Protein AF-0000000072551929 (afdb_homodimer)

InterPro domains:
  IPR004838 Aminotransferases, class-I, pyridoxal-phosphate-binding site [PS00105] (228-241)
  IPR004839 Aminotransferase, class I/classII, large domain [PF00155] (49-386)
  IPR015421 Pyridoxal phosphate-dependent transferase, major domain [G3DSA:3.40.640.10] (56-283)
  IPR015422 Pyridoxal phosphate-dependent transferase, small domain [G3DSA:3.90.1150.10] (23-383)
  IPR015424 Pyridoxal phosphate-dependent transferase [SSF53383] (52-391)

Organism: Hypocrea jecorina (strain QM6a) (NCBI:txid431241)

Foldseek 3Di:
DLFDDQQLVVQCVVFVPPPPFLEQADFAFAADDLVVLCVLFQDNPDHLDDPPDDFDLPDQQADQLLLQLVQVVADDPLFHSLQKGKDQALLRVLLLLLLLFAAAQAEEEEEALARPSNFRSSVSRHYHYHYQYADVVVLRAGDLVCVVVVDDPRHAEYEYEAVGPAALAGHWQVSLVSNLVVCLVNVHAYEYEDAQPPFFQPDQSVDDPRGHHDNQRVNRQRYKYKYACVHLVNPVVQRIMMIGGSHSVSSVSSSVSCVVVHRHGGPSSSSNSSSCSDPRRVNSRNVVLSVLQNVQLVVVVVLCVVVVQFKDGSRRRTGFKRKMAGHANVRHADQQVVVQVVLCVQQSYHWARCCRNRNVVPPPGRIIMTGGSHDSVSSNSSSVSVSVVVCVVRVD/DLFDDQQLVVQCVVFVPPPPFLEQADFAFAADDLVVLCVLFQDNPDHLDDPPDDFDLPDQQADQLLLQLVQVVADDPLFHSLQKGKDQALLRVLLLLLLLFAAAQAEEEEEALARPSNFRSSVSRHYHYHYQYADVVVLRAGDLVCVVVVDDPRHAEYEYEAVGPAALAGHWQVSLVSNLVVCLVNVHAYEYEDAQPPFFQPDQSVDPPRGHHDNQRVNRQRYKYKYACVHLVNPVVRRIMMIGGSHSVSSVSSSVSCVVVHRHGGPSSSSNSSSCSDPRRVNSRNVVLSVLQNVQLVVVVVLCVVVVQFKDGSRRRTGFKRKMFGHANVRHADQQVVVQVVLCVQQSYHWARCCRNRNVVPPPGRIIMTGGSHDSVSSNSSSVSVSVVVCVVRVD

pLDDT: mean 96.01, std 5.98, range [56.12, 98.94]

Structure (mmCIF, N/CA/C/O backbone):
data_AF-0000000072551929-model_v1
#
loop_
_entity.id
_entity.type
_entity.pdbx_description
1 polymer 'Aspartate/tyrosine/aromatic aminotransferase'
#
loop_
_atom_site.group_PDB
_atom_site.id
_atom_site.type_symbol
_atom_site.label_atom_id
_atom_site.label_alt_id
_atom_site.label_comp_id
_atom_site.label_asym_id
_atom_site.label_entity_id
_atom_site.label_seq_id
_atom_site.pdbx_PDB_ins_code
_atom_site.Cartn_x
_atom_site.Cartn_y
_atom_site.Cartn_z
_atom_site.occupancy
_atom_site.B_iso_or_equiv
_atom_site.auth_seq_id
_atom_site.auth_comp_id
_atom_site.auth_asym_id
_atom_site.auth_atom_id
_atom_site.pdbx_PDB_model_num
ATOM 1 N N . MET A 1 1 ? -22.047 6.547 -4.055 1 56.25 1 MET A N 1
ATOM 2 C CA . MET A 1 1 ? -20.609 6.418 -4.277 1 56.25 1 MET A CA 1
ATOM 3 C C . MET A 1 1 ? -19.875 6.086 -2.975 1 56.25 1 MET A C 1
ATOM 5 O O . MET A 1 1 ? -20.281 6.535 -1.901 1 56.25 1 MET A O 1
ATOM 9 N N . ARG A 1 2 ? -19 5.082 -3 1 75.69 2 ARG A N 1
ATOM 10 C CA . ARG A 1 2 ? -18.438 4.508 -1.779 1 75.69 2 ARG A CA 1
ATOM 11 C C . ARG A 1 2 ? -17.578 5.52 -1.037 1 75.69 2 ARG A C 1
ATOM 13 O O . ARG A 1 2 ? -17.609 5.582 0.194 1 75.69 2 ARG A O 1
ATOM 20 N N . PHE A 1 3 ? -16.859 6.422 -1.843 1 82.5 3 PHE A N 1
ATOM 21 C CA . PHE A 1 3 ? -15.969 7.352 -1.161 1 82.5 3 PHE A CA 1
ATOM 22 C C . PHE A 1 3 ? -16.047 8.742 -1.787 1 82.5 3 PHE A C 1
ATOM 24 O O . PHE A 1 3 ? -16.375 8.875 -2.971 1 82.5 3 PHE A O 1
ATOM 31 N N . ASP A 1 4 ? -15.82 9.766 -1.036 1 86.75 4 ASP A N 1
ATOM 32 C CA . ASP A 1 4 ? -15.781 11.148 -1.487 1 86.75 4 ASP A CA 1
ATOM 33 C C . ASP A 1 4 ? -14.414 11.508 -2.064 1 86.75 4 ASP A C 1
ATOM 35 O O . ASP A 1 4 ? -13.43 10.805 -1.825 1 86.75 4 ASP A O 1
ATOM 39 N N . CYS A 1 5 ? -14.445 12.531 -2.809 1 90.69 5 CYS A N 1
ATOM 40 C CA . CYS A 1 5 ? -13.172 13.047 -3.293 1 90.69 5 CYS A CA 1
ATOM 41 C C . CYS A 1 5 ? -12.281 13.492 -2.135 1 90.69 5 CYS A C 1
ATOM 43 O O . CYS A 1 5 ? -12.766 14.102 -1.178 1 90.69 5 CYS A O 1
ATOM 45 N N . PHE A 1 6 ? -11.07 13.031 -2.17 1 93.62 6 PHE A N 1
ATOM 46 C CA . PHE A 1 6 ? -10.102 13.523 -1.188 1 93.62 6 PHE A CA 1
ATOM 47 C C . PHE A 1 6 ? -9.625 14.922 -1.545 1 93.62 6 PHE A C 1
ATOM 49 O O . PHE A 1 6 ? -8.688 15.086 -2.33 1 93.62 6 PHE A O 1
ATOM 56 N N . GLU A 1 7 ? -10.156 15.906 -0.949 1 94.44 7 GLU A N 1
ATOM 57 C CA . GLU A 1 7 ? -10.141 17.281 -1.464 1 94.44 7 GLU A CA 1
ATOM 58 C C . GLU A 1 7 ? -8.727 17.844 -1.458 1 94.44 7 GLU A C 1
ATOM 60 O O . GLU A 1 7 ? -8.305 18.484 -2.428 1 94.44 7 GLU A O 1
ATOM 65 N N . VAL A 1 8 ? -7.992 17.625 -0.365 1 95.81 8 VAL A N 1
ATOM 66 C CA . VAL A 1 8 ? -6.66 18.219 -0.297 1 95.81 8 VAL A CA 1
ATOM 67 C C . VAL A 1 8 ? -5.75 17.562 -1.333 1 95.81 8 VAL A C 1
ATOM 69 O O . VAL A 1 8 ? -4.918 18.234 -1.95 1 95.81 8 VAL A O 1
ATOM 72 N N . GLU A 1 9 ? -5.852 16.266 -1.485 1 93.38 9 GLU A N 1
ATOM 73 C CA . GLU A 1 9 ? -5.035 15.57 -2.48 1 93.38 9 GLU A CA 1
ATOM 74 C C . GLU A 1 9 ? -5.395 16.016 -3.895 1 93.38 9 GLU A C 1
ATOM 76 O O . GLU A 1 9 ? -4.512 16.203 -4.738 1 93.38 9 GLU A O 1
ATOM 81 N N . ARG A 1 10 ? -6.719 16.25 -4.184 1 93.31 10 ARG A N 1
ATOM 82 C CA . ARG A 1 10 ? -7.16 16.734 -5.48 1 93.31 10 ARG A CA 1
ATOM 83 C C . ARG A 1 10 ? -6.629 18.141 -5.742 1 93.31 10 ARG A C 1
ATOM 85 O O . ARG A 1 10 ? -6.176 18.453 -6.852 1 93.31 10 ARG A O 1
ATOM 92 N N . TRP A 1 11 ? -6.676 18.984 -4.715 1 96.56 11 TRP A N 1
ATOM 93 C CA . TRP A 1 11 ? -6.156 20.344 -4.809 1 96.56 11 TRP A CA 1
ATOM 94 C C . TRP A 1 11 ? -4.672 20.344 -5.16 1 96.56 11 TRP A C 1
ATOM 96 O O . TRP A 1 11 ? -4.238 21.047 -6.07 1 96.56 11 TRP A O 1
ATOM 106 N N . MET A 1 12 ? -3.936 19.5 -4.457 1 95.31 12 MET A N 1
ATOM 107 C CA . MET A 1 12 ? -2.496 19.406 -4.684 1 95.31 12 MET A CA 1
ATOM 108 C C . MET A 1 12 ? -2.199 18.859 -6.082 1 95.31 12 MET A C 1
ATOM 110 O O . MET A 1 12 ? -1.332 19.391 -6.781 1 95.31 12 MET A O 1
ATOM 114 N N . ASP A 1 13 ? -2.914 17.875 -6.508 1 91.19 13 ASP A N 1
ATOM 115 C CA . ASP A 1 13 ? -2.719 17.281 -7.828 1 91.19 13 ASP A CA 1
ATOM 116 C C . ASP A 1 13 ? -2.949 18.312 -8.93 1 91.19 13 ASP A C 1
ATOM 118 O O . ASP A 1 13 ? -2.256 18.312 -9.953 1 91.19 13 ASP A O 1
ATOM 122 N N . LEU A 1 14 ? -3.926 19.141 -8.773 1 92.56 14 LEU A N 1
ATOM 123 C CA . LEU A 1 14 ? -4.336 20.109 -9.781 1 92.56 14 LEU A CA 1
ATOM 124 C C . LEU A 1 14 ? -3.289 21.203 -9.938 1 92.56 14 LEU A C 1
ATOM 126 O O . LEU A 1 14 ? -3.064 21.703 -11.047 1 92.56 14 LEU A O 1
ATOM 130 N N . TYR A 1 15 ? -2.543 21.516 -8.812 1 95.31 15 TYR A N 1
ATOM 131 C CA . TYR A 1 15 ? -1.845 22.797 -8.883 1 95.31 15 TYR A CA 1
ATOM 132 C C . TYR A 1 15 ? -0.356 22.625 -8.609 1 95.31 15 TYR A C 1
ATOM 134 O O . TYR A 1 15 ? 0.444 23.516 -8.906 1 95.31 15 TYR A O 1
ATOM 142 N N . GLU A 1 16 ? 0.041 21.484 -8.086 1 92.31 16 GLU A N 1
ATOM 143 C CA . GLU A 1 16 ? 1.401 21.344 -7.574 1 92.31 16 GLU A CA 1
ATOM 144 C C . GLU A 1 16 ? 2.422 21.344 -8.711 1 92.31 16 GLU A C 1
ATOM 146 O O . GLU A 1 16 ? 3.604 21.609 -8.484 1 92.31 16 GLU A O 1
ATOM 151 N N . CYS A 1 17 ? 1.968 21.141 -9.922 1 88.5 17 CYS A N 1
ATOM 152 C CA . CYS A 1 17 ? 2.9 21.094 -11.047 1 88.5 17 CYS A CA 1
ATOM 153 C C . CYS A 1 17 ? 2.852 22.391 -11.844 1 88.5 17 CYS A C 1
ATOM 155 O O . CYS A 1 17 ? 3.4 22.469 -12.945 1 88.5 17 CYS A O 1
ATOM 157 N N . THR A 1 18 ? 2.275 23.391 -11.32 1 92.94 18 THR A N 1
ATOM 158 C CA . THR A 1 18 ? 2.256 24.703 -11.969 1 92.94 18 THR A CA 1
ATOM 159 C C . THR A 1 18 ? 3.676 25.219 -12.164 1 92.94 18 THR A C 1
ATOM 161 O O . THR A 1 18 ? 4.48 25.219 -11.234 1 92.94 18 THR A O 1
ATOM 164 N N . PRO A 1 19 ? 3.98 25.688 -13.352 1 94.44 19 PRO A N 1
ATOM 165 C CA . PRO A 1 19 ? 5.328 26.203 -13.609 1 94.44 19 PRO A CA 1
ATOM 166 C C . PRO A 1 19 ? 5.672 27.406 -12.734 1 94.44 19 PRO A C 1
ATOM 168 O O . PRO A 1 19 ? 4.871 28.328 -12.617 1 94.44 19 PRO A O 1
ATOM 171 N N . GLY A 1 20 ? 6.793 27.406 -12.156 1 95.94 20 GLY A N 1
ATOM 172 C CA . GLY A 1 20 ? 7.266 28.516 -11.336 1 95.94 20 GLY A CA 1
ATOM 173 C C . GLY A 1 20 ? 6.633 28.547 -9.961 1 95.94 20 GLY A C 1
ATOM 174 O O . GLY A 1 20 ? 6.695 29.562 -9.266 1 95.94 20 GLY A O 1
ATOM 175 N N . ILE A 1 21 ? 6.117 27.484 -9.586 1 97.25 21 ILE A N 1
ATOM 176 C CA . ILE A 1 21 ? 5.309 27.406 -8.375 1 97.25 21 ILE A CA 1
ATOM 177 C C . ILE A 1 21 ? 6.195 27.609 -7.148 1 97.25 21 ILE A C 1
ATOM 179 O O . ILE A 1 21 ? 7.344 27.156 -7.117 1 97.25 21 ILE A O 1
ATOM 183 N N . LEU A 1 22 ? 5.785 28.359 -6.199 1 98.38 22 LEU A N 1
ATOM 184 C CA . LEU A 1 22 ? 6.266 28.391 -4.824 1 98.38 22 LEU A CA 1
ATOM 185 C C . LEU A 1 22 ? 5.363 27.547 -3.92 1 98.38 22 LEU A C 1
ATOM 187 O O . LEU A 1 22 ? 4.391 28.062 -3.363 1 98.38 22 LEU A O 1
ATOM 191 N N . ASN A 1 23 ? 5.742 26.297 -3.707 1 97.81 23 ASN A N 1
ATOM 192 C CA . ASN A 1 23 ? 4.887 25.344 -3.023 1 97.81 23 ASN A CA 1
ATOM 193 C C . ASN A 1 23 ? 5.039 25.438 -1.507 1 97.81 23 ASN A C 1
ATOM 195 O O . ASN A 1 23 ? 5.945 24.828 -0.933 1 97.81 23 ASN A O 1
ATOM 199 N N . VAL A 1 24 ? 4.199 26.141 -0.862 1 98.38 24 VAL A N 1
ATOM 200 C CA . VAL A 1 24 ? 4.137 26.172 0.595 1 98.38 24 VAL A CA 1
ATOM 201 C C . VAL A 1 24 ? 2.84 25.516 1.074 1 98.38 24 VAL A C 1
ATOM 203 O O . VAL A 1 24 ? 2.201 26.016 2.008 1 98.38 24 VAL A O 1
ATOM 206 N N . ALA A 1 25 ? 2.416 24.516 0.279 1 97.81 25 ALA A N 1
ATOM 207 C CA . ALA A 1 25 ? 1.276 23.672 0.625 1 97.81 25 ALA A CA 1
ATOM 208 C C . ALA A 1 25 ? 1.737 22.297 1.091 1 97.81 25 ALA A C 1
ATOM 210 O O . ALA A 1 25 ? 0.998 21.594 1.777 1 97.81 25 ALA A O 1
ATOM 211 N N . GLU A 1 26 ? 2.982 21.859 0.721 1 95.12 26 GLU A N 1
ATOM 212 C CA . GLU A 1 26 ? 3.549 20.562 1.071 1 95.12 26 GLU A CA 1
ATOM 213 C C . GLU A 1 26 ? 3.77 20.438 2.576 1 95.12 26 GLU A C 1
ATOM 215 O O . GLU A 1 26 ? 4.117 21.422 3.236 1 95.12 26 GLU A O 1
ATOM 220 N N . THR A 1 27 ? 3.619 19.203 3.084 1 97.12 27 THR A N 1
ATOM 221 C CA . THR A 1 27 ? 3.555 19.078 4.539 1 97.12 27 THR A CA 1
ATOM 222 C C . THR A 1 27 ? 4.711 18.234 5.07 1 97.12 27 THR A C 1
ATOM 224 O O . THR A 1 27 ? 4.676 17.781 6.211 1 97.12 27 THR A O 1
ATOM 227 N N . CYS A 1 28 ? 5.684 17.938 4.277 1 97.94 28 CYS A N 1
ATOM 228 C CA . CYS A 1 28 ? 6.895 17.266 4.73 1 97.94 28 CYS A CA 1
ATOM 229 C C . CYS A 1 28 ? 7.945 18.281 5.18 1 97.94 28 CYS A C 1
ATOM 231 O O . CYS A 1 28 ? 8.047 19.359 4.617 1 97.94 28 CYS A O 1
ATOM 233 N N . ALA A 1 29 ? 8.672 17.891 6.238 1 98.44 29 ALA A N 1
ATOM 234 C CA . ALA A 1 29 ? 9.953 18.594 6.344 1 98.44 29 ALA A CA 1
ATOM 235 C C . ALA A 1 29 ? 10.766 18.438 5.059 1 98.44 29 ALA A C 1
ATOM 237 O O . ALA A 1 29 ? 10.656 17.438 4.359 1 98.44 29 ALA A O 1
ATOM 238 N N . GLU A 1 30 ? 11.5 19.484 4.734 1 98.56 30 GLU A N 1
ATOM 239 C CA . GLU A 1 30 ? 12.242 19.469 3.479 1 98.56 30 GLU A CA 1
ATOM 240 C C . GLU A 1 30 ? 12.891 18.094 3.244 1 98.56 30 GLU A C 1
ATOM 242 O O . GLU A 1 30 ? 13.711 17.641 4.043 1 98.56 30 GLU A O 1
ATOM 247 N N . SER A 1 31 ? 12.531 17.453 2.172 1 98.62 31 SER A N 1
ATOM 248 C CA . SER A 1 31 ? 12.984 16.109 1.851 1 98.62 31 SER A CA 1
ATOM 249 C C . SER A 1 31 ? 14.484 16.078 1.594 1 98.62 31 SER A C 1
ATOM 251 O O . SER A 1 31 ? 15.086 17.094 1.245 1 98.62 31 SER A O 1
ATOM 253 N N . VAL A 1 32 ? 15.055 14.914 1.783 1 98.69 32 VAL A N 1
ATOM 254 C CA . VAL A 1 32 ? 16.484 14.719 1.566 1 98.69 32 VAL A CA 1
ATOM 255 C C . VAL A 1 32 ? 16.703 13.539 0.622 1 98.69 32 VAL A C 1
ATOM 257 O O . VAL A 1 32 ? 15.82 12.703 0.447 1 98.69 32 VAL A O 1
ATOM 260 N N . SER A 1 33 ? 17.828 13.523 -0.021 1 98.5 33 SER A N 1
ATOM 261 C CA . SER A 1 33 ? 18.266 12.375 -0.808 1 98.5 33 SER A CA 1
ATOM 262 C C . SER A 1 33 ? 19.031 11.375 0.055 1 98.5 33 SER A C 1
ATOM 264 O O . SER A 1 33 ? 19.328 11.648 1.219 1 98.5 33 SER A O 1
ATOM 266 N N . ILE A 1 34 ? 19.266 10.188 -0.484 1 98.19 34 ILE A N 1
ATOM 267 C CA . ILE A 1 34 ? 20.078 9.195 0.202 1 98.19 34 ILE A CA 1
ATOM 268 C C . ILE A 1 34 ? 21.484 9.75 0.428 1 98.19 34 ILE A C 1
ATOM 270 O O . ILE A 1 34 ? 22.078 9.562 1.497 1 98.19 34 ILE A O 1
ATOM 274 N N . ASP A 1 35 ? 22.031 10.5 -0.582 1 98.12 35 ASP A N 1
ATOM 275 C CA . ASP A 1 35 ? 23.344 11.125 -0.438 1 98.12 35 ASP A CA 1
ATOM 276 C C . ASP A 1 35 ? 23.359 12.094 0.746 1 98.12 35 ASP A C 1
ATOM 278 O O . ASP A 1 35 ? 24.328 12.117 1.517 1 98.12 35 ASP A O 1
ATOM 282 N N . GLN A 1 36 ? 22.328 12.875 0.878 1 98.06 36 GLN A N 1
ATOM 283 C CA . GLN A 1 36 ? 22.234 13.828 1.977 1 98.06 36 GLN A CA 1
ATOM 284 C C . GLN A 1 36 ? 22.094 13.117 3.318 1 98.06 36 GLN A C 1
ATOM 286 O O . GLN A 1 36 ? 22.609 13.586 4.332 1 98.06 36 GLN A O 1
ATOM 291 N N . LEU A 1 37 ? 21.391 11.977 3.381 1 98.12 37 LEU A N 1
ATOM 292 C CA . LEU A 1 37 ? 21.312 11.172 4.598 1 98.12 37 LEU A CA 1
ATOM 293 C C . LEU A 1 37 ? 22.688 10.695 5.031 1 98.12 37 LEU A C 1
ATOM 295 O O . LEU A 1 37 ? 23.016 10.727 6.219 1 98.12 37 LEU A O 1
ATOM 299 N N . ILE A 1 38 ? 23.438 10.203 4.027 1 98.12 38 ILE A N 1
ATOM 300 C CA . ILE A 1 38 ? 24.797 9.734 4.297 1 98.12 38 ILE A CA 1
ATOM 301 C C . ILE A 1 38 ? 25.641 10.891 4.84 1 98.12 38 ILE A C 1
ATOM 303 O O . ILE A 1 38 ? 26.422 10.703 5.77 1 98.12 38 ILE A O 1
ATOM 307 N N . GLN A 1 39 ? 25.453 12.055 4.277 1 97.81 39 GLN A N 1
ATOM 308 C CA . GLN A 1 39 ? 26.188 13.227 4.738 1 97.81 39 GLN A CA 1
ATOM 309 C C . GLN A 1 39 ? 25.828 13.562 6.184 1 97.81 39 GLN A C 1
ATOM 311 O O . GLN A 1 39 ? 26.688 13.992 6.953 1 97.81 39 GLN A O 1
ATOM 316 N N . LEU A 1 40 ? 24.562 13.375 6.605 1 97.56 40 LEU A N 1
ATOM 317 C CA . LEU A 1 40 ? 24.094 13.695 7.945 1 97.56 40 LEU A CA 1
ATOM 318 C C . LEU A 1 40 ? 24.578 12.656 8.953 1 97.56 40 LEU A C 1
ATOM 320 O O . LEU A 1 40 ? 24.656 12.945 10.156 1 97.56 40 LEU A O 1
ATOM 324 N N . SER A 1 41 ? 24.922 11.461 8.453 1 97.75 41 SER A N 1
ATOM 325 C CA . SER A 1 41 ? 25.234 10.328 9.32 1 97.75 41 SER A CA 1
ATOM 326 C C . SER A 1 41 ? 26.516 10.578 10.109 1 97.75 41 SER A C 1
ATOM 328 O O . SER A 1 41 ? 27.5 11.094 9.562 1 97.75 41 SER A O 1
ATOM 330 N N . GLU A 1 42 ? 26.469 10.219 11.336 1 97.56 42 GLU A N 1
ATOM 331 C CA . GLU A 1 42 ? 27.656 10.266 12.188 1 97.56 42 GLU A CA 1
ATOM 332 C C . GLU A 1 42 ? 28.5 9.016 12.008 1 97.56 42 GLU A C 1
ATOM 334 O O . GLU A 1 42 ? 29.641 8.945 12.5 1 97.56 42 GLU A O 1
ATOM 339 N N . ASP A 1 43 ? 28.031 7.996 11.32 1 95 43 ASP A N 1
ATOM 340 C CA . ASP A 1 43 ? 28.734 6.797 10.883 1 95 43 ASP A CA 1
ATOM 341 C C . ASP A 1 43 ? 28.828 6.73 9.359 1 95 43 ASP A C 1
ATOM 343 O O . ASP A 1 43 ? 27.891 6.281 8.695 1 95 43 ASP A O 1
ATOM 347 N N . LYS A 1 44 ? 29.984 7.047 8.828 1 92.38 44 LYS A N 1
ATOM 348 C CA . LYS A 1 44 ? 30.141 7.156 7.383 1 92.38 44 LYS A CA 1
ATOM 349 C C . LYS A 1 44 ? 30.438 5.801 6.758 1 92.38 44 LYS A C 1
ATOM 351 O O . LYS A 1 44 ? 30.453 5.66 5.535 1 92.38 44 LYS A O 1
ATOM 356 N N . ALA A 1 45 ? 30.562 4.75 7.48 1 91.44 45 ALA A N 1
ATOM 357 C CA . ALA A 1 45 ? 30.984 3.445 6.984 1 91.44 45 ALA A CA 1
ATOM 358 C C . ALA A 1 45 ? 29.781 2.613 6.539 1 91.44 45 ALA A C 1
ATOM 360 O O . ALA A 1 45 ? 29.922 1.687 5.738 1 91.44 45 ALA A O 1
ATOM 361 N N . THR A 1 46 ? 28.688 2.959 7.016 1 92.31 46 THR A N 1
ATOM 362 C CA . THR A 1 46 ? 27.516 2.148 6.746 1 92.31 46 THR A CA 1
ATOM 363 C C . THR A 1 46 ? 26.797 2.629 5.484 1 92.31 46 THR A C 1
ATOM 365 O O . THR A 1 46 ? 26.516 3.822 5.34 1 92.31 46 THR A O 1
ATOM 368 N N . ASN A 1 47 ? 26.484 1.675 4.602 1 92.81 47 ASN A N 1
ATOM 369 C CA . ASN A 1 47 ? 25.719 1.96 3.389 1 92.81 47 ASN A CA 1
ATOM 370 C C . ASN A 1 47 ? 24.234 1.681 3.586 1 92.81 47 ASN A C 1
ATOM 372 O O . ASN A 1 47 ? 23.859 0.624 4.094 1 92.81 47 ASN A O 1
ATOM 376 N N . PRO A 1 48 ? 23.406 2.646 3.178 1 95.81 48 PRO A N 1
ATOM 377 C CA . PRO A 1 48 ? 21.969 2.488 3.389 1 95.81 48 PRO A CA 1
ATOM 378 C C . PRO A 1 48 ? 21.344 1.439 2.467 1 95.81 48 PRO A C 1
ATOM 380 O O . PRO A 1 48 ? 20.234 0.964 2.725 1 95.81 48 PRO A O 1
ATOM 383 N N . LEU A 1 49 ? 22.031 1.08 1.346 1 96.5 49 LEU A N 1
ATOM 384 C CA . LEU A 1 49 ? 21.453 0.18 0.348 1 96.5 49 LEU A CA 1
ATOM 385 C C . LEU A 1 49 ? 22.422 -0.951 0.02 1 96.5 49 LEU A C 1
ATOM 387 O O . LEU A 1 49 ? 23.594 -0.704 -0.287 1 96.5 49 LEU A O 1
ATOM 391 N N . GLN A 1 50 ? 21.953 -2.154 0.149 1 96.25 50 GLN A N 1
ATOM 392 C CA . GLN A 1 50 ? 22.688 -3.336 -0.289 1 96.25 50 GLN A CA 1
ATOM 393 C C . GLN A 1 50 ? 22.109 -3.883 -1.596 1 96.25 50 GLN A C 1
ATOM 395 O O . GLN A 1 50 ? 21.188 -4.691 -1.585 1 96.25 50 GLN A O 1
ATOM 400 N N . THR A 1 51 ? 22.734 -3.586 -2.705 1 96.69 51 THR A N 1
ATOM 401 C CA . THR A 1 51 ? 22.203 -3.908 -4.023 1 96.69 51 THR A CA 1
ATOM 402 C C . THR A 1 51 ? 22.422 -5.383 -4.348 1 96.69 51 THR A C 1
ATOM 404 O O . THR A 1 51 ? 21.844 -5.906 -5.305 1 96.69 51 THR A O 1
ATOM 407 N N . SER A 1 52 ? 23.219 -6.172 -3.566 1 97.69 52 SER A N 1
ATOM 408 C CA . SER A 1 52 ? 23.469 -7.59 -3.787 1 97.69 52 SER A CA 1
ATOM 409 C C . SER A 1 52 ? 22.375 -8.453 -3.17 1 97.69 52 SER A C 1
ATOM 411 O O . SER A 1 52 ? 22.297 -9.648 -3.447 1 97.69 52 SER A O 1
ATOM 413 N N . THR A 1 53 ? 21.562 -7.809 -2.354 1 97.56 53 THR A N 1
ATOM 414 C CA . THR A 1 53 ? 20.484 -8.555 -1.725 1 97.56 53 THR A CA 1
ATOM 415 C C . THR A 1 53 ? 19.453 -9 -2.764 1 97.56 53 THR A C 1
ATOM 417 O O . THR A 1 53 ? 18.984 -8.195 -3.57 1 97.56 53 THR A O 1
ATOM 420 N N . VAL A 1 54 ? 19.109 -10.336 -2.762 1 98.19 54 VAL A N 1
ATOM 421 C CA . VAL A 1 54 ? 18.094 -10.852 -3.664 1 98.19 54 VAL A CA 1
ATOM 422 C C . VAL A 1 54 ? 16.734 -10.289 -3.275 1 98.19 54 VAL A C 1
ATOM 424 O O . VAL A 1 54 ? 16.359 -10.297 -2.1 1 98.19 54 VAL A O 1
ATOM 427 N N . LEU A 1 55 ? 16.016 -9.773 -4.254 1 98.12 55 LEU A N 1
ATOM 428 C CA . LEU A 1 55 ? 14.789 -9.008 -4.031 1 98.12 55 LEU A CA 1
ATOM 429 C C . LEU A 1 55 ? 13.578 -9.93 -3.967 1 98.12 55 LEU A C 1
ATOM 431 O O . LEU A 1 55 ? 12.656 -9.812 -4.781 1 98.12 55 LEU A O 1
ATOM 435 N N . THR A 1 56 ? 13.516 -10.82 -2.957 1 97.5 56 THR A N 1
ATOM 436 C CA . THR A 1 56 ? 12.312 -11.562 -2.605 1 97.5 56 THR A CA 1
ATOM 437 C C . THR A 1 56 ? 11.32 -10.664 -1.872 1 97.5 56 THR A C 1
ATOM 439 O O . THR A 1 56 ? 11.562 -9.461 -1.708 1 97.5 56 THR A O 1
ATOM 442 N N . TYR A 1 57 ? 10.203 -11.195 -1.428 1 95.81 57 TYR A N 1
ATOM 443 C CA . TYR A 1 57 ? 9.242 -10.406 -0.662 1 95.81 57 TYR A CA 1
ATOM 444 C C . TYR A 1 57 ? 9.867 -9.906 0.64 1 95.81 57 TYR A C 1
ATOM 446 O O . TYR A 1 57 ? 9.383 -8.945 1.237 1 95.81 57 TYR A O 1
ATOM 454 N N . GLY A 1 58 ? 10.914 -10.57 1.09 1 94 58 GLY A N 1
ATOM 455 C CA . GLY A 1 58 ? 11.578 -10.164 2.318 1 94 58 GLY A CA 1
ATOM 456 C C . GLY A 1 58 ? 10.742 -10.414 3.559 1 94 58 GLY A C 1
ATOM 457 O O . GLY A 1 58 ? 9.953 -11.359 3.602 1 94 58 GLY A O 1
ATOM 458 N N . ALA A 1 59 ? 10.992 -9.68 4.629 1 94.5 59 ALA A N 1
ATOM 459 C CA . ALA A 1 59 ? 10.234 -9.805 5.871 1 94.5 59 ALA A CA 1
ATOM 460 C C . ALA A 1 59 ? 8.828 -9.242 5.711 1 94.5 59 ALA A C 1
ATOM 462 O O . ALA A 1 59 ? 8.641 -8.023 5.637 1 94.5 59 ALA A O 1
ATOM 463 N N . ILE A 1 60 ? 7.891 -10.07 5.766 1 94.5 60 ILE A N 1
ATOM 464 C CA . ILE A 1 60 ? 6.512 -9.734 5.43 1 94.5 60 ILE A CA 1
ATOM 465 C C . ILE A 1 60 ? 6.016 -8.617 6.348 1 94.5 60 ILE A C 1
ATOM 467 O O . ILE A 1 60 ? 5.43 -7.637 5.887 1 94.5 60 ILE A O 1
ATOM 471 N N . ARG A 1 61 ? 6.316 -8.664 7.66 1 96.75 61 ARG A N 1
ATOM 472 C CA . ARG A 1 61 ? 5.82 -7.691 8.633 1 96.75 61 ARG A CA 1
ATOM 473 C C . ARG A 1 61 ? 6.797 -6.531 8.789 1 96.75 61 ARG A C 1
ATOM 475 O O . ARG A 1 61 ? 6.582 -5.641 9.617 1 96.75 61 ARG A O 1
ATOM 482 N N . GLY A 1 62 ? 7.898 -6.539 8.047 1 97.44 62 GLY A N 1
ATOM 483 C CA . GLY A 1 62 ? 9.023 -5.637 8.211 1 97.44 62 GLY A CA 1
ATOM 484 C C . GLY A 1 62 ? 10.234 -6.297 8.844 1 97.44 62 GLY A C 1
ATOM 485 O O . GLY A 1 62 ? 10.094 -7.219 9.648 1 97.44 62 GLY A O 1
ATOM 486 N N . SER A 1 63 ? 11.406 -5.867 8.492 1 98.06 63 SER A N 1
ATOM 487 C CA . SER A 1 63 ? 12.625 -6.465 9.031 1 98.06 63 SER A CA 1
ATOM 488 C C . SER A 1 63 ? 12.695 -6.301 10.547 1 98.06 63 SER A C 1
ATOM 490 O O . SER A 1 63 ? 12.125 -5.355 11.102 1 98.06 63 SER A O 1
ATOM 492 N N . SER A 1 64 ? 13.359 -7.25 11.164 1 97.69 64 SER A N 1
ATOM 493 C CA . SER A 1 64 ? 13.547 -7.176 12.609 1 97.69 64 SER A CA 1
ATOM 494 C C . SER A 1 64 ? 14.227 -5.871 13.016 1 97.69 64 SER A C 1
ATOM 496 O O . SER A 1 64 ? 13.836 -5.242 14 1 97.69 64 SER A O 1
ATOM 498 N N . THR A 1 65 ? 15.195 -5.453 12.242 1 98.06 65 THR A N 1
ATOM 499 C CA . THR A 1 65 ? 15.93 -4.223 12.523 1 98.06 65 THR A CA 1
ATOM 500 C C . THR A 1 65 ? 14.992 -3.02 12.508 1 98.06 65 THR A C 1
ATOM 502 O O . THR A 1 65 ? 15 -2.207 13.43 1 98.06 65 THR A O 1
ATOM 505 N N . LEU A 1 66 ? 14.188 -2.893 11.477 1 98.69 66 LEU A N 1
ATOM 506 C CA . LEU A 1 66 ? 13.297 -1.747 11.344 1 98.69 66 LEU A CA 1
ATOM 507 C C . LEU A 1 66 ? 12.234 -1.757 12.445 1 98.69 66 LEU A C 1
ATOM 509 O O . LEU A 1 66 ? 11.945 -0.719 13.039 1 98.69 66 LEU A O 1
ATOM 513 N N . ARG A 1 67 ? 11.625 -2.914 12.742 1 98.56 67 ARG A N 1
ATOM 514 C CA . ARG A 1 67 ? 10.594 -3.02 13.766 1 98.56 67 ARG A CA 1
ATOM 515 C C . ARG A 1 67 ? 11.156 -2.676 15.141 1 98.56 67 ARG A C 1
ATOM 517 O O . ARG A 1 67 ? 10.484 -2.023 15.945 1 98.56 67 ARG A O 1
ATOM 524 N N . GLN A 1 68 ? 12.375 -3.104 15.414 1 97.81 68 GLN A N 1
ATOM 525 C CA . GLN A 1 68 ? 13.016 -2.781 16.688 1 97.81 68 GLN A CA 1
ATOM 526 C C . GLN A 1 68 ? 13.281 -1.282 16.812 1 97.81 68 GLN A C 1
ATOM 528 O O . GLN A 1 68 ? 13.062 -0.694 17.875 1 97.81 68 GLN A O 1
ATOM 533 N N . ARG A 1 69 ? 13.758 -0.704 15.773 1 97.81 69 ARG A N 1
ATOM 534 C CA . ARG A 1 69 ? 14.047 0.728 15.789 1 97.81 69 ARG A CA 1
ATOM 535 C C . ARG A 1 69 ? 12.766 1.537 15.977 1 97.81 69 ARG A C 1
ATOM 537 O O . ARG A 1 69 ? 12.758 2.539 16.703 1 97.81 69 ARG A O 1
ATOM 544 N N . ILE A 1 70 ? 11.688 1.104 15.367 1 98.06 70 ILE A N 1
ATOM 545 C CA . ILE A 1 70 ? 10.414 1.806 15.5 1 98.06 70 ILE A CA 1
ATOM 546 C C . ILE A 1 70 ? 9.875 1.617 16.922 1 98.06 70 ILE A C 1
ATOM 548 O O . ILE A 1 70 ? 9.383 2.568 17.531 1 98.06 70 ILE A O 1
ATOM 552 N N . ALA A 1 71 ? 9.953 0.385 17.422 1 97.31 71 ALA A N 1
ATOM 553 C CA . ALA A 1 71 ? 9.516 0.14 18.797 1 97.31 71 ALA A CA 1
ATOM 554 C C . ALA A 1 71 ? 10.25 1.045 19.781 1 97.31 71 ALA A C 1
ATOM 556 O O . ALA A 1 71 ? 9.664 1.508 20.766 1 97.31 71 ALA A O 1
ATOM 557 N N . SER A 1 72 ? 11.484 1.349 19.484 1 95.44 72 SER A N 1
ATOM 558 C CA . SER A 1 72 ? 12.328 2.125 20.375 1 95.44 72 SER A CA 1
ATOM 559 C C . SER A 1 72 ? 11.953 3.602 20.359 1 95.44 72 SER A C 1
ATOM 561 O O . SER A 1 72 ? 12.422 4.383 21.188 1 95.44 72 SER A O 1
ATOM 563 N N . LEU A 1 73 ? 11.125 3.988 19.453 1 94.44 73 LEU A N 1
ATOM 564 C CA . LEU A 1 73 ? 10.672 5.375 19.406 1 94.44 73 LEU A CA 1
ATOM 565 C C . LEU A 1 73 ? 9.719 5.672 20.547 1 94.44 73 LEU A C 1
ATOM 567 O O . LEU A 1 73 ? 9.453 6.836 20.859 1 94.44 73 LEU A O 1
ATOM 571 N N . TYR A 1 74 ? 9.141 4.68 21.047 1 93.62 74 TYR A N 1
ATOM 572 C CA . TYR A 1 74 ? 8.148 4.82 22.109 1 93.62 74 TYR A CA 1
ATOM 573 C C . TYR A 1 74 ? 8.758 4.492 23.469 1 93.62 74 TYR A C 1
ATOM 575 O O . TYR A 1 74 ? 9.711 3.713 23.562 1 93.62 74 TYR A O 1
ATOM 583 N N . LYS A 1 75 ? 8.211 5.227 24.391 1 84.94 75 LYS A N 1
ATOM 584 C CA . LYS A 1 75 ? 8.758 5.129 25.75 1 84.94 75 LYS A CA 1
ATOM 585 C C . LYS A 1 75 ? 8.086 4.008 26.531 1 84.94 75 LYS A C 1
ATOM 587 O O . LYS A 1 75 ? 6.965 3.607 26.219 1 84.94 75 LYS A O 1
ATOM 592 N N . GLY A 1 76 ? 8.758 3.49 27.344 1 74.69 76 GLY A N 1
ATOM 593 C CA . GLY A 1 76 ? 8.234 2.441 28.203 1 74.69 76 GLY A CA 1
ATOM 594 C C . GLY A 1 76 ? 8.508 1.045 27.672 1 74.69 76 GLY A C 1
ATOM 595 O O . GLY A 1 76 ? 9.109 0.886 26.609 1 74.69 76 GLY A O 1
ATOM 596 N N . GLU A 1 77 ? 8.398 0.024 28.438 1 70.38 77 GLU A N 1
ATOM 597 C CA . GLU A 1 77 ? 8.617 -1.377 28.094 1 70.38 77 GLU A CA 1
ATOM 598 C C . GLU A 1 77 ? 7.348 -2.016 27.547 1 70.38 77 GLU A C 1
ATOM 600 O O . GLU A 1 77 ? 7.176 -3.232 27.625 1 70.38 77 GLU A O 1
ATOM 605 N N . HIS A 1 78 ? 6.582 -1.058 26.859 1 82.94 78 HIS A N 1
ATOM 606 C CA . HIS A 1 78 ? 5.27 -1.57 26.484 1 82.94 78 HIS A CA 1
ATOM 607 C C . HIS A 1 78 ? 5.27 -2.094 25.047 1 82.94 78 HIS A C 1
ATOM 609 O O . HIS A 1 78 ? 4.402 -2.887 24.672 1 82.94 78 HIS A O 1
ATOM 615 N N . LEU A 1 79 ? 6.184 -1.6 24.234 1 93 79 LEU A N 1
ATOM 616 C CA . LEU A 1 79 ? 6.195 -2.014 22.828 1 93 79 LEU A CA 1
ATOM 617 C C . LEU A 1 79 ? 7.496 -2.727 22.484 1 93 79 LEU A C 1
ATOM 619 O O . LEU A 1 79 ? 8.562 -2.348 22.969 1 93 79 LEU A O 1
ATOM 623 N N . SER A 1 80 ? 7.418 -3.777 21.875 1 95.19 80 SER A N 1
ATOM 624 C CA . SER A 1 80 ? 8.531 -4.523 21.297 1 95.19 80 SER A CA 1
ATOM 625 C C . SER A 1 80 ? 8.422 -4.586 19.781 1 95.19 80 SER A C 1
ATOM 627 O O . SER A 1 80 ? 7.508 -4.012 19.188 1 95.19 80 SER A O 1
ATOM 629 N N . ALA A 1 81 ? 9.398 -5.195 19.172 1 96.62 81 ALA A N 1
ATOM 630 C CA . ALA A 1 81 ? 9.367 -5.371 17.719 1 96.62 81 ALA A CA 1
ATOM 631 C C . ALA A 1 81 ? 8.094 -6.078 17.281 1 96.62 81 ALA A C 1
ATOM 633 O O . ALA A 1 81 ? 7.562 -5.797 16.203 1 96.62 81 ALA A O 1
ATOM 634 N N . GLU A 1 82 ? 7.555 -6.977 18.094 1 96.19 82 GLU A N 1
ATOM 635 C CA . GLU A 1 82 ? 6.359 -7.75 17.781 1 96.19 82 GLU A CA 1
ATOM 636 C C . GLU A 1 82 ? 5.109 -6.875 17.828 1 96.19 82 GLU A C 1
ATOM 638 O O . GLU A 1 82 ? 4.055 -7.262 17.312 1 96.19 82 GLU A O 1
ATOM 643 N N . SER A 1 83 ? 5.227 -5.684 18.406 1 97.5 83 SER A N 1
ATOM 644 C CA . SER A 1 83 ? 4.105 -4.754 18.531 1 97.5 83 SER A CA 1
ATOM 645 C C . SER A 1 83 ? 4.004 -3.842 17.328 1 97.5 83 SER A C 1
ATOM 647 O O . SER A 1 83 ? 3.135 -2.971 17.266 1 97.5 83 SER A O 1
ATOM 649 N N . VAL A 1 84 ? 4.926 -4.059 16.391 1 98.38 84 VAL A N 1
ATOM 650 C CA . VAL A 1 84 ? 5.031 -3.113 15.281 1 98.38 84 VAL A CA 1
ATOM 651 C C . VAL A 1 84 ? 4.773 -3.832 13.961 1 98.38 84 VAL A C 1
ATOM 653 O O . VAL A 1 84 ? 5.328 -4.902 13.703 1 98.38 84 VAL A O 1
ATOM 656 N N . LEU A 1 85 ? 3.895 -3.279 13.156 1 98.62 85 LEU A N 1
ATOM 657 C CA . LEU A 1 85 ? 3.648 -3.715 11.789 1 98.62 85 LEU A CA 1
ATOM 658 C C . LEU A 1 85 ? 4.039 -2.627 10.789 1 98.62 85 LEU A C 1
ATOM 660 O O . LEU A 1 85 ? 3.494 -1.521 10.828 1 98.62 85 LEU A O 1
ATOM 664 N N . ILE A 1 86 ? 5.039 -2.936 9.914 1 98.75 86 ILE A N 1
ATOM 665 C CA . ILE A 1 86 ? 5.508 -1.957 8.938 1 98.75 86 ILE A CA 1
ATOM 666 C C . ILE A 1 86 ? 4.52 -1.878 7.773 1 98.75 86 ILE A C 1
ATOM 668 O O . ILE A 1 86 ? 3.996 -2.9 7.324 1 98.75 86 ILE A O 1
ATOM 672 N N . THR A 1 87 ? 4.242 -0.693 7.293 1 98.62 87 THR A N 1
ATOM 673 C CA . THR A 1 87 ? 3.293 -0.451 6.211 1 98.62 87 THR A CA 1
ATOM 674 C C . THR A 1 87 ? 3.893 0.484 5.164 1 98.62 87 THR A C 1
ATOM 676 O O . THR A 1 87 ? 4.98 1.028 5.363 1 98.62 87 THR A O 1
ATOM 679 N N . GLN A 1 88 ? 3.205 0.65 4.039 1 97.69 88 GLN A N 1
ATOM 680 C CA . GLN A 1 88 ? 3.637 1.521 2.949 1 97.69 88 GLN A CA 1
ATOM 681 C C . GLN A 1 88 ? 3.221 2.967 3.201 1 97.69 88 GLN A C 1
ATOM 683 O O . GLN A 1 88 ? 2.529 3.572 2.381 1 97.69 88 GLN A O 1
ATOM 688 N N . GLY A 1 89 ? 3.748 3.51 4.289 1 97.94 89 GLY A N 1
ATOM 689 C CA . GLY A 1 89 ? 3.383 4.848 4.727 1 97.94 89 GLY A CA 1
ATOM 690 C C . GLY A 1 89 ? 2.264 4.855 5.754 1 97.94 89 GLY A C 1
ATOM 691 O O . GLY A 1 89 ? 1.62 3.83 5.984 1 97.94 89 GLY A O 1
ATOM 692 N N . ALA A 1 90 ? 2.031 6.023 6.367 1 98.44 90 ALA A N 1
ATOM 693 C CA . ALA A 1 90 ? 0.985 6.152 7.379 1 98.44 90 ALA A CA 1
ATOM 694 C C . ALA A 1 90 ? -0.402 6.055 6.75 1 98.44 90 ALA A C 1
ATOM 696 O O . ALA A 1 90 ? -1.356 5.621 7.398 1 98.44 90 ALA A O 1
ATOM 697 N N . ILE A 1 91 ? -0.523 6.469 5.512 1 98 91 ILE A N 1
ATOM 698 C CA . ILE A 1 91 ? -1.814 6.387 4.84 1 98 91 ILE A CA 1
ATOM 699 C C . ILE A 1 91 ? -2.268 4.93 4.77 1 98 91 ILE A C 1
ATOM 701 O O . ILE A 1 91 ? -3.438 4.625 5.012 1 98 91 ILE A O 1
ATOM 705 N N . ALA A 1 92 ? -1.328 4.043 4.441 1 98.38 92 ALA A N 1
ATOM 706 C CA . ALA A 1 92 ? -1.655 2.621 4.418 1 98.38 92 ALA A CA 1
ATOM 707 C C . ALA A 1 92 ? -1.9 2.092 5.828 1 98.38 92 ALA A C 1
ATOM 709 O O . ALA A 1 92 ? -2.738 1.209 6.027 1 98.38 92 ALA A O 1
ATOM 710 N N . ALA A 1 93 ? -1.158 2.592 6.785 1 98.81 93 ALA A N 1
ATOM 711 C CA . ALA A 1 93 ? -1.335 2.184 8.172 1 98.81 93 ALA A CA 1
ATOM 712 C C . ALA A 1 93 ? -2.748 2.496 8.664 1 98.81 93 ALA A C 1
ATOM 714 O O . ALA A 1 93 ? -3.447 1.613 9.164 1 98.81 93 ALA A O 1
ATOM 715 N N . ASN A 1 94 ? -3.143 3.75 8.469 1 98.88 94 ASN A N 1
ATOM 716 C CA . ASN A 1 94 ? -4.48 4.156 8.883 1 98.88 94 ASN A CA 1
ATOM 717 C C . ASN A 1 94 ? -5.562 3.354 8.172 1 98.88 94 ASN A C 1
ATOM 719 O O . ASN A 1 94 ? -6.508 2.879 8.797 1 98.88 94 ASN A O 1
ATOM 723 N N . PHE A 1 95 ? -5.418 3.242 6.867 1 98.56 95 PHE A N 1
ATOM 724 C CA . PHE A 1 95 ? -6.402 2.48 6.105 1 98.56 95 PHE A CA 1
ATOM 725 C C . PHE A 1 95 ? -6.539 1.067 6.66 1 98.56 95 PHE A C 1
ATOM 727 O O . PHE A 1 95 ? -7.652 0.565 6.828 1 98.56 95 PHE A O 1
ATOM 734 N N . LEU A 1 96 ? -5.395 0.448 6.879 1 98.5 96 LEU A N 1
ATOM 735 C CA . LEU A 1 96 ? -5.375 -0.928 7.363 1 98.5 96 LEU A CA 1
ATOM 736 C C . LEU A 1 96 ? -6.062 -1.036 8.719 1 98.5 96 LEU A C 1
ATOM 738 O O . LEU A 1 96 ? -6.793 -1.996 8.977 1 98.5 96 LEU A O 1
ATOM 742 N N . VAL A 1 97 ? -5.801 -0.112 9.602 1 98.75 97 VAL A N 1
ATOM 743 C CA . VAL A 1 97 ? -6.438 -0.113 10.914 1 98.75 97 VAL A CA 1
ATOM 744 C C . VAL A 1 97 ? -7.957 -0.073 10.758 1 98.75 97 VAL A C 1
ATOM 746 O O . VAL A 1 97 ? -8.672 -0.874 11.359 1 98.75 97 VAL A O 1
ATOM 749 N N . PHE A 1 98 ? -8.445 0.812 9.938 1 98.44 98 PHE A N 1
ATOM 750 C CA . PHE A 1 98 ? -9.883 0.929 9.742 1 98.44 98 PHE A CA 1
ATOM 751 C C . PHE A 1 98 ? -10.445 -0.312 9.062 1 98.44 98 PHE A C 1
ATOM 753 O O . PHE A 1 98 ? -11.43 -0.889 9.516 1 98.44 98 PHE A O 1
ATOM 760 N N . TYR A 1 99 ? -9.789 -0.751 8.023 1 97.31 99 TYR A N 1
ATOM 761 C CA . TYR A 1 99 ? -10.25 -1.911 7.273 1 97.31 99 TYR A CA 1
ATOM 762 C C . TYR A 1 99 ? -10.305 -3.152 8.156 1 97.31 99 TYR A C 1
ATOM 764 O O . TYR A 1 99 ? -11.203 -3.98 8.016 1 97.31 99 TYR A O 1
ATOM 772 N N . GLY A 1 100 ? -9.352 -3.262 9.016 1 97.62 100 GLY A N 1
ATOM 773 C CA . GLY A 1 100 ? -9.219 -4.453 9.844 1 97.62 100 GLY A CA 1
ATOM 774 C C . GLY A 1 100 ? -10.109 -4.434 11.07 1 97.62 100 GLY A C 1
ATOM 775 O O . GLY A 1 100 ? -10.422 -5.484 11.633 1 97.62 100 GLY A O 1
ATOM 776 N N . LEU A 1 101 ? -10.57 -3.23 11.5 1 97.88 101 LEU A N 1
ATOM 777 C CA . LEU A 1 101 ? -11.148 -3.186 12.844 1 97.88 101 LEU A CA 1
ATOM 778 C C . LEU A 1 101 ? -12.523 -2.529 12.812 1 97.88 101 LEU A C 1
ATOM 780 O O . LEU A 1 101 ? -13.289 -2.641 13.773 1 97.88 101 LEU A O 1
ATOM 784 N N . VAL A 1 102 ? -12.891 -1.814 11.75 1 96.88 102 VAL A N 1
ATOM 785 C CA . VAL A 1 102 ? -14.109 -1.013 11.719 1 96.88 102 VAL A CA 1
ATOM 786 C C . VAL A 1 102 ? -15.008 -1.482 10.578 1 96.88 102 VAL A C 1
ATOM 788 O O . VAL A 1 102 ? -14.523 -1.88 9.523 1 96.88 102 VAL A O 1
ATOM 791 N N . GLY A 1 103 ? -16.266 -1.449 10.742 1 94.44 103 GLY A N 1
ATOM 792 C CA . GLY A 1 103 ? -17.219 -1.842 9.719 1 94.44 103 GLY A CA 1
ATOM 793 C C . GLY A 1 103 ? -18.656 -1.457 10.047 1 94.44 103 GLY A C 1
ATOM 794 O O . GLY A 1 103 ? -18.891 -0.659 10.953 1 94.44 103 GLY A O 1
ATOM 795 N N . PRO A 1 104 ? -19.641 -2.041 9.219 1 94.62 104 PRO A N 1
ATOM 796 C CA . PRO A 1 104 ? -21.062 -1.745 9.469 1 94.62 104 PRO A CA 1
ATOM 797 C C . PRO A 1 104 ? -21.484 -2.051 10.906 1 94.62 104 PRO A C 1
ATOM 799 O O . PRO A 1 104 ? -21.141 -3.111 11.438 1 94.62 104 PRO A O 1
ATOM 802 N N . GLY A 1 105 ? -22.172 -1.127 11.547 1 96.69 105 GLY A N 1
ATOM 803 C CA . GLY A 1 105 ? -22.625 -1.291 12.922 1 96.69 105 GLY A CA 1
ATOM 804 C C . GLY A 1 105 ? -21.719 -0.607 13.93 1 96.69 105 GLY A C 1
ATOM 805 O O . GLY A 1 105 ? -22.125 -0.382 15.078 1 96.69 105 GLY A O 1
ATOM 806 N N . ASP A 1 106 ? -20.531 -0.243 13.516 1 98 106 ASP A N 1
ATOM 807 C CA . ASP A 1 106 ? -19.578 0.421 14.414 1 98 106 ASP A CA 1
ATOM 808 C C . ASP A 1 106 ? -19.75 1.938 14.352 1 98 106 ASP A C 1
ATOM 810 O O . ASP A 1 106 ? -20.25 2.475 13.367 1 98 106 ASP A O 1
ATOM 814 N N . HIS A 1 107 ? -19.406 2.58 15.445 1 98.81 107 HIS A N 1
ATOM 815 C CA . HIS A 1 107 ? -19.359 4.035 15.555 1 98.81 107 HIS A CA 1
ATOM 816 C C . HIS A 1 107 ? -17.969 4.531 15.883 1 98.81 107 HIS A C 1
ATOM 818 O O . HIS A 1 107 ? -17.266 3.947 16.719 1 98.81 107 HIS A O 1
ATOM 824 N N . VAL A 1 108 ? -17.484 5.523 15.125 1 98.88 108 VAL A N 1
ATOM 825 C CA . VAL A 1 108 ? -16.156 6.121 15.297 1 98.88 108 VAL A CA 1
ATOM 826 C C . VAL A 1 108 ? -16.297 7.609 15.609 1 98.88 108 VAL A C 1
ATOM 828 O O . VAL A 1 108 ? -17.109 8.305 14.992 1 98.88 108 VAL A O 1
ATOM 831 N N . ILE A 1 109 ? -15.586 8.07 16.625 1 98.94 109 ILE A N 1
ATOM 832 C CA . ILE A 1 109 ? -15.461 9.492 16.906 1 98.94 109 ILE A CA 1
ATOM 833 C C . ILE A 1 109 ? -14.109 10.008 16.406 1 98.94 109 ILE A C 1
ATOM 835 O O . ILE A 1 109 ? -13.062 9.453 16.75 1 98.94 109 ILE A O 1
ATOM 839 N N . CYS A 1 110 ? -14.102 11.062 15.602 1 98.88 110 CYS A N 1
ATOM 840 C CA . CYS A 1 110 ? -12.875 11.555 14.992 1 98.88 110 CYS A CA 1
ATOM 841 C C . CYS A 1 110 ? -12.727 13.062 15.203 1 98.88 110 CYS A C 1
ATOM 843 O O . CYS A 1 110 ? -13.664 13.82 14.969 1 98.88 110 CYS A O 1
ATOM 845 N N . VAL A 1 111 ? -11.547 13.477 15.648 1 98.75 111 VAL A N 1
ATOM 846 C CA . VAL A 1 111 ? -11.273 14.898 15.781 1 98.75 111 VAL A CA 1
ATOM 847 C C . VAL A 1 111 ? -11.469 15.594 14.43 1 98.75 111 VAL A C 1
ATOM 849 O O . VAL A 1 111 ? -11.234 14.984 13.375 1 98.75 111 VAL A O 1
ATOM 852 N N . TYR A 1 112 ? -11.836 16.875 14.484 1 98.62 112 TYR A N 1
ATOM 853 C CA . TYR A 1 112 ? -12.156 17.672 13.297 1 98.62 112 TYR A CA 1
ATOM 854 C C . TYR A 1 112 ? -11.914 19.156 13.547 1 98.62 112 TYR A C 1
ATOM 856 O O . TYR A 1 112 ? -12.352 19.703 14.57 1 98.62 112 TYR A O 1
ATOM 864 N N . PRO A 1 113 ? -11.117 19.906 12.648 1 98.38 113 PRO A N 1
ATOM 865 C CA . PRO A 1 113 ? -10.609 19.422 11.359 1 98.38 113 PRO A CA 1
ATOM 866 C C . PRO A 1 113 ? -9.414 18.484 11.508 1 98.38 113 PRO A C 1
ATOM 868 O O . PRO A 1 113 ? -8.742 18.484 12.547 1 98.38 113 PRO A O 1
ATOM 871 N N . THR A 1 114 ? -9.242 17.625 10.586 1 98.44 114 THR A N 1
ATOM 872 C CA . THR A 1 114 ? -8.117 16.703 10.508 1 98.44 114 THR A CA 1
ATOM 873 C C . THR A 1 114 ? -7.914 16.219 9.07 1 98.44 114 THR A C 1
ATOM 875 O O . THR A 1 114 ? -8.562 16.703 8.148 1 98.44 114 THR A O 1
ATOM 878 N N . TYR A 1 115 ? -6.941 15.43 8.875 1 97.88 115 TYR A N 1
ATOM 879 C CA . TYR A 1 115 ? -6.695 14.781 7.594 1 97.88 115 TYR A CA 1
ATOM 880 C C . TYR A 1 115 ? -7.879 13.914 7.188 1 97.88 115 TYR A C 1
ATOM 882 O O . TYR A 1 115 ? -8.305 13.031 7.945 1 97.88 115 TYR A O 1
ATOM 890 N N . GLN A 1 116 ? -8.445 14.07 6.047 1 97.88 116 GLN A N 1
ATOM 891 C CA . GLN A 1 116 ? -9.734 13.57 5.586 1 97.88 116 GLN A CA 1
ATOM 892 C C . GLN A 1 116 ? -9.797 12.047 5.684 1 97.88 116 GLN A C 1
ATOM 894 O O . GLN A 1 116 ? -10.859 11.484 5.957 1 97.88 116 GLN A O 1
ATOM 899 N N . GLN A 1 117 ? -8.703 11.344 5.469 1 98.06 117 GLN A N 1
ATOM 900 C CA . GLN A 1 117 ? -8.672 9.891 5.512 1 98.06 117 GLN A CA 1
ATOM 901 C C . GLN A 1 117 ? -9.258 9.367 6.82 1 98.06 117 GLN A C 1
ATOM 903 O O . GLN A 1 117 ? -9.945 8.344 6.832 1 98.06 117 GLN A O 1
ATOM 908 N N . LEU A 1 118 ? -9.07 10.07 7.875 1 98.75 118 LEU A N 1
ATOM 909 C CA . LEU A 1 118 ? -9.297 9.57 9.227 1 98.75 118 LEU A CA 1
ATOM 910 C C . LEU A 1 118 ? -10.789 9.477 9.523 1 98.75 118 LEU A C 1
ATOM 912 O O . LEU A 1 118 ? -11.203 8.758 10.438 1 98.75 118 LEU A O 1
ATOM 916 N N . TYR A 1 119 ? -11.625 10.188 8.805 1 98.38 119 TYR A N 1
ATOM 917 C CA . TYR A 1 119 ? -13.062 10.055 9.031 1 98.38 119 TYR A CA 1
ATOM 918 C C . TYR A 1 119 ? -13.758 9.508 7.793 1 98.38 119 TYR A C 1
ATOM 920 O O . TYR A 1 119 ? -14.781 8.828 7.898 1 98.38 119 TYR A O 1
ATOM 928 N N . SER A 1 120 ? -13.18 9.695 6.594 1 97.81 120 SER A N 1
ATOM 929 C CA . SER A 1 120 ? -13.844 9.281 5.367 1 97.81 120 SER A CA 1
ATOM 930 C C . SER A 1 120 ? -13.695 7.777 5.141 1 97.81 120 SER A C 1
ATOM 932 O O . SER A 1 120 ? -14.586 7.137 4.578 1 97.81 120 SER A O 1
ATOM 934 N N . VAL A 1 121 ? -12.523 7.191 5.543 1 97.75 121 VAL A N 1
ATOM 935 C CA . VAL A 1 121 ? -12.328 5.762 5.336 1 97.75 121 VAL A CA 1
ATOM 936 C C . VAL A 1 121 ? -13.312 4.977 6.207 1 97.75 121 VAL A C 1
ATOM 938 O O . VAL A 1 121 ? -14.039 4.117 5.711 1 97.75 121 VAL A O 1
ATOM 941 N N . PRO A 1 122 ? -13.398 5.27 7.523 1 97.62 122 PRO A N 1
ATOM 942 C CA . PRO A 1 122 ? -14.414 4.551 8.297 1 97.62 122 PRO A CA 1
ATOM 943 C C . PRO A 1 122 ? -15.82 4.707 7.711 1 97.62 122 PRO A C 1
ATOM 945 O O . PRO A 1 122 ? -16.594 3.742 7.68 1 97.62 122 PRO A O 1
ATOM 948 N N . GLU A 1 123 ? -16.172 5.914 7.203 1 96.88 123 GLU A N 1
ATOM 949 C CA . GLU A 1 123 ? -17.469 6.125 6.559 1 96.88 123 GLU A CA 1
ATOM 950 C C . GLU A 1 123 ? -17.625 5.211 5.348 1 96.88 123 GLU A C 1
ATOM 952 O O . GLU A 1 123 ? -18.672 4.574 5.184 1 96.88 123 GLU A O 1
ATOM 957 N N . SER A 1 124 ? -16.578 5.152 4.559 1 95.25 124 SER A N 1
ATOM 958 C CA . SER A 1 124 ? -16.625 4.383 3.322 1 95.25 124 SER A CA 1
ATOM 959 C C . SER A 1 124 ? -16.781 2.893 3.605 1 95.25 124 SER A C 1
ATOM 961 O O . SER A 1 124 ? -17.25 2.137 2.754 1 95.25 124 SER A O 1
ATOM 963 N N . LEU A 1 125 ? -16.375 2.465 4.812 1 94.75 125 LEU A N 1
ATOM 964 C CA . LEU A 1 125 ? -16.438 1.057 5.191 1 94.75 125 LEU A CA 1
ATOM 965 C C . LEU A 1 125 ? -17.734 0.733 5.906 1 94.75 125 LEU A C 1
ATOM 967 O O . LEU A 1 125 ? -17.922 -0.387 6.383 1 94.75 125 LEU A O 1
ATOM 971 N N . GLY A 1 126 ? -18.625 1.751 6.047 1 94.06 126 GLY A N 1
ATOM 972 C CA . GLY A 1 126 ? -19.984 1.519 6.523 1 94.06 126 GLY A CA 1
ATOM 973 C C . GLY A 1 126 ? -20.172 1.888 7.98 1 94.06 126 GLY A C 1
ATOM 974 O O . GLY A 1 126 ? -21.25 1.671 8.547 1 94.06 126 GLY A O 1
ATOM 975 N N . ALA A 1 127 ? -19.141 2.457 8.633 1 96.75 127 ALA A N 1
ATOM 976 C CA . ALA A 1 127 ? -19.281 2.887 10.023 1 96.75 127 ALA A CA 1
ATOM 977 C C . ALA A 1 127 ? -19.953 4.25 10.109 1 96.75 127 ALA A C 1
ATOM 979 O O . ALA A 1 127 ? -19.906 5.035 9.164 1 96.75 127 ALA A O 1
ATOM 980 N N . GLU A 1 128 ? -20.625 4.441 11.219 1 98.25 128 GLU A N 1
ATOM 981 C CA . GLU A 1 128 ? -21.062 5.789 11.555 1 98.25 128 GLU A CA 1
ATOM 982 C C . GLU A 1 128 ? -19.922 6.617 12.133 1 98.25 128 GLU A C 1
ATOM 984 O O . GLU A 1 128 ? -19.125 6.121 12.938 1 98.25 128 GLU A O 1
ATOM 989 N N . VAL A 1 129 ? -19.781 7.891 11.703 1 98.56 129 VAL A N 1
ATOM 990 C CA . VAL A 1 129 ? -18.703 8.734 12.188 1 98.56 129 VAL A CA 1
ATOM 991 C C . VAL A 1 129 ? -19.266 10.016 12.805 1 98.56 129 VAL A C 1
ATOM 993 O O . VAL A 1 129 ? -20.109 10.68 12.195 1 98.56 129 VAL A O 1
ATOM 996 N N . SER A 1 130 ? -18.922 10.273 14.031 1 98.88 130 SER A N 1
ATOM 997 C CA . SER A 1 130 ? -19.172 11.57 14.664 1 98.88 130 SER A CA 1
ATOM 998 C C . SER A 1 130 ? -17.906 12.422 14.672 1 98.88 130 SER A C 1
ATOM 1000 O O . SER A 1 130 ? -16.828 11.945 15.062 1 98.88 130 SER A O 1
ATOM 1002 N N . LEU A 1 131 ? -18.062 13.648 14.258 1 98.62 131 LEU A N 1
ATOM 1003 C CA . LEU A 1 131 ? -16.938 14.57 14.242 1 98.62 131 LEU A CA 1
ATOM 1004 C C . LEU A 1 131 ? -16.797 15.289 15.578 1 98.62 131 LEU A C 1
ATOM 1006 O O . LEU A 1 131 ? -17.75 15.914 16.047 1 98.62 131 LEU A O 1
ATOM 1010 N N . TRP A 1 132 ? -15.664 15.109 16.219 1 98.81 132 TRP A N 1
ATOM 1011 C CA . TRP A 1 132 ? -15.289 15.812 17.438 1 98.81 132 TRP A CA 1
ATOM 1012 C C . TRP A 1 132 ? -14.617 17.141 17.125 1 98.81 132 TRP A C 1
ATOM 1014 O O . TRP A 1 132 ? -13.406 17.203 16.891 1 98.81 132 TRP A O 1
ATOM 1024 N N . ARG A 1 133 ? -15.367 18.25 17.188 1 98.19 133 ARG A N 1
ATOM 1025 C CA . ARG A 1 133 ? -14.992 19.531 16.578 1 98.19 133 ARG A CA 1
ATOM 1026 C C . ARG A 1 133 ? -14.047 20.312 17.484 1 98.19 133 ARG A C 1
ATOM 1028 O O . ARG A 1 133 ? -14.367 20.578 18.656 1 98.19 133 ARG A O 1
ATOM 1035 N N . LEU A 1 134 ? -12.906 20.609 16.938 1 98.06 134 LEU A N 1
ATOM 1036 C CA . LEU A 1 134 ? -11.969 21.516 17.578 1 98.06 134 LEU A CA 1
ATOM 1037 C C . LEU A 1 134 ? -12.32 22.984 17.281 1 98.06 134 LEU A C 1
ATOM 1039 O O . LEU A 1 134 ? -12.734 23.312 16.172 1 98.06 134 LEU A O 1
ATOM 1043 N N . GLN A 1 135 ? -12.156 23.797 18.281 1 96 135 GLN A N 1
ATOM 1044 C CA . GLN A 1 135 ? -12.539 25.203 18.156 1 96 135 GLN A CA 1
ATOM 1045 C C . GLN A 1 135 ? -11.32 26.109 18.281 1 96 135 GLN A C 1
ATOM 1047 O O . GLN A 1 135 ? -10.469 25.906 19.141 1 96 135 GLN A O 1
ATOM 1052 N N . PRO A 1 136 ? -11.289 27.125 17.406 1 95.94 136 PRO A N 1
ATOM 1053 C CA . PRO A 1 136 ? -10.18 28.078 17.531 1 95.94 136 PRO A CA 1
ATOM 1054 C C . PRO A 1 136 ? -10.188 28.812 18.875 1 95.94 136 PRO A C 1
ATOM 1056 O O . PRO A 1 136 ? -9.125 29.156 19.391 1 95.94 136 PRO A O 1
ATOM 1059 N N . GLU A 1 137 ? -11.32 29.016 19.422 1 95.5 137 GLU A N 1
ATOM 1060 C CA . GLU A 1 137 ? -11.461 29.75 20.672 1 95.5 137 GLU A CA 1
ATOM 1061 C C . GLU A 1 137 ? -10.766 29.016 21.812 1 95.5 137 GLU A C 1
ATOM 1063 O O . GLU A 1 137 ? -10.352 29.641 22.797 1 95.5 137 GLU A O 1
ATOM 1068 N N . ASN A 1 138 ? -10.664 27.75 21.625 1 95.62 138 ASN A N 1
ATOM 1069 C CA . ASN A 1 138 ? -9.969 26.969 22.641 1 95.62 138 ASN A CA 1
ATOM 1070 C C . ASN A 1 138 ? -8.617 26.469 22.125 1 95.62 138 ASN A C 1
ATOM 1072 O O . ASN A 1 138 ? -8.148 25.406 22.547 1 95.62 138 ASN A O 1
ATOM 1076 N N . GLY A 1 139 ? -8.094 27.172 21.109 1 97.56 139 GLY A N 1
ATOM 1077 C CA . GLY A 1 139 ? -6.766 26.875 20.578 1 97.56 139 GLY A CA 1
ATOM 1078 C C . GLY A 1 139 ? -6.711 25.578 19.797 1 97.56 139 GLY A C 1
ATOM 1079 O O . GLY A 1 139 ? -5.66 24.938 19.719 1 97.56 139 GLY A O 1
ATOM 1080 N N . PHE A 1 140 ? -7.832 25.078 19.359 1 98.25 140 PHE A N 1
ATOM 1081 C CA . PHE A 1 140 ? -7.961 23.828 18.609 1 98.25 140 PHE A CA 1
ATOM 1082 C C . PHE A 1 140 ? -7.539 22.641 19.469 1 98.25 140 PHE A C 1
ATOM 1084 O O . PHE A 1 140 ? -7.051 21.641 18.953 1 98.25 140 PHE A O 1
ATOM 1091 N N . VAL A 1 141 ? -7.637 22.734 20.797 1 97.88 141 VAL A N 1
ATOM 1092 C CA . VAL A 1 141 ? -7.418 21.641 21.734 1 97.88 141 VAL A CA 1
ATOM 1093 C C . VAL A 1 141 ? -8.727 20.891 21.969 1 97.88 141 VAL A C 1
ATOM 1095 O O . VAL A 1 141 ? -9.773 21.5 22.172 1 97.88 141 VAL A O 1
ATOM 1098 N N . PRO A 1 142 ? -8.68 19.562 21.875 1 98 142 PRO A N 1
ATOM 1099 C CA . PRO A 1 142 ? -9.914 18.812 22.094 1 98 142 PRO A CA 1
ATOM 1100 C C . PRO A 1 142 ? -10.5 19.031 23.484 1 98 142 PRO A C 1
ATOM 1102 O O . PRO A 1 142 ? -9.766 19.078 24.469 1 98 142 PRO A O 1
ATOM 1105 N N . ASP A 1 143 ? -11.789 19.219 23.594 1 97.94 143 ASP A N 1
ATOM 1106 C CA . ASP A 1 143 ? -12.516 19.25 24.859 1 97.94 143 ASP A CA 1
ATOM 1107 C C . ASP A 1 143 ? -13.062 17.875 25.203 1 97.94 143 ASP A C 1
ATOM 1109 O O . ASP A 1 143 ? -14.102 17.453 24.688 1 97.94 143 ASP A O 1
ATOM 1113 N N . VAL A 1 144 ? -12.508 17.234 26.141 1 97.81 144 VAL A N 1
ATOM 1114 C CA . VAL A 1 144 ? -12.812 15.852 26.469 1 97.81 144 VAL A CA 1
ATOM 1115 C C . VAL A 1 144 ? -14.242 15.742 27 1 97.81 144 VAL A C 1
ATOM 1117 O O . VAL A 1 144 ? -14.891 14.703 26.859 1 97.81 144 VAL A O 1
ATOM 1120 N N . ASP A 1 145 ? -14.773 16.812 27.562 1 97.12 145 ASP A N 1
ATOM 1121 C CA . ASP A 1 145 ? -16.141 16.812 28.047 1 97.12 145 ASP A CA 1
ATOM 1122 C C . ASP A 1 145 ? -17.141 16.562 26.922 1 97.12 145 ASP A C 1
ATOM 1124 O O . ASP A 1 145 ? -18.203 15.984 27.141 1 97.12 145 ASP A O 1
ATOM 1128 N N . GLU A 1 146 ? -16.781 16.969 25.797 1 97.94 146 GLU A N 1
ATOM 1129 C CA . GLU A 1 146 ? -17.641 16.828 24.625 1 97.94 146 GLU A CA 1
ATOM 1130 C C . GLU A 1 146 ? -17.766 15.352 24.219 1 97.94 146 GLU A C 1
ATOM 1132 O O . GLU A 1 146 ? -18.734 14.969 23.562 1 97.94 146 GLU A O 1
ATOM 1137 N N . LEU A 1 147 ? -16.828 14.492 24.625 1 98.12 147 LEU A N 1
ATOM 1138 C CA . LEU A 1 147 ? -16.859 13.078 24.281 1 98.12 147 LEU A CA 1
ATOM 1139 C C . LEU A 1 147 ? -18.062 12.391 24.906 1 98.12 147 LEU A C 1
ATOM 1141 O O . LEU A 1 147 ? -18.625 11.461 24.328 1 98.12 147 LEU A O 1
ATOM 1145 N N . GLU A 1 148 ? -18.484 12.891 26.094 1 96.69 148 GLU A N 1
ATOM 1146 C CA . GLU A 1 148 ? -19.625 12.289 26.766 1 96.69 148 GLU A CA 1
ATOM 1147 C C . GLU A 1 148 ? -20.875 12.383 25.906 1 96.69 148 GLU A C 1
ATOM 1149 O O . GLU A 1 148 ? -21.719 11.477 25.938 1 96.69 148 GLU A O 1
ATOM 1154 N N . ALA A 1 149 ? -20.922 13.445 25.203 1 97.38 149 ALA A N 1
ATOM 1155 C CA . ALA A 1 149 ? -22.109 13.672 24.375 1 97.38 149 ALA A CA 1
ATOM 1156 C C . ALA A 1 149 ? -22.016 12.914 23.062 1 97.38 149 ALA A C 1
ATOM 1158 O O . ALA A 1 149 ? -23.031 12.617 22.422 1 97.38 149 ALA A O 1
ATOM 1159 N N . LEU A 1 150 ? -20.859 12.562 22.656 1 98.56 150 LEU A N 1
ATOM 1160 C CA . LEU A 1 150 ? -20.656 11.961 21.344 1 98.56 150 LEU A CA 1
ATOM 1161 C C . LEU A 1 150 ? -20.672 10.438 21.438 1 98.56 150 LEU A C 1
ATOM 1163 O O . LEU A 1 150 ? -21.031 9.758 20.469 1 98.56 150 LEU A O 1
ATOM 1167 N N . VAL A 1 151 ? -20.297 9.922 22.562 1 98.44 151 VAL A N 1
ATOM 1168 C CA . VAL A 1 151 ? -20.125 8.477 22.719 1 98.44 151 VAL A CA 1
ATOM 1169 C C . VAL A 1 151 ? -21.484 7.789 22.641 1 98.44 151 VAL A C 1
ATOM 1171 O O . VAL A 1 151 ? -22.484 8.32 23.125 1 98.44 151 VAL A O 1
ATOM 1174 N N . LYS A 1 152 ? -21.5 6.73 22.016 1 98.5 152 LYS A N 1
ATOM 1175 C CA . LYS A 1 152 ? -22.656 5.84 21.891 1 98.5 152 LYS A CA 1
ATOM 1176 C C . LYS A 1 152 ? -22.312 4.434 22.375 1 98.5 152 LYS A C 1
ATOM 1178 O O . LYS A 1 152 ? -21.141 4.117 22.609 1 98.5 152 LYS A O 1
ATOM 1183 N N . ALA A 1 153 ? -23.344 3.531 22.5 1 98.06 153 ALA A N 1
ATOM 1184 C CA . ALA A 1 153 ? -23.141 2.162 22.969 1 98.06 153 ALA A CA 1
ATOM 1185 C C . ALA A 1 153 ? -22.25 1.377 22 1 98.06 153 ALA A C 1
ATOM 1187 O O . ALA A 1 153 ? -21.5 0.498 22.438 1 98.06 153 ALA A O 1
ATOM 1188 N N . ASN A 1 154 ? -22.328 1.782 20.734 1 98.31 154 ASN A N 1
ATOM 1189 C CA . ASN A 1 154 ? -21.578 1.034 19.734 1 98.31 154 ASN A CA 1
ATOM 1190 C C . ASN A 1 154 ? -20.297 1.759 19.328 1 98.31 154 ASN A C 1
ATOM 1192 O O . ASN A 1 154 ? -19.703 1.456 18.297 1 98.31 154 ASN A O 1
ATOM 1196 N N . THR A 1 155 ? -19.891 2.781 20.156 1 98.81 155 THR A N 1
ATOM 1197 C CA . THR A 1 155 ? -18.625 3.447 19.844 1 98.81 155 THR A CA 1
ATOM 1198 C C . THR A 1 155 ? -17.453 2.484 20 1 98.81 155 THR A C 1
ATOM 1200 O O . THR A 1 155 ? -17.203 1.974 21.094 1 98.81 155 THR A O 1
ATOM 1203 N N . LYS A 1 156 ? -16.781 2.348 18.938 1 98.19 156 LYS A N 1
ATOM 1204 C CA . LYS A 1 156 ? -15.703 1.365 18.891 1 98.19 156 LYS A CA 1
ATOM 1205 C C . LYS A 1 156 ? -14.336 2.041 18.969 1 98.19 156 LYS A C 1
ATOM 1207 O O . LYS A 1 156 ? -13.383 1.457 19.484 1 98.19 156 LYS A O 1
ATOM 1212 N N . MET A 1 157 ? -14.188 3.297 18.484 1 98.88 157 MET A N 1
ATOM 1213 C CA . MET A 1 157 ? -12.867 3.896 18.312 1 98.88 157 MET A CA 1
ATOM 1214 C C . MET A 1 157 ? -12.945 5.418 18.391 1 98.88 157 MET A C 1
ATOM 1216 O O . MET A 1 157 ? -13.883 6.027 17.859 1 98.88 157 MET A O 1
ATOM 1220 N N . ILE A 1 158 ? -12.023 5.969 19.094 1 98.94 158 ILE A N 1
ATOM 1221 C CA . ILE A 1 158 ? -11.75 7.402 19.062 1 98.94 158 ILE A CA 1
ATOM 1222 C C . ILE A 1 158 ? -10.484 7.672 18.266 1 98.94 158 ILE A C 1
ATOM 1224 O O . ILE A 1 158 ? -9.445 7.059 18.5 1 98.94 158 ILE A O 1
ATOM 1228 N N . VAL A 1 159 ? -10.562 8.586 17.266 1 98.94 159 VAL A N 1
ATOM 1229 C CA . VAL A 1 159 ? -9.461 8.867 16.359 1 98.94 159 VAL A CA 1
ATOM 1230 C C . VAL A 1 159 ? -8.945 10.289 16.594 1 98.94 159 VAL A C 1
ATOM 1232 O O . VAL A 1 159 ? -9.711 11.25 16.531 1 98.94 159 VAL A O 1
ATOM 1235 N N . ILE A 1 160 ? -7.66 10.391 16.844 1 98.94 160 ILE A N 1
ATOM 1236 C CA . ILE A 1 160 ? -7.043 11.703 16.984 1 98.94 160 ILE A CA 1
ATOM 1237 C C . ILE A 1 160 ? -5.82 11.805 16.078 1 98.94 160 ILE A C 1
ATOM 1239 O O . ILE A 1 160 ? -5.324 10.789 15.578 1 98.94 160 ILE A O 1
ATOM 1243 N N . ASN A 1 161 ? -5.453 12.922 15.719 1 98.81 161 ASN A N 1
ATOM 1244 C CA . ASN A 1 161 ? -4.254 13.289 14.977 1 98.81 161 ASN A CA 1
ATOM 1245 C C . ASN A 1 161 ? -3.393 14.281 15.758 1 98.81 161 ASN A C 1
ATOM 1247 O O . ASN A 1 161 ? -3.818 15.406 16.016 1 98.81 161 ASN A O 1
ATOM 1251 N N . ASN A 1 162 ? -2.213 13.828 16.172 1 98.06 162 ASN A N 1
ATOM 1252 C CA . ASN A 1 162 ? -1.405 14.602 17.109 1 98.06 162 ASN A CA 1
ATOM 1253 C C . ASN A 1 162 ? 0.081 14.516 16.766 1 98.06 162 ASN A C 1
ATOM 1255 O O . ASN A 1 162 ? 0.709 13.477 16.984 1 98.06 162 ASN A O 1
ATOM 1259 N N . PRO A 1 163 ? 0.722 15.547 16.297 1 97.06 163 PRO A N 1
ATOM 1260 C CA . PRO A 1 163 ? 0.21 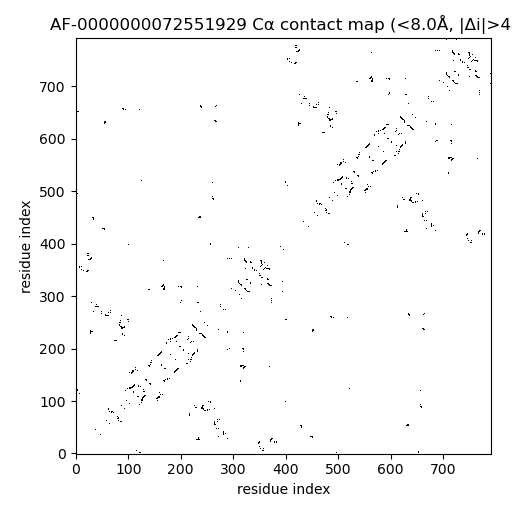16.891 16.078 1 97.06 163 PRO A CA 1
ATOM 1261 C C . PRO A 1 163 ? -0.835 16.953 14.961 1 97.06 163 PRO A C 1
ATOM 1263 O O . PRO A 1 163 ? -0.84 16.109 14.07 1 97.06 163 PRO A O 1
ATOM 1266 N N . ASN A 1 164 ? -1.658 18.016 15.031 1 98.38 164 ASN A N 1
ATOM 1267 C CA . ASN A 1 164 ? -2.854 18.078 14.203 1 98.38 164 ASN A CA 1
ATOM 1268 C C . ASN A 1 164 ? -2.559 18.688 12.836 1 98.38 164 ASN A C 1
ATOM 1270 O O . ASN A 1 164 ? -1.823 19.672 12.742 1 98.38 164 ASN A O 1
ATOM 1274 N N . ASN A 1 165 ? -2.9 18.109 11.773 1 98.44 165 ASN A N 1
ATOM 1275 C CA . ASN A 1 165 ? -3.086 18.656 10.438 1 98.44 165 ASN A CA 1
ATOM 1276 C C . ASN A 1 165 ? -4.547 19.016 10.172 1 98.44 165 ASN A C 1
ATOM 1278 O O . ASN A 1 165 ? -5.41 18.125 10.164 1 98.44 165 ASN A O 1
ATOM 1282 N N . PRO A 1 166 ? -4.863 20.25 10.141 1 98.5 166 PRO A N 1
ATOM 1283 C CA . PRO A 1 166 ? -4.035 21.281 9.5 1 98.5 166 PRO A CA 1
ATOM 1284 C C . PRO A 1 166 ? -3.496 22.312 10.492 1 98.5 166 PRO A C 1
ATOM 1286 O O . PRO A 1 166 ? -2.723 23.188 10.109 1 98.5 166 PRO A O 1
ATOM 1289 N N . THR A 1 167 ? -3.807 22.25 11.773 1 98.38 167 THR A N 1
ATOM 1290 C CA . THR A 1 167 ? -3.65 23.391 12.656 1 98.38 167 THR A CA 1
ATOM 1291 C C . THR A 1 167 ? -2.207 23.516 13.141 1 98.38 167 THR A C 1
ATOM 1293 O O . THR A 1 167 ? -1.765 24.594 13.523 1 98.38 167 THR A O 1
ATOM 1296 N N . GLY A 1 168 ? -1.55 22.375 13.172 1 97.69 168 GLY A N 1
ATOM 1297 C CA . GLY A 1 168 ? -0.205 22.359 13.727 1 97.69 168 GLY A CA 1
ATOM 1298 C C . GLY A 1 168 ? -0.179 22.484 15.242 1 97.69 168 GLY A C 1
ATOM 1299 O O . GLY A 1 168 ? 0.885 22.672 15.836 1 97.69 168 GLY A O 1
ATOM 1300 N N . VAL A 1 169 ? -1.31 22.391 15.852 1 96.62 169 VAL A N 1
ATOM 1301 C CA . VAL A 1 169 ? -1.432 22.484 17.297 1 96.62 169 VAL A CA 1
ATOM 1302 C C . VAL A 1 169 ? -1.393 21.094 17.922 1 96.62 169 VAL A C 1
ATOM 1304 O O . VAL A 1 169 ? -2.182 20.219 17.547 1 96.62 169 VAL A O 1
ATOM 1307 N N . PRO A 1 170 ? -0.474 20.828 18.812 1 96.31 170 PRO A N 1
ATOM 1308 C CA . PRO A 1 170 ? -0.468 19.531 19.5 1 96.31 170 PRO A CA 1
ATOM 1309 C C . PRO A 1 170 ? -1.51 19.438 20.609 1 96.31 170 PRO A C 1
ATOM 1311 O O . PRO A 1 170 ? -1.928 20.469 21.156 1 96.31 170 PRO A O 1
ATOM 1314 N N . ILE A 1 171 ? -1.954 18.281 20.891 1 97.81 171 ILE A N 1
ATOM 1315 C CA . ILE A 1 171 ? -2.77 18.031 22.078 1 97.81 171 ILE A CA 1
ATOM 1316 C C . ILE A 1 171 ? -1.885 18.047 23.312 1 97.81 171 ILE A C 1
ATOM 1318 O O . ILE A 1 171 ? -0.925 17.266 23.406 1 97.81 171 ILE A O 1
ATOM 1322 N N . PRO A 1 172 ? -2.207 18.906 24.25 1 95.5 172 PRO A N 1
ATOM 1323 C CA . PRO A 1 172 ? -1.382 18.969 25.453 1 95.5 172 PRO A CA 1
ATOM 1324 C C . PRO A 1 172 ? -1.367 17.656 26.234 1 95.5 172 PRO A C 1
ATOM 1326 O O . PRO A 1 172 ? -2.33 16.891 26.172 1 95.5 172 PRO A O 1
ATOM 1329 N N . ARG A 1 173 ? -0.329 17.438 27.016 1 95.12 173 ARG A N 1
ATOM 1330 C CA . ARG A 1 173 ? -0.077 16.219 27.766 1 95.12 173 ARG A CA 1
ATOM 1331 C C . ARG A 1 173 ? -1.288 15.828 28.609 1 95.12 173 ARG A C 1
ATOM 1333 O O . ARG A 1 173 ? -1.761 14.695 28.547 1 95.12 173 ARG A O 1
ATOM 1340 N N . ASP A 1 174 ? -1.804 16.797 29.359 1 96.19 174 ASP A N 1
ATOM 1341 C CA . ASP A 1 174 ? -2.904 16.5 30.281 1 96.19 174 ASP A CA 1
ATOM 1342 C C . ASP A 1 174 ? -4.148 16.062 29.516 1 96.19 174 ASP A C 1
ATOM 1344 O O . ASP A 1 174 ? -4.879 15.172 29.984 1 96.19 174 ASP A O 1
ATOM 1348 N N . VAL A 1 175 ? -4.34 16.688 28.406 1 97.81 175 VAL A N 1
ATOM 1349 C CA . VAL A 1 175 ? -5.508 16.344 27.594 1 97.81 175 VAL A CA 1
ATOM 1350 C C . VAL A 1 175 ? -5.332 14.961 26.984 1 97.81 175 VAL A C 1
ATOM 1352 O O . VAL A 1 175 ? -6.293 14.188 26.891 1 97.81 175 VAL A O 1
ATOM 1355 N N . VAL A 1 176 ? -4.117 14.555 26.547 1 97.94 176 VAL A N 1
ATOM 1356 C CA . VAL A 1 176 ? -3.857 13.203 26.062 1 97.94 176 VAL A CA 1
ATOM 1357 C C . VAL A 1 176 ? -4.195 12.188 27.141 1 97.94 176 VAL A C 1
ATOM 1359 O O . VAL A 1 176 ? -4.859 11.18 26.875 1 97.94 176 VAL A O 1
ATOM 1362 N N . TYR A 1 177 ? -3.771 12.461 28.359 1 97.69 177 TYR A N 1
ATOM 1363 C CA . TYR A 1 177 ? -4.07 11.57 29.484 1 97.69 177 TYR A CA 1
ATOM 1364 C C . TYR A 1 177 ? -5.574 11.43 29.672 1 97.69 177 TYR A C 1
ATOM 1366 O O . TYR A 1 177 ? -6.078 10.328 29.875 1 97.69 177 TYR A O 1
ATOM 1374 N N . GLU A 1 178 ? -6.258 12.562 29.578 1 98.44 178 GLU A N 1
ATOM 1375 C CA . GLU A 1 178 ? -7.703 12.555 29.781 1 98.44 178 GLU A CA 1
ATOM 1376 C C . GLU A 1 178 ? -8.398 11.719 28.703 1 98.44 178 GLU A C 1
ATOM 1378 O O . GLU A 1 178 ? -9.344 10.977 29 1 98.44 178 GLU A O 1
ATOM 1383 N N . ILE A 1 179 ? -7.977 11.852 27.5 1 98.69 179 ILE A N 1
ATOM 1384 C CA . ILE A 1 179 ? -8.562 11.102 26.391 1 98.69 179 ILE A CA 1
ATOM 1385 C C . ILE A 1 179 ? -8.359 9.602 26.625 1 98.69 179 ILE A C 1
ATOM 1387 O O . ILE A 1 179 ? -9.297 8.812 26.469 1 98.69 179 ILE A O 1
ATOM 1391 N N . VAL A 1 180 ? -7.145 9.203 26.984 1 98.38 180 VAL A N 1
ATOM 1392 C CA . VAL A 1 180 ? -6.816 7.797 27.188 1 98.38 180 VAL A CA 1
ATOM 1393 C C . VAL A 1 180 ? -7.633 7.242 28.359 1 98.38 180 VAL A C 1
ATOM 1395 O O . VAL A 1 180 ? -8.164 6.137 28.281 1 98.38 180 VAL A O 1
ATOM 1398 N N . GLU A 1 181 ? -7.738 8.016 29.422 1 98.38 181 GLU A N 1
ATOM 1399 C CA . GLU A 1 181 ? -8.516 7.578 30.578 1 98.38 181 GLU A CA 1
ATOM 1400 C C . GLU A 1 181 ? -9.992 7.41 30.219 1 98.38 181 GLU A C 1
ATOM 1402 O O . GLU A 1 181 ? -10.641 6.469 30.672 1 98.38 181 GLU A O 1
ATOM 1407 N N . PHE A 1 182 ? -10.5 8.344 29.5 1 98.5 182 PHE A N 1
ATOM 1408 C CA . PHE A 1 182 ? -11.883 8.266 29.031 1 98.5 182 PHE A CA 1
ATOM 1409 C C . PHE A 1 182 ? -12.125 6.98 28.25 1 98.5 182 PHE A C 1
ATOM 1411 O O . PHE A 1 182 ? -13.109 6.277 28.484 1 98.5 182 PHE A O 1
ATOM 1418 N N . ALA A 1 183 ? -11.25 6.688 27.297 1 98.56 183 ALA A N 1
ATOM 1419 C CA . ALA A 1 183 ? -11.367 5.492 26.469 1 98.56 183 ALA A CA 1
ATOM 1420 C C . ALA A 1 183 ? -11.242 4.223 27.312 1 98.56 183 ALA A C 1
ATOM 1422 O O . ALA A 1 183 ? -12.023 3.283 27.141 1 98.56 183 ALA A O 1
ATOM 1423 N N . LYS A 1 184 ? -10.297 4.195 28.203 1 97.69 184 LYS A N 1
ATOM 1424 C CA . LYS A 1 184 ? -10.031 3.053 29.062 1 97.69 184 LYS A CA 1
ATOM 1425 C C . LYS A 1 184 ? -11.258 2.711 29.922 1 97.69 184 LYS A C 1
ATOM 1427 O O . LYS A 1 184 ? -11.617 1.54 30.047 1 97.69 184 LYS A O 1
ATOM 1432 N N . ALA A 1 185 ? -11.844 3.711 30.422 1 97.94 185 ALA A N 1
ATOM 1433 C CA . ALA A 1 185 ? -12.992 3.531 31.297 1 97.94 185 ALA A CA 1
ATOM 1434 C C . ALA A 1 185 ? -14.156 2.865 30.562 1 97.94 185 ALA A C 1
ATOM 1436 O O . ALA A 1 185 ? -15.023 2.248 31.188 1 97.94 185 ALA A O 1
ATOM 1437 N N . ARG A 1 186 ? -14.125 2.879 29.281 1 98 186 ARG A N 1
ATOM 1438 C CA . ARG A 1 186 ? -15.266 2.412 28.484 1 98 186 ARG A CA 1
ATOM 1439 C C . ARG A 1 186 ? -14.859 1.277 27.562 1 98 186 ARG A C 1
ATOM 1441 O O . ARG A 1 186 ? -15.695 0.729 26.844 1 98 186 ARG A O 1
ATOM 1448 N N . GLY A 1 187 ? -13.57 0.994 27.547 1 97.75 187 GLY A N 1
ATOM 1449 C CA . GLY A 1 187 ? -13.062 -0.063 26.688 1 97.75 187 GLY A CA 1
ATOM 1450 C C . GLY A 1 187 ? -13.07 0.31 25.219 1 97.75 187 GLY A C 1
ATOM 1451 O O . GLY A 1 187 ? -13.242 -0.553 24.344 1 97.75 187 GLY A O 1
ATOM 1452 N N . ILE A 1 188 ? -12.961 1.607 24.891 1 98.62 188 ILE A N 1
ATOM 1453 C CA . ILE A 1 188 ? -12.977 2.104 23.516 1 98.62 188 ILE A CA 1
ATOM 1454 C C . ILE A 1 188 ? -11.555 2.18 22.984 1 98.62 188 ILE A C 1
ATOM 1456 O O . ILE A 1 188 ? -10.641 2.635 23.672 1 98.62 188 ILE A O 1
ATOM 1460 N N . MET A 1 189 ? -11.305 1.688 21.766 1 98.75 189 MET A N 1
ATOM 1461 C CA . MET A 1 189 ? -9.992 1.791 21.141 1 98.75 189 MET A CA 1
ATOM 1462 C C . MET A 1 189 ? -9.641 3.244 20.828 1 98.75 189 MET A C 1
ATOM 1464 O O . MET A 1 189 ? -10.531 4.055 20.562 1 98.75 189 MET A O 1
ATOM 1468 N N . ILE A 1 190 ? -8.367 3.584 20.875 1 98.81 190 ILE A N 1
ATOM 1469 C CA . ILE A 1 190 ? -7.879 4.879 20.422 1 98.81 190 ILE A CA 1
ATOM 1470 C C . ILE A 1 190 ? -6.934 4.68 19.234 1 98.81 190 ILE A C 1
ATOM 1472 O O . ILE A 1 190 ? -5.988 3.893 19.312 1 98.81 190 ILE A O 1
ATOM 1476 N N . LEU A 1 191 ? -7.195 5.324 18.156 1 98.94 191 LEU A N 1
ATOM 1477 C CA . LEU A 1 191 ? -6.211 5.48 17.078 1 98.94 191 LEU A CA 1
ATOM 1478 C C . LEU A 1 191 ? -5.609 6.879 17.094 1 98.94 191 LEU A C 1
ATOM 1480 O O . LEU A 1 191 ? -6.328 7.871 16.938 1 98.94 191 LEU A O 1
ATOM 1484 N N . SER A 1 192 ? -4.379 6.965 17.344 1 98.88 192 SER A N 1
ATOM 1485 C CA . SER A 1 192 ? -3.662 8.234 17.266 1 98.88 192 SER A CA 1
ATOM 1486 C C . SER A 1 192 ? -2.736 8.266 16.047 1 98.88 192 SER A C 1
ATOM 1488 O O . SER A 1 192 ? -1.722 7.566 16.016 1 98.88 192 SER A O 1
ATOM 1490 N N . ASP A 1 193 ? -3.105 9.047 15.039 1 98.88 193 ASP A N 1
ATOM 1491 C CA . ASP A 1 193 ? -2.191 9.344 13.938 1 98.88 193 ASP A CA 1
ATOM 1492 C C . ASP A 1 193 ? -1.1 10.312 14.383 1 98.88 193 ASP A C 1
ATOM 1494 O O . ASP A 1 193 ? -1.368 11.5 14.602 1 98.88 193 ASP A O 1
ATOM 1498 N N . GLU A 1 194 ? 0.093 9.797 14.438 1 98.5 194 GLU A N 1
ATOM 1499 C CA . GLU A 1 194 ? 1.193 10.594 14.977 1 98.5 194 GLU A CA 1
ATOM 1500 C C . GLU A 1 194 ? 2.283 10.805 13.93 1 98.5 194 GLU A C 1
ATOM 1502 O O . GLU A 1 194 ? 3.475 10.766 14.25 1 98.5 194 GLU A O 1
ATOM 1507 N N . VAL A 1 195 ? 1.862 11.078 12.727 1 98.31 195 VAL A N 1
ATOM 1508 C CA . VAL A 1 195 ? 2.752 11.117 11.57 1 98.31 195 VAL A CA 1
ATOM 1509 C C . VAL A 1 195 ? 3.723 12.289 11.703 1 98.31 195 VAL A C 1
ATOM 1511 O O . VAL A 1 195 ? 4.832 12.25 11.164 1 98.31 195 VAL A O 1
ATOM 1514 N N . TYR A 1 196 ? 3.43 13.305 12.5 1 97.75 196 TYR A N 1
ATOM 1515 C CA . TYR A 1 196 ? 4.277 14.492 12.617 1 97.75 196 TYR A CA 1
ATOM 1516 C C . TYR A 1 196 ? 5.223 14.367 13.805 1 97.75 196 TYR A C 1
ATOM 1518 O O . TYR A 1 196 ? 6.094 15.219 14 1 97.75 196 TYR A O 1
ATOM 1526 N N . ARG A 1 197 ? 4.949 13.375 14.648 1 95.06 197 ARG A N 1
ATOM 1527 C CA . ARG A 1 197 ? 5.91 13.117 15.711 1 95.06 197 ARG A CA 1
ATOM 1528 C C . ARG A 1 197 ? 7.25 12.656 15.148 1 95.06 197 ARG A C 1
ATOM 1530 O O . ARG A 1 197 ? 7.297 11.969 14.125 1 95.06 197 ARG A O 1
ATOM 1537 N N . PRO A 1 198 ? 8.391 13.078 15.727 1 94.5 198 PRO A N 1
ATOM 1538 C CA . PRO A 1 198 ? 8.531 13.859 16.953 1 94.5 198 PRO A CA 1
ATOM 1539 C C . PRO A 1 198 ? 8.844 15.328 16.703 1 94.5 198 PRO A C 1
ATOM 1541 O O . PRO A 1 198 ? 9.664 15.922 17.406 1 94.5 198 PRO A O 1
ATOM 1544 N N . LEU A 1 199 ? 8.242 15.891 15.703 1 94.75 199 LEU A N 1
ATOM 1545 C CA . LEU A 1 199 ? 8.57 17.266 15.312 1 94.75 199 LEU A CA 1
ATOM 1546 C C . LEU A 1 199 ? 7.805 18.266 16.156 1 94.75 199 LEU A C 1
ATOM 1548 O O . LEU A 1 199 ? 6.758 18.766 15.742 1 94.75 199 LEU A O 1
ATOM 1552 N N . PHE A 1 200 ? 8.289 18.625 17.359 1 94.44 200 PHE A N 1
ATOM 1553 C CA . PHE A 1 200 ? 7.832 19.703 18.234 1 94.44 200 PHE A CA 1
ATOM 1554 C C . PHE A 1 200 ? 8.836 20.844 18.234 1 94.44 200 PHE A C 1
ATOM 1556 O O . PHE A 1 200 ? 10.047 20.625 18.328 1 94.44 200 PHE A O 1
ATOM 1563 N N . HIS A 1 201 ? 8.414 22.078 18.141 1 91.69 201 HIS A N 1
ATOM 1564 C CA . HIS A 1 201 ? 9.281 23.188 17.781 1 91.69 201 HIS A CA 1
ATOM 1565 C C . HIS A 1 201 ? 10.078 23.672 19 1 91.69 201 HIS A C 1
ATOM 1567 O O . HIS A 1 201 ? 11.117 24.328 18.844 1 91.69 201 HIS A O 1
ATOM 1573 N N . ASP A 1 202 ? 9.547 23.672 20.297 1 79.06 202 ASP A N 1
ATOM 1574 C CA . ASP A 1 202 ? 10.125 24.297 21.469 1 79.06 202 ASP A CA 1
ATOM 1575 C C . ASP A 1 202 ? 11.266 23.453 22.031 1 79.06 202 ASP A C 1
ATOM 1577 O O . ASP A 1 202 ? 11.82 23.781 23.094 1 79.06 202 ASP A O 1
ATOM 1581 N N . GLY A 1 203 ? 11.758 22.484 21.406 1 65.69 203 GLY A N 1
ATOM 1582 C CA . GLY A 1 203 ? 12.828 21.781 22.094 1 65.69 203 GLY A CA 1
ATOM 1583 C C . GLY A 1 203 ? 13.5 20.719 21.25 1 65.69 203 GLY A C 1
ATOM 1584 O O . GLY A 1 203 ? 13.062 20.438 20.125 1 65.69 203 GLY A O 1
ATOM 1585 N N . ILE A 1 204 ? 14.68 20.484 21.906 1 58.91 204 ILE A N 1
ATOM 1586 C CA . ILE A 1 204 ? 15.391 19.344 21.344 1 58.91 204 ILE A CA 1
ATOM 1587 C C . ILE A 1 204 ? 14.664 18.047 21.719 1 58.91 204 ILE A C 1
ATOM 1589 O O . ILE A 1 204 ? 14.219 17.891 22.859 1 58.91 204 ILE A O 1
ATOM 1593 N N . ILE A 1 205 ? 14.336 17.156 20.75 1 59.94 205 ILE A N 1
ATOM 1594 C CA . ILE A 1 205 ? 13.508 15.969 20.859 1 59.94 205 ILE A CA 1
ATOM 1595 C C . ILE A 1 205 ? 13.883 15.188 22.109 1 59.94 205 ILE A C 1
ATOM 1597 O O . ILE A 1 205 ? 13.008 14.797 22.891 1 59.94 205 ILE A O 1
ATOM 1601 N N . GLU A 1 206 ? 15.156 14.961 22.422 1 57.88 206 GLU A N 1
ATOM 1602 C CA . GLU A 1 206 ? 15.625 14.078 23.5 1 57.88 206 GLU A CA 1
ATOM 1603 C C . GLU A 1 206 ? 15.344 14.68 24.875 1 57.88 206 GLU A C 1
ATOM 1605 O O . GLU A 1 206 ? 15.227 13.953 25.859 1 57.88 206 GLU A O 1
ATOM 1610 N N . ASP A 1 207 ? 15.016 15.953 24.812 1 59.62 207 ASP A N 1
ATOM 1611 C CA . ASP A 1 207 ? 14.969 16.594 26.125 1 59.62 207 ASP A CA 1
ATOM 1612 C C . ASP A 1 207 ? 13.742 17.484 26.25 1 59.62 207 ASP A C 1
ATOM 1614 O O . ASP A 1 207 ? 13.695 18.375 27.125 1 59.62 207 ASP A O 1
ATOM 1618 N N . ASN A 1 208 ? 12.844 17.172 25.453 1 71 208 ASN A N 1
ATOM 1619 C CA . ASN A 1 208 ? 11.695 18.078 25.484 1 71 208 ASN A CA 1
ATOM 1620 C C . ASN A 1 208 ? 10.656 17.609 26.5 1 71 208 ASN A C 1
ATOM 1622 O O . ASN A 1 208 ? 9.82 16.75 26.203 1 71 208 ASN A O 1
ATOM 1626 N N . ALA A 1 209 ? 10.75 18.094 27.703 1 67.5 209 ALA A N 1
ATOM 1627 C CA . ALA A 1 209 ? 9.875 17.719 28.797 1 67.5 209 ALA A CA 1
ATOM 1628 C C . ALA A 1 209 ? 8.43 18.109 28.516 1 67.5 209 ALA A C 1
ATOM 1630 O O . ALA A 1 209 ? 7.496 17.562 29.109 1 67.5 209 ALA A O 1
ATOM 1631 N N . ASN A 1 210 ? 8.242 18.984 27.594 1 76.44 210 ASN A N 1
ATOM 1632 C CA . ASN A 1 210 ? 6.902 19.5 27.312 1 76.44 210 ASN A CA 1
ATOM 1633 C C . ASN A 1 210 ? 6.23 18.734 26.172 1 76.44 210 ASN A C 1
ATOM 1635 O O . ASN A 1 210 ? 5.047 18.953 25.906 1 76.44 210 ASN A O 1
ATOM 1639 N N . MET A 1 211 ? 6.945 17.891 25.609 1 87.38 211 MET A N 1
ATOM 1640 C CA . MET A 1 211 ? 6.379 17.109 24.5 1 87.38 211 MET A CA 1
ATOM 1641 C C . MET A 1 211 ? 5.281 16.188 25.016 1 87.38 211 MET A C 1
ATOM 1643 O O . MET A 1 211 ? 5.496 15.422 25.953 1 87.38 211 MET A O 1
ATOM 1647 N N . PRO A 1 212 ? 4.047 16.344 24.438 1 92.69 212 PRO A N 1
ATOM 1648 C CA . PRO A 1 212 ? 3.018 15.383 24.844 1 92.69 212 PRO A CA 1
ATOM 1649 C C . PRO A 1 212 ? 3.416 13.938 24.547 1 92.69 212 PRO A C 1
ATOM 1651 O O . PRO A 1 212 ? 4.133 13.672 23.578 1 92.69 212 PRO A O 1
ATOM 1654 N N . PRO A 1 213 ? 2.967 13.055 25.391 1 93.56 213 PRO A N 1
ATOM 1655 C CA . PRO A 1 213 ? 3.291 11.648 25.156 1 93.56 213 PRO A CA 1
ATOM 1656 C C . PRO A 1 213 ? 2.531 11.062 23.953 1 93.56 213 PRO A C 1
ATOM 1658 O O . PRO A 1 213 ? 1.469 11.57 23.594 1 93.56 213 PRO A O 1
ATOM 1661 N N . SER A 1 214 ? 3.184 10.062 23.344 1 95.81 214 SER A N 1
ATOM 1662 C CA . SER A 1 214 ? 2.379 9.203 22.469 1 95.81 214 SER A CA 1
ATOM 1663 C C . SER A 1 214 ? 1.335 8.438 23.281 1 95.81 214 SER A C 1
ATOM 1665 O O . SER A 1 214 ? 1.569 8.086 24.438 1 95.81 214 SER A O 1
ATOM 1667 N N . VAL A 1 215 ? 0.196 8.125 22.703 1 96.06 215 VAL A N 1
ATOM 1668 C CA . VAL A 1 215 ? -0.796 7.316 23.406 1 96.06 215 VAL A CA 1
ATOM 1669 C C . VAL A 1 215 ? -0.23 5.926 23.688 1 96.06 215 VAL A C 1
ATOM 1671 O O . VAL A 1 215 ? -0.613 5.277 24.656 1 96.06 215 VAL A O 1
ATOM 1674 N N . ALA A 1 216 ? 0.716 5.488 22.875 1 94.56 216 ALA A N 1
ATOM 1675 C CA . ALA A 1 216 ? 1.345 4.184 23.031 1 94.56 216 ALA A CA 1
ATOM 1676 C C . ALA A 1 216 ? 2.168 4.129 24.328 1 94.56 216 ALA A C 1
ATOM 1678 O O . ALA A 1 216 ? 2.436 3.049 24.859 1 94.56 216 ALA A O 1
ATOM 1679 N N . ASP A 1 217 ? 2.547 5.27 24.812 1 93.94 217 ASP A N 1
ATOM 1680 C CA . ASP A 1 217 ? 3.412 5.352 25.984 1 93.94 217 ASP A CA 1
ATOM 1681 C C . ASP A 1 217 ? 2.605 5.223 27.281 1 93.94 217 ASP A C 1
ATOM 1683 O O . ASP A 1 217 ? 3.176 5.07 28.359 1 93.94 217 ASP A O 1
ATOM 1687 N N . LEU A 1 218 ? 1.303 5.211 27.203 1 94.06 218 LEU A N 1
ATOM 1688 C CA . LEU A 1 218 ? 0.477 5.414 28.391 1 94.06 218 LEU A CA 1
ATOM 1689 C C . LEU A 1 218 ? -0.084 4.09 28.891 1 94.06 218 LEU A C 1
ATOM 1691 O O . LEU A 1 218 ? -0.924 4.07 29.797 1 94.06 218 LEU A O 1
ATOM 1695 N N . GLY A 1 219 ? 0.282 2.977 28.266 1 90 219 GLY A N 1
ATOM 1696 C CA . GLY A 1 219 ? 0.021 1.647 28.797 1 90 219 GLY A CA 1
ATOM 1697 C C . GLY A 1 219 ? -1.398 1.175 28.547 1 90 219 GLY A C 1
ATOM 1698 O O . GLY A 1 219 ? -1.86 0.218 29.172 1 90 219 GLY A O 1
ATOM 1699 N N . TYR A 1 220 ? -2.131 1.925 27.734 1 95.38 220 TYR A N 1
ATOM 1700 C CA . TYR A 1 220 ? -3.457 1.451 27.359 1 95.38 220 TYR A CA 1
ATOM 1701 C C . TYR A 1 220 ? -3.365 0.428 26.219 1 95.38 220 TYR A C 1
ATOM 1703 O O . TYR A 1 220 ? -2.932 0.753 25.125 1 95.38 220 TYR A O 1
ATOM 1711 N N . GLU A 1 221 ? -3.793 -0.773 26.422 1 93.75 221 GLU A N 1
ATOM 1712 C CA . GLU A 1 221 ? -3.561 -1.893 25.516 1 93.75 221 GLU A CA 1
ATOM 1713 C C . GLU A 1 221 ? -4.309 -1.702 24.203 1 93.75 221 GLU A C 1
ATOM 1715 O O . GLU A 1 221 ? -3.873 -2.191 23.156 1 93.75 221 GLU A O 1
ATOM 1720 N N . LYS A 1 222 ? -5.418 -0.903 24.266 1 96.88 222 LYS A N 1
ATOM 1721 C CA . LYS A 1 222 ? -6.223 -0.744 23.047 1 96.88 222 LYS A CA 1
ATOM 1722 C C . LYS A 1 222 ? -5.848 0.534 22.312 1 96.88 222 LYS A C 1
ATOM 1724 O O . LYS A 1 222 ? -6.602 1.006 21.453 1 96.88 222 LYS A O 1
ATOM 1729 N N . ALA A 1 223 ? -4.668 1.055 22.688 1 97.62 223 ALA A N 1
ATOM 1730 C CA . ALA A 1 223 ? -4.129 2.186 21.938 1 97.62 223 ALA A CA 1
ATOM 1731 C C . ALA A 1 223 ? -3.396 1.715 20.688 1 97.62 223 ALA A C 1
ATOM 1733 O O . ALA A 1 223 ? -2.617 0.76 20.734 1 97.62 223 ALA A O 1
ATOM 1734 N N . ILE A 1 224 ? -3.711 2.314 19.594 1 98.69 224 ILE A N 1
ATOM 1735 C CA . ILE A 1 224 ? -3.07 2.092 18.297 1 98.69 224 ILE A CA 1
ATOM 1736 C C . ILE A 1 224 ? -2.441 3.393 17.797 1 98.69 224 ILE A C 1
ATOM 1738 O O . ILE A 1 224 ? -3.098 4.438 17.781 1 98.69 224 ILE A O 1
ATOM 1742 N N . VAL A 1 225 ? -1.207 3.314 17.438 1 98.5 225 VAL A N 1
ATOM 1743 C CA . VAL A 1 225 ? -0.516 4.496 16.938 1 98.5 225 VAL A CA 1
ATOM 1744 C C . VAL A 1 225 ? -0.028 4.234 15.516 1 98.5 225 VAL A C 1
ATOM 1746 O O . VAL A 1 225 ? 0.418 3.129 15.195 1 98.5 225 VAL A O 1
ATOM 1749 N N . THR A 1 226 ? -0.167 5.227 14.656 1 98.88 226 THR A N 1
ATOM 1750 C CA . THR A 1 226 ? 0.404 5.168 13.32 1 98.88 226 THR A CA 1
ATOM 1751 C C . THR A 1 226 ? 1.436 6.277 13.117 1 98.88 226 THR A C 1
ATOM 1753 O O . THR A 1 226 ? 1.333 7.344 13.727 1 98.88 226 THR A O 1
ATOM 1756 N N . GLY A 1 227 ? 2.445 6.004 12.375 1 98.62 227 GLY A N 1
ATOM 1757 C CA . GLY A 1 227 ? 3.51 6.938 12.039 1 98.62 227 GLY A CA 1
ATOM 1758 C C . GLY A 1 227 ? 4.16 6.645 10.695 1 98.62 227 GLY A C 1
ATOM 1759 O O . GLY A 1 227 ? 3.785 5.688 10.016 1 98.62 227 GLY A O 1
ATOM 1760 N N . SER A 1 228 ? 5.082 7.508 10.289 1 98.56 228 SER A N 1
ATOM 1761 C CA . SER A 1 228 ? 5.809 7.305 9.047 1 98.56 228 SER A CA 1
ATOM 1762 C C . SER A 1 228 ? 7.098 8.117 9.016 1 98.56 228 SER A C 1
ATOM 1764 O O . SER A 1 228 ? 7.367 8.898 9.93 1 98.56 228 SER A O 1
ATOM 1766 N N . LEU A 1 229 ? 7.863 7.926 8 1 98.69 229 LEU A N 1
ATOM 1767 C CA . LEU A 1 229 ? 9.102 8.68 7.82 1 98.69 229 LEU A CA 1
ATOM 1768 C C . LEU A 1 229 ? 8.898 9.82 6.832 1 98.69 229 LEU A C 1
ATOM 1770 O O . LEU A 1 229 ? 9.852 10.531 6.504 1 98.69 229 LEU A O 1
ATOM 1774 N N . SER A 1 230 ? 7.703 10.062 6.422 1 98.5 230 SER A N 1
ATOM 1775 C CA . SER A 1 230 ? 7.457 10.984 5.32 1 98.5 230 SER A CA 1
ATOM 1776 C C . SER A 1 230 ? 7.566 12.438 5.785 1 98.5 230 SER A C 1
ATOM 1778 O O . SER A 1 230 ? 8.07 13.289 5.051 1 98.5 230 SER A O 1
ATOM 1780 N N . LYS A 1 231 ? 7.051 12.672 7.016 1 98.44 231 LYS A N 1
ATOM 1781 C CA . LYS A 1 231 ? 6.824 14.055 7.438 1 98.44 231 LYS A CA 1
ATOM 1782 C C . LYS A 1 231 ? 8 14.578 8.258 1 98.44 231 LYS A C 1
ATOM 1784 O O . LYS A 1 231 ? 8.945 15.156 7.711 1 98.44 231 LYS A O 1
ATOM 1789 N N . ALA A 1 232 ? 8.086 14.117 9.477 1 97.25 232 ALA A N 1
ATOM 1790 C CA . ALA A 1 232 ? 9.102 14.617 10.398 1 97.25 232 ALA A CA 1
ATOM 1791 C C . ALA A 1 232 ? 10.5 14.18 9.977 1 97.25 232 ALA A C 1
ATOM 1793 O O . ALA A 1 232 ? 11.492 14.836 10.297 1 97.25 232 ALA A O 1
ATOM 1794 N N . TYR A 1 233 ? 10.609 13.062 9.188 1 98.31 233 TYR A N 1
ATOM 1795 C CA . TYR A 1 233 ? 11.898 12.461 8.883 1 98.31 233 TYR A CA 1
ATOM 1796 C C . TYR A 1 233 ? 12.305 12.742 7.445 1 98.31 233 TYR A C 1
ATOM 1798 O O . TYR A 1 233 ? 13.344 12.258 6.98 1 98.31 233 TYR A O 1
ATOM 1806 N N . SER A 1 234 ? 11.531 13.438 6.664 1 98.69 234 SER A N 1
ATOM 1807 C CA . SER A 1 234 ? 11.922 14.008 5.379 1 98.69 234 SER A CA 1
ATOM 1808 C C . SER A 1 234 ? 12.055 12.93 4.312 1 98.69 234 SER A C 1
ATOM 1810 O O . SER A 1 234 ? 12.781 13.094 3.334 1 98.69 234 SER A O 1
ATOM 1812 N N . LEU A 1 235 ? 11.391 11.789 4.523 1 98.69 235 LEU A N 1
ATOM 1813 C CA . LEU A 1 235 ? 11.617 10.672 3.607 1 98.69 235 LEU A CA 1
ATOM 1814 C C . LEU A 1 235 ? 10.312 10.195 2.992 1 98.69 235 LEU A C 1
ATOM 1816 O O . LEU A 1 235 ? 10.008 9 3.016 1 98.69 235 LEU A O 1
ATOM 1820 N N . ALA A 1 236 ? 9.562 11.133 2.404 1 98.12 236 ALA A N 1
ATOM 1821 C CA . ALA A 1 236 ? 8.289 10.797 1.761 1 98.12 236 ALA A CA 1
ATOM 1822 C C . ALA A 1 236 ? 8.508 9.852 0.582 1 98.12 236 ALA A C 1
ATOM 1824 O O . ALA A 1 236 ? 7.629 9.055 0.241 1 98.12 236 ALA A O 1
ATOM 1825 N N . GLY A 1 237 ? 9.719 9.914 0.027 1 98.19 237 GLY A N 1
ATOM 1826 C CA . GLY A 1 237 ? 10.008 9.188 -1.199 1 98.19 237 GLY A CA 1
ATOM 1827 C C . GLY A 1 237 ? 10.148 7.695 -0.985 1 98.19 237 GLY A C 1
ATOM 1828 O O . GLY A 1 237 ? 10.133 6.922 -1.944 1 98.19 237 GLY A O 1
ATOM 1829 N N . ILE A 1 238 ? 10.453 7.438 0.332 1 97.12 238 ILE A N 1
ATOM 1830 C CA . ILE A 1 238 ? 10.344 6.023 0.669 1 97.12 238 ILE A CA 1
ATOM 1831 C C . ILE A 1 238 ? 9 5.754 1.346 1 97.12 238 ILE A C 1
ATOM 1833 O O . ILE A 1 238 ? 8.43 6.648 1.973 1 97.12 238 ILE A O 1
ATOM 1837 N N . ARG A 1 239 ? 8.18 5.039 0.994 1 97.94 239 ARG A N 1
ATOM 1838 C CA . ARG A 1 239 ? 6.832 4.676 1.412 1 97.94 239 ARG A CA 1
ATOM 1839 C C . ARG A 1 239 ? 6.867 3.697 2.582 1 97.94 239 ARG A C 1
ATOM 1841 O O . ARG A 1 239 ? 6.422 2.555 2.457 1 97.94 239 ARG A O 1
ATOM 1848 N N . VAL A 1 240 ? 7.383 4.289 3.791 1 98.75 240 VAL A N 1
ATOM 1849 C CA . VAL A 1 240 ? 7.434 3.457 4.988 1 98.75 240 VAL A CA 1
ATOM 1850 C C . VAL A 1 240 ? 6.641 4.121 6.113 1 98.75 240 VAL A C 1
ATOM 1852 O O . VAL A 1 240 ? 6.863 5.293 6.43 1 98.75 240 VAL A O 1
ATOM 1855 N N . GLY A 1 241 ? 5.742 3.484 6.672 1 98.75 241 GLY A N 1
ATOM 1856 C CA . GLY A 1 241 ? 5 3.797 7.883 1 98.75 241 GLY A CA 1
ATOM 1857 C C . GLY A 1 241 ? 4.828 2.6 8.805 1 98.75 241 GLY A C 1
ATOM 1858 O O . GLY A 1 241 ? 5.461 1.562 8.602 1 98.75 241 GLY A O 1
ATOM 1859 N N . TRP A 1 242 ? 4.043 2.791 9.852 1 98.88 242 TRP A N 1
ATOM 1860 C CA . TRP A 1 242 ? 3.885 1.665 10.766 1 98.88 242 TRP A CA 1
ATOM 1861 C C . TRP A 1 242 ? 2.619 1.816 11.602 1 98.88 242 TRP A C 1
ATOM 1863 O O . TRP A 1 242 ? 2.039 2.902 11.672 1 98.88 242 TRP A O 1
ATOM 1873 N N . ILE A 1 243 ? 2.193 0.733 12.117 1 98.88 243 ILE A N 1
ATOM 1874 C CA . ILE A 1 243 ? 1.21 0.616 13.188 1 98.88 243 ILE A CA 1
ATOM 1875 C C . ILE A 1 243 ? 1.875 0.039 14.438 1 98.88 243 ILE A C 1
ATOM 1877 O O . ILE A 1 243 ? 2.623 -0.938 14.352 1 98.88 243 ILE A O 1
ATOM 1881 N N . ALA A 1 244 ? 1.666 0.634 15.516 1 98.38 244 ALA A N 1
ATOM 1882 C CA . ALA A 1 244 ? 2.162 0.105 16.781 1 98.38 244 ALA A CA 1
ATOM 1883 C C . ALA A 1 244 ? 1.033 -0.019 17.797 1 98.38 244 ALA A C 1
ATOM 1885 O O . ALA A 1 244 ? 0.18 0.865 17.906 1 98.38 244 ALA A O 1
ATOM 1886 N N . SER A 1 245 ? 0.941 -1.074 18.5 1 97.75 245 SER A N 1
ATOM 1887 C CA . SER A 1 245 ? -0.029 -1.33 19.562 1 97.75 245 SER A CA 1
ATOM 1888 C C . SER A 1 245 ? 0.508 -2.34 20.578 1 97.75 245 SER A C 1
ATOM 1890 O O . SER A 1 245 ? 1.236 -3.264 20.203 1 97.75 245 SER A O 1
ATOM 1892 N N . GLY A 1 246 ? 0.163 -2.131 21.828 1 94.81 246 GLY A N 1
ATOM 1893 C CA . GLY A 1 246 ? 0.556 -3.074 22.859 1 94.81 246 GLY A CA 1
ATOM 1894 C C . GLY A 1 246 ? -0.325 -4.309 22.906 1 94.81 246 GLY A C 1
ATOM 1895 O O . GLY A 1 246 ? -0.017 -5.27 23.609 1 94.81 246 GLY A O 1
ATOM 1896 N N . ASP A 1 247 ? -1.406 -4.336 22.219 1 96.06 247 ASP A N 1
ATOM 1897 C CA . ASP A 1 247 ? -2.316 -5.477 22.156 1 96.06 247 ASP A CA 1
ATOM 1898 C C . ASP A 1 247 ? -1.952 -6.398 20.984 1 96.06 247 ASP A C 1
ATOM 1900 O O . ASP A 1 247 ? -2.238 -6.09 19.828 1 96.06 247 ASP A O 1
ATOM 1904 N N . GLU A 1 248 ? -1.453 -7.531 21.344 1 95.31 248 GLU A N 1
ATOM 1905 C CA . GLU A 1 248 ? -1.014 -8.5 20.344 1 95.31 248 GLU A CA 1
ATOM 1906 C C . GLU A 1 248 ? -2.17 -8.93 19.438 1 95.31 248 GLU A C 1
ATOM 1908 O O . GLU A 1 248 ? -1.974 -9.188 18.25 1 95.31 248 GLU A O 1
ATOM 1913 N N . ALA A 1 249 ? -3.299 -9.055 20 1 96.88 249 ALA A N 1
ATOM 1914 C CA . ALA A 1 249 ? -4.461 -9.477 19.219 1 96.88 249 ALA A CA 1
ATOM 1915 C C . ALA A 1 249 ? -4.793 -8.461 18.125 1 96.88 249 ALA A C 1
ATOM 1917 O O . ALA A 1 249 ? -5.219 -8.828 17.031 1 96.88 249 ALA A O 1
ATOM 1918 N N . ILE A 1 250 ? -4.613 -7.168 18.422 1 97.44 250 ILE A N 1
ATOM 1919 C CA . ILE A 1 250 ? -4.836 -6.113 17.438 1 97.44 250 ILE A CA 1
ATOM 1920 C C . ILE A 1 250 ? -3.811 -6.23 16.312 1 97.44 250 ILE A C 1
ATOM 1922 O O . ILE A 1 250 ? -4.168 -6.199 15.141 1 97.44 250 ILE A O 1
ATOM 1926 N N . ILE A 1 251 ? -2.561 -6.402 16.672 1 97.94 251 ILE A N 1
ATOM 1927 C CA . ILE A 1 251 ? -1.486 -6.512 15.695 1 97.94 251 ILE A CA 1
ATOM 1928 C C . ILE A 1 251 ? -1.737 -7.711 14.789 1 97.94 251 ILE A C 1
ATOM 1930 O O . ILE A 1 251 ? -1.61 -7.613 13.562 1 97.94 251 ILE A O 1
ATOM 1934 N N . GLU A 1 252 ? -2.131 -8.844 15.359 1 97 252 GLU A N 1
ATOM 1935 C CA . GLU A 1 252 ? -2.365 -10.055 14.57 1 97 252 GLU A CA 1
ATOM 1936 C C . GLU A 1 252 ? -3.557 -9.875 13.633 1 97 252 GLU A C 1
ATOM 1938 O O . GLU A 1 252 ? -3.523 -10.328 12.484 1 97 252 GLU A O 1
ATOM 1943 N N . ARG A 1 253 ? -4.559 -9.25 14.133 1 97.06 253 ARG A N 1
ATOM 1944 C CA . ARG A 1 253 ? -5.727 -8.984 13.297 1 97.06 253 ARG A CA 1
ATOM 1945 C C . ARG A 1 253 ? -5.359 -8.094 12.117 1 97.06 253 ARG A C 1
ATOM 1947 O O . ARG A 1 253 ? -5.812 -8.32 10.992 1 97.06 253 ARG A O 1
ATOM 1954 N N . LEU A 1 254 ? -4.582 -7.109 12.375 1 97.94 254 LEU A N 1
ATOM 1955 C CA . LEU A 1 254 ? -4.172 -6.191 11.32 1 97.94 254 LEU A CA 1
ATOM 1956 C C . LEU A 1 254 ? -3.215 -6.871 10.352 1 97.94 254 LEU A C 1
ATOM 1958 O O . LEU A 1 254 ? -3.23 -6.578 9.148 1 97.94 254 LEU A O 1
ATOM 1962 N N . ALA A 1 255 ? -2.35 -7.73 10.875 1 97.5 255 ALA A N 1
ATOM 1963 C CA . ALA A 1 255 ? -1.488 -8.523 10 1 97.5 255 ALA A CA 1
ATOM 1964 C C . ALA A 1 255 ? -2.314 -9.391 9.055 1 97.5 255 ALA A C 1
ATOM 1966 O O . ALA A 1 255 ? -1.97 -9.547 7.879 1 97.5 255 ALA A O 1
ATOM 1967 N N . GLU A 1 256 ? -3.375 -9.969 9.539 1 96 256 GLU A N 1
ATOM 1968 C CA . GLU A 1 256 ? -4.27 -10.766 8.711 1 96 256 GLU A CA 1
ATOM 1969 C C . GLU A 1 256 ? -4.938 -9.906 7.641 1 96 256 GLU A C 1
ATOM 1971 O O . GLU A 1 256 ? -5.035 -10.312 6.477 1 96 256 GLU A O 1
ATOM 1976 N N . ALA A 1 257 ? -5.422 -8.727 8.031 1 96.56 257 ALA A N 1
ATOM 1977 C CA . ALA A 1 257 ? -6.043 -7.801 7.09 1 96.56 257 ALA A CA 1
ATOM 1978 C C . ALA A 1 257 ? -5.047 -7.359 6.02 1 96.56 257 ALA A C 1
ATOM 1980 O O . ALA A 1 257 ? -5.422 -7.16 4.859 1 96.56 257 ALA A O 1
ATOM 1981 N N . ARG A 1 258 ? -3.871 -7.219 6.457 1 96.88 258 ARG A N 1
ATOM 1982 C CA . ARG A 1 258 ? -2.805 -6.719 5.598 1 96.88 258 ARG A CA 1
ATOM 1983 C C . ARG A 1 258 ? -2.559 -7.668 4.426 1 96.88 258 ARG A C 1
ATOM 1985 O O . ARG A 1 258 ? -2.174 -7.23 3.338 1 96.88 258 ARG A O 1
ATOM 1992 N N . HIS A 1 259 ? -2.85 -8.938 4.574 1 95.75 259 HIS A N 1
ATOM 1993 C CA . HIS A 1 259 ? -2.689 -9.906 3.492 1 95.75 259 HIS A CA 1
ATOM 1994 C C . HIS A 1 259 ? -3.545 -9.523 2.287 1 95.75 259 HIS A C 1
ATOM 1996 O O . HIS A 1 259 ? -3.234 -9.906 1.156 1 95.75 259 HIS A O 1
ATOM 2002 N N . TYR A 1 260 ? -4.57 -8.727 2.52 1 96.56 260 TYR A N 1
ATOM 2003 C CA . TYR A 1 260 ? -5.48 -8.352 1.441 1 96.56 260 TYR A CA 1
ATOM 2004 C C . TYR A 1 260 ? -5.031 -7.051 0.78 1 96.56 260 TYR A C 1
ATOM 2006 O O . TYR A 1 260 ? -5.516 -6.699 -0.299 1 96.56 260 TYR A O 1
ATOM 2014 N N . THR A 1 261 ? -4.082 -6.309 1.395 1 96.44 261 THR A N 1
ATOM 2015 C CA . THR A 1 261 ? -3.787 -4.969 0.9 1 96.44 261 THR A CA 1
ATOM 2016 C C . THR A 1 261 ? -2.312 -4.836 0.536 1 96.44 261 THR A C 1
ATOM 2018 O O . THR A 1 261 ? -1.936 -3.959 -0.246 1 96.44 261 THR A O 1
ATOM 2021 N N . ALA A 1 262 ? -1.562 -5.676 1.173 1 94.69 262 ALA A N 1
ATOM 2022 C CA . ALA A 1 262 ? -0.119 -5.613 0.961 1 94.69 262 ALA A CA 1
ATOM 2023 C C . ALA A 1 262 ? 0.545 -6.938 1.319 1 94.69 262 ALA A C 1
ATOM 2025 O O . ALA A 1 262 ? 0.1 -7.637 2.234 1 94.69 262 ALA A O 1
ATOM 2026 N N . ILE A 1 263 ? 1.55 -7.324 0.685 1 92.56 263 ILE A N 1
ATOM 2027 C CA . ILE A 1 263 ? 2.338 -8.484 1.078 1 92.56 263 ILE A CA 1
ATOM 2028 C C . ILE A 1 263 ? 3.463 -8.055 2.018 1 92.56 263 ILE A C 1
ATOM 2030 O O . ILE A 1 263 ? 3.455 -8.398 3.203 1 92.56 263 ILE A O 1
ATOM 2034 N N . SER A 1 264 ? 4.254 -7.242 1.574 1 95.62 264 SER A N 1
ATOM 2035 C CA . SER A 1 264 ? 5.391 -6.688 2.301 1 95.62 264 SER A CA 1
ATOM 2036 C C . SER A 1 264 ? 5.711 -5.27 1.834 1 95.62 264 SER A C 1
ATOM 2038 O O . SER A 1 264 ? 5.109 -4.777 0.88 1 95.62 264 SER A O 1
ATOM 2040 N N . VAL A 1 265 ? 6.539 -4.613 2.584 1 97.25 265 VAL A N 1
ATOM 2041 C CA . VAL A 1 265 ? 7.07 -3.336 2.121 1 97.25 265 VAL A CA 1
ATOM 2042 C C . VAL A 1 265 ? 8.328 -3.572 1.291 1 97.25 265 VAL A C 1
ATOM 2044 O O . VAL A 1 265 ? 8.945 -4.641 1.372 1 97.25 265 VAL A O 1
ATOM 2047 N N . SER A 1 266 ? 8.672 -2.568 0.454 1 98.19 266 SER A N 1
ATOM 2048 C CA . SER A 1 266 ? 9.867 -2.639 -0.378 1 98.19 266 SER A CA 1
ATOM 2049 C C . SER A 1 266 ? 11.102 -2.955 0.458 1 98.19 266 SER A C 1
ATOM 2051 O O . SER A 1 266 ? 11.328 -2.342 1.504 1 98.19 266 SER A O 1
ATOM 2053 N N . GLN A 1 267 ? 11.914 -3.971 -0.001 1 98.44 267 GLN A N 1
ATOM 2054 C CA . GLN A 1 267 ? 13.164 -4.266 0.677 1 98.44 267 GLN A CA 1
ATOM 2055 C C . GLN A 1 267 ? 14.094 -3.053 0.674 1 98.44 267 GLN A C 1
ATOM 2057 O O . GLN A 1 267 ? 14.828 -2.826 1.636 1 98.44 267 GLN A O 1
ATOM 2062 N N . LEU A 1 268 ? 14.055 -2.275 -0.431 1 98.62 268 LEU A N 1
ATOM 2063 C CA . LEU A 1 268 ? 14.891 -1.084 -0.53 1 98.62 268 LEU A CA 1
ATOM 2064 C C . LEU A 1 268 ? 14.453 -0.023 0.471 1 98.62 268 LEU A C 1
ATOM 2066 O O . LEU A 1 268 ? 15.281 0.588 1.144 1 98.62 268 LEU A O 1
ATOM 2070 N N . ASP A 1 269 ? 13.141 0.18 0.525 1 98.69 269 ASP A N 1
ATOM 2071 C CA . ASP A 1 269 ? 12.609 1.163 1.465 1 98.69 269 ASP A CA 1
ATOM 2072 C C . ASP A 1 269 ? 12.898 0.754 2.908 1 98.69 269 ASP A C 1
ATOM 2074 O O . ASP A 1 269 ? 13.203 1.602 3.75 1 98.69 269 ASP A O 1
ATOM 2078 N N . ASP A 1 270 ? 12.75 -0.565 3.203 1 98.81 270 ASP A N 1
ATOM 2079 C CA . ASP A 1 270 ? 13.055 -1.079 4.535 1 98.81 270 ASP A CA 1
ATOM 2080 C C . ASP A 1 270 ? 14.5 -0.785 4.918 1 98.81 270 ASP A C 1
ATOM 2082 O O . ASP A 1 270 ? 14.773 -0.334 6.035 1 98.81 270 ASP A O 1
ATOM 2086 N N . GLN A 1 271 ? 15.445 -0.96 4 1 98.56 271 GLN A N 1
ATOM 2087 C CA . GLN A 1 271 ? 16.859 -0.704 4.246 1 98.56 271 GLN A CA 1
ATOM 2088 C C . GLN A 1 271 ? 17.109 0.773 4.535 1 98.56 271 GLN A C 1
ATOM 2090 O O . GLN A 1 271 ? 17.781 1.115 5.512 1 98.56 271 GLN A O 1
ATOM 2095 N N . VAL A 1 272 ? 16.531 1.637 3.719 1 98.75 272 VAL A N 1
ATOM 2096 C CA . VAL A 1 272 ? 16.75 3.072 3.867 1 98.75 272 VAL A CA 1
ATOM 2097 C C . VAL A 1 272 ? 16.109 3.561 5.164 1 98.75 272 VAL A C 1
ATOM 2099 O O . VAL A 1 272 ? 16.703 4.375 5.883 1 98.75 272 VAL A O 1
ATOM 2102 N N . ALA A 1 273 ? 14.906 3.068 5.453 1 98.88 273 ALA A N 1
ATOM 2103 C CA . ALA A 1 273 ? 14.227 3.441 6.691 1 98.88 273 ALA A CA 1
ATOM 2104 C C . ALA A 1 273 ? 15.031 3.008 7.91 1 98.88 273 ALA A C 1
ATOM 2106 O O . ALA A 1 273 ? 15.18 3.771 8.867 1 98.88 273 ALA A O 1
ATOM 2107 N N . SER A 1 274 ? 15.516 1.737 7.863 1 98.69 274 SER A N 1
ATOM 2108 C CA . SER A 1 274 ? 16.328 1.221 8.961 1 98.69 274 SER A CA 1
ATOM 2109 C C . SER A 1 274 ? 17.578 2.07 9.164 1 98.69 274 SER A C 1
ATOM 2111 O O . SER A 1 274 ? 17.984 2.324 10.305 1 98.69 274 SER A O 1
ATOM 2113 N N . TYR A 1 275 ? 18.188 2.473 8.07 1 98.56 275 TYR A N 1
ATOM 2114 C CA . TYR A 1 275 ? 19.375 3.33 8.117 1 98.56 275 TYR A CA 1
ATOM 2115 C C . TYR A 1 275 ? 19.031 4.695 8.703 1 98.56 275 TYR A C 1
ATOM 2117 O O . TYR A 1 275 ? 19.719 5.18 9.602 1 98.56 275 TYR A O 1
ATOM 2125 N N . ALA A 1 276 ? 17.922 5.32 8.258 1 98.75 276 ALA A N 1
ATOM 2126 C CA . ALA A 1 276 ? 17.531 6.66 8.68 1 98.75 276 ALA A CA 1
ATOM 2127 C C . ALA A 1 276 ? 17.188 6.691 10.172 1 98.75 276 ALA A C 1
ATOM 2129 O O . ALA A 1 276 ? 17.422 7.703 10.844 1 98.75 276 ALA A O 1
ATOM 2130 N N . LEU A 1 277 ? 16.672 5.578 10.703 1 98.5 277 LEU A N 1
ATOM 2131 C CA . LEU A 1 277 ? 16.25 5.52 12.102 1 98.5 277 LEU A CA 1
ATOM 2132 C C . LEU A 1 277 ? 17.391 5.016 12.984 1 98.5 277 LEU A C 1
ATOM 2134 O O . LEU A 1 277 ? 17.203 4.855 14.195 1 98.5 277 LEU A O 1
ATOM 2138 N N . SER A 1 278 ? 18.531 4.688 12.391 1 98 278 SER A N 1
ATOM 2139 C CA . SER A 1 278 ? 19.672 4.289 13.203 1 98 278 SER A CA 1
ATOM 2140 C C . SER A 1 278 ? 20.141 5.441 14.086 1 98 278 SER A C 1
ATOM 2142 O O . SER A 1 278 ? 19.938 6.609 13.75 1 98 278 SER A O 1
ATOM 2144 N N . PRO A 1 279 ? 20.75 5.102 15.141 1 95.38 279 PRO A N 1
ATOM 2145 C CA . PRO A 1 279 ? 21.219 6.148 16.047 1 95.38 279 PRO A CA 1
ATOM 2146 C C . PRO A 1 279 ? 22.141 7.156 15.367 1 95.38 279 PRO A C 1
ATOM 2148 O O . PRO A 1 279 ? 22.094 8.352 15.672 1 95.38 279 PRO A O 1
ATOM 2151 N N . ALA A 1 280 ? 22.906 6.758 14.422 1 97.38 280 ALA A N 1
ATOM 2152 C CA . ALA A 1 280 ? 23.906 7.605 13.758 1 97.38 280 ALA A CA 1
ATOM 2153 C C . ALA A 1 280 ? 23.234 8.617 12.836 1 97.38 280 ALA A C 1
ATOM 2155 O O . ALA A 1 280 ? 23.812 9.648 12.508 1 97.38 280 ALA A O 1
ATOM 2156 N N . VAL A 1 281 ? 22.031 8.352 12.414 1 98.19 281 VAL A N 1
ATOM 2157 C CA . VAL A 1 281 ? 21.406 9.203 11.398 1 98.19 281 VAL A CA 1
ATOM 2158 C C . VAL A 1 281 ? 20.219 9.93 12.008 1 98.19 281 VAL A C 1
ATOM 2160 O O . VAL A 1 281 ? 19.984 11.109 11.719 1 98.19 281 VAL A O 1
ATOM 2163 N N . ARG A 1 282 ? 19.453 9.258 12.836 1 97.12 282 ARG A N 1
ATOM 2164 C CA . ARG A 1 282 ? 18.188 9.758 13.352 1 97.12 282 ARG A CA 1
ATOM 2165 C C . ARG A 1 282 ? 18.375 11.094 14.07 1 97.12 282 ARG A C 1
ATOM 2167 O O . ARG A 1 282 ? 17.641 12.047 13.82 1 97.12 282 ARG A O 1
ATOM 2174 N N . GLY A 1 283 ? 19.328 11.172 14.969 1 94.69 283 GLY A N 1
ATOM 2175 C CA . GLY A 1 283 ? 19.594 12.391 15.727 1 94.69 283 GLY A CA 1
ATOM 2176 C C . GLY A 1 283 ? 19.891 13.586 14.836 1 94.69 283 GLY A C 1
ATOM 2177 O O . GLY A 1 283 ? 19.156 14.586 14.883 1 94.69 283 GLY A O 1
ATOM 2178 N N . PRO A 1 284 ? 20.906 13.469 13.969 1 96.81 284 PRO A N 1
ATOM 2179 C CA . PRO A 1 284 ? 21.25 14.57 13.07 1 96.81 284 PRO A CA 1
ATOM 2180 C C . PRO A 1 284 ? 20.094 14.969 12.156 1 96.81 284 PRO A C 1
ATOM 2182 O O . PRO A 1 284 ? 19.875 16.156 11.914 1 96.81 284 PRO A O 1
ATOM 2185 N N . LEU A 1 285 ? 19.375 14.055 11.688 1 97.56 285 LEU A N 1
ATOM 2186 C CA . LEU A 1 285 ? 18.25 14.32 10.797 1 97.56 285 LEU A CA 1
ATOM 2187 C C . LEU A 1 285 ? 17.172 15.125 11.508 1 97.56 285 LEU A C 1
ATOM 2189 O O . LEU A 1 285 ? 16.656 16.109 10.969 1 97.56 285 LEU A O 1
ATOM 2193 N N . LEU A 1 286 ? 16.828 14.742 12.719 1 96.12 286 LEU A N 1
ATOM 2194 C CA . LEU A 1 286 ? 15.773 15.406 13.477 1 96.12 286 LEU A CA 1
ATOM 2195 C C . LEU A 1 286 ? 16.234 16.797 13.938 1 96.12 286 LEU A C 1
ATOM 2197 O O . LEU A 1 286 ? 15.43 17.734 13.984 1 96.12 286 LEU A O 1
ATOM 2201 N N . ARG A 1 287 ? 17.516 16.906 14.297 1 95.06 287 ARG A N 1
ATOM 2202 C CA . ARG A 1 287 ? 18.031 18.219 14.648 1 95.06 287 ARG A CA 1
ATOM 2203 C C . ARG A 1 287 ? 17.906 19.188 13.477 1 95.06 287 ARG A C 1
ATOM 2205 O O . ARG A 1 287 ? 17.516 20.344 13.656 1 95.06 287 ARG A O 1
ATOM 2212 N N . ARG A 1 288 ? 18.234 18.688 12.312 1 96.62 288 ARG A N 1
ATOM 2213 C CA . ARG A 1 288 ? 18.094 19.484 11.102 1 96.62 288 ARG A CA 1
ATOM 2214 C C . ARG A 1 288 ? 16.641 19.938 10.922 1 96.62 288 ARG A C 1
ATOM 2216 O O . ARG A 1 288 ? 16.375 21.109 10.68 1 96.62 288 ARG A O 1
ATOM 2223 N N . ASN A 1 289 ? 15.75 19.031 11.07 1 97.06 289 ASN A N 1
ATOM 2224 C CA . ASN A 1 289 ? 14.359 19.297 10.75 1 97.06 289 ASN A CA 1
ATOM 2225 C C . ASN A 1 289 ? 13.703 20.188 11.812 1 97.06 289 ASN A C 1
ATOM 2227 O O . ASN A 1 289 ? 12.844 21.016 11.492 1 97.06 289 ASN A O 1
ATOM 2231 N N . VAL A 1 290 ? 14.078 20.031 13.07 1 95.25 290 VAL A N 1
ATOM 2232 C CA . VAL A 1 290 ? 13.57 20.891 14.141 1 95.25 290 VAL A CA 1
ATOM 2233 C C . VAL A 1 290 ? 14.078 22.328 13.938 1 95.25 290 VAL A C 1
ATOM 2235 O O . VAL A 1 290 ? 13.328 23.281 14.109 1 95.25 290 VAL A O 1
ATOM 2238 N N . SER A 1 291 ? 15.344 22.453 13.578 1 95.94 291 SER A N 1
ATOM 2239 C CA . SER A 1 291 ? 15.906 23.766 13.297 1 95.94 291 SER A CA 1
ATOM 2240 C C . SER A 1 291 ? 15.188 24.438 12.141 1 95.94 291 SER A C 1
ATOM 2242 O O . SER A 1 291 ? 14.898 25.641 12.195 1 95.94 291 SER A O 1
ATOM 2244 N N . LEU A 1 292 ? 14.984 23.672 11.148 1 97.38 292 LEU A N 1
ATOM 2245 C CA . LEU A 1 292 ? 14.242 24.156 9.992 1 97.38 292 LEU A CA 1
ATOM 2246 C C . LEU A 1 292 ? 12.844 24.625 10.391 1 97.38 292 LEU A C 1
ATOM 2248 O O . LEU A 1 292 ? 12.406 25.703 9.992 1 97.38 292 LEU A O 1
ATOM 2252 N N . ALA A 1 293 ? 12.148 23.812 11.164 1 97.19 293 ALA A N 1
ATOM 2253 C CA . ALA A 1 293 ? 10.797 24.125 11.617 1 97.19 293 ALA A CA 1
ATOM 2254 C C . ALA A 1 293 ? 10.773 25.422 12.438 1 97.19 293 ALA A C 1
ATOM 2256 O O . ALA A 1 293 ? 9.906 26.266 12.242 1 97.19 293 ALA A O 1
ATOM 2257 N N . ARG A 1 294 ? 11.695 25.578 13.305 1 96.06 294 ARG A N 1
ATOM 2258 C CA . ARG A 1 294 ? 11.758 26.75 14.172 1 96.06 294 ARG A CA 1
ATOM 2259 C C . ARG A 1 294 ? 12.008 28.016 13.359 1 96.06 294 ARG A C 1
ATOM 2261 O O . ARG A 1 294 ? 11.328 29.016 13.555 1 96.06 294 ARG A O 1
ATOM 2268 N N . ARG A 1 295 ? 12.953 27.938 12.5 1 97.12 295 ARG A N 1
ATOM 2269 C CA . ARG A 1 295 ? 13.289 29.078 11.648 1 97.12 295 ARG A CA 1
ATOM 2270 C C . ARG A 1 295 ? 12.094 29.5 10.797 1 97.12 295 ARG A C 1
ATOM 2272 O O . ARG A 1 295 ? 11.75 30.672 10.742 1 97.12 295 ARG A O 1
ATOM 2279 N N . ASN A 1 296 ? 11.523 28.516 10.164 1 98.25 296 ASN A N 1
ATOM 2280 C CA . ASN A 1 296 ? 10.414 28.812 9.258 1 98.25 296 ASN A CA 1
ATOM 2281 C C . ASN A 1 296 ? 9.172 29.25 10.016 1 98.25 296 ASN A C 1
ATOM 2283 O O . ASN A 1 296 ? 8.406 30.078 9.531 1 98.25 296 ASN A O 1
ATOM 2287 N N . ALA A 1 297 ? 8.93 28.672 11.195 1 97.56 297 ALA A N 1
ATOM 2288 C CA . ALA A 1 297 ? 7.824 29.109 12.039 1 97.56 297 ALA A CA 1
ATOM 2289 C C . ALA A 1 297 ? 7.977 30.594 12.422 1 97.56 297 ALA A C 1
ATOM 2291 O O . ALA A 1 297 ? 6.988 31.312 12.508 1 97.56 297 ALA A O 1
ATOM 2292 N N . ALA A 1 298 ? 9.156 31 12.688 1 97.56 298 ALA A N 1
ATOM 2293 C CA . ALA A 1 298 ? 9.414 32.406 13.031 1 97.56 298 ALA A CA 1
ATOM 2294 C C . ALA A 1 298 ? 9.094 33.312 11.859 1 97.56 298 ALA A C 1
ATOM 2296 O O . ALA A 1 298 ? 8.562 34.438 12.055 1 97.56 298 ALA A O 1
ATOM 2297 N N . MET A 1 299 ? 9.453 32.875 10.648 1 98.31 299 MET A N 1
ATOM 2298 C CA . MET A 1 299 ? 9.117 33.656 9.453 1 98.31 299 MET A CA 1
ATOM 2299 C C . MET A 1 299 ? 7.609 33.781 9.305 1 98.31 299 MET A C 1
ATOM 2301 O O . MET A 1 299 ? 7.109 34.875 8.992 1 98.31 299 MET A O 1
ATOM 2305 N N . LEU A 1 300 ? 6.953 32.719 9.523 1 98.31 300 LEU A N 1
ATOM 2306 C CA . LEU A 1 300 ? 5.496 32.719 9.406 1 98.31 300 LEU A CA 1
ATOM 2307 C C . LEU A 1 300 ? 4.859 33.594 10.477 1 98.31 300 LEU A C 1
ATOM 2309 O O . LEU A 1 300 ? 3.885 34.312 10.211 1 98.31 300 LEU A O 1
ATOM 2313 N N . ALA A 1 301 ? 5.371 33.531 11.656 1 98.38 301 ALA A N 1
ATOM 2314 C CA . ALA A 1 301 ? 4.879 34.344 12.758 1 98.38 301 ALA A CA 1
ATOM 2315 C C . ALA A 1 301 ? 5.039 35.844 12.43 1 98.38 301 ALA A C 1
ATOM 2317 O O . ALA A 1 301 ? 4.145 36.656 12.703 1 98.38 301 ALA A O 1
ATOM 2318 N N . ALA A 1 302 ? 6.152 36.188 11.891 1 98.56 302 ALA A N 1
ATOM 2319 C CA . ALA A 1 302 ? 6.402 37.594 11.5 1 98.56 302 ALA A CA 1
ATOM 2320 C C . ALA A 1 302 ? 5.406 38.031 10.438 1 98.56 302 ALA A C 1
ATOM 2322 O O . ALA A 1 302 ? 4.926 39.188 10.469 1 98.56 302 ALA A O 1
ATOM 2323 N N . PHE A 1 303 ? 5.137 37.25 9.5 1 98.56 303 PHE A N 1
ATOM 2324 C CA . PHE A 1 303 ? 4.172 37.562 8.453 1 98.56 303 PHE A CA 1
ATOM 2325 C C . PHE A 1 303 ? 2.795 37.812 9.047 1 98.56 303 PHE A C 1
ATOM 2327 O O . PHE A 1 303 ? 2.148 38.812 8.703 1 98.56 303 PHE A O 1
ATOM 2334 N N . VAL A 1 304 ? 2.309 36.875 9.914 1 98.5 304 VAL A N 1
ATOM 2335 C CA . VAL A 1 304 ? 0.983 37 10.508 1 98.5 304 VAL A CA 1
ATOM 2336 C C . VAL A 1 304 ? 0.914 38.281 11.336 1 98.5 304 VAL A C 1
ATOM 2338 O O . VAL A 1 304 ? -0.085 39 11.297 1 98.5 304 VAL A O 1
ATOM 2341 N N . GLU A 1 305 ? 1.984 38.531 12.055 1 98.06 305 GLU A N 1
ATOM 2342 C CA . GLU A 1 305 ? 2.039 39.75 12.859 1 98.06 305 GLU A CA 1
ATOM 2343 C C . GLU A 1 305 ? 1.956 41 11.984 1 98.06 305 GLU A C 1
ATOM 2345 O O . GLU A 1 305 ? 1.204 41.938 12.281 1 98.06 305 GLU A O 1
ATOM 2350 N N . ALA A 1 306 ? 2.643 41.031 10.938 1 97.62 306 ALA A N 1
ATOM 2351 C CA . ALA A 1 306 ? 2.701 42.156 10.039 1 97.62 306 ALA A CA 1
ATOM 2352 C C . ALA A 1 306 ? 1.364 42.375 9.336 1 97.62 306 ALA A C 1
ATOM 2354 O O . ALA A 1 306 ? 1.07 43.5 8.883 1 97.62 306 ALA A O 1
ATOM 2355 N N . HIS A 1 307 ? 0.608 41.375 9.281 1 97.44 307 HIS A N 1
ATOM 2356 C CA . HIS A 1 307 ? -0.66 41.438 8.562 1 97.44 307 HIS A CA 1
ATOM 2357 C C . HIS A 1 307 ? -1.831 41.094 9.477 1 97.44 307 HIS A C 1
ATOM 2359 O O . HIS A 1 307 ? -2.832 40.531 9.016 1 97.44 307 HI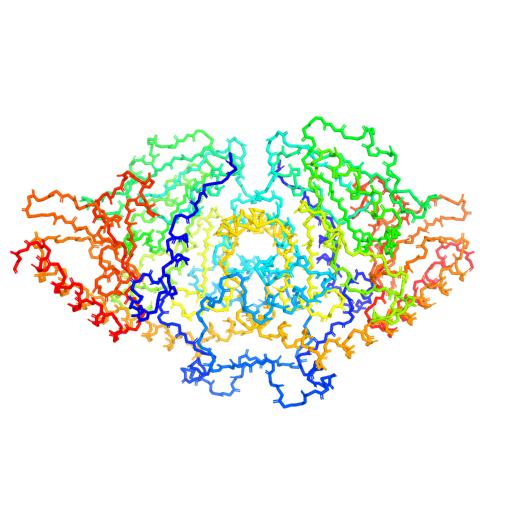S A O 1
ATOM 2365 N N . SER A 1 308 ? -1.735 41.312 10.719 1 96.5 308 SER A N 1
ATOM 2366 C CA . SER A 1 308 ? -2.693 40.938 11.75 1 96.5 308 SER A CA 1
ATOM 2367 C C . SER A 1 308 ? -4.043 41.594 11.531 1 96.5 308 SER A C 1
ATOM 2369 O O . SER A 1 308 ? -5.055 41.188 12.094 1 96.5 308 SER A O 1
ATOM 2371 N N . SER A 1 309 ? -4.098 42.625 10.688 1 96.44 309 SER A N 1
ATOM 2372 C CA . SER A 1 309 ? -5.355 43.312 10.406 1 96.44 309 SER A CA 1
ATOM 2373 C C . SER A 1 309 ? -6.242 42.5 9.484 1 96.44 309 SER A C 1
ATOM 2375 O O . SER A 1 309 ? -7.453 42.719 9.414 1 96.44 309 SER A O 1
ATOM 2377 N N . VAL A 1 310 ? -5.648 41.469 8.797 1 97.25 310 VAL A N 1
ATOM 2378 C CA . VAL A 1 310 ? -6.457 40.75 7.824 1 97.25 310 VAL A CA 1
ATOM 2379 C C . VAL A 1 310 ? -6.223 39.25 7.973 1 97.25 310 VAL A C 1
ATOM 2381 O O . VAL A 1 310 ? -6.766 38.438 7.207 1 97.25 310 VAL A O 1
ATOM 2384 N N . CYS A 1 311 ? -5.32 38.844 8.852 1 97.06 311 CYS A N 1
ATOM 2385 C CA . CYS A 1 311 ? -5.184 37.406 9.07 1 97.06 311 CYS A CA 1
ATOM 2386 C C . CYS A 1 311 ? -4.863 37.125 10.531 1 97.06 311 CYS A C 1
ATOM 2388 O O . CYS A 1 311 ? -4.422 38 11.266 1 97.06 311 CYS A O 1
ATOM 2390 N N . SER A 1 312 ? -5.203 35.969 11 1 97.5 312 SER A N 1
ATOM 2391 C CA . SER A 1 312 ? -4.984 35.469 12.352 1 97.5 312 SER A CA 1
ATOM 2392 C C . SER A 1 312 ? -4.793 33.969 12.359 1 97.5 312 SER A C 1
ATOM 2394 O O . SER A 1 312 ? -5.082 33.281 11.367 1 97.5 312 SER A O 1
ATOM 2396 N N . TRP A 1 313 ? -4.246 33.5 13.406 1 97.94 313 TRP A N 1
ATOM 2397 C CA . TRP A 1 313 ? -4.035 32.062 13.531 1 97.94 313 TRP A CA 1
ATOM 2398 C C . TRP A 1 313 ? -3.883 31.641 14.992 1 97.94 313 TRP A C 1
ATOM 2400 O O . TRP A 1 313 ? -3.861 32.5 15.883 1 97.94 313 TRP A O 1
ATOM 2410 N N . VAL A 1 314 ? -4.066 30.375 15.328 1 97.88 314 VAL A N 1
ATOM 2411 C CA . VAL A 1 314 ? -3.438 29.734 16.484 1 97.88 314 VAL A CA 1
ATOM 2412 C C . VAL A 1 314 ? -2.057 29.219 16.094 1 97.88 314 VAL A C 1
ATOM 2414 O O . VAL A 1 314 ? -1.939 28.312 15.258 1 97.88 314 VAL A O 1
ATOM 2417 N N . ALA A 1 315 ? -1.063 29.844 16.672 1 97 315 ALA A N 1
ATOM 2418 C CA . ALA A 1 315 ? 0.304 29.547 16.266 1 97 315 ALA A CA 1
ATOM 2419 C C . ALA A 1 315 ? 0.616 28.062 16.406 1 97 315 ALA A C 1
ATOM 2421 O O . ALA A 1 315 ? 0.36 27.469 17.453 1 97 315 ALA A O 1
ATOM 2422 N N . PRO A 1 316 ? 1.12 27.484 15.305 1 96.69 316 PRO A N 1
ATOM 2423 C CA . PRO A 1 316 ? 1.56 26.094 15.43 1 96.69 316 PRO A CA 1
ATOM 2424 C C . PRO A 1 316 ? 2.785 25.938 16.328 1 96.69 316 PRO A C 1
ATOM 2426 O O . PRO A 1 316 ? 3.648 26.828 16.359 1 96.69 316 PRO A O 1
ATOM 2429 N N . SER A 1 317 ? 2.822 24.859 17.047 1 94.88 317 SER A N 1
ATOM 2430 C CA . SER A 1 317 ? 4 24.594 17.859 1 94.88 317 SER A CA 1
ATOM 2431 C C . SER A 1 317 ? 4.574 23.219 17.594 1 94.88 317 SER A C 1
ATOM 2433 O O . SER A 1 317 ? 5.508 22.781 18.266 1 94.88 317 SER A O 1
ATOM 2435 N N . ALA A 1 318 ? 4.004 22.516 16.641 1 96 318 ALA A N 1
ATOM 2436 C CA . ALA A 1 318 ? 4.473 21.203 16.234 1 96 318 ALA A CA 1
ATOM 2437 C C . ALA A 1 318 ? 4.102 20.906 14.781 1 96 318 ALA A C 1
ATOM 2439 O O . ALA A 1 318 ? 3.363 21.672 14.156 1 96 318 ALA A O 1
ATOM 2440 N N . GLY A 1 319 ? 4.695 19.859 14.234 1 96.81 319 GLY A N 1
ATOM 2441 C CA . GLY A 1 319 ? 4.387 19.438 12.875 1 96.81 319 GLY A CA 1
ATOM 2442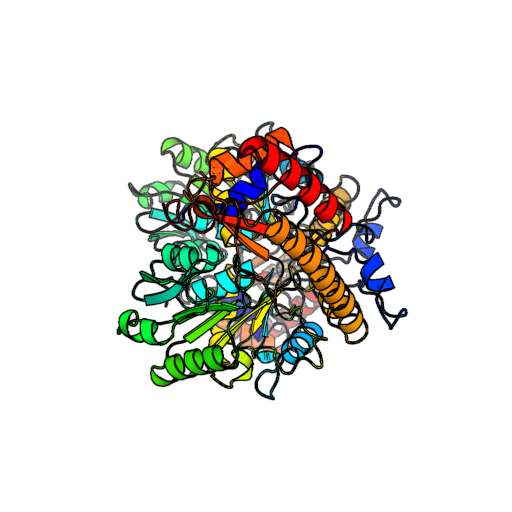 C C . GLY A 1 319 ? 4.93 20.406 11.828 1 96.81 319 GLY A C 1
ATOM 2443 O O . GLY A 1 319 ? 6.004 20.984 12 1 96.81 319 GLY A O 1
ATOM 2444 N N . THR A 1 320 ? 4.215 20.438 10.734 1 98.62 320 THR A N 1
ATOM 2445 C CA . THR A 1 320 ? 4.762 21.141 9.586 1 98.62 320 THR A CA 1
ATOM 2446 C C . THR A 1 320 ? 3.721 22.078 8.992 1 98.62 320 THR A C 1
ATOM 2448 O O . THR A 1 320 ? 3.961 22.703 7.949 1 98.62 320 THR A O 1
ATOM 2451 N N . THR A 1 321 ? 2.531 22.203 9.617 1 98.75 321 THR A N 1
ATOM 2452 C CA . THR A 1 321 ? 1.446 22.969 9 1 98.75 321 THR A CA 1
ATOM 2453 C C . THR A 1 321 ? 0.979 24.094 9.914 1 98.75 321 THR A C 1
ATOM 2455 O O . THR A 1 321 ? 1.189 24.031 11.133 1 98.75 321 THR A O 1
ATOM 2458 N N . ALA A 1 322 ? 0.423 25.094 9.359 1 98.69 322 ALA A N 1
ATOM 2459 C CA . ALA A 1 322 ? -0.27 26.188 10.039 1 98.69 322 ALA A CA 1
ATOM 2460 C C . ALA A 1 322 ? -1.615 26.469 9.375 1 98.69 322 ALA A C 1
ATOM 2462 O O . ALA A 1 322 ? -1.763 26.328 8.164 1 98.69 322 ALA A O 1
ATOM 2463 N N . PHE A 1 323 ? -2.539 26.812 10.148 1 98.81 323 PHE A N 1
ATOM 2464 C CA . PHE A 1 323 ? -3.896 27.109 9.711 1 98.81 323 PHE A CA 1
ATOM 2465 C C . PHE A 1 323 ? -4.227 28.578 9.961 1 98.81 323 PHE A C 1
ATOM 2467 O O . PHE A 1 323 ? -4.508 28.969 11.094 1 98.81 323 PHE A O 1
ATOM 2474 N N . ILE A 1 324 ? -4.219 29.422 8.875 1 98.75 324 ILE A N 1
ATOM 2475 C CA . ILE A 1 324 ? -4.32 30.859 8.992 1 98.75 324 ILE A CA 1
ATOM 2476 C C . ILE A 1 324 ? -5.676 31.328 8.461 1 98.75 324 ILE A C 1
ATOM 2478 O O . ILE A 1 324 ? -6.086 30.938 7.363 1 98.75 324 ILE A O 1
ATOM 2482 N N . ARG A 1 325 ? -6.34 32.125 9.188 1 98.5 325 ARG A N 1
ATOM 2483 C CA . ARG A 1 325 ? -7.621 32.688 8.758 1 98.5 325 ARG A CA 1
ATOM 2484 C C . ARG A 1 325 ? -7.434 34.062 8.141 1 98.5 325 ARG A C 1
ATOM 2486 O O . ARG A 1 325 ? -6.844 34.938 8.758 1 98.5 325 ARG A O 1
ATOM 2493 N N . PHE A 1 326 ? -7.91 34.219 6.953 1 98.5 326 PHE A N 1
ATOM 2494 C CA . PHE A 1 326 ? -7.906 35.5 6.289 1 98.5 326 PHE A CA 1
ATOM 2495 C C . PHE A 1 326 ? -9.305 36.125 6.258 1 98.5 326 PHE A C 1
ATOM 2497 O O . PHE A 1 326 ? -10.289 35.406 6.051 1 98.5 326 PHE A O 1
ATOM 2504 N N . HIS A 1 327 ? -9.414 37.312 6.48 1 97.12 327 HIS A N 1
ATOM 2505 C CA . HIS A 1 327 ? -10.672 38.062 6.453 1 97.12 327 HIS A CA 1
ATOM 2506 C C . HIS A 1 327 ? -10.484 39.438 5.805 1 97.12 327 HIS A C 1
ATOM 2508 O O . HIS A 1 327 ? -9.367 39.938 5.727 1 97.12 327 HIS A O 1
ATOM 2514 N N . ASP A 1 328 ? -11.555 39.938 5.359 1 93.75 328 ASP A N 1
ATOM 2515 C CA . ASP A 1 328 ? -11.484 41.281 4.812 1 93.75 328 ASP A CA 1
ATOM 2516 C C . ASP A 1 328 ? -11.445 42.312 5.926 1 93.75 328 ASP A C 1
ATOM 2518 O O . ASP A 1 328 ? -11.352 41.969 7.105 1 93.75 328 ASP A O 1
ATOM 2522 N N . THR A 1 329 ? -11.422 43.594 5.477 1 90 329 THR A N 1
ATOM 2523 C CA . THR A 1 329 ? -11.25 44.688 6.422 1 90 329 THR A CA 1
ATOM 2524 C C . THR A 1 329 ? -12.461 44.812 7.34 1 90 329 THR A C 1
ATOM 2526 O O . THR A 1 329 ? -12.375 45.406 8.414 1 90 329 THR A O 1
ATOM 2529 N N . ASP A 1 330 ? -13.609 44.156 6.996 1 92.44 330 ASP A N 1
ATOM 2530 C CA . ASP A 1 330 ? -14.812 44.188 7.816 1 92.44 330 ASP A CA 1
ATOM 2531 C C . ASP A 1 330 ? -14.867 42.969 8.742 1 92.44 330 ASP A C 1
ATOM 2533 O O . ASP A 1 330 ? -15.836 42.812 9.492 1 92.44 330 ASP A O 1
ATOM 2537 N N . GLY A 1 331 ? -13.844 42.156 8.609 1 93.25 331 GLY A N 1
ATOM 2538 C CA . GLY A 1 331 ? -13.758 41 9.484 1 93.25 331 GLY A CA 1
ATOM 2539 C C . GLY A 1 331 ? -14.414 39.75 8.898 1 93.25 331 GLY A C 1
ATOM 2540 O O . GLY A 1 331 ? -14.414 38.688 9.523 1 93.25 331 GLY A O 1
ATOM 2541 N N . GLN A 1 332 ? -14.953 39.875 7.77 1 96.25 332 GLN A N 1
ATOM 2542 C CA . GLN A 1 332 ? -15.609 38.75 7.125 1 96.25 332 GLN A CA 1
ATOM 2543 C C . GLN A 1 332 ? -14.586 37.812 6.484 1 96.25 332 GLN A C 1
ATOM 2545 O O . GLN A 1 332 ? -13.648 38.281 5.828 1 96.25 332 GLN A O 1
ATOM 2550 N N . PRO A 1 333 ? -14.75 36.562 6.738 1 97.75 333 PRO A N 1
ATOM 2551 C CA . PRO A 1 333 ? -13.812 35.625 6.102 1 97.75 333 PRO A CA 1
ATOM 2552 C C . PRO A 1 333 ? -13.797 35.75 4.578 1 97.75 333 PRO A C 1
ATOM 2554 O O . PRO A 1 333 ? -14.844 35.969 3.961 1 97.75 333 PRO A O 1
ATOM 2557 N N . VAL A 1 334 ? -12.664 35.625 4.039 1 97.75 334 VAL A N 1
ATOM 2558 C CA . VAL A 1 334 ? -12.578 35.594 2.584 1 97.75 334 VAL A CA 1
ATOM 2559 C C . VAL A 1 334 ? -13.117 34.281 2.049 1 97.75 334 VAL A C 1
ATOM 2561 O O . VAL A 1 334 ? -13.25 33.312 2.797 1 97.75 334 VAL A O 1
ATOM 2564 N N . ASP A 1 335 ? -13.492 34.281 0.777 1 97.94 335 ASP A N 1
ATOM 2565 C CA . ASP A 1 335 ? -13.672 33 0.071 1 97.94 335 ASP A CA 1
ATOM 2566 C C . ASP A 1 335 ? -12.328 32.281 -0.127 1 97.94 335 ASP A C 1
ATOM 2568 O O . ASP A 1 335 ? -11.625 32.562 -1.1 1 97.94 335 ASP A O 1
ATOM 2572 N N . ASP A 1 336 ? -12.055 31.391 0.763 1 98.12 336 ASP A N 1
ATOM 2573 C CA . ASP A 1 336 ? -10.703 30.828 0.827 1 98.12 336 ASP A CA 1
ATOM 2574 C C . ASP A 1 336 ? -10.344 30.109 -0.472 1 98.12 336 ASP A C 1
ATOM 2576 O O . ASP A 1 336 ? -9.18 30.094 -0.872 1 98.12 336 ASP A O 1
ATOM 2580 N N . VAL A 1 337 ? -11.281 29.516 -1.179 1 98.56 337 VAL A N 1
ATOM 2581 C CA . VAL A 1 337 ? -11 28.859 -2.453 1 98.56 337 VAL A CA 1
ATOM 2582 C C . VAL A 1 337 ? -10.602 29.891 -3.496 1 98.56 337 VAL A C 1
ATOM 2584 O O . VAL A 1 337 ? -9.57 29.766 -4.152 1 98.56 337 VAL A O 1
ATOM 2587 N N . ALA A 1 338 ? -11.406 30.906 -3.668 1 98.38 338 ALA A N 1
ATOM 2588 C CA . ALA A 1 338 ? -11.102 31.969 -4.617 1 98.38 338 ALA A CA 1
ATOM 2589 C C . ALA A 1 338 ? -9.812 32.688 -4.242 1 98.38 338 ALA A C 1
ATOM 2591 O O . ALA A 1 338 ? -9.023 33.062 -5.117 1 98.38 338 ALA A O 1
ATOM 2592 N N . PHE A 1 339 ? -9.672 32.938 -2.992 1 98.44 339 PHE A N 1
ATOM 2593 C CA . PHE A 1 339 ? -8.477 33.594 -2.482 1 98.44 339 PHE A CA 1
ATOM 2594 C C . PHE A 1 339 ? -7.227 32.781 -2.857 1 98.44 339 PHE A C 1
ATOM 2596 O O . PHE A 1 339 ? -6.281 33.344 -3.42 1 98.44 339 PHE A O 1
ATOM 2603 N N . CYS A 1 340 ? -7.191 31.484 -2.58 1 98.62 340 CYS A N 1
ATOM 2604 C CA . CYS A 1 340 ? -6.043 30.641 -2.877 1 98.62 340 CYS A CA 1
ATOM 2605 C C . CYS A 1 340 ? -5.766 30.609 -4.375 1 98.62 340 CYS A C 1
ATOM 2607 O O . CYS A 1 340 ? -4.609 30.641 -4.797 1 98.62 340 CYS A O 1
ATOM 2609 N N . ARG A 1 341 ? -6.812 30.516 -5.172 1 98.44 341 ARG A N 1
ATOM 2610 C CA . ARG A 1 341 ? -6.645 30.5 -6.621 1 98.44 341 ARG A CA 1
ATOM 2611 C C . ARG A 1 341 ? -6.059 31.812 -7.125 1 98.44 341 ARG A C 1
ATOM 2613 O O . ARG A 1 341 ? -5.18 31.812 -7.988 1 98.44 341 ARG A O 1
ATOM 2620 N N . ASP A 1 342 ? -6.609 32.906 -6.621 1 98.56 342 ASP A N 1
ATOM 2621 C CA . ASP A 1 342 ? -6.129 34.219 -7.031 1 98.56 342 ASP A CA 1
ATOM 2622 C C . ASP A 1 342 ? -4.668 34.438 -6.625 1 98.56 342 ASP A C 1
ATOM 2624 O O . ASP A 1 342 ? -3.877 34.969 -7.395 1 98.56 342 ASP A O 1
ATOM 2628 N N . VAL A 1 343 ? -4.305 34.031 -5.418 1 98.62 343 VAL A N 1
ATOM 2629 C CA . VAL A 1 343 ? -2.928 34.094 -4.941 1 98.62 343 VAL A CA 1
ATOM 2630 C C . VAL A 1 343 ? -2.02 33.312 -5.875 1 98.62 343 VAL A C 1
ATOM 2632 O O . VAL A 1 343 ? -0.962 33.781 -6.285 1 98.62 343 VAL A O 1
ATOM 2635 N N . LEU A 1 344 ? -2.404 32.062 -6.207 1 98.69 344 LEU A N 1
ATOM 2636 C CA . LEU A 1 344 ? -1.612 31.203 -7.09 1 98.69 344 LEU A CA 1
ATOM 2637 C C . LEU A 1 344 ? -1.432 31.859 -8.453 1 98.69 344 LEU A C 1
ATOM 2639 O O . LEU A 1 344 ? -0.321 31.891 -8.992 1 98.69 344 LEU A O 1
ATOM 2643 N N . ASP A 1 345 ? -2.518 32.375 -8.992 1 98 345 ASP A N 1
ATOM 2644 C CA . ASP A 1 345 ? -2.508 32.969 -10.328 1 98 345 ASP A CA 1
ATOM 2645 C C . ASP A 1 345 ? -1.609 34.188 -10.375 1 98 345 ASP A C 1
ATOM 2647 O O . ASP A 1 345 ? -0.875 34.406 -11.344 1 98 345 ASP A O 1
ATOM 2651 N N . ARG A 1 346 ? -1.633 34.969 -9.328 1 98 346 ARG A N 1
ATOM 2652 C CA . ARG A 1 346 ? -0.974 36.25 -9.328 1 98 346 ARG A CA 1
ATOM 2653 C C . ARG A 1 346 ? 0.458 36.156 -8.812 1 98 346 ARG A C 1
ATOM 2655 O O . ARG A 1 346 ? 1.316 36.969 -9.18 1 98 346 ARG A O 1
ATOM 2662 N N . THR A 1 347 ? 0.693 35.188 -7.984 1 98.44 347 THR A N 1
ATOM 2663 C CA . THR A 1 347 ? 1.978 35.188 -7.289 1 98.44 347 THR A CA 1
ATOM 2664 C C . THR A 1 347 ? 2.695 33.875 -7.46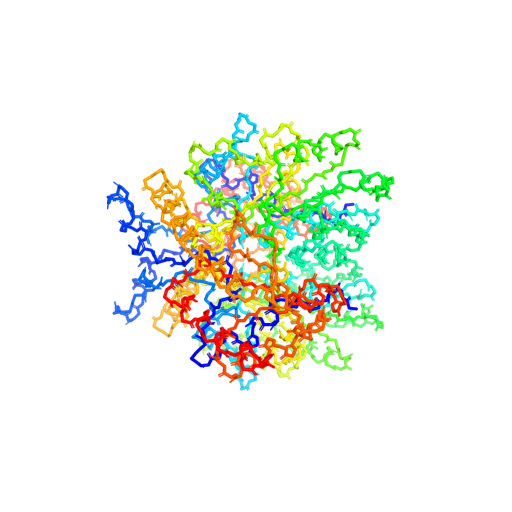5 1 98.44 347 THR A C 1
ATOM 2666 O O . THR A 1 347 ? 3.893 33.75 -7.188 1 98.44 347 THR A O 1
ATOM 2669 N N . LYS A 1 348 ? 2.057 32.781 -7.844 1 98.44 348 LYS A N 1
ATOM 2670 C CA . LYS A 1 348 ? 2.559 31.422 -7.996 1 98.44 348 LYS A CA 1
ATOM 2671 C C . LYS A 1 348 ? 2.736 30.75 -6.641 1 98.44 348 LYS A C 1
ATOM 2673 O O . LYS A 1 348 ? 3.287 29.656 -6.559 1 98.44 348 LYS A O 1
ATOM 2678 N N . VAL A 1 349 ? 2.266 31.453 -5.57 1 98.81 349 VAL A N 1
ATOM 2679 C CA . VAL A 1 349 ? 2.301 30.828 -4.246 1 98.81 349 VAL A CA 1
ATOM 2680 C C . VAL A 1 349 ? 1.147 29.844 -4.105 1 98.81 349 VAL A C 1
ATOM 2682 O O . VAL A 1 349 ? -0.016 30.203 -4.305 1 98.81 349 VAL A O 1
ATOM 2685 N N . LEU A 1 350 ? 1.459 28.578 -3.789 1 98.81 350 LEU A N 1
ATOM 2686 C CA . LEU A 1 350 ? 0.44 27.562 -3.604 1 98.81 350 LEU A CA 1
ATOM 2687 C C . LEU A 1 350 ? 0.142 27.344 -2.123 1 98.81 350 LEU A C 1
ATOM 2689 O O . LEU A 1 350 ? 1.035 27 -1.351 1 98.81 350 LEU A O 1
ATOM 2693 N N . ILE A 1 351 ? -1.01 27.641 -1.693 1 98.62 351 ILE A N 1
ATOM 2694 C CA . ILE A 1 351 ? -1.556 27.359 -0.37 1 98.62 351 ILE A CA 1
ATOM 2695 C C . ILE A 1 351 ? -2.869 26.578 -0.506 1 98.62 351 ILE A C 1
ATOM 2697 O O . ILE A 1 351 ? -3.371 26.391 -1.616 1 98.62 351 ILE A O 1
ATOM 2701 N N . VAL A 1 352 ? -3.387 26.078 0.589 1 98.69 352 VAL A N 1
ATOM 2702 C CA . VAL A 1 352 ? -4.504 25.141 0.541 1 98.69 352 VAL A CA 1
ATOM 2703 C C . VAL A 1 352 ? -5.727 25.766 1.221 1 98.69 352 VAL A C 1
ATOM 2705 O O . VAL A 1 352 ? -5.66 26.156 2.387 1 98.69 352 VAL A O 1
ATOM 2708 N N . PRO A 1 353 ? -6.879 25.828 0.531 1 98.81 353 PRO A N 1
ATOM 2709 C CA . PRO A 1 353 ? -8.086 26.391 1.142 1 98.81 353 PRO A CA 1
ATOM 2710 C C . PRO A 1 353 ? -8.656 25.516 2.252 1 98.81 353 PRO A C 1
ATOM 2712 O O . PRO A 1 353 ? -8.828 24.312 2.062 1 98.81 353 PRO A O 1
ATOM 2715 N N . GLY A 1 354 ? -8.969 26.094 3.344 1 98.56 354 GLY A N 1
ATOM 2716 C CA . GLY A 1 354 ? -9.383 25.375 4.539 1 98.56 354 GLY A CA 1
ATOM 2717 C C . GLY A 1 354 ? -10.781 24.797 4.434 1 98.56 354 GLY A C 1
ATOM 2718 O O . GLY A 1 354 ? -11 23.625 4.719 1 98.56 354 GLY A O 1
ATOM 2719 N N . SER A 1 355 ? -11.758 25.609 3.984 1 98.06 355 SER A N 1
ATOM 2720 C CA . SER A 1 355 ? -13.141 25.156 3.918 1 98.06 355 SER A CA 1
ATOM 2721 C C . SER A 1 355 ? -13.297 24 2.934 1 98.06 355 SER A C 1
ATOM 2723 O O . SER A 1 355 ? -14 23.031 3.215 1 98.06 355 SER A O 1
ATOM 2725 N N . HIS A 1 356 ? -12.555 24.078 1.877 1 97.69 356 HIS A N 1
ATOM 2726 C CA . HIS A 1 356 ? -12.648 23.094 0.809 1 97.69 356 HIS A CA 1
ATOM 2727 C C . HIS A 1 356 ? -11.93 21.797 1.188 1 97.69 356 HIS A C 1
ATOM 2729 O O . HIS A 1 356 ? -12.461 20.703 0.969 1 97.69 356 HIS A O 1
ATOM 2735 N N . CYS A 1 357 ? -10.797 21.906 1.773 1 98.12 357 CYS A N 1
ATOM 2736 C CA . CYS A 1 357 ? -9.93 20.75 1.936 1 98.12 357 CYS A CA 1
ATOM 2737 C C . CYS A 1 357 ? -10.062 20.156 3.334 1 98.12 357 CYS A C 1
ATOM 2739 O O . CYS A 1 357 ? -9.703 19 3.561 1 98.12 357 CYS A O 1
ATOM 2741 N N . PHE A 1 358 ? -10.602 20.906 4.293 1 98 358 PHE A N 1
ATOM 2742 C CA . PHE A 1 358 ? -10.633 20.438 5.672 1 98 358 PHE A CA 1
ATOM 2743 C C . PHE A 1 358 ? -11.984 20.734 6.312 1 98 358 PHE A C 1
ATOM 2745 O O . PHE A 1 358 ? -12.219 20.406 7.477 1 98 358 PHE A O 1
ATOM 2752 N N . GLY A 1 359 ? -12.906 21.406 5.547 1 97.31 359 GLY A N 1
ATOM 2753 C CA . GLY A 1 359 ? -14.125 21.922 6.148 1 97.31 359 GLY A CA 1
ATOM 2754 C C . GLY A 1 359 ? -15.383 21.438 5.449 1 97.31 359 GLY A C 1
ATOM 2755 O O . GLY A 1 359 ? -16.469 21.953 5.68 1 97.31 359 GLY A O 1
ATOM 2756 N N . ARG A 1 360 ? -15.281 20.531 4.562 1 95 360 ARG A N 1
ATOM 2757 C CA . ARG A 1 360 ? -16.391 19.953 3.807 1 95 360 ARG A CA 1
ATOM 2758 C C . ARG A 1 360 ? -17.156 21.031 3.057 1 95 360 ARG A C 1
ATOM 2760 O O . ARG A 1 360 ? -18.391 20.984 2.969 1 95 360 ARG A O 1
ATOM 2767 N N . GLY A 1 361 ? -16.453 22.016 2.734 1 94.75 361 GLY A N 1
ATOM 2768 C CA . GLY A 1 361 ? -17 23.078 1.914 1 94.75 361 GLY A CA 1
ATOM 2769 C C . GLY A 1 361 ? -17.734 24.141 2.723 1 94.75 361 GLY A C 1
ATOM 2770 O O . GLY A 1 361 ? -18.125 25.172 2.186 1 94.75 361 GLY A O 1
ATOM 2771 N N . VAL A 1 362 ? -17.859 23.953 3.986 1 95.12 362 VAL A N 1
ATOM 2772 C CA . VAL A 1 362 ? -18.688 24.828 4.797 1 95.12 362 VAL A CA 1
ATOM 2773 C C . VAL A 1 362 ? -17.891 25.344 5.984 1 95.12 362 VAL A C 1
ATOM 2775 O O . VAL A 1 362 ? -17.859 26.562 6.234 1 95.12 362 VAL A O 1
ATOM 2778 N N . ASP A 1 363 ? -17.234 24.469 6.684 1 97.25 363 ASP A N 1
ATOM 2779 C CA . ASP A 1 363 ? -16.5 24.828 7.895 1 97.25 363 ASP A CA 1
ATOM 2780 C C . ASP A 1 363 ? -15.164 25.469 7.559 1 97.25 363 ASP A C 1
ATOM 2782 O O . ASP A 1 363 ? -14.625 25.266 6.473 1 97.25 363 ASP A O 1
ATOM 2786 N N . PHE A 1 364 ? -14.734 26.391 8.43 1 98 364 PHE A N 1
ATOM 2787 C CA . PHE A 1 364 ? -13.406 26.984 8.375 1 98 364 PHE A CA 1
ATOM 2788 C C . PHE A 1 364 ? -13.266 27.906 7.168 1 98 364 PHE A C 1
ATOM 2790 O O . PHE A 1 364 ? -12.234 27.906 6.496 1 98 364 PHE A O 1
ATOM 2797 N N . ALA A 1 365 ? -14.344 28.594 6.891 1 97.69 365 ALA A N 1
ATOM 2798 C CA . ALA A 1 365 ? -14.281 29.641 5.875 1 97.69 365 ALA A CA 1
ATOM 2799 C C . ALA A 1 365 ? -13.164 30.641 6.18 1 97.69 365 ALA A C 1
ATOM 2801 O O . ALA A 1 365 ? -12.977 31.031 7.332 1 97.69 365 ALA A O 1
ATOM 2802 N N . GLY A 1 366 ? -12.422 30.953 5.203 1 98.31 366 GLY A N 1
ATOM 2803 C CA . GLY A 1 366 ? -11.359 31.938 5.332 1 98.31 366 GLY A CA 1
ATOM 2804 C C . GLY A 1 366 ? -10.031 31.344 5.762 1 98.31 366 GLY A C 1
ATOM 2805 O O . GLY A 1 366 ? -8.992 31.984 5.652 1 98.31 366 GLY A O 1
ATOM 2806 N N . TYR A 1 367 ? -10.062 30.094 6.215 1 98.62 367 TYR A N 1
ATOM 2807 C CA . TYR A 1 367 ? -8.828 29.453 6.645 1 98.62 367 TYR A CA 1
ATOM 2808 C C . TYR A 1 367 ? -8.039 28.938 5.449 1 98.62 367 TYR A C 1
ATOM 2810 O O . TYR A 1 367 ? -8.625 28.5 4.453 1 98.62 367 TYR A O 1
ATOM 2818 N N . VAL A 1 368 ? -6.738 29.016 5.586 1 98.69 368 VAL A N 1
ATOM 2819 C CA . VAL A 1 368 ? -5.805 28.453 4.621 1 98.69 368 VAL A CA 1
ATOM 2820 C C . VAL A 1 368 ? -4.715 27.672 5.355 1 98.69 368 VAL A C 1
ATOM 2822 O O . VAL A 1 368 ? -4.215 28.125 6.391 1 98.69 368 VAL A O 1
ATOM 2825 N N . ARG A 1 369 ? -4.406 26.484 4.879 1 98.81 369 ARG A N 1
ATOM 2826 C CA . ARG A 1 369 ? -3.281 25.734 5.43 1 98.81 369 ARG A CA 1
ATOM 2827 C C . ARG A 1 369 ? -1.988 26.078 4.695 1 98.81 369 ARG A C 1
ATOM 2829 O O . ARG A 1 369 ? -1.957 26.094 3.461 1 98.81 369 ARG A O 1
ATOM 2836 N N . VAL A 1 370 ? -0.967 26.328 5.422 1 98.75 370 VAL A N 1
ATOM 2837 C CA . VAL A 1 370 ? 0.379 26.547 4.906 1 98.75 370 VAL A CA 1
ATOM 2838 C C . VAL A 1 370 ? 1.312 25.438 5.402 1 98.75 370 VAL A C 1
ATOM 2840 O O . VAL A 1 370 ? 1.322 25.109 6.59 1 98.75 370 VAL A O 1
ATOM 2843 N N . GLY A 1 371 ? 1.986 24.688 4.551 1 98.5 371 GLY A N 1
ATOM 2844 C CA . GLY A 1 371 ? 3.119 23.844 4.91 1 98.5 371 GLY A CA 1
ATOM 2845 C C . GLY A 1 371 ? 4.434 24.609 4.949 1 98.5 371 GLY A C 1
ATOM 2846 O O . GLY A 1 371 ? 4.914 25.078 3.916 1 98.5 371 GLY A O 1
ATOM 2847 N N . PHE A 1 372 ? 5.039 24.719 6.129 1 98.38 372 PHE A N 1
ATOM 2848 C CA . PHE A 1 372 ? 6.059 25.75 6.227 1 98.38 372 PHE A CA 1
ATOM 2849 C C . PHE A 1 372 ? 7.418 25.141 6.551 1 98.38 372 PHE A C 1
ATOM 2851 O O . PHE A 1 372 ? 8.422 25.859 6.648 1 98.38 372 PHE A O 1
ATOM 2858 N N . VAL A 1 373 ? 7.523 23.812 6.582 1 98.25 373 VAL A N 1
ATOM 2859 C CA . VAL A 1 373 ? 8.797 23.25 7.008 1 98.25 373 VAL A CA 1
ATOM 2860 C C . VAL A 1 373 ? 9.555 22.703 5.797 1 98.25 373 VAL A C 1
ATOM 2862 O O . VAL A 1 373 ? 10.281 21.719 5.902 1 98.25 373 VAL A O 1
ATOM 2865 N N . GLY A 1 374 ? 9.273 23.219 4.586 1 97.62 374 GLY A N 1
ATOM 2866 C CA . GLY A 1 374 ? 10.078 22.984 3.396 1 97.62 374 GLY A CA 1
ATOM 2867 C C . GLY A 1 374 ? 11.281 23.906 3.309 1 97.62 374 GLY A C 1
ATOM 2868 O O . GLY A 1 374 ? 11.875 24.266 4.328 1 97.62 374 GLY A O 1
ATOM 2869 N N . SER A 1 375 ? 11.641 24.328 2.152 1 97.38 375 SER A N 1
ATOM 2870 C CA . SER A 1 375 ? 12.766 25.234 1.922 1 97.38 375 SER A CA 1
ATOM 2871 C C . SER A 1 375 ? 12.508 26.609 2.537 1 97.38 375 SER A C 1
ATOM 2873 O O . SER A 1 375 ? 11.516 27.266 2.217 1 97.38 375 SER A O 1
ATOM 2875 N N . SER A 1 376 ? 13.445 27.016 3.357 1 98.38 376 SER A N 1
ATOM 2876 C CA . SER A 1 376 ? 13.328 28.344 3.953 1 98.38 376 SER A CA 1
ATOM 2877 C C . SER A 1 376 ? 13.328 29.438 2.885 1 98.38 376 SER A C 1
ATOM 2879 O O . SER A 1 376 ? 12.633 30.438 3.018 1 98.38 376 SER A O 1
ATOM 2881 N N . ALA A 1 377 ? 14.102 29.188 1.858 1 98.44 377 ALA A N 1
ATOM 2882 C CA . ALA A 1 377 ? 14.188 30.156 0.773 1 98.44 377 ALA A CA 1
ATOM 2883 C C . ALA A 1 377 ? 12.859 30.281 0.036 1 98.44 377 ALA A C 1
ATOM 2885 O O . ALA A 1 377 ? 12.414 31.375 -0.286 1 98.44 377 ALA A O 1
ATOM 2886 N N . VAL A 1 378 ? 12.266 29.172 -0.22 1 98.31 378 VAL A N 1
ATOM 2887 C CA . VAL A 1 378 ? 10.984 29.156 -0.912 1 98.31 378 VAL A CA 1
ATOM 2888 C C . VAL A 1 378 ? 9.914 29.781 -0.026 1 98.31 378 VAL A C 1
ATOM 2890 O O . VAL A 1 378 ? 9.094 30.578 -0.5 1 98.31 378 VAL A O 1
ATOM 2893 N N . LEU A 1 379 ? 9.922 29.453 1.239 1 98.69 379 LEU A N 1
ATOM 2894 C CA . LEU A 1 379 ? 8.945 30.031 2.164 1 98.69 379 LEU A CA 1
ATOM 2895 C C . LEU A 1 379 ? 9.102 31.531 2.24 1 98.69 379 LEU A C 1
ATOM 2897 O O . LEU A 1 379 ? 8.109 32.281 2.215 1 98.69 379 LEU A O 1
ATOM 2901 N N . ASP A 1 380 ? 10.305 31.984 2.316 1 98.69 380 ASP A N 1
ATOM 2902 C CA . ASP A 1 380 ? 10.578 33.406 2.408 1 98.69 380 ASP A CA 1
ATOM 2903 C C . ASP A 1 380 ? 10.031 34.156 1.19 1 98.69 380 ASP A C 1
ATOM 2905 O O . ASP A 1 380 ? 9.328 35.156 1.331 1 98.69 380 ASP A O 1
ATOM 2909 N N . GLU A 1 381 ? 10.352 33.625 0.034 1 98.81 381 GLU A N 1
ATOM 2910 C CA . GLU A 1 381 ? 9.859 34.25 -1.197 1 98.81 381 GLU A CA 1
ATOM 2911 C C . GLU A 1 381 ? 8.336 34.219 -1.265 1 98.81 381 GLU A C 1
ATOM 2913 O O . GLU A 1 381 ? 7.703 35.188 -1.658 1 98.81 381 GLU A O 1
ATOM 2918 N N . ALA A 1 382 ? 7.77 33.125 -0.895 1 98.88 382 ALA A N 1
ATOM 2919 C CA . ALA A 1 382 ? 6.316 32.969 -0.914 1 98.88 382 ALA A CA 1
ATOM 2920 C C . ALA A 1 382 ? 5.641 33.969 0.015 1 98.88 382 ALA A C 1
ATOM 2922 O O . ALA A 1 382 ? 4.633 34.562 -0.35 1 98.88 382 ALA A O 1
ATOM 2923 N N . LEU A 1 383 ? 6.184 34.125 1.204 1 98.75 383 LEU A N 1
ATOM 2924 C CA . LEU A 1 383 ? 5.594 35.031 2.18 1 98.75 383 LEU A CA 1
ATOM 2925 C C . LEU A 1 383 ? 5.711 36.5 1.718 1 98.75 383 LEU A C 1
ATOM 2927 O O . LEU A 1 383 ? 4.816 37.312 1.969 1 98.75 383 LEU A O 1
ATOM 2931 N N . GLN A 1 384 ? 6.809 36.844 1.062 1 98.62 384 GLN A N 1
ATOM 2932 C CA . GLN A 1 384 ? 6.965 38.156 0.51 1 98.62 384 GLN A CA 1
ATOM 2933 C C . GLN A 1 384 ? 5.902 38.469 -0.547 1 98.62 384 GLN A C 1
ATOM 2935 O O . GLN A 1 384 ? 5.242 39.5 -0.504 1 98.62 384 GLN A O 1
ATOM 2940 N N . LYS A 1 385 ? 5.75 37.562 -1.421 1 98.69 385 LYS A N 1
ATOM 2941 C CA . LYS A 1 385 ? 4.777 37.75 -2.496 1 98.69 385 LYS A CA 1
ATOM 2942 C C . LYS A 1 385 ? 3.354 37.75 -1.952 1 98.69 385 LYS A C 1
ATOM 2944 O O . LYS A 1 385 ? 2.514 38.531 -2.402 1 98.69 385 LYS A O 1
ATOM 2949 N N . LEU A 1 386 ? 3.098 36.844 -1.066 1 98.62 386 LEU A N 1
ATOM 2950 C CA . LEU A 1 386 ? 1.783 36.812 -0.434 1 98.62 386 LEU A CA 1
ATOM 2951 C C . LEU A 1 386 ? 1.498 38.125 0.306 1 98.62 386 LEU A C 1
ATOM 2953 O O . LEU A 1 386 ? 0.372 38.625 0.277 1 98.62 386 LEU A O 1
ATOM 2957 N N . GLY A 1 387 ? 2.484 38.625 1.041 1 98.12 387 GLY A N 1
ATOM 2958 C CA . GLY A 1 387 ? 2.334 39.875 1.741 1 98.12 387 GLY A CA 1
ATOM 2959 C C . GLY A 1 387 ? 1.984 41.031 0.819 1 98.12 387 GLY A C 1
ATOM 2960 O O . GLY A 1 387 ? 1.093 41.812 1.123 1 98.12 387 GLY A O 1
ATOM 2961 N N . GLU A 1 388 ? 2.691 41.125 -0.294 1 98.12 388 GLU A N 1
ATOM 2962 C CA . GLU A 1 388 ? 2.391 42.156 -1.283 1 98.12 388 GLU A CA 1
ATOM 2963 C C . GLU A 1 388 ? 0.97 42 -1.822 1 98.12 388 GLU A C 1
ATOM 2965 O O . GLU A 1 388 ? 0.253 43 -1.982 1 98.12 388 GLU A O 1
ATOM 2970 N N . TYR A 1 389 ? 0.607 40.812 -2.117 1 98.06 389 TYR A N 1
ATOM 2971 C CA . TYR A 1 389 ? -0.732 40.531 -2.613 1 98.06 389 TYR A CA 1
ATOM 2972 C C . TYR A 1 389 ? -1.795 40.969 -1.617 1 98.06 389 TYR A C 1
ATOM 2974 O O . TYR A 1 389 ? -2.777 41.625 -1.996 1 98.06 389 TYR A O 1
ATOM 2982 N N . VAL A 1 390 ? -1.599 40.625 -0.394 1 97 390 VAL A N 1
ATOM 2983 C CA . VAL A 1 390 ? -2.572 40.906 0.656 1 97 390 VAL A CA 1
ATOM 2984 C C . VAL A 1 390 ? -2.697 42.406 0.851 1 97 390 VAL A C 1
ATOM 2986 O O . VAL A 1 390 ? -3.803 42.938 1.021 1 97 390 VAL A O 1
ATOM 2989 N N . ARG A 1 391 ? -1.625 43.125 0.789 1 95.81 391 ARG A N 1
ATOM 2990 C CA . ARG A 1 391 ? -1.648 44.562 0.928 1 95.81 391 ARG A CA 1
ATOM 2991 C C . ARG A 1 391 ? -2.416 45.219 -0.22 1 95.81 391 ARG A C 1
ATOM 2993 O O . ARG A 1 391 ? -3.197 46.156 -0.005 1 95.81 391 ARG A O 1
ATOM 3000 N N . GLN A 1 392 ? -2.189 44.688 -1.365 1 95.75 392 GLN A N 1
ATOM 3001 C CA . GLN A 1 392 ? -2.885 45.219 -2.531 1 95.75 392 GLN A CA 1
ATOM 3002 C C . GLN A 1 392 ? -4.371 44.875 -2.492 1 95.75 392 GLN A C 1
ATOM 3004 O O . GLN A 1 392 ? -5.219 45.75 -2.766 1 95.75 392 GLN A O 1
ATOM 3009 N N . ARG A 1 393 ? -4.664 43.656 -2.197 1 94.12 393 ARG A N 1
ATOM 3010 C CA . ARG A 1 393 ? -6.027 43.125 -2.225 1 94.12 393 ARG A CA 1
ATOM 3011 C C . ARG A 1 393 ? -6.902 43.844 -1.194 1 94.12 393 ARG A C 1
ATOM 3013 O O . ARG A 1 393 ? -8.07 44.125 -1.455 1 94.12 393 ARG A O 1
ATOM 3020 N N . PHE A 1 394 ? -6.324 44.125 -0.086 1 93.25 394 PHE A N 1
ATOM 3021 C CA . PHE A 1 394 ? -7.148 44.625 1.01 1 93.25 394 PHE A CA 1
ATOM 3022 C C . PHE A 1 394 ? -6.875 46.094 1.27 1 93.25 394 PHE A C 1
ATOM 3024 O O . PHE A 1 394 ? -7.41 46.688 2.217 1 93.25 394 PHE A O 1
ATOM 3031 N N . GLY A 1 395 ? -6.094 46.75 0.469 1 88.38 395 GLY A N 1
ATOM 3032 C CA . GLY A 1 395 ? -5.828 48.188 0.561 1 88.38 395 GLY A CA 1
ATOM 3033 C C . GLY A 1 395 ? -5.086 48.562 1.823 1 88.38 395 GLY A C 1
ATOM 3034 O O . GLY A 1 395 ? -5.492 49.5 2.531 1 88.38 395 GLY A O 1
ATOM 3035 N N . LEU A 1 396 ? -4.047 47.812 2.109 1 83.88 396 LEU A N 1
ATOM 3036 C CA . LEU A 1 396 ? -3.232 48.094 3.291 1 83.88 396 LEU A CA 1
ATOM 3037 C C . LEU A 1 396 ? -1.982 48.875 2.924 1 83.88 396 LEU A C 1
ATOM 3039 O O . LEU A 1 396 ? -1.486 48.781 1.8 1 83.88 396 LEU A O 1
ATOM 3043 N N . MET B 1 1 ? -17.359 -10.758 11.148 1 56.12 1 MET B N 1
ATOM 3044 C CA . MET B 1 1 ? -15.992 -10.359 10.82 1 56.12 1 MET B CA 1
ATOM 3045 C C . MET B 1 1 ? -15.891 -9.914 9.367 1 56.12 1 MET B C 1
ATOM 3047 O O . MET B 1 1 ? -16.578 -10.453 8.5 1 56.12 1 MET B O 1
ATOM 3051 N N . ARG B 1 2 ? -15.273 -8.766 9.094 1 75.81 2 ARG B N 1
ATOM 3052 C CA . ARG B 1 2 ? -15.328 -8.133 7.781 1 75.81 2 ARG B CA 1
ATOM 3053 C C . ARG B 1 2 ? -14.617 -8.984 6.73 1 75.81 2 ARG B C 1
ATOM 3055 O O . ARG B 1 2 ? -15.086 -9.078 5.594 1 75.81 2 ARG B O 1
ATOM 3062 N N . PHE B 1 3 ? -13.5 -9.703 7.199 1 82.75 3 PHE B N 1
ATOM 3063 C CA . PHE B 1 3 ? -12.766 -10.469 6.199 1 82.75 3 PHE B CA 1
ATOM 3064 C C . PHE B 1 3 ? -12.328 -11.82 6.754 1 82.75 3 PHE B C 1
ATOM 3066 O O . PHE B 1 3 ? -12.156 -11.969 7.965 1 82.75 3 PHE B O 1
ATOM 3073 N N . ASP B 1 4 ? -12.195 -12.812 5.934 1 86.94 4 ASP B N 1
ATOM 3074 C CA . ASP B 1 4 ? -11.719 -14.148 6.281 1 86.94 4 ASP B CA 1
ATOM 3075 C C . ASP B 1 4 ? -10.195 -14.203 6.301 1 86.94 4 ASP B C 1
ATOM 3077 O O . ASP B 1 4 ? -9.531 -13.328 5.742 1 86.94 4 ASP B O 1
ATOM 3081 N N . CYS B 1 5 ? -9.742 -15.18 6.969 1 90.88 5 CYS B N 1
ATOM 3082 C CA . CYS B 1 5 ? -8.305 -15.422 6.93 1 90.88 5 CYS B CA 1
ATOM 3083 C C . CYS B 1 5 ? -7.84 -15.727 5.512 1 90.88 5 CYS B C 1
ATOM 3085 O O . CYS B 1 5 ? -8.508 -16.453 4.777 1 90.88 5 CYS B O 1
ATOM 3087 N N . PHE B 1 6 ? -6.82 -15.039 5.102 1 94 6 PHE B N 1
ATOM 3088 C CA . PHE B 1 6 ? -6.215 -15.367 3.818 1 94 6 PHE B CA 1
ATOM 3089 C C . PHE B 1 6 ? -5.375 -16.641 3.922 1 94 6 PHE B C 1
ATOM 3091 O O . PHE B 1 6 ? -4.203 -16.578 4.305 1 94 6 PHE B O 1
ATOM 3098 N N . GLU B 1 7 ? -5.883 -17.719 3.525 1 94.69 7 GLU B N 1
ATOM 3099 C CA . GLU B 1 7 ? -5.414 -19.031 3.945 1 94.69 7 GLU B CA 1
ATOM 3100 C C . GLU B 1 7 ? -4.02 -19.328 3.396 1 94.69 7 GLU B C 1
ATOM 3102 O O . GLU B 1 7 ? -3.154 -19.828 4.117 1 94.69 7 GLU B O 1
ATOM 3107 N N . VAL B 1 8 ? -3.799 -19 2.117 1 96 8 VAL B N 1
ATOM 3108 C CA . VAL B 1 8 ? -2.498 -19.328 1.542 1 96 8 VAL B CA 1
ATOM 3109 C C . VAL B 1 8 ? -1.415 -18.469 2.195 1 96 8 VAL B C 1
ATOM 3111 O O . VAL B 1 8 ? -0.302 -18.953 2.436 1 96 8 VAL B O 1
ATOM 3114 N N . GLU B 1 9 ? -1.701 -17.203 2.43 1 93.75 9 GLU B N 1
ATOM 3115 C CA . GLU B 1 9 ? -0.729 -16.328 3.084 1 93.75 9 GLU B CA 1
ATOM 3116 C C . GLU B 1 9 ? -0.444 -16.797 4.508 1 93.75 9 GLU B C 1
ATOM 3118 O O . GLU B 1 9 ? 0.704 -16.766 4.957 1 93.75 9 GLU B O 1
ATOM 3123 N N . ARG B 1 10 ? -1.496 -17.266 5.254 1 93.5 10 ARG B N 1
ATOM 3124 C CA . ARG B 1 10 ? -1.321 -17.797 6.602 1 93.5 10 ARG B CA 1
ATOM 3125 C C . ARG B 1 10 ? -0.47 -19.062 6.594 1 93.5 10 ARG B C 1
ATOM 3127 O O . ARG B 1 10 ? 0.409 -19.234 7.438 1 93.5 10 ARG B O 1
ATOM 3134 N N . TRP B 1 11 ? -0.737 -19.922 5.621 1 96.69 11 TRP B N 1
ATOM 3135 C CA . TRP B 1 11 ? 0.032 -21.156 5.465 1 96.69 11 TRP B CA 1
ATOM 3136 C C . TRP B 1 11 ? 1.51 -20.844 5.242 1 96.69 11 TRP B C 1
ATOM 3138 O O . TRP B 1 11 ? 2.375 -21.422 5.902 1 96.69 11 TRP B O 1
ATOM 3148 N N . MET B 1 12 ? 1.757 -19.906 4.355 1 95.44 12 MET B N 1
ATOM 3149 C CA . MET B 1 12 ? 3.131 -19.516 4.043 1 95.44 12 MET B CA 1
ATOM 3150 C C . MET B 1 12 ? 3.812 -18.891 5.254 1 95.44 12 MET B C 1
ATOM 3152 O O . MET B 1 12 ? 4.961 -19.219 5.562 1 95.44 12 MET B O 1
ATOM 3156 N N . ASP B 1 13 ? 3.135 -18.047 5.949 1 91.31 13 ASP B N 1
ATOM 3157 C CA . ASP B 1 13 ? 3.686 -17.375 7.125 1 91.31 13 ASP B CA 1
ATOM 3158 C C . ASP B 1 13 ? 4.082 -18.391 8.195 1 91.31 13 ASP B C 1
ATOM 3160 O O . ASP B 1 13 ? 5.086 -18.219 8.883 1 91.31 13 ASP B O 1
ATOM 3164 N N . LEU B 1 14 ? 3.295 -19.391 8.375 1 92.62 14 LEU B N 1
ATOM 3165 C CA . LEU B 1 14 ? 3.48 -20.391 9.422 1 92.62 14 LEU B CA 1
ATOM 3166 C C . LEU B 1 14 ? 4.703 -21.266 9.141 1 92.62 14 LEU B C 1
ATOM 3168 O O . LEU B 1 14 ? 5.414 -21.656 10.062 1 92.62 14 LEU B O 1
ATOM 3172 N N . TYR B 1 15 ? 5.016 -21.469 7.797 1 95.31 15 TYR B N 1
ATOM 3173 C CA . TYR B 1 15 ? 5.922 -22.578 7.559 1 95.31 15 TYR B CA 1
ATOM 3174 C C . TYR B 1 15 ? 7.141 -22.141 6.758 1 95.31 15 TYR B C 1
ATOM 3176 O O . TYR B 1 15 ? 8.148 -22.844 6.703 1 95.31 15 TYR B O 1
ATOM 3184 N N . GLU B 1 16 ? 7.082 -20.969 6.16 1 92.5 16 GLU B N 1
ATOM 3185 C CA . GLU B 1 16 ? 8.102 -20.578 5.188 1 92.5 16 GLU B CA 1
ATOM 3186 C C . GLU B 1 16 ? 9.453 -20.359 5.867 1 92.5 16 GLU B C 1
ATOM 3188 O O . GLU B 1 16 ? 10.5 -20.391 5.211 1 92.5 16 GLU B O 1
ATOM 3193 N N . CYS B 1 17 ? 9.438 -20.188 7.172 1 88.75 17 CYS B N 1
ATOM 3194 C CA . CYS B 1 17 ? 10.695 -19.922 7.871 1 88.75 17 CYS B CA 1
ATOM 3195 C C . CYS B 1 17 ? 11.195 -21.172 8.57 1 88.75 17 CYS B C 1
ATOM 3197 O O . CYS B 1 17 ? 12.133 -21.109 9.375 1 88.75 17 CYS B O 1
ATOM 3199 N N . THR B 1 18 ? 10.68 -22.281 8.273 1 93.12 18 THR B N 1
ATOM 3200 C CA . THR B 1 18 ? 11.156 -23.547 8.82 1 93.12 18 THR B CA 1
ATOM 3201 C C . THR B 1 18 ? 12.625 -23.781 8.461 1 93.12 18 THR B C 1
ATOM 3203 O O . THR B 1 18 ? 13.008 -23.641 7.297 1 93.12 18 THR B O 1
ATOM 3206 N N . PRO B 1 19 ? 13.43 -24.109 9.43 1 94.44 19 PRO B N 1
ATOM 3207 C CA . PRO B 1 19 ? 14.844 -24.344 9.148 1 94.44 19 PRO B CA 1
ATOM 3208 C C . PRO B 1 19 ? 15.07 -25.484 8.164 1 94.44 19 PRO B C 1
ATOM 3210 O O . PRO B 1 19 ? 14.484 -26.562 8.312 1 94.44 19 PRO B O 1
ATOM 3213 N N . GLY B 1 20 ? 15.883 -25.297 7.219 1 95.94 20 GLY B N 1
ATOM 3214 C CA . GLY B 1 20 ? 16.234 -26.312 6.238 1 95.94 20 GLY B CA 1
ATOM 3215 C C . GLY B 1 20 ? 15.148 -26.531 5.191 1 95.94 20 GLY B C 1
ATOM 3216 O O . GLY B 1 20 ? 15.148 -27.531 4.488 1 95.94 20 GLY B O 1
ATOM 3217 N N . ILE B 1 21 ? 14.336 -25.594 5.082 1 97.31 21 ILE B N 1
ATOM 3218 C CA . ILE B 1 21 ? 13.141 -25.719 4.262 1 97.31 21 ILE B CA 1
ATOM 3219 C C . ILE B 1 21 ? 13.531 -25.797 2.787 1 97.31 21 ILE B C 1
ATOM 3221 O O . ILE B 1 21 ? 14.469 -25.125 2.352 1 97.31 21 ILE B O 1
ATOM 3225 N N . LEU B 1 22 ? 12.945 -26.656 2.027 1 98.38 22 LEU B N 1
ATOM 3226 C CA . LEU B 1 22 ? 12.875 -26.625 0.571 1 98.38 22 LEU B CA 1
ATOM 3227 C C . LEU B 1 22 ? 11.562 -26.016 0.098 1 98.38 22 LEU B C 1
ATOM 3229 O O . LEU B 1 22 ? 10.57 -26.734 -0.071 1 98.38 22 LEU B O 1
ATOM 3233 N N . ASN B 1 23 ? 11.586 -24.734 -0.192 1 97.81 23 ASN B N 1
ATOM 3234 C CA . ASN B 1 23 ? 10.367 -23.969 -0.47 1 97.81 23 ASN B CA 1
ATOM 3235 C C . ASN B 1 23 ? 9.961 -24.094 -1.937 1 97.81 23 ASN B C 1
ATOM 3237 O O . ASN B 1 23 ? 10.445 -23.328 -2.779 1 97.81 23 ASN B O 1
ATOM 3241 N N . VAL B 1 24 ? 9.102 -24.969 -2.25 1 98.38 24 VAL B N 1
ATOM 3242 C CA . VAL B 1 24 ? 8.516 -25.062 -3.582 1 98.38 24 VAL B CA 1
ATOM 3243 C C . VAL B 1 24 ? 7.031 -24.703 -3.521 1 98.38 24 VAL B C 1
ATOM 3245 O O . VAL B 1 24 ? 6.199 -25.344 -4.168 1 98.38 24 VAL B O 1
ATOM 3248 N N . ALA B 1 25 ? 6.746 -23.781 -2.594 1 97.81 25 ALA B N 1
ATOM 3249 C CA . ALA B 1 25 ? 5.422 -23.172 -2.457 1 97.81 25 ALA B CA 1
ATOM 3250 C C . ALA B 1 25 ? 5.402 -21.75 -3.004 1 97.81 25 ALA B C 1
ATOM 3252 O O . ALA B 1 25 ? 4.34 -21.219 -3.332 1 97.81 25 ALA B O 1
ATOM 3253 N N . GLU B 1 26 ? 6.59 -21.078 -3.107 1 95.19 26 GLU B N 1
ATOM 3254 C CA . GLU B 1 26 ? 6.727 -19.703 -3.592 1 95.19 26 GLU B CA 1
ATOM 3255 C C . GLU B 1 26 ? 6.348 -19.594 -5.066 1 95.19 26 GLU B C 1
ATOM 3257 O O . GLU B 1 26 ? 6.602 -20.516 -5.844 1 95.19 26 GLU B O 1
ATOM 3262 N N . THR B 1 27 ? 5.785 -18.422 -5.438 1 97.12 27 THR B N 1
ATOM 3263 C CA . THR B 1 27 ? 5.172 -18.375 -6.758 1 97.12 27 THR B CA 1
ATOM 3264 C C . THR B 1 27 ? 5.859 -17.344 -7.645 1 97.12 27 THR B C 1
ATOM 3266 O O . THR B 1 27 ? 5.32 -16.953 -8.68 1 97.12 27 THR B O 1
ATOM 3269 N N . CYS B 1 28 ? 6.98 -16.828 -7.258 1 97.94 28 CYS B N 1
ATOM 3270 C CA . CYS B 1 28 ? 7.781 -15.945 -8.102 1 97.94 28 CYS B CA 1
ATOM 3271 C C . CYS B 1 28 ? 8.766 -16.75 -8.953 1 97.94 28 CYS B C 1
ATOM 3273 O O . CYS B 1 28 ? 9.266 -17.781 -8.508 1 97.94 28 CYS B O 1
ATOM 3275 N N . ALA B 1 29 ? 8.961 -16.266 -10.188 1 98.44 29 ALA B N 1
ATOM 3276 C CA . ALA B 1 29 ? 10.227 -16.703 -10.781 1 98.44 29 ALA B CA 1
ATOM 3277 C C . ALA B 1 29 ? 11.406 -16.359 -9.875 1 98.44 29 ALA B C 1
ATOM 3279 O O . ALA B 1 29 ? 11.359 -15.367 -9.148 1 98.44 29 ALA B O 1
ATOM 3280 N N . GLU B 1 30 ? 12.391 -17.219 -9.891 1 98.56 30 GLU B N 1
ATOM 3281 C CA . GLU B 1 30 ? 13.523 -17 -8.992 1 98.56 30 GLU B CA 1
ATOM 3282 C C . GLU B 1 30 ? 13.938 -15.539 -8.961 1 98.56 30 GLU B C 1
ATOM 3284 O O . GLU B 1 30 ? 14.305 -14.969 -9.984 1 98.56 30 GLU B O 1
ATOM 3289 N N . SER B 1 31 ? 13.883 -14.938 -7.812 1 98.62 31 SER B N 1
ATOM 3290 C CA . SER B 1 31 ? 14.148 -13.516 -7.629 1 98.62 31 SER B CA 1
ATOM 3291 C C . SER B 1 31 ? 15.602 -13.18 -7.938 1 98.62 31 SER B C 1
ATOM 3293 O O . SER B 1 31 ? 16.469 -14.0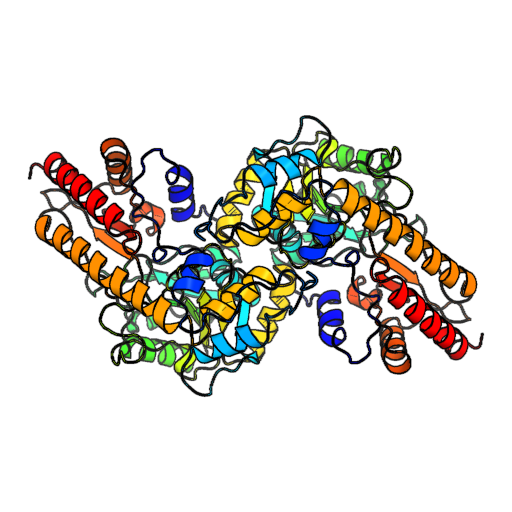55 -7.867 1 98.62 31 SER B O 1
ATOM 3295 N N . VAL B 1 32 ? 15.836 -11.945 -8.281 1 98.69 32 VAL B N 1
ATOM 3296 C CA . VAL B 1 32 ? 17.172 -11.477 -8.594 1 98.69 32 VAL B CA 1
ATOM 3297 C C . VAL B 1 32 ? 17.5 -10.242 -7.762 1 98.69 32 VAL B C 1
ATOM 3299 O O . VAL B 1 32 ? 16.594 -9.578 -7.238 1 98.69 32 VAL B O 1
ATOM 3302 N N . SER B 1 33 ? 18.75 -9.977 -7.578 1 98.5 33 SER B N 1
ATOM 3303 C CA . SER B 1 33 ? 19.219 -8.734 -6.973 1 98.5 33 SER B CA 1
ATOM 3304 C C . SER B 1 33 ? 19.391 -7.637 -8.016 1 98.5 33 SER B C 1
ATOM 3306 O O . SER B 1 33 ? 19.297 -7.895 -9.219 1 98.5 33 SER B O 1
ATOM 3308 N N . ILE B 1 34 ? 19.578 -6.414 -7.562 1 98.19 34 ILE B N 1
ATOM 3309 C CA . ILE B 1 34 ? 19.875 -5.309 -8.461 1 98.19 34 ILE B CA 1
ATOM 3310 C C . ILE B 1 34 ? 21.172 -5.59 -9.211 1 98.19 34 ILE B C 1
ATOM 3312 O O . ILE B 1 34 ? 21.281 -5.328 -10.414 1 98.19 34 ILE B O 1
ATOM 3316 N N . ASP B 1 35 ? 22.172 -6.176 -8.5 1 98.12 35 ASP B N 1
ATOM 3317 C CA . ASP B 1 35 ? 23.438 -6.547 -9.141 1 98.12 35 ASP B CA 1
ATOM 3318 C C . ASP B 1 35 ? 23.203 -7.531 -10.281 1 98.12 35 ASP B C 1
ATOM 3320 O O . ASP B 1 35 ? 23.797 -7.402 -11.352 1 98.12 35 ASP B O 1
ATOM 3324 N N . GLN B 1 36 ? 22.359 -8.5 -10.055 1 98.06 36 GLN B N 1
ATOM 3325 C CA . GLN B 1 36 ? 22.062 -9.492 -11.078 1 98.06 36 GLN B CA 1
ATOM 3326 C C . GLN B 1 36 ? 21.297 -8.867 -12.25 1 98.06 36 GLN B C 1
ATOM 3328 O O . GLN B 1 36 ? 21.484 -9.266 -13.398 1 98.06 36 GLN B O 1
ATOM 3333 N N . LEU B 1 37 ? 20.422 -7.887 -12.008 1 98.12 37 LEU B N 1
ATOM 3334 C CA . LEU B 1 37 ? 19.734 -7.16 -13.078 1 98.12 37 LEU B CA 1
ATOM 3335 C C . LEU B 1 37 ? 20.75 -6.441 -13.969 1 98.12 37 LEU B C 1
ATOM 3337 O O . LEU B 1 37 ? 20.609 -6.453 -15.195 1 98.12 37 LEU B O 1
ATOM 3341 N N . ILE B 1 38 ? 21.703 -5.781 -13.289 1 98.12 38 ILE B N 1
ATOM 3342 C CA . ILE B 1 38 ? 22.75 -5.074 -14.016 1 98.12 38 ILE B CA 1
ATOM 3343 C C . ILE B 1 38 ? 23.531 -6.062 -14.875 1 98.12 38 ILE B C 1
ATOM 3345 O O . ILE B 1 38 ? 23.875 -5.766 -16.016 1 98.12 38 ILE B O 1
ATOM 3349 N N . GLN B 1 39 ? 23.797 -7.219 -14.336 1 97.88 39 GLN B N 1
ATOM 3350 C CA . GLN B 1 39 ? 24.516 -8.25 -15.07 1 97.88 39 GLN B CA 1
ATOM 3351 C C . GLN B 1 39 ? 23.734 -8.703 -16.297 1 97.88 39 GLN B C 1
ATOM 3353 O O . GLN B 1 39 ? 24.312 -8.984 -17.344 1 97.88 39 GLN B O 1
ATOM 3358 N N . LEU B 1 40 ? 22.391 -8.773 -16.219 1 97.56 40 LEU B N 1
ATOM 3359 C CA . LEU B 1 40 ? 21.531 -9.234 -17.297 1 97.56 40 LEU B CA 1
ATOM 3360 C C . LEU B 1 40 ? 21.391 -8.156 -18.375 1 97.56 40 LEU B C 1
ATOM 3362 O O . LEU B 1 40 ? 21.078 -8.461 -19.531 1 97.56 40 LEU B O 1
ATOM 3366 N N . SER B 1 41 ? 21.656 -6.895 -17.984 1 97.75 41 SER B N 1
ATOM 3367 C CA . SER B 1 41 ? 21.406 -5.762 -18.875 1 97.75 41 SER B CA 1
ATOM 3368 C C . SER B 1 41 ? 22.328 -5.789 -20.094 1 97.75 41 SER B C 1
ATOM 3370 O O . SER B 1 41 ? 23.516 -6.07 -19.969 1 97.75 41 SER B O 1
ATOM 3372 N N . GLU B 1 42 ? 21.766 -5.488 -21.203 1 97.56 42 GLU B N 1
ATOM 3373 C CA . GLU B 1 42 ? 22.531 -5.332 -22.422 1 97.56 42 GLU B CA 1
ATOM 3374 C C . GLU B 1 42 ? 23.141 -3.932 -22.531 1 97.56 42 GLU B C 1
ATOM 3376 O O . GLU B 1 42 ? 23.969 -3.67 -23.391 1 97.56 42 GLU B O 1
ATOM 3381 N N . ASP B 1 43 ? 22.75 -2.998 -21.672 1 95.12 43 ASP B N 1
ATOM 3382 C CA . ASP B 1 43 ? 23.328 -1.669 -21.484 1 95.12 43 ASP B CA 1
ATOM 3383 C C . ASP B 1 43 ? 23.969 -1.532 -20.109 1 95.12 43 ASP B C 1
ATOM 3385 O O . ASP B 1 43 ? 23.266 -1.235 -19.125 1 95.12 43 ASP B O 1
ATOM 3389 N N . LYS B 1 44 ? 25.266 -1.609 -20.047 1 92.38 44 LYS B N 1
ATOM 3390 C CA . LYS B 1 44 ? 25.969 -1.638 -18.766 1 92.38 44 LYS B CA 1
ATOM 3391 C C . LYS B 1 44 ? 26.219 -0.225 -18.25 1 92.38 44 LYS B C 1
ATOM 3393 O O . LYS B 1 44 ? 26.641 -0.046 -17.109 1 92.38 44 LYS B O 1
ATOM 3398 N N . ALA B 1 45 ? 25.844 0.812 -18.906 1 91.31 45 ALA B N 1
ATOM 3399 C CA . ALA B 1 45 ? 26.172 2.191 -18.547 1 91.31 45 ALA B CA 1
ATOM 3400 C C . ALA B 1 45 ? 25.078 2.791 -17.672 1 91.31 45 ALA B C 1
ATOM 3402 O O . ALA B 1 45 ? 25.312 3.758 -16.938 1 91.31 45 ALA B O 1
ATOM 3403 N N . THR B 1 46 ? 23.984 2.217 -17.719 1 92.31 46 THR B N 1
ATOM 3404 C CA . THR B 1 46 ? 22.844 2.791 -17.016 1 92.31 46 THR B CA 1
ATOM 3405 C C . THR B 1 46 ? 22.75 2.229 -15.594 1 92.31 46 THR B C 1
ATOM 3407 O O . THR B 1 46 ? 22.781 1.012 -15.398 1 92.31 46 THR B O 1
ATOM 3410 N N . ASN B 1 47 ? 22.609 3.139 -14.617 1 92.81 47 ASN B N 1
ATOM 3411 C CA . ASN B 1 47 ? 22.422 2.756 -13.227 1 92.81 47 ASN B CA 1
ATOM 3412 C C . ASN B 1 47 ? 20.938 2.738 -12.844 1 92.81 47 ASN B C 1
ATOM 3414 O O . ASN B 1 47 ? 20.203 3.682 -13.148 1 92.81 47 ASN B O 1
ATOM 3418 N N . PRO B 1 48 ? 20.531 1.65 -12.195 1 95.88 48 PRO B N 1
ATOM 3419 C CA . PRO B 1 48 ? 19.109 1.522 -11.852 1 95.88 48 PRO B CA 1
ATOM 3420 C C . PRO B 1 48 ? 18.688 2.469 -10.734 1 95.88 48 PRO B C 1
ATOM 3422 O O . PRO B 1 48 ? 17.484 2.709 -10.539 1 95.88 48 PRO B O 1
ATOM 3425 N N . LEU B 1 49 ? 19.656 2.992 -9.93 1 96.56 49 LEU B N 1
ATOM 3426 C CA . LEU B 1 49 ? 19.328 3.805 -8.758 1 96.56 49 LEU B CA 1
ATOM 3427 C C . LEU B 1 49 ? 20.109 5.113 -8.773 1 96.56 49 LEU B C 1
ATOM 3429 O O . LEU B 1 49 ? 21.344 5.105 -8.938 1 96.56 49 LEU B O 1
ATOM 3433 N N . GLN B 1 50 ? 19.406 6.199 -8.656 1 96.25 50 GLN B N 1
ATOM 3434 C CA . GLN B 1 50 ? 20 7.516 -8.484 1 96.25 50 GLN B CA 1
ATOM 3435 C C . GLN B 1 50 ? 19.875 7.992 -7.039 1 96.25 50 GLN B C 1
ATOM 3437 O O . GLN B 1 50 ? 18.859 8.594 -6.668 1 96.25 50 GLN B O 1
ATOM 3442 N N . THR B 1 51 ? 20.906 7.867 -6.254 1 96.69 51 THR B N 1
ATOM 3443 C CA . THR B 1 51 ? 20.859 8.125 -4.82 1 96.69 51 THR B CA 1
ATOM 3444 C C . THR B 1 51 ? 20.875 9.633 -4.543 1 96.69 51 THR B C 1
ATOM 3446 O O . THR B 1 51 ? 20.609 10.062 -3.424 1 96.69 51 THR B O 1
ATOM 3449 N N . SER B 1 52 ? 21.156 10.516 -5.539 1 97.69 52 SER B N 1
ATOM 3450 C CA . SER B 1 52 ? 21.188 11.969 -5.375 1 97.69 52 SER B CA 1
ATOM 3451 C C . SER B 1 52 ? 19.797 12.57 -5.512 1 97.69 52 SER B C 1
ATOM 3453 O O . SER B 1 52 ? 19.578 13.742 -5.18 1 97.69 52 SER B O 1
ATOM 3455 N N . THR B 1 53 ? 18.875 11.742 -5.996 1 97.56 53 THR B N 1
ATOM 3456 C CA . THR B 1 53 ? 17.516 12.234 -6.152 1 97.56 53 THR B CA 1
ATOM 3457 C C . THR B 1 53 ? 16.875 12.516 -4.793 1 97.56 53 THR B C 1
ATOM 3459 O O . THR B 1 53 ? 16.906 11.656 -3.904 1 97.56 53 THR B O 1
ATOM 3462 N N . VAL B 1 54 ? 16.312 13.758 -4.613 1 98.19 54 VAL B N 1
ATOM 3463 C CA . VAL B 1 54 ? 15.609 14.094 -3.375 1 98.19 54 VAL B CA 1
ATOM 3464 C C . VAL B 1 54 ? 14.344 13.258 -3.254 1 98.19 54 VAL B C 1
ATOM 3466 O O . VAL B 1 54 ? 13.562 13.156 -4.207 1 98.19 54 VAL B O 1
ATOM 3469 N N . LEU B 1 55 ? 14.156 12.656 -2.102 1 98.12 55 LEU B N 1
ATOM 3470 C CA . LEU B 1 55 ? 13.109 11.664 -1.882 1 98.12 55 LEU B CA 1
ATOM 3471 C C . LEU B 1 55 ? 11.805 12.336 -1.462 1 98.12 55 LEU B C 1
ATOM 3473 O O . LEU B 1 55 ? 11.297 12.078 -0.367 1 98.12 55 LEU B O 1
ATOM 3477 N N . THR B 1 56 ? 11.203 13.148 -2.352 1 97.5 56 THR B N 1
ATOM 3478 C CA . THR B 1 56 ? 9.836 13.633 -2.205 1 97.5 56 THR B CA 1
ATOM 3479 C C . THR B 1 56 ? 8.836 12.539 -2.553 1 97.5 56 THR B C 1
ATOM 3481 O O . THR B 1 56 ? 9.219 11.398 -2.836 1 97.5 56 THR B O 1
ATOM 3484 N N . TYR B 1 57 ? 7.547 12.828 -2.531 1 95.88 57 TYR B N 1
ATOM 3485 C CA . TYR B 1 57 ? 6.547 11.844 -2.92 1 95.88 57 TYR B CA 1
ATOM 3486 C C . TYR B 1 57 ? 6.723 11.43 -4.375 1 95.88 57 TYR B C 1
ATOM 3488 O O . TYR B 1 57 ? 6.242 10.375 -4.793 1 95.88 57 TYR B O 1
ATOM 3496 N N . GLY B 1 58 ? 7.398 12.266 -5.152 1 94.06 58 GLY B N 1
ATOM 3497 C CA . GLY B 1 58 ? 7.625 11.953 -6.555 1 94.06 58 GLY B CA 1
ATOM 3498 C C . GLY B 1 58 ? 6.359 11.992 -7.387 1 94.06 58 GLY B C 1
ATOM 3499 O O . GLY B 1 58 ? 5.449 12.773 -7.109 1 94.06 58 GLY B O 1
ATOM 3500 N N . ALA B 1 59 ? 6.332 11.266 -8.5 1 94.62 59 ALA B N 1
ATOM 3501 C CA . ALA B 1 59 ? 5.156 11.195 -9.367 1 94.62 59 ALA B CA 1
ATOM 3502 C C . ALA B 1 59 ? 4.047 10.375 -8.727 1 94.62 59 ALA B C 1
ATOM 3504 O O . ALA B 1 59 ? 4.145 9.148 -8.633 1 94.62 59 ALA B O 1
ATOM 3505 N N . ILE B 1 60 ? 3.014 11.008 -8.398 1 94.62 60 ILE B N 1
ATOM 3506 C CA . ILE B 1 60 ? 1.951 10.414 -7.59 1 94.62 60 ILE B CA 1
ATOM 3507 C C . ILE B 1 60 ? 1.378 9.195 -8.297 1 94.62 60 ILE B C 1
ATOM 3509 O O . ILE B 1 60 ? 1.217 8.133 -7.691 1 94.62 60 ILE B O 1
ATOM 3513 N N . ARG B 1 61 ? 1.148 9.25 -9.633 1 96.81 61 ARG B N 1
ATOM 3514 C CA . ARG B 1 61 ? 0.529 8.164 -10.391 1 96.81 61 ARG B CA 1
ATOM 3515 C C . ARG B 1 61 ? 1.584 7.207 -10.938 1 96.81 61 ARG B C 1
ATOM 3517 O O . ARG B 1 61 ? 1.255 6.254 -11.648 1 96.81 61 ARG B O 1
ATOM 3524 N N . GLY B 1 62 ? 2.867 7.457 -10.664 1 97.5 62 GLY B N 1
ATOM 3525 C CA . GLY B 1 62 ? 4.008 6.785 -11.258 1 97.5 62 GLY B CA 1
ATOM 3526 C C . GLY B 1 62 ? 4.746 7.648 -12.266 1 97.5 62 GLY B C 1
ATOM 3527 O O . GLY B 1 62 ? 4.141 8.492 -12.938 1 97.5 62 GLY B O 1
ATOM 3528 N N . SER B 1 63 ? 6.016 7.465 -12.383 1 98.12 63 SER B N 1
ATOM 3529 C CA . SER B 1 63 ? 6.805 8.266 -13.312 1 98.12 63 SER B CA 1
ATOM 3530 C C . SER B 1 63 ? 6.348 8.062 -14.75 1 98.12 63 SER B C 1
ATOM 3532 O O . SER B 1 63 ? 5.809 7.008 -15.086 1 98.12 63 SER B O 1
ATOM 3534 N N . SER B 1 64 ? 6.539 9.094 -15.539 1 97.69 64 SER B N 1
ATOM 3535 C CA . SER B 1 64 ? 6.191 9.008 -16.953 1 97.69 64 SER B CA 1
ATOM 3536 C C . SER B 1 64 ? 6.91 7.848 -17.625 1 97.69 64 SER B C 1
ATOM 3538 O O . SER B 1 64 ? 6.316 7.121 -18.422 1 97.69 64 SER B O 1
ATOM 3540 N N . THR B 1 65 ? 8.156 7.66 -17.281 1 98.06 65 THR B N 1
ATOM 3541 C CA . THR B 1 65 ? 8.953 6.586 -17.875 1 98.06 65 THR B CA 1
ATOM 3542 C C . THR B 1 65 ? 8.344 5.223 -17.547 1 98.06 65 THR B C 1
ATOM 3544 O O . THR B 1 65 ? 8.172 4.395 -18.453 1 98.06 65 THR B O 1
ATOM 3547 N N . LEU B 1 66 ? 8.023 4.984 -16.312 1 98.69 66 LEU B N 1
ATOM 3548 C CA . LEU B 1 66 ? 7.484 3.691 -15.898 1 98.69 66 LEU B CA 1
ATOM 3549 C C . LEU B 1 66 ? 6.113 3.453 -16.531 1 98.69 66 LEU B C 1
ATOM 3551 O O . LEU B 1 66 ? 5.832 2.3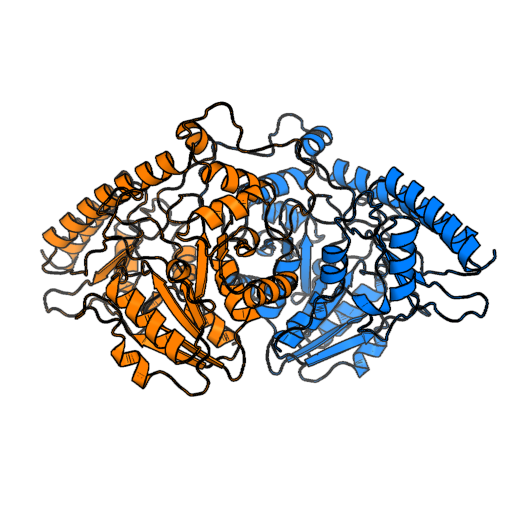55 -17.016 1 98.69 66 LEU B O 1
ATOM 3555 N N . ARG B 1 67 ? 5.227 4.457 -16.531 1 98.56 67 ARG B N 1
ATOM 3556 C CA . ARG B 1 67 ? 3.887 4.324 -17.094 1 98.56 67 ARG B CA 1
ATOM 3557 C C . ARG B 1 67 ? 3.951 4.047 -18.594 1 98.56 67 ARG B C 1
ATOM 3559 O O . ARG B 1 67 ? 3.172 3.248 -19.109 1 98.56 67 ARG B O 1
ATOM 3566 N N . GLN B 1 68 ? 4.875 4.695 -19.281 1 97.88 68 GLN B N 1
ATOM 3567 C CA . GLN B 1 68 ? 5.047 4.461 -20.703 1 97.88 68 GLN B CA 1
ATOM 3568 C C . GLN B 1 68 ? 5.527 3.035 -20.984 1 97.88 68 GLN B C 1
ATOM 3570 O O . GLN B 1 68 ? 5.051 2.379 -21.906 1 97.88 68 GLN B O 1
ATOM 3575 N N . ARG B 1 69 ? 6.461 2.6 -20.219 1 97.88 69 ARG B N 1
ATOM 3576 C CA . ARG B 1 69 ? 6.992 1.252 -20.406 1 97.88 69 ARG B CA 1
ATOM 3577 C C . ARG B 1 69 ? 5.918 0.203 -20.141 1 97.88 69 ARG B C 1
ATOM 3579 O O . ARG B 1 69 ? 5.836 -0.804 -20.844 1 97.88 69 ARG B O 1
ATOM 3586 N N . ILE B 1 70 ? 5.082 0.438 -19.156 1 98.12 70 ILE B N 1
ATOM 3587 C CA . ILE B 1 70 ? 4.016 -0.504 -18.844 1 98.12 70 ILE B CA 1
ATOM 3588 C C . ILE B 1 70 ? 2.955 -0.475 -19.938 1 98.12 70 ILE B C 1
ATOM 3590 O O . ILE B 1 70 ? 2.461 -1.522 -20.359 1 98.12 70 ILE B O 1
ATOM 3594 N N . ALA B 1 71 ? 2.602 0.732 -20.391 1 97.38 71 ALA B N 1
ATOM 3595 C CA . ALA B 1 71 ? 1.642 0.837 -21.484 1 97.38 71 ALA B CA 1
ATOM 3596 C C . ALA B 1 71 ? 2.117 0.058 -22.703 1 97.38 71 ALA B C 1
ATOM 3598 O O . ALA B 1 71 ? 1.311 -0.543 -23.422 1 97.38 71 ALA B O 1
ATOM 3599 N N . SER B 1 72 ? 3.412 0.013 -22.891 1 95.5 72 SER B N 1
ATOM 3600 C CA . SER B 1 72 ? 3.99 -0.615 -24.078 1 95.5 72 SER B CA 1
ATOM 3601 C C . SER B 1 72 ? 3.947 -2.137 -23.969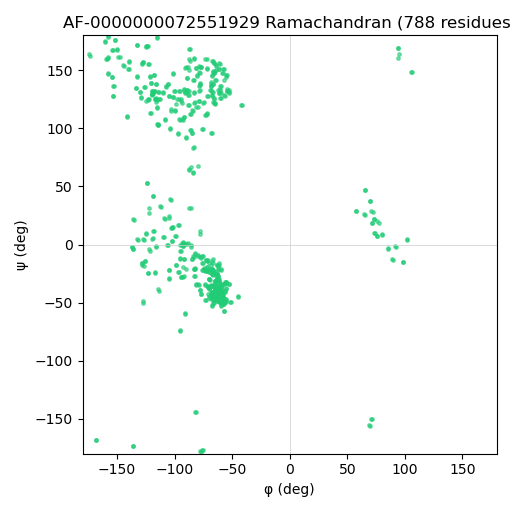 1 95.5 72 SER B C 1
ATOM 3603 O O . SER B 1 72 ? 4.207 -2.838 -24.953 1 95.5 72 SER B O 1
ATOM 3605 N N . LEU B 1 73 ? 3.615 -2.646 -22.844 1 94.5 73 LEU B N 1
ATOM 3606 C CA . LEU B 1 73 ? 3.49 -4.09 -22.688 1 94.5 73 LEU B CA 1
ATOM 3607 C C . LEU B 1 73 ? 2.252 -4.609 -23.406 1 94.5 73 LEU B C 1
ATOM 3609 O O . LEU B 1 73 ? 2.125 -5.816 -23.641 1 94.5 73 LEU B O 1
ATOM 3613 N N . TYR B 1 74 ? 1.352 -3.768 -23.609 1 93.75 74 TYR B N 1
ATOM 3614 C CA . TYR B 1 74 ? 0.084 -4.141 -24.219 1 93.75 74 TYR B CA 1
ATOM 3615 C C . TYR B 1 74 ? 0.06 -3.75 -25.703 1 93.75 74 TYR B C 1
ATOM 3617 O O . TYR B 1 74 ? 0.741 -2.809 -26.109 1 93.75 74 TYR B O 1
ATOM 3625 N N . LYS B 1 75 ? -0.643 -4.605 -26.375 1 85.5 75 LYS B N 1
ATOM 3626 C CA . LYS B 1 75 ? -0.678 -4.441 -27.828 1 85.5 75 LYS B CA 1
ATOM 3627 C C . LYS B 1 75 ? -1.809 -3.506 -28.25 1 85.5 75 LYS B C 1
ATOM 3629 O O . LYS B 1 75 ? -2.766 -3.303 -27.5 1 85.5 75 LYS B O 1
ATOM 3634 N N . GLY B 1 76 ? -1.626 -2.934 -29.25 1 75 76 GLY B N 1
ATOM 3635 C CA . GLY B 1 76 ? -2.629 -2.031 -29.781 1 75 76 GLY B CA 1
ATOM 3636 C C . GLY B 1 76 ? -2.416 -0.587 -29.375 1 75 76 GLY B C 1
ATOM 3637 O O . GLY B 1 76 ? -1.495 -0.282 -28.609 1 75 76 GLY B O 1
ATOM 3638 N N . GLU B 1 77 ? -2.955 0.388 -30.031 1 70.38 77 GLU B N 1
ATOM 3639 C CA . GLU B 1 77 ? -2.873 1.818 -29.75 1 70.38 77 GLU B CA 1
ATOM 3640 C C . GLU B 1 77 ? -3.941 2.248 -28.75 1 70.38 77 GLU B C 1
ATOM 3642 O O . GLU B 1 77 ? -4.34 3.414 -28.734 1 70.38 77 GLU B O 1
ATOM 3647 N N . HIS B 1 78 ? -4.211 1.192 -27.859 1 83.06 78 HIS B N 1
ATOM 3648 C CA . HIS B 1 78 ? -5.367 1.484 -27.016 1 83.06 78 HIS B CA 1
ATOM 3649 C C . HIS B 1 78 ? -4.938 2.039 -25.656 1 83.06 78 HIS B C 1
ATOM 3651 O O . HIS B 1 78 ? -5.734 2.67 -24.969 1 83.06 78 HIS B O 1
ATOM 3657 N N . LEU B 1 79 ? -3.713 1.743 -25.25 1 93 79 LEU B N 1
ATOM 3658 C CA . LEU B 1 79 ? -3.266 2.191 -23.938 1 93 79 LEU B CA 1
ATOM 3659 C C . LEU B 1 79 ? -2.09 3.154 -24.062 1 93 79 LEU B C 1
ATOM 3661 O O . LEU B 1 79 ? -1.227 2.979 -24.922 1 93 79 LEU B O 1
ATOM 3665 N N . SER B 1 80 ? -2.139 4.188 -23.422 1 95.25 80 SER B N 1
ATOM 3666 C CA . SER B 1 80 ? -1.056 5.152 -23.266 1 95.25 80 SER B CA 1
ATOM 3667 C C . SER B 1 80 ? -0.602 5.242 -21.812 1 95.25 80 SER B C 1
ATOM 3669 O O . SER B 1 80 ? -1.104 4.516 -20.953 1 95.25 80 SER B O 1
ATOM 3671 N N . ALA B 1 81 ? 0.375 6.043 -21.578 1 96.69 81 ALA B N 1
ATOM 3672 C CA . ALA B 1 81 ? 0.852 6.258 -20.203 1 96.69 81 ALA B CA 1
ATOM 3673 C C . ALA B 1 81 ? -0.284 6.711 -19.297 1 96.69 81 ALA B C 1
ATOM 3675 O O . ALA B 1 81 ? -0.313 6.367 -18.109 1 96.69 81 ALA B O 1
ATOM 3676 N N . GLU B 1 82 ? -1.239 7.461 -19.828 1 96.25 82 GLU B N 1
ATOM 3677 C CA . GLU B 1 82 ? -2.357 7.996 -19.047 1 96.25 82 GLU B CA 1
ATOM 3678 C C . GLU B 1 82 ? -3.344 6.895 -18.672 1 96.25 82 GLU B C 1
ATOM 3680 O O . GLU B 1 82 ? -4.188 7.082 -17.797 1 96.25 82 GLU B O 1
ATOM 3685 N N . SER B 1 83 ? -3.223 5.73 -19.312 1 97.56 83 SER B N 1
ATOM 3686 C CA . SER B 1 83 ? -4.109 4.598 -19.047 1 97.56 83 SER B CA 1
ATOM 3687 C C . SER B 1 83 ? -3.574 3.725 -17.922 1 97.56 83 SER B C 1
ATOM 3689 O O . SER B 1 83 ? -4.176 2.703 -17.578 1 97.56 83 SER B O 1
ATOM 3691 N N . VAL B 1 84 ? -2.428 4.152 -17.375 1 98.38 84 VAL B N 1
ATOM 3692 C CA . VAL B 1 84 ? -1.74 3.287 -16.438 1 98.38 84 VAL B CA 1
ATOM 3693 C C . VAL B 1 84 ? -1.627 3.99 -15.078 1 98.38 84 VAL B C 1
ATOM 3695 O O . VAL B 1 84 ? -1.234 5.156 -15.008 1 98.38 84 VAL B O 1
ATOM 3698 N N . LEU B 1 85 ? -2.016 3.307 -14.039 1 98.62 85 LEU B N 1
ATOM 3699 C CA . LEU B 1 85 ? -1.816 3.736 -12.656 1 98.62 85 LEU B CA 1
ATOM 3700 C C . LEU B 1 85 ? -0.882 2.783 -11.922 1 98.62 85 LEU B C 1
ATOM 3702 O O . LEU B 1 85 ? -1.175 1.592 -11.797 1 98.62 85 LEU B O 1
ATOM 3706 N N . ILE B 1 86 ? 0.285 3.311 -11.453 1 98.75 86 ILE B N 1
ATOM 3707 C CA . ILE B 1 86 ? 1.26 2.479 -10.75 1 98.75 86 ILE B CA 1
ATOM 3708 C C . ILE B 1 86 ? 0.807 2.252 -9.312 1 98.75 86 ILE B C 1
ATOM 3710 O O . ILE B 1 86 ? 0.299 3.168 -8.664 1 98.75 86 ILE B O 1
ATOM 3714 N N . THR B 1 87 ? 0.957 1.051 -8.812 1 98.62 87 THR B N 1
ATOM 3715 C CA . THR B 1 87 ? 0.541 0.667 -7.465 1 98.62 87 THR B CA 1
ATOM 3716 C C . THR B 1 87 ? 1.652 -0.097 -6.754 1 98.62 87 THR B C 1
ATOM 3718 O O . THR B 1 87 ? 2.674 -0.428 -7.359 1 98.62 87 THR B O 1
ATOM 3721 N N . GLN B 1 88 ? 1.475 -0.349 -5.465 1 97.75 88 GLN B N 1
ATOM 3722 C CA . GLN B 1 88 ? 2.438 -1.082 -4.648 1 97.75 88 GLN B CA 1
ATOM 3723 C C . GLN B 1 88 ? 2.24 -2.59 -4.785 1 97.75 88 GLN B C 1
ATOM 3725 O O . GLN B 1 88 ? 2.033 -3.287 -3.791 1 97.75 88 GLN B O 1
ATOM 3730 N N . GLY B 1 89 ? 2.424 -3.057 -6.012 1 97.94 89 GLY B N 1
ATOM 3731 C CA . GLY B 1 89 ? 2.184 -4.453 -6.332 1 97.94 89 GLY B CA 1
ATOM 3732 C C . GLY B 1 89 ? 0.789 -4.711 -6.871 1 97.94 89 GLY B C 1
ATOM 3733 O O . GLY B 1 89 ? -0.077 -3.838 -6.809 1 97.94 89 GLY B O 1
ATOM 3734 N N . ALA B 1 90 ? 0.575 -5.926 -7.398 1 98.44 90 ALA B N 1
ATOM 3735 C CA . ALA B 1 90 ? -0.727 -6.289 -7.953 1 98.44 90 ALA B CA 1
ATOM 3736 C C . ALA B 1 90 ? -1.77 -6.445 -6.852 1 98.44 90 ALA B C 1
ATOM 3738 O O . ALA B 1 90 ? -2.963 -6.234 -7.082 1 98.44 90 ALA B O 1
ATOM 3739 N N . ILE B 1 91 ? -1.34 -6.828 -5.672 1 98 91 ILE B N 1
ATOM 3740 C CA . ILE B 1 91 ? -2.279 -6.973 -4.566 1 98 91 ILE B CA 1
ATOM 3741 C C . ILE B 1 91 ? -2.945 -5.629 -4.273 1 98 91 ILE B C 1
ATOM 3743 O O . ILE B 1 91 ? -4.156 -5.566 -4.055 1 98 91 ILE B O 1
ATOM 3747 N N . ALA B 1 92 ? -2.139 -4.57 -4.289 1 98.38 92 ALA B N 1
ATOM 3748 C CA . ALA B 1 92 ? -2.701 -3.236 -4.09 1 98.38 92 ALA B CA 1
ATOM 3749 C C . ALA B 1 92 ? -3.549 -2.814 -5.285 1 98.38 92 ALA B C 1
ATOM 3751 O O . ALA B 1 92 ? -4.555 -2.119 -5.129 1 98.38 92 ALA B O 1
ATOM 3752 N N . ALA B 1 93 ? -3.137 -3.193 -6.465 1 98.81 93 ALA B N 1
ATOM 3753 C CA . ALA B 1 93 ? -3.891 -2.877 -7.676 1 98.81 93 ALA B CA 1
ATOM 3754 C C . ALA B 1 93 ? -5.293 -3.473 -7.617 1 98.81 93 ALA B C 1
ATOM 3756 O O . ALA B 1 93 ? -6.285 -2.76 -7.789 1 98.81 93 ALA B O 1
ATOM 3757 N N . ASN B 1 94 ? -5.34 -4.77 -7.344 1 98.88 94 ASN B N 1
ATOM 3758 C CA . ASN B 1 94 ? -6.629 -5.445 -7.258 1 98.88 94 ASN B CA 1
ATOM 3759 C C . ASN B 1 94 ? -7.504 -4.844 -6.16 1 98.88 94 ASN B C 1
ATOM 3761 O O . ASN B 1 94 ? -8.688 -4.586 -6.375 1 98.88 94 ASN B O 1
ATOM 3765 N N . PHE B 1 95 ? -6.914 -4.656 -5 1 98.56 95 PHE B N 1
ATOM 3766 C CA . PHE B 1 95 ? -7.676 -4.07 -3.904 1 98.56 95 PHE B CA 1
ATOM 3767 C C . PHE B 1 95 ? -8.273 -2.732 -4.312 1 98.56 95 PHE B C 1
ATOM 3769 O O . PHE B 1 95 ? -9.445 -2.459 -4.039 1 98.56 95 PHE B O 1
ATOM 3776 N N . LEU B 1 96 ? -7.441 -1.918 -4.914 1 98.5 96 LEU B N 1
ATOM 3777 C CA . LEU B 1 96 ? -7.863 -0.583 -5.32 1 98.5 96 LEU B CA 1
ATOM 3778 C C . LEU B 1 96 ? -9.016 -0.658 -6.32 1 98.5 96 LEU B C 1
ATOM 3780 O O . LEU B 1 96 ? -9.953 0.132 -6.25 1 98.5 96 LEU B O 1
ATOM 3784 N N . VAL B 1 97 ? -8.922 -1.541 -7.266 1 98.81 97 VAL B N 1
ATOM 3785 C CA . VAL B 1 97 ? -9.992 -1.712 -8.25 1 98.81 97 VAL B CA 1
ATOM 3786 C C . VAL B 1 97 ? -11.305 -2.039 -7.543 1 98.81 97 VAL B C 1
ATOM 3788 O O . VAL B 1 97 ? -12.328 -1.414 -7.809 1 98.81 97 VAL B O 1
ATOM 3791 N N . PHE B 1 98 ? -11.273 -2.969 -6.629 1 98.44 98 PHE B N 1
ATOM 3792 C CA . PHE B 1 98 ? -12.484 -3.352 -5.926 1 98.44 98 PHE B CA 1
ATOM 3793 C C . PHE B 1 98 ? -12.977 -2.217 -5.035 1 98.44 98 PHE B C 1
ATOM 3795 O O . PHE B 1 98 ? -14.156 -1.86 -5.07 1 98.44 98 PHE B O 1
ATOM 3802 N N . TYR B 1 99 ? -12.078 -1.624 -4.312 1 97.31 99 TYR B N 1
ATOM 3803 C CA . TYR B 1 99 ? -12.445 -0.545 -3.4 1 97.31 99 TYR B CA 1
ATOM 3804 C C . TYR B 1 99 ? -13.055 0.627 -4.156 1 97.31 99 TYR B C 1
ATOM 3806 O O . TYR B 1 99 ? -13.984 1.271 -3.666 1 97.31 99 TYR B O 1
ATOM 3814 N N . GLY B 1 100 ? -12.539 0.889 -5.301 1 97.62 100 GLY B N 1
ATOM 3815 C CA . GLY B 1 100 ? -12.945 2.051 -6.074 1 97.62 100 GLY B CA 1
ATOM 3816 C C . GLY B 1 100 ? -14.211 1.813 -6.887 1 97.62 100 GLY B C 1
ATOM 3817 O O . GLY B 1 100 ? -14.906 2.762 -7.25 1 97.62 100 GLY B O 1
ATOM 3818 N N . LEU B 1 101 ? -14.555 0.526 -7.16 1 97.94 101 LEU B N 1
ATOM 3819 C CA . LEU B 1 101 ? -15.57 0.323 -8.188 1 97.94 101 LEU B CA 1
ATOM 3820 C C . LEU B 1 101 ? -16.688 -0.588 -7.676 1 97.94 101 LEU B C 1
ATOM 3822 O O . LEU B 1 101 ? -17.75 -0.667 -8.281 1 97.94 101 LEU B O 1
ATOM 3826 N N . VAL B 1 102 ? -16.484 -1.318 -6.578 1 96.94 102 VAL B N 1
ATOM 3827 C CA . VAL B 1 102 ? -17.422 -2.342 -6.129 1 96.94 102 VAL B CA 1
ATOM 3828 C C . VAL B 1 102 ? -17.906 -2.016 -4.719 1 96.94 102 VAL B C 1
ATOM 3830 O O . VAL B 1 102 ? -17.141 -1.5 -3.898 1 96.94 102 VAL B O 1
ATOM 3833 N N . GLY B 1 103 ? -19.109 -2.287 -4.406 1 94.5 103 GLY B N 1
ATOM 3834 C CA . GLY B 1 103 ? -19.656 -2.055 -3.082 1 94.5 103 GLY B CA 1
ATOM 3835 C C . GLY B 1 103 ? -21.016 -2.721 -2.879 1 94.5 103 GLY B C 1
ATOM 3836 O O . GLY B 1 103 ? -21.406 -3.58 -3.668 1 94.5 103 GLY B O 1
ATOM 3837 N N . PRO B 1 104 ? -21.719 -2.322 -1.723 1 94.75 104 PRO B N 1
ATOM 3838 C CA . PRO B 1 104 ? -23.047 -2.895 -1.447 1 94.75 104 PRO B CA 1
ATOM 3839 C C . PRO B 1 104 ? -24.016 -2.721 -2.611 1 94.75 104 PRO B C 1
ATOM 3841 O O . PRO B 1 104 ? -24.109 -1.634 -3.186 1 94.75 104 PRO B O 1
ATOM 3844 N N . GLY B 1 105 ? -24.703 -3.773 -2.986 1 96.75 105 GLY B N 1
ATOM 3845 C CA . GLY B 1 105 ? -25.641 -3.744 -4.086 1 96.75 105 GLY B CA 1
ATOM 3846 C C . GLY B 1 105 ? -25.062 -4.273 -5.387 1 96.75 105 GLY B C 1
ATOM 3847 O O . GLY B 1 105 ? -25.812 -4.609 -6.312 1 96.75 105 GLY B O 1
ATOM 3848 N N . ASP B 1 106 ? -23.766 -4.395 -5.449 1 98 106 ASP B N 1
ATOM 3849 C CA . ASP B 1 106 ? -23.109 -4.898 -6.652 1 98 106 ASP B CA 1
ATOM 3850 C C . ASP B 1 106 ? -22.938 -6.414 -6.594 1 98 106 ASP B C 1
ATOM 3852 O O . ASP B 1 106 ? -22.953 -7.004 -5.512 1 98 106 ASP B O 1
ATOM 3856 N N . HIS B 1 107 ? -22.906 -7.016 -7.766 1 98.81 107 HIS B N 1
ATOM 3857 C CA . HIS B 1 107 ? -22.641 -8.438 -7.938 1 98.81 107 HIS B CA 1
ATOM 3858 C C . HIS B 1 107 ? -21.391 -8.664 -8.773 1 98.81 107 HIS B C 1
ATOM 3860 O O . HIS B 1 107 ? -21.188 -7.996 -9.789 1 98.81 107 HIS B O 1
ATOM 3866 N N . VAL B 1 108 ? -20.484 -9.523 -8.289 1 98.88 108 VAL B N 1
ATOM 3867 C CA . VAL B 1 108 ? -19.234 -9.859 -8.961 1 98.88 108 VAL B CA 1
ATOM 3868 C C . VAL B 1 108 ? -19.188 -11.359 -9.258 1 98.88 108 VAL B C 1
ATOM 3870 O O . VAL B 1 108 ? -19.562 -12.172 -8.406 1 98.88 108 VAL B O 1
ATOM 3873 N N . ILE B 1 109 ? -18.828 -11.711 -10.484 1 98.94 109 ILE B N 1
ATOM 3874 C CA . ILE B 1 109 ? -18.547 -13.094 -10.844 1 98.94 109 ILE B CA 1
ATOM 3875 C C . ILE B 1 109 ? -17.031 -13.32 -10.898 1 98.94 109 ILE B C 1
ATOM 3877 O O . ILE B 1 109 ? -16.312 -12.586 -11.586 1 98.94 109 ILE B O 1
ATOM 3881 N N . CYS B 1 110 ? -16.516 -14.328 -10.188 1 98.88 110 CYS B N 1
ATOM 3882 C CA . CYS B 1 110 ? -15.086 -14.547 -10.094 1 98.88 110 CYS B CA 1
ATOM 3883 C C . CYS B 1 110 ? -14.734 -16 -10.406 1 98.88 110 CYS B C 1
ATOM 3885 O O . CYS B 1 110 ? -15.359 -16.922 -9.875 1 98.88 110 CYS B O 1
ATOM 3887 N N . VAL B 1 111 ? -13.75 -16.188 -11.266 1 98.75 111 VAL B N 1
ATOM 3888 C CA . VAL B 1 111 ? -13.281 -17.531 -11.547 1 98.75 111 VAL B CA 1
ATOM 3889 C C . VAL B 1 111 ? -12.82 -18.203 -10.258 1 98.75 111 VAL B C 1
ATOM 3891 O O . VAL B 1 111 ? -12.344 -17.531 -9.336 1 98.75 111 VAL B O 1
ATOM 3894 N N . TYR B 1 112 ? -12.93 -19.562 -10.219 1 98.62 112 TYR B N 1
ATOM 3895 C CA . TYR B 1 112 ? -12.633 -20.359 -9.039 1 98.62 112 TYR B CA 1
ATOM 3896 C C . TYR B 1 112 ? -12.219 -21.766 -9.422 1 98.62 112 TYR B C 1
ATOM 3898 O O . TYR B 1 112 ? -12.883 -22.422 -10.227 1 98.62 112 TYR B O 1
ATOM 3906 N N . PRO B 1 113 ? -11.016 -22.312 -8.906 1 98.38 113 PRO B N 1
ATOM 3907 C CA . PRO B 1 113 ? -10.172 -21.703 -7.871 1 98.38 113 PRO B CA 1
ATOM 3908 C C . PRO B 1 113 ? -9.32 -20.547 -8.414 1 98.38 113 PRO B C 1
ATOM 3910 O O . PRO B 1 113 ? -9.094 -20.469 -9.625 1 98.38 113 PRO B O 1
ATOM 3913 N N . THR B 1 114 ? -8.992 -19.641 -7.578 1 98.44 114 THR B N 1
ATOM 3914 C CA . THR B 1 114 ? -8.109 -18.531 -7.887 1 98.44 114 THR B CA 1
ATOM 3915 C C . THR B 1 114 ? -7.492 -17.953 -6.609 1 98.44 114 THR B C 1
ATOM 3917 O O . THR B 1 114 ? -7.645 -18.531 -5.531 1 98.44 114 THR B O 1
ATOM 3920 N N . TYR B 1 115 ? -6.691 -16.984 -6.758 1 97.94 115 TYR B N 1
ATOM 3921 C CA . TYR B 1 115 ? -6.121 -16.266 -5.629 1 97.94 115 TYR B CA 1
ATOM 3922 C C . TYR B 1 115 ? -7.215 -15.617 -4.781 1 97.94 115 TYR B C 1
ATOM 3924 O O . TYR B 1 115 ? -8.039 -14.859 -5.297 1 97.94 115 TYR B O 1
ATOM 3932 N N . GLN B 1 116 ? -7.273 -15.852 -3.523 1 97.94 116 GLN B N 1
ATOM 3933 C CA . GLN B 1 116 ? -8.375 -15.586 -2.602 1 97.94 116 GLN B CA 1
ATOM 3934 C C . GLN B 1 116 ? -8.758 -14.109 -2.609 1 97.94 116 GLN B C 1
ATOM 3936 O O . GLN B 1 116 ? -9.93 -13.773 -2.447 1 97.94 116 GLN B O 1
ATOM 3941 N N . GLN B 1 117 ? -7.816 -13.203 -2.783 1 98.06 117 GLN B N 1
ATOM 3942 C CA . GLN B 1 117 ? -8.078 -11.773 -2.783 1 98.06 117 GLN B CA 1
ATOM 3943 C C . GLN B 1 117 ? -9.195 -11.414 -3.76 1 98.06 117 GLN B C 1
ATOM 3945 O O . GLN B 1 117 ? -10.023 -10.547 -3.473 1 98.06 117 GLN B O 1
ATOM 3950 N N . LEU B 1 118 ? -9.281 -12.102 -4.836 1 98.75 118 LEU B N 1
ATOM 3951 C CA . LEU B 1 118 ? -10.086 -11.703 -5.984 1 98.75 118 LEU B CA 1
ATOM 3952 C C . LEU B 1 118 ? -11.57 -11.914 -5.711 1 98.75 118 LEU B C 1
ATOM 3954 O O . LEU B 1 118 ? -12.422 -11.32 -6.379 1 98.75 118 LEU B O 1
ATOM 3958 N N . TYR B 1 119 ? -11.93 -12.75 -4.762 1 98.38 119 TYR B N 1
ATOM 3959 C CA . TYR B 1 119 ? -13.344 -12.898 -4.441 1 98.38 119 TYR B CA 1
ATOM 3960 C C . TYR B 1 119 ? -13.633 -12.453 -3.012 1 98.38 119 TYR B C 1
ATOM 3962 O O . TYR B 1 119 ? -14.734 -11.992 -2.707 1 98.38 119 TYR B O 1
ATOM 3970 N N . SER B 1 120 ? -12.609 -12.477 -2.127 1 97.81 120 SER B N 1
ATOM 3971 C CA . SER B 1 120 ? -12.844 -12.156 -0.724 1 97.81 120 SER B CA 1
ATOM 3972 C C . SER B 1 120 ? -12.914 -10.641 -0.511 1 97.81 120 SER B C 1
ATOM 3974 O O . SER B 1 120 ? -13.641 -10.172 0.367 1 97.81 120 SER B O 1
ATOM 3976 N N . VAL B 1 121 ? -12.109 -9.859 -1.295 1 97.81 121 VAL B N 1
ATOM 3977 C CA . VAL B 1 121 ? -12.141 -8.414 -1.117 1 97.81 121 VAL B CA 1
ATOM 3978 C C . VAL B 1 121 ? -13.508 -7.867 -1.53 1 97.81 121 VAL B C 1
ATOM 3980 O O . VAL B 1 121 ? -14.148 -7.148 -0.763 1 97.81 121 VAL B O 1
ATOM 3983 N N . PRO B 1 122 ? -14.016 -8.211 -2.73 1 97.62 122 PRO B N 1
ATOM 3984 C CA . PRO B 1 122 ? -15.367 -7.727 -3.039 1 97.62 122 PRO B CA 1
ATOM 3985 C C . PRO B 1 122 ? -16.391 -8.141 -1.987 1 97.62 122 PRO B C 1
ATOM 3987 O O . PRO B 1 122 ? -17.266 -7.344 -1.634 1 97.62 122 PRO B O 1
ATOM 3990 N N . GLU B 1 123 ? -16.281 -9.367 -1.434 1 96.88 123 GLU B N 1
ATOM 3991 C CA . GLU B 1 123 ? -17.188 -9.805 -0.365 1 96.88 123 GLU B CA 1
ATOM 3992 C C . GLU B 1 123 ? -17.062 -8.898 0.857 1 96.88 123 GLU B C 1
ATOM 3994 O O . GLU B 1 123 ? -18.078 -8.477 1.422 1 96.88 123 GLU B O 1
ATOM 3999 N N . SER B 1 124 ? -15.828 -8.609 1.194 1 95.38 124 SER B N 1
ATOM 4000 C CA . SER B 1 124 ? -15.562 -7.824 2.395 1 95.38 124 SER B CA 1
ATOM 4001 C C . SER B 1 124 ? -16.094 -6.402 2.246 1 95.38 124 SER B C 1
ATOM 4003 O O . SER B 1 124 ? -16.344 -5.723 3.24 1 95.38 124 SER B O 1
ATOM 4005 N N . LEU B 1 125 ? -16.266 -5.953 1.003 1 94.81 125 LEU B N 1
ATOM 4006 C CA . LEU B 1 125 ? -16.719 -4.598 0.725 1 94.81 125 LEU B CA 1
ATOM 4007 C C . LEU B 1 125 ? -18.234 -4.559 0.558 1 94.81 125 LEU B C 1
ATOM 4009 O O . LEU B 1 125 ? -18.812 -3.516 0.225 1 94.81 125 LEU B O 1
ATOM 4013 N N . GLY B 1 126 ? -18.906 -5.73 0.718 1 94.12 126 GLY B N 1
ATOM 4014 C CA . GLY B 1 126 ? -20.359 -5.781 0.788 1 94.12 126 GLY B CA 1
ATOM 4015 C C . GLY B 1 126 ? -21 -6.23 -0.509 1 94.12 126 GLY B C 1
ATOM 4016 O O . GLY B 1 126 ? -22.219 -6.254 -0.624 1 94.12 126 GLY B O 1
ATOM 4017 N N . ALA B 1 127 ? -20.188 -6.609 -1.524 1 96.75 127 ALA B N 1
ATOM 4018 C CA . ALA B 1 127 ? -20.75 -7.105 -2.783 1 96.75 127 ALA B CA 1
ATOM 4019 C C . ALA B 1 127 ? -21.125 -8.578 -2.674 1 96.75 127 ALA B C 1
ATOM 4021 O O . ALA B 1 127 ? -20.594 -9.305 -1.838 1 96.75 127 ALA B O 1
ATOM 4022 N N . GLU B 1 128 ? -22.109 -8.93 -3.463 1 98.25 128 GLU B N 1
ATOM 4023 C CA . GLU B 1 128 ? -22.375 -10.344 -3.674 1 98.25 128 GLU B CA 1
ATOM 4024 C C . GLU B 1 128 ? -21.375 -10.953 -4.66 1 98.25 128 GLU B C 1
ATOM 4026 O O . GLU B 1 128 ? -21.047 -10.336 -5.676 1 98.25 128 GLU B O 1
ATOM 4031 N N . VAL B 1 129 ? -20.859 -12.172 -4.359 1 98.56 129 VAL B N 1
ATOM 4032 C CA . VAL B 1 129 ? -19.875 -12.805 -5.242 1 98.56 129 VAL B CA 1
ATOM 4033 C C . VAL B 1 129 ? -20.375 -14.188 -5.648 1 98.56 129 VAL B C 1
ATOM 4035 O O . VAL B 1 129 ? -20.781 -14.984 -4.797 1 98.56 129 VAL B O 1
ATOM 4038 N N . SER B 1 130 ? -20.484 -14.422 -6.93 1 98.88 130 SER B N 1
ATOM 4039 C CA . SER B 1 130 ? -20.688 -15.758 -7.477 1 98.88 130 SER B CA 1
ATOM 4040 C C . SER B 1 130 ? -19.375 -16.344 -7.984 1 98.88 130 SER B C 1
ATOM 4042 O O . SER B 1 130 ? -18.641 -15.695 -8.727 1 98.88 130 SER B O 1
ATOM 4044 N N . LEU B 1 131 ? -19.125 -17.578 -7.586 1 98.62 131 LEU B N 1
ATOM 4045 C CA . LEU B 1 131 ? -17.922 -18.25 -8.023 1 98.62 131 LEU B CA 1
ATOM 4046 C C . LEU B 1 131 ? -18.156 -18.984 -9.344 1 98.62 131 LEU B C 1
ATOM 4048 O O . LEU B 1 131 ? -19.062 -19.812 -9.445 1 98.62 131 LEU B O 1
ATOM 4052 N N . TRP B 1 132 ? -17.406 -18.609 -10.359 1 98.81 132 TRP B N 1
ATOM 4053 C CA . TRP B 1 132 ? -17.375 -19.266 -11.656 1 98.81 132 TRP B CA 1
ATOM 4054 C C . TRP B 1 132 ? -16.391 -20.438 -11.664 1 98.81 132 TRP B C 1
ATOM 4056 O O . TRP B 1 132 ? -15.195 -20.234 -11.906 1 98.81 132 TRP B O 1
ATOM 4066 N N . ARG B 1 133 ? -16.875 -21.672 -11.484 1 98.19 133 ARG B N 1
ATOM 4067 C CA . ARG B 1 133 ? -16.078 -22.828 -11.109 1 98.19 133 ARG B CA 1
ATOM 4068 C C . ARG B 1 133 ? -15.391 -23.438 -12.336 1 98.19 133 ARG B C 1
ATOM 4070 O O . ARG B 1 133 ? -16.062 -23.797 -13.312 1 98.19 133 ARG B O 1
ATOM 4077 N N . LEU B 1 134 ? -14.086 -23.5 -12.242 1 98.06 134 LEU B N 1
ATOM 4078 C CA . LEU B 1 134 ? -13.297 -24.234 -13.227 1 98.06 134 LEU B CA 1
ATOM 4079 C C . LEU B 1 134 ? -13.227 -25.719 -12.883 1 98.06 134 LEU B C 1
ATOM 4081 O O . LEU B 1 134 ? -13.125 -26.078 -11.711 1 98.06 134 LEU B O 1
ATOM 4085 N N . GLN B 1 135 ? -13.297 -26.531 -13.906 1 95.94 135 GLN B N 1
ATOM 4086 C CA . GLN B 1 135 ? -13.328 -27.969 -13.695 1 95.94 135 GLN B CA 1
ATOM 4087 C C . GLN B 1 135 ? -12.094 -28.641 -14.289 1 95.94 135 GLN B C 1
ATOM 4089 O O . GLN B 1 135 ? -11.68 -28.312 -15.406 1 95.94 135 GLN B O 1
ATOM 4094 N N . PRO B 1 136 ? -11.547 -29.594 -13.531 1 95.88 136 PRO B N 1
ATOM 4095 C CA . PRO B 1 136 ? -10.398 -30.312 -14.094 1 95.88 136 PRO B CA 1
ATOM 4096 C C . PRO B 1 136 ? -10.75 -31.094 -15.352 1 95.88 136 PRO B C 1
ATOM 4098 O O . PRO B 1 136 ? -9.914 -31.25 -16.25 1 95.88 136 PRO B O 1
ATOM 4101 N N . GLU B 1 137 ? -11.938 -31.531 -15.453 1 95.44 137 GLU B N 1
ATOM 4102 C CA . GLU B 1 137 ? -12.391 -32.312 -16.594 1 95.44 137 GLU B CA 1
ATOM 4103 C C . GLU B 1 137 ? -12.32 -31.516 -17.891 1 95.44 137 GLU B C 1
ATOM 4105 O O . GLU B 1 137 ? -12.188 -32.062 -18.969 1 95.44 137 GLU B O 1
ATOM 4110 N N . ASN B 1 138 ? -12.406 -30.25 -17.688 1 95.62 138 ASN B N 1
ATOM 4111 C CA . ASN B 1 138 ? -12.305 -29.375 -18.859 1 95.62 138 ASN B CA 1
ATOM 4112 C C . ASN B 1 138 ? -10.984 -28.609 -18.875 1 95.62 138 ASN B C 1
ATOM 4114 O O . ASN B 1 138 ? -10.914 -27.5 -19.391 1 95.62 138 ASN B O 1
ATOM 4118 N N . GLY B 1 139 ? -10 -29.156 -18.156 1 97.56 139 GLY B N 1
ATOM 4119 C CA . GLY B 1 139 ? -8.656 -28.594 -18.141 1 97.56 139 GLY B CA 1
ATOM 4120 C C . GLY B 1 139 ? -8.562 -27.281 -17.375 1 97.56 139 GLY B C 1
ATOM 4121 O O . GLY B 1 139 ? -7.703 -26.453 -17.672 1 97.56 139 GLY B O 1
ATOM 4122 N N . PHE B 1 140 ? -9.516 -27 -16.547 1 98.25 140 PHE B N 1
ATOM 4123 C CA . PHE B 1 140 ? -9.594 -25.766 -15.758 1 98.25 140 PHE B CA 1
ATOM 4124 C C . PHE B 1 140 ? -9.766 -24.562 -16.672 1 98.25 140 PHE B C 1
ATOM 4126 O O . PHE B 1 140 ? -9.32 -23.453 -16.328 1 98.25 140 PHE B O 1
ATOM 4133 N N . VAL B 1 141 ? -10.32 -24.719 -17.875 1 97.88 141 VAL B N 1
ATOM 4134 C CA . VAL B 1 141 ? -10.688 -23.625 -18.781 1 97.88 141 VAL B CA 1
ATOM 4135 C C . VAL B 1 141 ? -12.102 -23.156 -18.469 1 97.88 141 VAL B C 1
ATOM 4137 O O . VAL B 1 141 ? -13.016 -23.969 -18.312 1 97.88 141 VAL B O 1
ATOM 4140 N N . PRO B 1 142 ? -12.281 -21.859 -18.344 1 98 142 PRO B N 1
ATOM 4141 C CA . PRO B 1 142 ? -13.633 -21.359 -18.062 1 98 142 PRO B CA 1
ATOM 4142 C C . PRO B 1 142 ? -14.641 -21.734 -19.141 1 98 142 PRO B C 1
ATOM 4144 O O . PRO B 1 142 ? -14.32 -21.688 -20.344 1 98 142 PRO B O 1
ATOM 4147 N N . ASP B 1 143 ? -15.812 -22.156 -18.797 1 97.94 143 ASP B N 1
ATOM 4148 C CA . ASP B 1 143 ? -16.938 -22.375 -19.703 1 97.94 143 ASP B CA 1
ATOM 4149 C C . ASP B 1 143 ? -17.828 -21.141 -19.766 1 97.94 143 ASP B C 1
ATOM 4151 O O . ASP B 1 143 ? -18.656 -20.906 -18.891 1 97.94 143 ASP B O 1
ATOM 4155 N N . VAL B 1 144 ? -17.797 -20.453 -20.828 1 97.88 144 VAL B N 1
ATOM 4156 C CA . VAL B 1 144 ? -18.453 -19.156 -20.969 1 97.88 144 VAL B CA 1
ATOM 4157 C C . VAL B 1 144 ? -19.969 -19.344 -20.922 1 97.88 144 VAL B C 1
ATOM 4159 O O . VAL B 1 144 ? -20.703 -18.453 -20.516 1 97.88 144 VAL B O 1
ATOM 4162 N N . ASP B 1 145 ? -20.453 -20.516 -21.281 1 97.12 145 ASP B N 1
ATOM 4163 C CA . ASP B 1 145 ? -21.891 -20.781 -21.234 1 97.12 145 ASP B CA 1
ATOM 4164 C C . ASP B 1 145 ? -22.422 -20.703 -19.812 1 97.12 145 ASP B C 1
ATOM 4166 O O . ASP B 1 145 ? -23.578 -20.344 -19.594 1 97.12 145 ASP B O 1
ATOM 4170 N N . GLU B 1 146 ? -21.594 -21 -18.922 1 97.88 146 GLU B N 1
ATOM 4171 C CA . GLU B 1 146 ? -21.984 -20.984 -17.516 1 97.88 146 GLU B CA 1
ATOM 4172 C C . GLU B 1 146 ? -22.234 -19.547 -17.031 1 97.88 146 GLU B C 1
ATOM 4174 O O . GLU B 1 146 ? -22.953 -19.344 -16.047 1 97.88 146 GLU B O 1
ATOM 4179 N N . LEU B 1 147 ? -21.688 -18.547 -17.703 1 98.12 147 LEU B N 1
ATOM 4180 C CA . LEU B 1 147 ? -21.844 -17.141 -17.328 1 98.12 147 LEU B CA 1
ATOM 4181 C C . LEU B 1 147 ? -23.312 -16.719 -17.438 1 98.12 147 LEU B C 1
ATOM 4183 O O . LEU B 1 147 ? -23.797 -15.898 -16.656 1 98.12 147 LEU B O 1
ATOM 4187 N N . GLU B 1 148 ? -24.031 -17.328 -18.391 1 96.69 148 GLU B N 1
ATOM 4188 C CA . GLU B 1 148 ? -25.438 -16.984 -18.578 1 96.69 148 GLU B CA 1
ATOM 4189 C C . GLU B 1 148 ? -26.25 -17.281 -17.328 1 96.69 148 GLU B C 1
ATOM 4191 O O . GLU B 1 148 ? -27.188 -16.547 -17 1 96.69 148 GLU B O 1
ATOM 4196 N N . ALA B 1 149 ? -25.812 -18.312 -16.688 1 97.38 149 ALA B N 1
ATOM 4197 C CA . ALA B 1 149 ? -26.547 -18.734 -15.492 1 97.38 149 ALA B CA 1
ATOM 4198 C C . ALA B 1 149 ? -26.109 -17.922 -14.281 1 97.38 149 ALA B C 1
ATOM 4200 O O . ALA B 1 149 ? -26.859 -17.812 -13.305 1 97.38 149 ALA B O 1
ATOM 4201 N N . LEU B 1 150 ? -24.984 -17.344 -14.32 1 98.56 150 LEU B N 1
ATOM 4202 C CA . LEU B 1 150 ? -24.422 -16.656 -13.148 1 98.56 150 LEU B CA 1
ATOM 4203 C C . LEU B 1 150 ? -24.766 -15.172 -13.172 1 98.56 150 LEU B C 1
ATOM 4205 O O . LEU B 1 150 ? -24.875 -14.547 -12.117 1 98.56 150 LEU B O 1
ATOM 4209 N N . VAL B 1 151 ? -24.953 -14.625 -14.336 1 98.44 151 VAL B N 1
ATOM 4210 C CA . VAL B 1 151 ? -25.141 -13.188 -14.492 1 98.44 151 VAL B CA 1
ATOM 4211 C C . VAL B 1 151 ? -26.469 -12.773 -13.883 1 98.44 151 VAL B C 1
ATOM 4213 O O . VAL B 1 151 ? -27.469 -13.5 -13.992 1 98.44 151 VAL B O 1
ATOM 4216 N N . LYS B 1 152 ? -26.438 -11.727 -13.242 1 98.44 152 LYS B N 1
ATOM 4217 C CA . LYS B 1 152 ? -27.625 -11.07 -12.672 1 98.44 152 LYS B CA 1
ATOM 4218 C C . LYS B 1 152 ? -27.75 -9.641 -13.188 1 98.44 152 LYS B C 1
ATOM 4220 O O . LYS B 1 152 ? -26.844 -9.117 -13.828 1 98.44 152 LYS B O 1
ATOM 4225 N N . ALA B 1 153 ? -28.922 -8.953 -12.898 1 98.06 153 ALA B N 1
ATOM 4226 C CA . ALA B 1 153 ? -29.172 -7.59 -13.352 1 98.06 153 ALA B CA 1
ATOM 4227 C C . ALA B 1 153 ? -28.156 -6.613 -12.758 1 98.06 153 ALA B C 1
ATOM 4229 O O . ALA B 1 153 ? -27.797 -5.621 -13.398 1 98.06 153 ALA B O 1
ATOM 4230 N N . ASN B 1 154 ? -27.688 -6.984 -11.57 1 98.25 154 ASN B N 1
ATOM 4231 C CA . ASN B 1 154 ? -26.781 -6.074 -10.883 1 98.25 154 ASN B CA 1
ATOM 4232 C C . ASN B 1 154 ? -25.328 -6.523 -11.016 1 98.25 154 ASN B C 1
ATOM 4234 O O . ASN B 1 154 ? -24.469 -6.074 -10.258 1 98.25 154 ASN B O 1
ATOM 4238 N N . THR B 1 155 ? -25.062 -7.473 -11.977 1 98.81 155 THR B N 1
ATOM 4239 C CA . THR B 1 155 ? -23.672 -7.875 -12.188 1 98.81 155 THR B CA 1
ATOM 4240 C C . THR B 1 155 ? -22.844 -6.715 -12.727 1 98.81 155 THR B C 1
ATOM 4242 O O . THR B 1 155 ? -23.125 -6.203 -13.812 1 98.81 155 THR B O 1
ATOM 4245 N N . LYS B 1 156 ? -21.859 -6.414 -11.969 1 98.19 156 LYS B N 1
ATOM 4246 C CA . LYS B 1 156 ? -21.062 -5.238 -12.281 1 98.19 156 LYS B CA 1
ATOM 4247 C C . LYS B 1 156 ? -19.719 -5.641 -12.891 1 98.19 156 LYS B C 1
ATOM 4249 O O . LYS B 1 156 ? -19.141 -4.902 -13.695 1 98.19 156 LYS B O 1
ATOM 4254 N N . MET B 1 157 ? -19.156 -6.836 -12.531 1 98.88 157 MET B N 1
ATOM 4255 C CA . MET B 1 157 ? -17.781 -7.16 -12.883 1 98.88 157 MET B CA 1
ATOM 4256 C C . MET B 1 157 ? -17.594 -8.672 -12.992 1 98.88 157 MET B C 1
ATOM 4258 O O . MET B 1 157 ? -18.125 -9.43 -12.18 1 98.88 157 MET B O 1
ATOM 4262 N N . ILE B 1 158 ? -16.906 -9.055 -14 1 98.94 158 ILE B N 1
ATOM 4263 C CA . ILE B 1 158 ? -16.375 -10.406 -14.141 1 98.94 158 ILE B CA 1
ATOM 4264 C C . ILE B 1 158 ? -14.867 -10.398 -13.867 1 98.94 158 ILE B C 1
ATOM 4266 O O . ILE B 1 158 ? -14.133 -9.602 -14.453 1 98.94 158 ILE B O 1
ATOM 4270 N N . VAL B 1 159 ? -14.391 -11.273 -12.953 1 98.94 159 VAL B N 1
ATOM 4271 C CA . VAL B 1 159 ? -12.992 -11.305 -12.523 1 98.94 159 VAL B CA 1
ATOM 4272 C C . VAL B 1 159 ? -12.344 -12.609 -12.992 1 98.94 159 VAL B C 1
ATOM 4274 O O . VAL B 1 159 ? -12.836 -13.695 -12.688 1 98.94 159 VAL B O 1
ATOM 4277 N N . ILE B 1 160 ? -11.25 -12.461 -13.695 1 98.94 160 ILE B N 1
ATOM 4278 C CA . ILE B 1 160 ? -10.492 -13.633 -14.109 1 98.94 160 ILE B CA 1
ATOM 4279 C C . ILE B 1 160 ? -9.023 -13.461 -13.719 1 98.94 160 ILE B C 1
ATOM 4281 O O . ILE B 1 160 ? -8.586 -12.352 -13.414 1 98.94 160 ILE B O 1
ATOM 4285 N N . ASN B 1 161 ? -8.344 -14.492 -13.562 1 98.81 161 ASN B N 1
ATOM 4286 C CA . ASN B 1 161 ? -6.91 -14.594 -13.336 1 98.81 161 ASN B CA 1
ATOM 4287 C C . ASN B 1 161 ? -6.227 -15.422 -14.422 1 98.81 161 ASN B C 1
ATOM 4289 O O . ASN 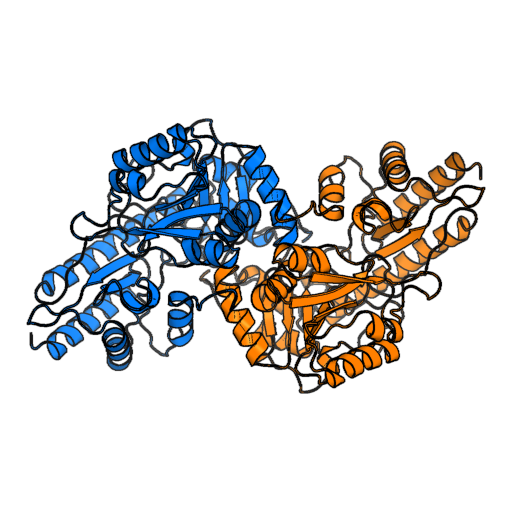B 1 161 ? -6.496 -16.625 -14.547 1 98.81 161 ASN B O 1
ATOM 4293 N N . ASN B 1 162 ? -5.395 -14.758 -15.227 1 98.06 162 ASN B N 1
ATOM 4294 C CA . ASN B 1 162 ? -4.859 -15.398 -16.422 1 98.06 162 ASN B CA 1
ATOM 4295 C C . ASN B 1 162 ? -3.402 -15.016 -16.656 1 98.06 162 ASN B C 1
ATOM 4297 O O . ASN B 1 162 ? -3.111 -13.883 -17.062 1 98.06 162 ASN B O 1
ATOM 4301 N N . PRO B 1 163 ? -2.447 -15.883 -16.5 1 97.06 163 PRO B N 1
ATOM 4302 C CA . PRO B 1 163 ? -2.572 -17.297 -16.156 1 97.06 163 PRO B CA 1
ATOM 4303 C C . PRO B 1 163 ? -3.102 -17.516 -14.742 1 97.06 163 PRO B C 1
ATOM 4305 O O . PRO B 1 163 ? -2.939 -16.641 -13.875 1 97.06 163 PRO B O 1
ATOM 4308 N N . ASN B 1 164 ? -3.672 -18.719 -14.531 1 98.38 164 ASN B N 1
ATOM 4309 C CA . ASN B 1 164 ? -4.441 -18.969 -13.32 1 98.38 164 ASN B CA 1
ATOM 4310 C C . ASN B 1 164 ? -3.549 -19.469 -12.188 1 98.38 164 ASN B C 1
ATOM 4312 O O . ASN B 1 164 ? -2.646 -20.281 -12.406 1 98.38 164 ASN B O 1
ATOM 4316 N N . ASN B 1 165 ? -3.586 -18.922 -11.047 1 98.44 165 ASN B N 1
ATOM 4317 C CA . ASN B 1 165 ? -3.152 -19.453 -9.758 1 98.44 165 ASN B CA 1
ATOM 4318 C C . ASN B 1 165 ? -4.312 -20.062 -8.984 1 98.44 165 ASN B C 1
ATOM 4320 O O . ASN B 1 165 ? -5.262 -19.375 -8.617 1 98.44 165 ASN B O 1
ATOM 4324 N N . PRO B 1 166 ? -4.336 -21.344 -8.891 1 98.5 166 PRO B N 1
ATOM 4325 C CA . PRO B 1 166 ? -3.148 -22.172 -8.641 1 98.5 166 PRO B CA 1
ATOM 4326 C C . PRO B 1 166 ? -2.826 -23.109 -9.805 1 98.5 166 PRO B C 1
ATOM 4328 O O . PRO B 1 166 ? -1.812 -23.797 -9.773 1 98.5 166 PRO B O 1
ATOM 4331 N N . THR B 1 167 ? -3.6 -23.141 -10.875 1 98.38 167 THR B N 1
ATOM 4332 C CA . THR B 1 167 ? -3.561 -24.281 -11.797 1 98.38 167 THR B CA 1
ATOM 4333 C C . THR B 1 167 ? -2.404 -24.125 -12.781 1 98.38 167 THR B C 1
ATOM 4335 O O . THR B 1 167 ? -1.935 -25.125 -13.344 1 98.38 167 THR B O 1
ATOM 4338 N N . GLY B 1 168 ? -2.039 -22.891 -13.016 1 97.69 168 GLY B N 1
ATOM 4339 C CA . GLY B 1 168 ? -1.021 -22.641 -14.023 1 97.69 168 GLY B CA 1
ATOM 4340 C C . GLY B 1 168 ? -1.533 -22.812 -15.438 1 97.69 168 GLY B C 1
ATOM 4341 O O . GLY B 1 168 ? -0.751 -22.797 -16.391 1 97.69 168 GLY B O 1
ATOM 4342 N N . VAL B 1 169 ? -2.805 -22.953 -15.586 1 96.62 169 VAL B N 1
ATOM 4343 C CA . VAL B 1 169 ? -3.432 -23.125 -16.891 1 96.62 169 VAL B CA 1
ATOM 4344 C C . VAL B 1 169 ? -3.893 -21.766 -17.422 1 96.62 169 VAL B C 1
ATOM 4346 O O . VAL B 1 169 ? -4.645 -21.062 -16.75 1 96.62 169 VAL B O 1
ATOM 4349 N N . PRO B 1 170 ? -3.438 -21.375 -18.594 1 96.31 170 PRO B N 1
ATOM 4350 C CA . PRO B 1 170 ? -3.934 -20.125 -19.172 1 96.31 170 PRO B CA 1
ATOM 4351 C C . PRO B 1 170 ? -5.309 -20.281 -19.812 1 96.31 170 PRO B C 1
ATOM 4353 O O . PRO B 1 170 ? -5.688 -21.391 -20.203 1 96.31 170 PRO B O 1
ATOM 4356 N N . ILE B 1 171 ? -6.043 -19.25 -19.875 1 97.88 171 ILE B N 1
ATOM 4357 C CA . ILE B 1 171 ? -7.27 -19.203 -20.672 1 97.88 171 ILE B CA 1
ATOM 4358 C C . ILE B 1 171 ? -6.926 -19.078 -22.156 1 97.88 171 ILE B C 1
ATOM 4360 O O . ILE B 1 171 ? -6.234 -18.141 -22.562 1 97.88 171 ILE B O 1
ATOM 4364 N N . PRO B 1 172 ? -7.395 -20.031 -22.938 1 95.56 172 PRO B N 1
ATOM 4365 C CA . PRO B 1 172 ? -7.082 -19.969 -24.359 1 95.56 172 PRO B CA 1
ATOM 4366 C C . PRO B 1 172 ? -7.609 -18.719 -25.047 1 95.56 172 PRO B C 1
ATOM 4368 O O . PRO B 1 172 ? -8.609 -18.141 -24.594 1 95.56 172 PRO B O 1
ATOM 4371 N N . ARG B 1 173 ? -6.992 -18.328 -26.141 1 95.06 173 ARG B N 1
ATOM 4372 C CA . ARG B 1 173 ? -7.281 -17.109 -26.891 1 95.06 173 ARG B CA 1
ATOM 4373 C C . ARG B 1 173 ? -8.766 -16.984 -27.203 1 95.06 173 ARG B C 1
ATOM 4375 O O . ARG B 1 173 ? -9.391 -15.969 -26.922 1 95.06 173 ARG B O 1
ATOM 4382 N N . ASP B 1 174 ? -9.336 -18.062 -27.734 1 96.25 174 ASP B N 1
ATOM 4383 C CA . ASP B 1 174 ? -10.727 -18.016 -28.172 1 96.25 174 ASP B CA 1
ATOM 4384 C C . ASP B 1 174 ? -11.664 -17.797 -26.984 1 96.25 174 ASP B C 1
ATOM 4386 O O . ASP B 1 174 ? -12.664 -17.094 -27.109 1 96.25 174 ASP B O 1
ATOM 4390 N N . VAL B 1 175 ? -11.305 -18.406 -25.906 1 97.81 175 VAL B N 1
ATOM 4391 C CA . VAL B 1 175 ? -12.133 -18.281 -24.703 1 97.81 175 VAL B CA 1
ATOM 4392 C C . VAL B 1 175 ? -12.016 -16.859 -24.156 1 97.81 175 VAL B C 1
ATOM 4394 O O . VAL B 1 175 ? -13 -16.297 -23.688 1 97.81 175 VAL B O 1
ATOM 4397 N N . VAL B 1 176 ? -10.82 -16.203 -24.188 1 98 176 VAL B N 1
ATOM 4398 C CA . VAL B 1 176 ? -10.664 -14.812 -23.766 1 98 176 VAL B CA 1
ATOM 4399 C C . VAL B 1 176 ? -11.57 -13.914 -24.609 1 98 176 VAL B C 1
ATOM 4401 O O . VAL B 1 176 ? -12.266 -13.047 -24.078 1 98 176 VAL B O 1
ATOM 4404 N N . TYR B 1 177 ? -11.578 -14.156 -25.906 1 97.69 177 TYR B N 1
ATOM 4405 C CA . TYR B 1 177 ? -12.43 -13.383 -26.797 1 97.69 177 TYR B CA 1
ATOM 4406 C C . TYR B 1 177 ? -13.898 -13.539 -26.422 1 97.69 177 TYR B C 1
ATOM 4408 O O . TYR B 1 177 ? -14.648 -12.562 -26.375 1 97.69 177 TYR B O 1
ATOM 4416 N N . GLU B 1 178 ? -14.273 -14.773 -26.125 1 98.44 178 GLU B N 1
ATOM 4417 C CA . GLU B 1 178 ? -15.664 -15.055 -25.781 1 98.44 178 GLU B CA 1
ATOM 4418 C C . GLU B 1 178 ? -16.062 -14.336 -24.484 1 98.44 178 GLU B C 1
ATOM 4420 O O . GLU B 1 178 ? -17.156 -13.805 -24.375 1 98.44 178 GLU B O 1
ATOM 4425 N N . ILE B 1 179 ? -15.203 -14.336 -23.547 1 98.69 179 ILE B N 1
ATOM 4426 C CA . ILE B 1 179 ? -15.469 -13.68 -22.266 1 98.69 179 ILE B CA 1
ATOM 4427 C C . ILE B 1 179 ? -15.656 -12.18 -22.484 1 98.69 179 ILE B C 1
ATOM 4429 O O . ILE B 1 179 ? -16.594 -11.586 -21.969 1 98.69 179 ILE B O 1
ATOM 4433 N N . VAL B 1 180 ? -14.766 -11.562 -23.266 1 98.38 180 VAL B N 1
ATOM 4434 C CA . VAL B 1 180 ? -14.812 -10.125 -23.516 1 98.38 180 VAL B CA 1
ATOM 4435 C C . VAL B 1 180 ? -16.094 -9.781 -24.281 1 98.38 180 VAL B C 1
ATOM 4437 O O . VAL B 1 180 ? -16.766 -8.797 -23.969 1 98.38 180 VAL B O 1
ATOM 4440 N N . GLU B 1 181 ? -16.438 -10.602 -25.25 1 98.38 181 GLU B N 1
ATOM 4441 C CA . GLU B 1 181 ? -17.656 -10.367 -26.016 1 98.38 181 GLU B CA 1
ATOM 4442 C C . GLU B 1 181 ? -18.891 -10.477 -25.141 1 98.38 181 GLU B C 1
ATOM 4444 O O . GLU B 1 181 ? -19.828 -9.695 -25.281 1 98.38 181 GLU B O 1
ATOM 4449 N N . PHE B 1 182 ? -18.906 -11.469 -24.328 1 98.5 182 PHE B N 1
ATOM 4450 C CA . PHE B 1 182 ? -20 -11.648 -23.391 1 98.5 182 PHE B CA 1
ATOM 4451 C C . PHE B 1 182 ? -20.188 -10.406 -22.516 1 98.5 182 PHE B C 1
ATOM 4453 O O . PHE B 1 182 ? -21.297 -9.914 -22.359 1 98.5 182 PHE B O 1
ATOM 4460 N N . ALA B 1 183 ? -19.094 -9.906 -21.938 1 98.56 183 ALA B N 1
ATOM 4461 C CA . ALA B 1 183 ? -19.125 -8.727 -21.078 1 98.56 183 ALA B CA 1
ATOM 4462 C C . ALA B 1 183 ? -19.562 -7.492 -21.844 1 98.56 183 ALA B C 1
ATOM 4464 O O . ALA B 1 183 ? -20.406 -6.723 -21.375 1 98.56 183 ALA B O 1
ATOM 4465 N N . LYS B 1 184 ? -19.047 -7.309 -23.031 1 97.75 184 LYS B N 1
ATOM 4466 C CA . LYS B 1 184 ? -19.344 -6.168 -23.875 1 97.75 184 LYS B CA 1
ATOM 4467 C C . LYS B 1 184 ? -20.844 -6.098 -24.203 1 97.75 184 LYS B C 1
ATOM 4469 O O . LYS B 1 184 ? -21.438 -5.023 -24.156 1 97.75 184 LYS B O 1
ATOM 4474 N N . ALA B 1 185 ? -21.359 -7.215 -24.5 1 97.94 185 ALA B N 1
ATOM 4475 C CA . ALA B 1 185 ? -22.766 -7.293 -24.875 1 97.94 185 ALA B CA 1
ATOM 4476 C C . ALA B 1 185 ? -23.688 -6.84 -23.75 1 97.94 185 ALA B C 1
ATOM 4478 O O . ALA B 1 185 ? -24.828 -6.43 -23.969 1 97.94 185 ALA B O 1
ATOM 4479 N N . ARG B 1 186 ? -23.172 -6.797 -22.562 1 98 186 ARG B N 1
ATOM 4480 C CA . ARG B 1 186 ? -24.016 -6.531 -21.391 1 98 186 ARG B CA 1
ATOM 4481 C C . ARG B 1 186 ? -23.516 -5.305 -20.625 1 98 186 ARG B C 1
ATOM 4483 O O . ARG B 1 186 ? -24.125 -4.906 -19.625 1 98 186 ARG B O 1
ATOM 4490 N N . GLY B 1 187 ? -22.406 -4.773 -21.094 1 97.81 187 GLY B N 1
ATOM 4491 C CA . GLY B 1 187 ? -21.828 -3.609 -20.438 1 97.81 187 GLY B CA 1
ATOM 4492 C C . GLY B 1 187 ? -21.219 -3.926 -19.078 1 97.81 187 GLY B C 1
ATOM 4493 O O . GLY B 1 187 ? -21.219 -3.082 -18.188 1 97.81 187 GLY B O 1
ATOM 4494 N N . ILE B 1 188 ? -20.734 -5.168 -18.875 1 98.62 188 ILE B N 1
ATOM 4495 C CA . ILE B 1 188 ? -20.156 -5.609 -17.625 1 98.62 188 ILE B CA 1
ATOM 4496 C C . ILE B 1 188 ? -18.641 -5.387 -17.641 1 98.62 188 ILE B C 1
ATOM 4498 O O . ILE B 1 188 ? -17.984 -5.672 -18.656 1 98.62 188 ILE B O 1
ATOM 4502 N N . MET B 1 189 ? -18.062 -4.824 -16.594 1 98.75 189 MET B N 1
ATOM 4503 C CA . MET B 1 189 ? -16.609 -4.645 -16.5 1 98.75 189 MET B CA 1
ATOM 4504 C C . MET B 1 189 ? -15.906 -5.992 -16.406 1 98.75 189 MET B C 1
ATOM 4506 O O . MET B 1 189 ? -16.453 -6.949 -15.859 1 98.75 189 MET B O 1
ATOM 4510 N N . ILE B 1 190 ? -14.695 -6.07 -16.922 1 98.81 190 ILE B N 1
ATOM 4511 C CA . ILE B 1 190 ? -13.828 -7.227 -16.734 1 98.81 190 ILE B CA 1
ATOM 4512 C C . ILE B 1 190 ? -12.57 -6.809 -15.969 1 98.81 190 ILE B C 1
ATOM 4514 O O . ILE B 1 190 ? -11.891 -5.855 -16.359 1 98.81 190 ILE B O 1
ATOM 4518 N N . LEU B 1 191 ? -12.289 -7.457 -14.891 1 98.94 191 LEU B N 1
ATOM 4519 C CA . LEU B 1 191 ? -10.969 -7.383 -14.273 1 98.94 191 LEU B CA 1
ATOM 4520 C C . LEU B 1 191 ? -10.164 -8.641 -14.562 1 98.94 191 LEU B C 1
ATOM 4522 O O . LEU B 1 191 ? -10.57 -9.742 -14.188 1 98.94 191 LEU B O 1
ATOM 4526 N N . SER B 1 192 ? -9.109 -8.484 -15.25 1 98.88 192 SER B N 1
ATOM 4527 C CA . SER B 1 192 ? -8.18 -9.586 -15.492 1 98.88 192 SER B CA 1
ATOM 4528 C C . SER B 1 192 ? -6.887 -9.398 -14.711 1 98.88 192 SER B C 1
ATOM 4530 O O . SER B 1 192 ? -6.09 -8.508 -15.023 1 98.88 192 SER B O 1
ATOM 4532 N N . ASP B 1 193 ? -6.699 -10.203 -13.656 1 98.88 193 ASP B N 1
ATOM 4533 C CA . ASP B 1 193 ? -5.402 -10.273 -12.992 1 98.88 193 ASP B CA 1
ATOM 4534 C C . ASP B 1 193 ? -4.387 -11.039 -13.844 1 98.88 193 ASP B C 1
ATOM 4536 O O . ASP B 1 193 ? -4.484 -12.258 -13.984 1 98.88 193 ASP B O 1
ATOM 4540 N N . GLU B 1 194 ? -3.422 -10.297 -14.32 1 98.5 194 GLU B N 1
ATOM 4541 C CA . GLU B 1 194 ? -2.471 -10.883 -15.266 1 98.5 194 GLU B CA 1
ATOM 4542 C C . GLU B 1 194 ? -1.051 -10.844 -14.703 1 98.5 194 GLU B C 1
ATOM 4544 O O . GLU B 1 194 ? -0.095 -10.586 -15.438 1 98.5 194 GLU B O 1
ATOM 4549 N N . VAL B 1 195 ? -0.94 -11.148 -13.43 1 98.31 195 VAL B N 1
ATOM 4550 C CA . VAL B 1 195 ? 0.304 -10.969 -12.688 1 98.31 195 VAL B CA 1
ATOM 4551 C C . VAL B 1 195 ? 1.36 -11.938 -13.211 1 98.31 195 VAL B C 1
ATOM 4553 O O . VAL B 1 195 ? 2.561 -11.664 -13.133 1 98.31 195 VAL B O 1
ATOM 4556 N N . TYR B 1 196 ? 0.991 -13.023 -13.883 1 97.75 196 TYR B N 1
ATOM 4557 C CA . TYR B 1 196 ? 1.943 -14.023 -14.352 1 97.75 196 TYR B CA 1
ATOM 4558 C C . TYR B 1 196 ? 2.342 -13.773 -15.797 1 97.75 196 TYR B C 1
ATOM 4560 O O . TYR B 1 196 ? 3.225 -14.445 -16.328 1 97.75 196 TYR B O 1
ATOM 4568 N N . ARG B 1 197 ? 1.593 -12.875 -16.438 1 95.06 197 ARG B N 1
ATOM 4569 C CA . ARG B 1 197 ? 2.018 -12.469 -17.781 1 95.06 197 ARG B CA 1
ATOM 4570 C C . ARG B 1 197 ? 3.355 -11.742 -17.734 1 95.06 197 ARG B C 1
ATOM 4572 O O . ARG B 1 197 ? 3.639 -11.016 -16.781 1 95.06 197 ARG B O 1
ATOM 4579 N N . PRO B 1 198 ? 4.25 -11.953 -18.688 1 94.56 198 PRO B N 1
ATOM 4580 C CA . PRO B 1 198 ? 4.074 -12.734 -19.922 1 94.56 198 PRO B CA 1
ATOM 4581 C C . PRO B 1 198 ? 4.75 -14.102 -19.844 1 94.56 198 PRO B C 1
ATOM 4583 O O . PRO B 1 198 ? 5.348 -14.555 -20.828 1 94.56 198 PRO B O 1
ATOM 4586 N N . LEU B 1 199 ? 4.684 -14.742 -18.734 1 94.75 199 LEU B N 1
ATOM 4587 C CA . LEU B 1 199 ? 5.398 -16 -18.531 1 94.75 199 LEU B CA 1
ATOM 4588 C C . LEU B 1 199 ? 4.59 -17.172 -19.078 1 94.75 199 LEU B C 1
ATOM 4590 O O . LEU B 1 199 ? 3.893 -17.859 -18.328 1 94.75 199 LEU B O 1
ATOM 4594 N N . PHE B 1 200 ? 4.645 -17.469 -20.391 1 94.5 200 PHE B N 1
ATOM 4595 C CA . PHE B 1 200 ? 4.129 -18.641 -21.062 1 94.5 200 PHE B CA 1
ATOM 4596 C C . PHE B 1 200 ? 5.266 -19.562 -21.484 1 94.5 200 PHE B C 1
ATOM 4598 O O . PHE B 1 200 ? 6.289 -19.109 -22 1 94.5 200 PHE B O 1
ATOM 4605 N N . HIS B 1 201 ? 5.152 -20.859 -21.297 1 91.81 201 HIS B N 1
ATOM 4606 C CA . HIS B 1 201 ? 6.289 -21.766 -21.328 1 91.81 201 HIS B CA 1
ATOM 4607 C C . HIS B 1 201 ? 6.664 -22.141 -22.766 1 91.81 201 HIS B C 1
ATOM 4609 O O . HIS B 1 201 ? 7.785 -22.578 -23.016 1 91.81 201 HIS B O 1
ATOM 4615 N N . ASP B 1 202 ? 5.699 -22.266 -23.766 1 79.12 202 ASP B N 1
ATOM 4616 C CA . ASP B 1 202 ? 5.91 -22.812 -25.109 1 79.12 202 ASP B CA 1
ATOM 4617 C C . ASP B 1 202 ? 6.598 -21.797 -26.016 1 79.12 202 ASP B C 1
ATOM 4619 O O . ASP B 1 202 ? 6.754 -22.047 -27.219 1 79.12 202 ASP B O 1
ATOM 4623 N N . GLY B 1 203 ? 7.078 -20.703 -25.562 1 65.94 203 GLY B N 1
ATOM 4624 C CA . GLY B 1 203 ? 7.691 -19.859 -26.562 1 65.94 203 GLY B CA 1
ATOM 4625 C C . GLY B 1 203 ? 8.367 -18.641 -25.984 1 65.94 203 GLY B C 1
ATOM 4626 O O . GLY B 1 203 ? 8.281 -18.375 -24.781 1 65.94 203 GLY B O 1
ATOM 4627 N N . ILE B 1 204 ? 9.172 -18.203 -27.016 1 59.19 204 ILE B N 1
ATOM 4628 C CA . ILE B 1 204 ? 9.781 -16.906 -26.719 1 59.19 204 ILE B CA 1
ATOM 4629 C C . ILE B 1 204 ? 8.711 -15.812 -26.766 1 59.19 204 ILE B C 1
ATOM 4631 O O . ILE B 1 204 ? 7.867 -15.805 -27.656 1 59.19 204 ILE B O 1
ATOM 4635 N N . ILE B 1 205 ? 8.562 -14.969 -25.734 1 59.78 205 ILE B N 1
ATOM 4636 C CA . ILE B 1 205 ? 7.52 -13.977 -25.484 1 59.78 205 ILE B CA 1
ATOM 4637 C C . ILE B 1 205 ? 7.25 -13.188 -26.766 1 59.78 205 ILE B C 1
ATOM 4639 O O . ILE B 1 205 ? 6.098 -13.016 -27.172 1 59.78 205 ILE B O 1
ATOM 4643 N N . GLU B 1 206 ? 8.258 -12.742 -27.516 1 58.03 206 GLU B N 1
ATOM 4644 C CA . GLU B 1 206 ? 8.117 -11.836 -28.656 1 58.03 206 GLU B CA 1
ATOM 4645 C C . GLU B 1 206 ? 7.5 -12.547 -29.844 1 58.03 206 GLU B C 1
ATOM 4647 O O . GLU B 1 206 ? 6.895 -11.914 -30.719 1 58.03 206 GLU B O 1
ATOM 4652 N N . ASP B 1 207 ? 7.48 -13.859 -29.719 1 59.72 207 ASP B N 1
ATOM 4653 C CA . ASP B 1 207 ? 7.098 -14.555 -30.938 1 59.72 207 ASP B CA 1
ATOM 4654 C C . ASP B 1 207 ? 6.098 -15.672 -30.641 1 59.72 207 ASP B C 1
ATOM 4656 O O . ASP B 1 207 ? 5.898 -16.562 -31.469 1 59.72 207 ASP B O 1
ATOM 4660 N N . ASN B 1 208 ? 5.504 -15.508 -29.547 1 71.5 208 ASN B N 1
ATOM 4661 C CA . ASN B 1 208 ? 4.609 -16.609 -29.203 1 71.5 208 ASN B CA 1
ATOM 4662 C C . ASN B 1 208 ? 3.199 -16.375 -29.734 1 71.5 208 ASN B C 1
ATOM 4664 O O . ASN B 1 208 ? 2.398 -15.68 -29.109 1 71.5 208 ASN B O 1
ATOM 4668 N N . ALA B 1 209 ? 2.93 -16.859 -30.906 1 67.44 209 ALA B N 1
ATOM 4669 C CA . ALA B 1 209 ? 1.646 -16.688 -31.578 1 67.44 209 ALA B CA 1
ATOM 4670 C C . ALA B 1 209 ? 0.516 -17.344 -30.781 1 67.44 209 ALA B C 1
ATOM 4672 O O . ALA B 1 209 ? -0.655 -17 -30.969 1 67.44 209 ALA B O 1
ATOM 4673 N N . ASN B 1 210 ? 0.856 -18.219 -29.906 1 76.38 210 ASN B N 1
ATOM 4674 C CA . ASN B 1 210 ? -0.156 -18.969 -29.172 1 76.38 210 ASN B CA 1
ATOM 4675 C C . ASN B 1 210 ? -0.488 -18.312 -27.828 1 76.38 210 ASN B C 1
ATOM 4677 O O . ASN B 1 210 ? -1.423 -18.734 -27.156 1 76.38 210 ASN B O 1
ATOM 4681 N N . MET B 1 211 ? 0.216 -17.328 -27.531 1 87.44 211 MET B N 1
ATOM 4682 C CA . MET B 1 211 ? -0.045 -16.625 -26.281 1 87.44 211 MET B CA 1
ATOM 4683 C C . MET B 1 211 ? -1.406 -15.945 -26.312 1 87.44 211 MET B C 1
ATOM 4685 O O . MET B 1 211 ? -1.709 -15.195 -27.234 1 87.44 211 MET B O 1
ATOM 4689 N N . PRO B 1 212 ? -2.289 -16.328 -25.328 1 92.81 212 PRO B N 1
ATOM 4690 C CA . PRO B 1 212 ? -3.557 -15.594 -25.281 1 92.81 212 PRO B CA 1
ATOM 4691 C C . PRO B 1 212 ? -3.361 -14.086 -25.094 1 92.81 212 PRO B C 1
ATOM 4693 O O . PRO B 1 212 ? -2.4 -13.656 -24.453 1 92.81 212 PRO B O 1
ATOM 4696 N N . PRO B 1 213 ? -4.254 -13.32 -25.672 1 93.62 213 PRO B N 1
ATOM 4697 C CA . PRO B 1 213 ? -4.137 -11.875 -25.5 1 93.62 213 PRO B CA 1
ATOM 4698 C C . PRO B 1 213 ? -4.496 -11.414 -24.094 1 93.62 213 PRO B C 1
ATOM 4700 O O . PRO B 1 213 ? -5.227 -12.102 -23.375 1 93.62 213 PRO B O 1
ATOM 4703 N N . SER B 1 214 ? -3.854 -10.289 -23.719 1 95.88 214 SER B N 1
ATOM 4704 C CA . SER B 1 214 ? -4.434 -9.57 -22.594 1 95.88 214 SER B CA 1
ATOM 4705 C C . SER B 1 214 ? -5.828 -9.047 -22.922 1 95.88 214 SER B C 1
ATOM 4707 O O . SER B 1 214 ? -6.113 -8.711 -24.078 1 95.88 214 SER B O 1
ATOM 4709 N N . VAL B 1 215 ? -6.711 -8.93 -21.938 1 96.06 215 VAL B N 1
ATOM 4710 C CA . VAL B 1 215 ? -8.023 -8.359 -22.203 1 96.06 215 VAL B CA 1
ATOM 4711 C C . VAL B 1 215 ? -7.883 -6.898 -22.609 1 96.06 215 VAL B C 1
ATOM 4713 O O . VAL B 1 215 ? -8.719 -6.375 -23.359 1 96.06 215 VAL B O 1
ATOM 4716 N N . ALA B 1 216 ? -6.805 -6.258 -22.203 1 94.62 216 ALA B N 1
ATOM 4717 C CA . ALA B 1 216 ? -6.543 -4.863 -22.531 1 94.62 216 ALA B CA 1
ATOM 4718 C C . ALA B 1 216 ? -6.281 -4.699 -24.031 1 94.62 216 ALA B C 1
ATOM 4720 O O . ALA B 1 216 ? -6.445 -3.607 -24.578 1 94.62 216 ALA B O 1
ATOM 4721 N N . ASP B 1 217 ? -5.906 -5.762 -24.672 1 94 217 ASP B N 1
ATOM 4722 C CA . ASP B 1 217 ? -5.539 -5.719 -26.078 1 94 217 ASP B CA 1
ATOM 4723 C C . ASP B 1 217 ? -6.777 -5.781 -26.969 1 94 217 ASP B C 1
ATOM 4725 O O . ASP B 1 217 ? -6.695 -5.543 -28.172 1 94 217 ASP B O 1
ATOM 4729 N N . LEU B 1 218 ? -7.938 -6.027 -26.422 1 94 218 LEU B N 1
ATOM 4730 C CA . LEU B 1 218 ? -9.086 -6.426 -27.234 1 94 218 LEU B CA 1
ATOM 4731 C C . LEU B 1 218 ? -10.039 -5.254 -27.438 1 94 218 LEU B C 1
ATOM 4733 O O . LEU B 1 218 ? -11.133 -5.422 -27.969 1 94 218 LEU B O 1
ATOM 4737 N N . GLY B 1 219 ? -9.688 -4.066 -26.938 1 90.06 219 GLY B N 1
ATOM 4738 C CA . GLY B 1 219 ? -10.367 -2.83 -27.281 1 90.06 219 GLY B CA 1
ATOM 4739 C C . GLY B 1 219 ? -11.656 -2.625 -26.516 1 90.06 219 GLY B C 1
ATOM 4740 O O . GLY B 1 219 ? -12.469 -1.768 -26.859 1 90.06 219 GLY B O 1
ATOM 4741 N N . TYR B 1 220 ? -11.906 -3.484 -25.531 1 95.31 220 TYR B N 1
ATOM 4742 C CA . TYR B 1 220 ? -13.062 -3.258 -24.672 1 95.31 220 TYR B CA 1
ATOM 4743 C C . TYR B 1 220 ? -12.758 -2.197 -23.609 1 95.31 220 TYR B C 1
ATOM 4745 O O . TYR B 1 220 ? -11.883 -2.385 -22.766 1 95.31 220 TYR B O 1
ATOM 4753 N N . GLU B 1 221 ? -13.453 -1.118 -23.609 1 93.75 221 GLU B N 1
ATOM 4754 C CA . GLU B 1 221 ? -13.125 0.059 -22.812 1 93.75 221 GLU B CA 1
ATOM 4755 C C . GLU B 1 221 ? -13.273 -0.223 -21.312 1 93.75 221 GLU B C 1
ATOM 4757 O O . GLU B 1 221 ? -12.586 0.381 -20.484 1 93.75 221 GLU B O 1
ATOM 4762 N N . LYS B 1 222 ? -14.156 -1.216 -20.984 1 96.88 222 LYS B N 1
ATOM 4763 C CA . LYS B 1 222 ? -14.406 -1.483 -19.578 1 96.88 222 LYS B CA 1
ATOM 4764 C C . LYS B 1 222 ? -13.539 -2.639 -19.078 1 96.88 222 LYS B C 1
ATOM 4766 O O . LYS B 1 222 ? -13.82 -3.221 -18.031 1 96.88 222 LYS B O 1
ATOM 4771 N N . ALA B 1 223 ? -12.492 -2.938 -19.875 1 97.62 223 ALA B N 1
ATOM 4772 C CA . ALA B 1 223 ? -11.508 -3.914 -19.438 1 97.62 223 ALA B CA 1
ATOM 4773 C C . ALA B 1 223 ? -10.469 -3.266 -18.516 1 97.62 223 ALA B C 1
ATOM 4775 O O . ALA B 1 223 ? -9.961 -2.184 -18.812 1 97.62 223 ALA B O 1
ATOM 4776 N N . ILE B 1 224 ? -10.234 -3.883 -17.406 1 98.69 224 ILE B N 1
ATOM 4777 C CA . ILE B 1 224 ? -9.219 -3.494 -16.438 1 98.69 224 ILE B CA 1
ATOM 4778 C C . ILE B 1 224 ? -8.219 -4.633 -16.266 1 98.69 224 ILE B C 1
ATOM 4780 O O . ILE B 1 224 ? -8.602 -5.781 -16.047 1 98.69 224 ILE B O 1
ATOM 4784 N N . VAL B 1 225 ? -6.977 -4.297 -16.375 1 98.56 225 VAL B N 1
ATOM 4785 C CA . VAL B 1 225 ? -5.93 -5.301 -16.203 1 98.56 225 VAL B CA 1
ATOM 4786 C C . VAL B 1 225 ? -5.008 -4.898 -15.055 1 98.56 225 VAL B C 1
ATOM 4788 O O . VAL B 1 225 ? -4.699 -3.719 -14.883 1 98.56 225 VAL B O 1
ATOM 4791 N N . THR B 1 226 ? -4.629 -5.883 -14.25 1 98.88 226 THR B N 1
ATOM 4792 C CA . THR B 1 226 ? -3.623 -5.664 -13.211 1 98.88 226 THR B CA 1
ATOM 4793 C C . THR B 1 226 ? -2.398 -6.543 -13.453 1 98.88 226 THR B C 1
ATOM 4795 O O . THR B 1 226 ? -2.512 -7.633 -14.023 1 98.88 226 THR B O 1
ATOM 4798 N N . GLY B 1 227 ? -1.258 -6.043 -13.125 1 98.62 227 GLY B N 1
ATOM 4799 C CA . GLY B 1 227 ? 0.014 -6.738 -13.242 1 98.62 227 GLY B CA 1
ATOM 4800 C C . GLY B 1 227 ? 1.042 -6.277 -12.227 1 98.62 227 GLY B C 1
ATOM 4801 O O . GLY B 1 227 ? 0.77 -5.383 -11.422 1 98.62 227 GLY B O 1
ATOM 4802 N N . SER B 1 228 ? 2.191 -6.934 -12.227 1 98.62 228 SER B N 1
ATOM 4803 C CA . SER B 1 228 ? 3.273 -6.551 -11.32 1 98.62 228 SER B CA 1
ATOM 4804 C C . SER B 1 228 ? 4.613 -7.094 -11.805 1 98.62 228 SER B C 1
ATOM 4806 O O . SER B 1 228 ? 4.668 -7.844 -12.781 1 98.62 228 SER B O 1
ATOM 4808 N N . LEU B 1 229 ? 5.648 -6.711 -11.141 1 98.75 229 LEU B N 1
ATOM 4809 C CA . LEU B 1 229 ? 6.984 -7.203 -11.453 1 98.75 229 LEU B CA 1
ATOM 4810 C C . LEU B 1 229 ? 7.391 -8.328 -10.508 1 98.75 229 LEU B C 1
ATOM 4812 O O . LEU B 1 229 ? 8.516 -8.82 -10.57 1 98.75 229 LEU B O 1
ATOM 4816 N N . SER B 1 230 ? 6.5 -8.789 -9.695 1 98.44 230 SER B N 1
ATOM 4817 C CA . SER B 1 230 ? 6.863 -9.703 -8.617 1 98.44 230 SER B CA 1
ATOM 4818 C C . SER B 1 230 ? 7.066 -11.117 -9.148 1 98.44 230 SER B C 1
ATOM 4820 O O . SER B 1 230 ? 7.953 -11.844 -8.68 1 98.44 230 SER B O 1
ATOM 4822 N N . LYS B 1 231 ? 6.184 -11.5 -10.109 1 98.44 231 LYS B N 1
ATOM 4823 C CA . LYS B 1 231 ? 6.09 -12.914 -10.477 1 98.44 231 LYS B CA 1
ATOM 4824 C C . LYS B 1 231 ? 6.953 -13.227 -11.695 1 98.44 231 LYS B C 1
ATOM 4826 O O . LYS B 1 231 ? 8.125 -13.594 -11.555 1 98.44 231 LYS B O 1
ATOM 4831 N N . ALA B 1 232 ? 6.504 -12.797 -12.836 1 97.25 232 ALA B N 1
ATOM 4832 C CA . ALA B 1 232 ? 7.18 -13.125 -14.094 1 97.25 232 ALA B CA 1
ATOM 4833 C C . ALA B 1 232 ? 8.523 -12.406 -14.195 1 97.25 232 ALA B C 1
ATOM 4835 O O . ALA B 1 232 ? 9.43 -12.867 -14.883 1 97.25 232 ALA B O 1
ATOM 4836 N N . TYR B 1 233 ? 8.695 -11.266 -13.461 1 98.31 233 TYR B N 1
ATOM 4837 C CA . TYR B 1 233 ? 9.859 -10.414 -13.625 1 98.31 233 TYR B CA 1
ATOM 4838 C C . TYR B 1 233 ? 10.82 -10.562 -12.453 1 98.31 233 TYR B C 1
ATOM 4840 O O . TYR B 1 233 ? 11.836 -9.867 -12.383 1 98.31 233 TYR B O 1
ATOM 4848 N N . SER B 1 234 ? 10.539 -11.367 -11.469 1 98.69 234 SER B N 1
ATOM 4849 C CA . SER B 1 234 ? 11.477 -11.805 -10.445 1 98.69 234 SER B CA 1
ATOM 4850 C C . SER B 1 234 ? 11.781 -10.68 -9.453 1 98.69 234 SER B C 1
ATOM 4852 O O . SER B 1 234 ? 12.836 -10.672 -8.82 1 98.69 234 SER B O 1
ATOM 4854 N N . LEU B 1 235 ? 10.883 -9.688 -9.359 1 98.69 235 LEU B N 1
ATOM 4855 C CA . LEU B 1 235 ? 11.219 -8.523 -8.547 1 98.69 235 LEU B CA 1
ATOM 4856 C C . LEU B 1 235 ? 10.164 -8.281 -7.473 1 98.69 235 LEU B C 1
ATOM 4858 O O . LEU B 1 235 ? 9.656 -7.172 -7.336 1 98.69 235 LEU B O 1
ATOM 4862 N N . ALA B 1 236 ? 9.875 -9.328 -6.684 1 98.19 236 ALA B N 1
ATOM 4863 C CA . ALA B 1 236 ? 8.898 -9.211 -5.605 1 98.19 236 ALA B CA 1
ATOM 4864 C C . ALA B 1 236 ? 9.352 -8.203 -4.559 1 98.19 236 ALA B C 1
ATOM 4866 O O . ALA B 1 236 ? 8.523 -7.574 -3.895 1 98.19 236 ALA B O 1
ATOM 4867 N N . GLY B 1 237 ? 10.656 -8.008 -4.473 1 98.19 237 GLY B N 1
ATOM 4868 C CA . GLY B 1 237 ? 11.234 -7.195 -3.412 1 98.19 237 GLY B CA 1
ATOM 4869 C C . GLY B 1 237 ? 10.992 -5.711 -3.605 1 98.19 237 GLY B C 1
ATOM 4870 O O . GLY B 1 237 ? 11.164 -4.922 -2.674 1 98.19 237 GLY B O 1
ATOM 4871 N N . ILE B 1 238 ? 10.742 -5.457 -4.926 1 97.44 238 ILE B N 1
ATOM 4872 C CA . ILE B 1 238 ? 10.227 -4.105 -5.137 1 97.44 238 ILE B CA 1
ATOM 4873 C C . ILE B 1 238 ? 8.703 -4.145 -5.25 1 97.44 238 ILE B C 1
ATOM 4875 O O . ILE B 1 238 ? 8.133 -5.168 -5.629 1 97.44 238 ILE B O 1
ATOM 4879 N N . ARG B 1 239 ? 7.965 -3.566 -4.656 1 97.94 239 ARG B N 1
ATOM 4880 C CA . ARG B 1 239 ? 6.516 -3.504 -4.531 1 97.94 239 ARG B CA 1
ATOM 4881 C C . ARG B 1 239 ? 5.914 -2.576 -5.582 1 97.94 239 ARG B C 1
ATOM 4883 O O . ARG B 1 239 ? 5.32 -1.551 -5.246 1 97.94 239 ARG B O 1
ATOM 4890 N N . VAL B 1 240 ? 6.07 -3.1 -6.91 1 98.75 240 VAL B N 1
ATOM 4891 C CA . VAL B 1 240 ? 5.512 -2.314 -8.008 1 98.75 240 VAL B CA 1
ATOM 4892 C C . VAL B 1 240 ? 4.504 -3.158 -8.781 1 98.75 240 VAL B C 1
ATOM 4894 O O . VAL B 1 240 ? 4.809 -4.277 -9.195 1 98.75 240 VAL B O 1
ATOM 4897 N N . GLY B 1 241 ? 3.354 -2.723 -8.945 1 98.75 241 GLY B N 1
ATOM 4898 C CA . GLY B 1 241 ? 2.291 -3.215 -9.812 1 98.75 241 GLY B CA 1
ATOM 4899 C C . GLY B 1 241 ? 1.565 -2.111 -10.555 1 98.75 241 GLY B C 1
ATOM 4900 O O . GLY B 1 241 ? 2.01 -0.96 -10.555 1 98.75 241 GLY B O 1
ATOM 4901 N N . TRP B 1 242 ? 0.504 -2.492 -11.258 1 98.88 242 TRP B N 1
ATOM 4902 C CA . TRP B 1 242 ? -0.196 -1.452 -12.008 1 98.88 242 TRP B CA 1
ATOM 4903 C C . TRP B 1 242 ? -1.627 -1.877 -12.32 1 98.88 242 TRP B C 1
ATOM 4905 O O . TRP B 1 242 ? -1.97 -3.057 -12.203 1 98.88 242 TRP B O 1
ATOM 4915 N N . ILE B 1 243 ? -2.412 -0.918 -12.602 1 98.88 243 ILE B N 1
ATOM 4916 C CA . ILE B 1 243 ? -3.725 -1.034 -13.227 1 98.88 243 ILE B CA 1
ATOM 4917 C C . ILE B 1 243 ? -3.695 -0.386 -14.609 1 98.88 243 ILE B C 1
ATOM 4919 O O . ILE B 1 243 ? -3.18 0.721 -14.773 1 98.88 243 ILE B O 1
ATOM 4923 N N . ALA B 1 244 ? -4.164 -1.055 -15.562 1 98.44 244 ALA B N 1
ATOM 4924 C CA . ALA B 1 244 ? -4.285 -0.488 -16.906 1 98.44 244 ALA B CA 1
ATOM 4925 C C . ALA B 1 244 ? -5.715 -0.617 -17.422 1 98.44 244 ALA B C 1
ATOM 4927 O O . ALA B 1 244 ? -6.363 -1.649 -17.234 1 98.44 244 ALA B O 1
ATOM 4928 N N . SER B 1 245 ? -6.262 0.377 -18 1 97.81 245 SER B N 1
ATOM 4929 C CA . SER B 1 245 ? -7.586 0.406 -18.609 1 97.81 245 SER B CA 1
ATOM 4930 C C . SER B 1 245 ? -7.664 1.463 -19.703 1 97.81 245 SER B C 1
ATOM 4932 O O . SER B 1 245 ? -7.047 2.523 -19.609 1 97.81 245 SER B O 1
ATOM 4934 N N . GLY B 1 246 ? -8.398 1.154 -20.75 1 94.88 246 GLY B N 1
ATOM 4935 C CA . GLY B 1 246 ? -8.602 2.119 -21.812 1 94.88 246 GLY B CA 1
ATOM 4936 C C . GLY B 1 246 ? -9.656 3.156 -21.5 1 94.88 246 GLY B C 1
ATOM 4937 O O . GLY B 1 246 ? -9.82 4.137 -22.219 1 94.88 246 GLY B O 1
ATOM 4938 N N . ASP B 1 247 ? -10.391 2.99 -20.438 1 96.06 247 ASP B N 1
ATOM 4939 C CA . ASP B 1 247 ? -11.414 3.934 -20 1 96.06 247 ASP B CA 1
ATOM 4940 C C . ASP B 1 247 ? -10.828 4.953 -19.016 1 96.06 247 ASP B C 1
ATOM 4942 O O . ASP B 1 247 ? -10.594 4.633 -17.859 1 96.06 247 ASP B O 1
ATOM 4946 N N . GLU B 1 248 ? -10.727 6.148 -19.5 1 95.38 248 GLU B N 1
ATOM 4947 C CA . GLU B 1 248 ? -10.148 7.219 -18.688 1 95.38 248 GLU B CA 1
ATOM 4948 C C . GLU B 1 248 ? -10.945 7.449 -17.406 1 95.38 248 GLU B C 1
ATOM 4950 O O . GLU B 1 248 ? -10.383 7.785 -16.375 1 95.38 248 GLU B O 1
ATOM 4955 N N . ALA B 1 249 ? -12.219 7.344 -17.5 1 96.88 249 ALA B N 1
ATOM 4956 C CA . ALA B 1 249 ? -13.062 7.562 -16.328 1 96.88 249 ALA B CA 1
ATOM 4957 C C . ALA B 1 249 ? -12.766 6.539 -15.242 1 96.88 249 ALA B C 1
ATOM 4959 O O . ALA B 1 249 ? -12.812 6.855 -14.047 1 96.88 249 ALA B O 1
ATOM 4960 N N . ILE B 1 250 ? -12.453 5.293 -15.625 1 97.44 250 ILE B N 1
ATOM 4961 C CA . ILE B 1 250 ? -12.086 4.25 -14.672 1 97.44 250 ILE B CA 1
ATOM 4962 C C . ILE B 1 250 ? -10.758 4.609 -14.008 1 97.44 250 ILE B C 1
ATOM 4964 O O . ILE B 1 250 ? -10.641 4.551 -12.781 1 97.44 250 ILE B O 1
ATOM 4968 N N . ILE B 1 251 ? -9.789 4.996 -14.805 1 97.94 251 ILE B N 1
ATOM 4969 C CA . ILE B 1 251 ? -8.469 5.348 -14.289 1 97.94 251 ILE B CA 1
ATOM 4970 C C . ILE B 1 251 ? -8.594 6.512 -13.305 1 97.94 251 ILE B C 1
ATOM 4972 O O . ILE B 1 251 ? -8.008 6.484 -12.219 1 97.94 251 ILE B O 1
ATOM 4976 N N . GLU B 1 252 ? -9.383 7.531 -13.641 1 97 252 GLU B N 1
ATOM 4977 C CA . GLU B 1 252 ? -9.539 8.695 -12.781 1 97 252 GLU B CA 1
ATOM 4978 C C . GLU B 1 252 ? -10.234 8.328 -11.477 1 97 252 GLU B C 1
ATOM 4980 O O . GLU B 1 252 ? -9.867 8.82 -10.406 1 97 252 GLU B O 1
ATOM 4985 N N . ARG B 1 253 ? -11.219 7.496 -11.586 1 97.06 253 ARG B N 1
ATOM 4986 C CA . ARG B 1 253 ? -11.914 7.043 -10.383 1 97.06 253 ARG B CA 1
ATOM 4987 C C . ARG B 1 253 ? -10.969 6.277 -9.461 1 97.06 253 ARG B C 1
ATOM 4989 O O . ARG B 1 253 ? -11.008 6.457 -8.242 1 97.06 253 ARG B O 1
ATOM 4996 N N . LEU B 1 254 ? -10.164 5.461 -10.031 1 98 254 LEU B N 1
ATOM 4997 C CA . LEU B 1 254 ? -9.227 4.676 -9.242 1 98 254 LEU B CA 1
ATOM 4998 C C . LEU B 1 254 ? -8.125 5.562 -8.664 1 98 254 LEU B C 1
ATOM 5000 O O . LEU B 1 254 ? -7.645 5.316 -7.555 1 98 254 LEU B O 1
ATOM 5004 N N . ALA B 1 255 ? -7.707 6.555 -9.438 1 97.5 255 ALA B N 1
ATOM 5005 C CA . ALA B 1 255 ? -6.754 7.531 -8.914 1 97.5 255 ALA B CA 1
ATOM 5006 C C . ALA B 1 255 ? -7.32 8.258 -7.699 1 97.5 255 ALA B C 1
ATOM 5008 O O . ALA B 1 255 ? -6.602 8.516 -6.73 1 97.5 255 ALA B O 1
ATOM 5009 N N . GLU B 1 256 ? -8.578 8.602 -7.738 1 96 256 GLU B N 1
ATOM 5010 C CA . GLU B 1 256 ? -9.234 9.242 -6.602 1 96 256 GLU B CA 1
ATOM 5011 C C . GLU B 1 256 ? -9.281 8.312 -5.398 1 96 256 GLU B C 1
ATOM 5013 O O . GLU B 1 256 ? -9.016 8.727 -4.27 1 96 256 GLU B O 1
ATOM 5018 N N . ALA B 1 257 ? -9.648 7.035 -5.633 1 96.56 257 ALA B N 1
ATOM 5019 C CA . ALA B 1 257 ? -9.688 6.043 -4.559 1 96.56 257 ALA B CA 1
ATOM 5020 C C . ALA B 1 257 ? -8.305 5.84 -3.949 1 96.56 257 ALA B C 1
ATOM 5022 O O . ALA B 1 257 ? -8.18 5.617 -2.742 1 96.56 257 ALA B O 1
ATOM 5023 N N . ARG B 1 258 ? -7.367 5.918 -4.793 1 96.88 258 ARG B N 1
ATOM 5024 C CA . ARG B 1 258 ? -5.984 5.664 -4.398 1 96.88 258 ARG B CA 1
ATOM 5025 C C . ARG B 1 258 ? -5.516 6.68 -3.363 1 96.88 258 ARG B C 1
ATOM 5027 O O . ARG B 1 258 ? -4.68 6.367 -2.512 1 96.88 258 ARG B O 1
ATOM 5034 N N . HIS B 1 259 ? -6.082 7.871 -3.344 1 95.69 259 HIS B N 1
ATOM 5035 C CA . HIS B 1 259 ? -5.723 8.883 -2.357 1 95.69 259 HIS B CA 1
ATOM 5036 C C . HIS B 1 259 ? -5.988 8.391 -0.939 1 95.69 259 HIS B C 1
ATOM 5038 O O . HIS B 1 259 ? -5.367 8.867 0.014 1 95.69 259 HIS B O 1
ATOM 5044 N N . TYR B 1 260 ? -6.852 7.395 -0.809 1 96.5 260 TYR B N 1
ATOM 5045 C CA . TYR B 1 260 ? -7.207 6.883 0.511 1 96.5 260 TYR B CA 1
ATOM 5046 C C . TYR B 1 260 ? -6.309 5.723 0.909 1 96.5 260 TYR B C 1
ATOM 5048 O O . TYR B 1 260 ? -6.281 5.32 2.074 1 96.5 260 TYR B O 1
ATOM 5056 N N . THR B 1 261 ? -5.523 5.148 -0.045 1 96.38 261 THR B N 1
ATOM 5057 C CA . THR B 1 261 ? -4.816 3.908 0.249 1 96.38 261 THR B CA 1
ATOM 5058 C C . THR B 1 261 ? -3.314 4.078 0.038 1 96.38 261 THR B C 1
ATOM 5060 O O . THR B 1 261 ? -2.516 3.32 0.595 1 96.38 261 THR B O 1
ATOM 5063 N N . ALA B 1 262 ? -3.037 5.031 -0.802 1 94.62 262 ALA B N 1
ATOM 5064 C CA . ALA B 1 262 ? -1.634 5.258 -1.139 1 94.62 262 ALA B CA 1
ATOM 5065 C C . ALA B 1 262 ? -1.418 6.676 -1.66 1 94.62 262 ALA B C 1
ATOM 5067 O O . ALA B 1 262 ? -2.305 7.25 -2.295 1 94.62 262 ALA B O 1
ATOM 5068 N N . ILE B 1 263 ? -0.341 7.27 -1.433 1 92.38 263 ILE B N 1
ATOM 5069 C CA . ILE B 1 263 ? 0.005 8.547 -2.045 1 92.38 263 ILE B CA 1
ATOM 5070 C C . ILE B 1 263 ? 0.768 8.305 -3.346 1 92.38 263 ILE B C 1
ATOM 5072 O O . ILE B 1 263 ? 0.259 8.586 -4.434 1 92.38 263 ILE B O 1
ATOM 5076 N N . SER B 1 264 ? 1.811 7.676 -3.26 1 95.56 264 SER B N 1
ATOM 5077 C CA . SER B 1 264 ? 2.688 7.332 -4.375 1 95.56 264 SER B CA 1
ATOM 5078 C C . SER B 1 264 ? 3.424 6.02 -4.113 1 95.56 264 SER B C 1
ATOM 5080 O O . SER B 1 264 ? 3.322 5.453 -3.021 1 95.56 264 SER B O 1
ATOM 5082 N N . VAL B 1 265 ? 4.016 5.508 -5.145 1 97.25 265 VAL B N 1
ATOM 5083 C CA . VAL B 1 265 ? 4.918 4.375 -4.969 1 97.25 265 VAL B CA 1
ATOM 5084 C C . VAL B 1 265 ? 6.324 4.879 -4.652 1 97.25 265 VAL B C 1
ATOM 5086 O O . VAL B 1 265 ? 6.648 6.039 -4.918 1 97.25 265 VAL B O 1
ATOM 5089 N N . SER B 1 266 ? 7.133 4 -4.031 1 98.19 266 SER B N 1
ATOM 5090 C CA . SER B 1 266 ? 8.516 4.332 -3.699 1 98.19 266 SER B CA 1
ATOM 5091 C C . SER B 1 266 ? 9.273 4.848 -4.918 1 98.19 266 SER B C 1
ATOM 5093 O O . SER B 1 266 ? 9.203 4.25 -5.996 1 98.19 266 SER B O 1
ATOM 5095 N N . GLN B 1 267 ? 9.977 6.027 -4.75 1 98.44 267 GLN B N 1
ATOM 5096 C CA . GLN B 1 267 ? 10.812 6.535 -5.832 1 98.44 267 GLN B CA 1
ATOM 5097 C C . GLN B 1 267 ? 11.891 5.523 -6.215 1 98.44 267 GLN B C 1
ATOM 5099 O O . GLN B 1 267 ? 12.25 5.41 -7.391 1 98.44 267 GLN B O 1
ATOM 5104 N N . LEU B 1 268 ? 12.414 4.793 -5.203 1 98.62 268 LEU B N 1
ATOM 5105 C CA . LEU B 1 268 ? 13.438 3.793 -5.465 1 98.62 268 LEU B CA 1
ATOM 5106 C C . LEU B 1 268 ? 12.875 2.629 -6.27 1 98.62 268 LEU B C 1
ATOM 5108 O O . LEU B 1 268 ? 13.5 2.168 -7.227 1 98.62 268 LEU B O 1
ATOM 5112 N N . ASP B 1 269 ? 11.703 2.178 -5.852 1 98.69 269 ASP B N 1
ATOM 5113 C CA . ASP B 1 269 ? 11.07 1.077 -6.566 1 98.69 269 ASP B CA 1
ATOM 5114 C C . ASP B 1 269 ? 10.719 1.481 -7.996 1 98.69 269 ASP B C 1
ATOM 5116 O O . ASP B 1 269 ? 10.844 0.679 -8.922 1 98.69 269 ASP B O 1
ATOM 5120 N N . ASP B 1 270 ? 10.211 2.736 -8.164 1 98.81 270 ASP B N 1
ATOM 5121 C CA . ASP B 1 270 ? 9.898 3.25 -9.492 1 98.81 270 ASP B CA 1
ATOM 5122 C C . ASP B 1 270 ? 11.125 3.227 -10.391 1 98.81 270 ASP B C 1
ATOM 5124 O O . ASP B 1 270 ? 11.047 2.799 -11.547 1 98.81 270 ASP B O 1
ATOM 5128 N N . GLN B 1 271 ? 12.289 3.615 -9.883 1 98.56 271 GLN B N 1
ATOM 5129 C CA . GLN B 1 271 ? 13.539 3.629 -10.641 1 98.56 271 GLN B CA 1
ATOM 5130 C C . GLN B 1 271 ? 13.945 2.219 -11.055 1 98.56 271 GLN B C 1
ATOM 5132 O O . GLN B 1 271 ? 14.258 1.979 -12.227 1 98.56 271 GLN B O 1
ATOM 5137 N N . VAL B 1 272 ? 13.883 1.29 -10.117 1 98.75 272 VAL B N 1
ATOM 5138 C CA . VAL B 1 272 ? 14.305 -0.078 -10.391 1 98.75 272 VAL B CA 1
ATOM 5139 C C . VAL B 1 272 ? 13.344 -0.73 -11.383 1 98.75 272 VAL B C 1
ATOM 5141 O O . VAL B 1 272 ? 13.766 -1.441 -12.297 1 98.75 272 VAL B O 1
ATOM 5144 N N . ALA B 1 273 ? 12.047 -0.491 -11.188 1 98.88 273 ALA B N 1
ATOM 5145 C CA . ALA B 1 273 ? 11.039 -1.035 -12.094 1 98.88 273 ALA B CA 1
ATOM 5146 C C . ALA B 1 273 ? 11.234 -0.499 -13.516 1 98.88 273 ALA B C 1
ATOM 5148 O O . ALA B 1 273 ? 11.172 -1.256 -14.484 1 98.88 273 ALA B O 1
ATOM 5149 N N . SER B 1 274 ? 11.453 0.838 -13.602 1 98.69 274 SER B N 1
ATOM 5150 C CA . SER B 1 274 ? 11.695 1.463 -14.898 1 98.69 274 SER B CA 1
ATOM 5151 C C . SER B 1 274 ? 12.914 0.862 -15.586 1 98.69 274 SER B C 1
ATOM 5153 O O . SER B 1 274 ? 12.914 0.649 -16.797 1 98.69 274 SER B O 1
ATOM 5155 N N . TYR B 1 275 ? 13.953 0.631 -14.805 1 98.56 275 TYR B N 1
ATOM 5156 C CA . TYR B 1 275 ? 15.172 0.018 -15.312 1 98.56 275 TYR B CA 1
ATOM 5157 C C . TYR B 1 275 ? 14.906 -1.407 -15.789 1 98.56 275 TYR B C 1
ATOM 5159 O O . TYR B 1 275 ? 15.305 -1.782 -16.891 1 98.56 275 TYR B O 1
ATOM 5167 N N . ALA B 1 276 ? 14.188 -2.221 -14.992 1 98.75 276 ALA B N 1
ATOM 5168 C CA . ALA B 1 276 ? 13.93 -3.627 -15.289 1 98.75 276 ALA B CA 1
ATOM 5169 C C . ALA B 1 276 ? 13.078 -3.779 -16.547 1 98.75 276 ALA B C 1
ATOM 5171 O O . ALA B 1 276 ? 13.234 -4.75 -17.297 1 98.75 276 ALA B O 1
ATOM 5172 N N . LEU B 1 277 ? 12.203 -2.809 -16.812 1 98.5 277 LEU B N 1
ATOM 5173 C CA . LEU B 1 277 ? 11.297 -2.885 -17.953 1 98.5 277 LEU B CA 1
ATOM 5174 C C . LEU B 1 277 ? 11.898 -2.201 -19.172 1 98.5 277 LEU B C 1
ATOM 5176 O O . LEU B 1 277 ? 11.258 -2.127 -20.219 1 98.5 277 LEU B O 1
ATOM 5180 N N . SER B 1 278 ? 13.086 -1.64 -19.031 1 98 278 SER B N 1
ATOM 5181 C CA . SER B 1 278 ? 13.75 -1.058 -20.188 1 98 278 SER B CA 1
ATOM 5182 C C . SER B 1 278 ? 14.078 -2.123 -21.234 1 98 278 SER B C 1
ATOM 5184 O O . SER B 1 278 ? 14.242 -3.299 -20.891 1 98 278 SER B O 1
ATOM 5186 N N . PRO B 1 279 ? 14.164 -1.72 -22.422 1 95.38 279 PRO B N 1
ATOM 5187 C CA . PRO B 1 279 ? 14.469 -2.686 -23.484 1 95.38 279 PRO B CA 1
ATOM 5188 C C . PRO B 1 279 ? 15.75 -3.471 -23.234 1 95.38 279 PRO B C 1
ATOM 5190 O O . PRO B 1 279 ? 15.82 -4.664 -23.531 1 95.38 279 PRO B O 1
ATOM 5193 N N . ALA B 1 280 ? 16.719 -2.895 -22.609 1 97.38 280 ALA B N 1
ATOM 5194 C CA . ALA B 1 280 ? 18.031 -3.51 -22.391 1 97.38 280 ALA B CA 1
ATOM 5195 C C . ALA B 1 280 ? 17.953 -4.598 -21.328 1 97.38 280 ALA B C 1
ATOM 5197 O O . ALA B 1 280 ? 18.797 -5.492 -21.281 1 97.38 280 ALA B O 1
ATOM 5198 N N . VAL B 1 281 ? 16.969 -4.559 -20.484 1 98.19 281 VAL B N 1
ATOM 5199 C CA . VAL B 1 281 ? 16.953 -5.473 -19.344 1 98.19 281 VAL B CA 1
ATOM 5200 C C . VAL B 1 281 ? 15.773 -6.441 -19.484 1 98.19 281 VAL B C 1
ATOM 5202 O O . VAL B 1 281 ? 15.906 -7.633 -19.188 1 98.19 281 VAL B O 1
ATOM 5205 N N . ARG B 1 282 ? 14.656 -5.961 -19.953 1 97.12 282 ARG B N 1
ATOM 5206 C CA . ARG B 1 282 ? 13.406 -6.715 -19.984 1 97.12 282 ARG B CA 1
ATOM 5207 C C . ARG B 1 282 ? 13.57 -8.016 -20.766 1 97.12 282 ARG B C 1
ATOM 5209 O O . ARG B 1 282 ? 13.172 -9.086 -20.297 1 97.12 282 ARG B O 1
ATOM 5216 N N . GLY B 1 283 ? 14.125 -7.938 -21.953 1 94.69 283 GLY B N 1
ATOM 5217 C CA . GLY B 1 283 ? 14.32 -9.102 -22.812 1 94.69 283 GLY B CA 1
ATOM 5218 C C . GLY B 1 283 ? 15.141 -10.188 -22.141 1 94.69 283 GLY B C 1
ATOM 5219 O O . GLY B 1 283 ? 14.656 -11.312 -21.938 1 94.69 283 GLY B O 1
ATOM 5220 N N . PRO B 1 284 ? 16.359 -9.844 -21.703 1 96.81 284 PRO B N 1
ATOM 5221 C CA . PRO B 1 284 ? 17.219 -10.82 -21.031 1 96.81 284 PRO B CA 1
ATOM 5222 C C . PRO B 1 284 ? 16.578 -11.406 -19.781 1 96.81 284 PRO B C 1
ATOM 5224 O O . PRO B 1 284 ? 16.703 -12.602 -19.516 1 96.81 284 PRO B O 1
ATOM 5227 N N . LEU B 1 285 ? 15.93 -10.625 -19.047 1 97.62 285 LEU B N 1
ATOM 5228 C CA . LEU B 1 285 ? 15.289 -11.078 -17.812 1 97.62 285 LEU B CA 1
ATOM 5229 C C . LEU B 1 285 ? 14.195 -12.102 -18.109 1 97.62 285 LEU B C 1
ATOM 5231 O O . LEU B 1 285 ? 14.117 -13.141 -17.453 1 97.62 285 LEU B O 1
ATOM 5235 N N . LEU B 1 286 ? 13.359 -11.836 -19.094 1 96.12 286 LEU B N 1
ATOM 5236 C CA . LEU B 1 286 ? 12.25 -12.727 -19.422 1 96.12 286 LEU B CA 1
ATOM 5237 C C . LEU B 1 286 ? 12.766 -14.008 -20.078 1 96.12 286 LEU B C 1
ATOM 5239 O O . LEU B 1 286 ? 12.203 -15.086 -19.859 1 96.12 286 LEU B O 1
ATOM 5243 N N . ARG B 1 287 ? 13.828 -13.883 -20.891 1 95.12 287 ARG B N 1
ATOM 5244 C CA . ARG B 1 287 ? 14.422 -15.094 -21.453 1 95.12 287 ARG B CA 1
ATOM 5245 C C . ARG B 1 287 ? 14.938 -16.016 -20.359 1 95.12 287 ARG B C 1
ATOM 5247 O O . ARG B 1 287 ? 14.727 -17.234 -20.422 1 95.12 287 ARG B O 1
ATOM 5254 N N . ARG B 1 288 ? 15.562 -15.422 -19.391 1 96.69 288 ARG B N 1
ATOM 5255 C CA . ARG B 1 288 ? 16.016 -16.188 -18.234 1 96.69 288 ARG B CA 1
ATOM 5256 C C . ARG B 1 288 ? 14.859 -16.906 -17.562 1 96.69 288 ARG B C 1
ATOM 5258 O O . ARG B 1 288 ? 14.945 -18.094 -17.281 1 96.69 288 ARG B O 1
ATOM 5265 N N . ASN B 1 289 ? 13.82 -16.188 -17.328 1 97.12 289 ASN B N 1
ATOM 5266 C CA . ASN B 1 289 ? 12.727 -16.719 -16.531 1 97.12 289 ASN B CA 1
ATOM 5267 C C . ASN B 1 289 ? 11.906 -17.75 -17.297 1 97.12 289 ASN B C 1
ATOM 5269 O O . ASN B 1 289 ? 11.406 -18.703 -16.719 1 97.12 289 ASN B O 1
ATOM 5273 N N . VAL B 1 290 ? 11.758 -17.578 -18.609 1 95.25 290 VAL B N 1
ATOM 5274 C CA . VAL B 1 290 ? 11.07 -18.547 -19.438 1 95.25 290 VAL B CA 1
ATOM 5275 C C . VAL B 1 290 ? 11.875 -19.844 -19.5 1 95.25 290 VAL B C 1
ATOM 5277 O O . VAL B 1 290 ? 11.32 -20.938 -19.406 1 95.25 290 VAL B O 1
ATOM 5280 N N . SER B 1 291 ? 13.188 -19.719 -19.625 1 96 291 SER B N 1
ATOM 5281 C CA . SER B 1 291 ? 14.055 -20.891 -19.625 1 96 291 SER B CA 1
ATOM 5282 C C . SER B 1 291 ? 13.961 -21.641 -18.312 1 96 291 SER B C 1
ATOM 5284 O O . SER B 1 291 ? 13.914 -22.875 -18.297 1 96 291 SER B O 1
ATOM 5286 N N . LEU B 1 292 ? 13.992 -20.891 -17.281 1 97.38 292 LEU B N 1
ATOM 5287 C CA . LEU B 1 292 ? 13.836 -21.469 -15.953 1 97.38 292 LEU B CA 1
ATOM 5288 C C . LEU B 1 292 ? 12.516 -22.203 -15.828 1 97.38 292 LEU B C 1
ATOM 5290 O O . LEU B 1 292 ? 12.469 -23.344 -15.336 1 97.38 292 LEU B O 1
ATOM 5294 N N . ALA B 1 293 ? 11.43 -21.578 -16.266 1 97.25 293 ALA B N 1
ATOM 5295 C CA . ALA B 1 293 ? 10.094 -22.172 -16.203 1 97.25 293 ALA B CA 1
ATOM 5296 C C . ALA B 1 293 ? 10.023 -23.469 -17 1 97.25 293 ALA B C 1
ATOM 5298 O O . ALA B 1 293 ? 9.477 -24.469 -16.531 1 97.25 293 ALA B O 1
ATOM 5299 N N . ARG B 1 294 ? 10.57 -23.469 -18.156 1 96.06 294 ARG B N 1
ATOM 5300 C CA . ARG B 1 294 ? 10.539 -24.641 -19.016 1 96.06 294 ARG B CA 1
ATOM 5301 C C . ARG B 1 294 ? 11.312 -25.797 -18.406 1 96.06 294 ARG B C 1
ATOM 5303 O O . ARG B 1 294 ? 10.82 -26.938 -18.375 1 96.06 294 ARG B O 1
ATOM 5310 N N . ARG B 1 295 ? 12.484 -25.516 -17.953 1 97.19 295 ARG B N 1
ATOM 5311 C CA . ARG B 1 295 ? 13.32 -26.531 -17.328 1 97.19 295 ARG B CA 1
ATOM 5312 C C . ARG B 1 295 ? 12.625 -27.156 -16.125 1 97.19 295 ARG B C 1
ATOM 5314 O O . ARG B 1 295 ? 12.562 -28.375 -15.984 1 97.19 295 ARG B O 1
ATOM 5321 N N . ASN B 1 296 ? 12.156 -26.281 -15.281 1 98.31 296 ASN B N 1
ATOM 5322 C CA . ASN B 1 296 ? 11.539 -26.75 -14.039 1 98.31 296 ASN B CA 1
ATOM 5323 C C . ASN B 1 296 ? 10.211 -27.453 -14.305 1 98.31 296 ASN B C 1
ATOM 5325 O O . ASN B 1 296 ? 9.859 -28.391 -13.602 1 98.31 296 ASN B O 1
ATOM 5329 N N . ALA B 1 297 ? 9.445 -26.969 -15.289 1 97.56 297 ALA B N 1
ATOM 5330 C CA . ALA B 1 297 ? 8.211 -27.656 -15.68 1 97.56 297 ALA B CA 1
ATOM 5331 C C . ALA B 1 297 ? 8.492 -29.078 -16.156 1 97.56 297 ALA B C 1
ATOM 5333 O O . ALA B 1 297 ? 7.703 -29.984 -15.891 1 97.56 297 ALA B O 1
ATOM 5334 N N . ALA B 1 298 ? 9.555 -29.266 -16.844 1 97.56 298 ALA B N 1
ATOM 5335 C CA . ALA B 1 298 ? 9.93 -30.594 -17.312 1 97.56 298 ALA B CA 1
ATOM 5336 C C . ALA B 1 298 ? 10.258 -31.516 -16.141 1 97.56 298 ALA B C 1
ATOM 5338 O O . ALA B 1 298 ? 9.914 -32.688 -16.172 1 97.56 298 ALA B O 1
ATOM 5339 N N . MET B 1 299 ? 10.93 -30.969 -15.133 1 98.31 299 MET B N 1
ATOM 5340 C CA . MET B 1 299 ? 11.219 -31.75 -13.93 1 98.31 299 MET B CA 1
ATOM 5341 C C . MET B 1 299 ? 9.93 -32.188 -13.234 1 98.31 299 MET B C 1
ATOM 5343 O O . MET B 1 299 ? 9.805 -33.312 -12.805 1 98.31 299 MET B O 1
ATOM 5347 N N . LEU B 1 300 ? 9.039 -31.266 -13.164 1 98.31 300 LEU B N 1
ATOM 5348 C CA . LEU B 1 300 ? 7.766 -31.531 -12.516 1 98.31 300 LEU B CA 1
ATOM 5349 C C . LEU B 1 300 ? 6.957 -32.562 -13.305 1 98.31 300 LEU B C 1
ATOM 5351 O O . LEU B 1 300 ? 6.305 -33.438 -12.727 1 98.31 300 LEU B O 1
ATOM 5355 N N . ALA B 1 301 ? 6.973 -32.438 -14.594 1 98.38 301 ALA B N 1
ATOM 5356 C CA . ALA B 1 301 ? 6.281 -33.375 -15.461 1 98.38 301 ALA B CA 1
ATOM 5357 C C . ALA B 1 301 ? 6.836 -34.781 -15.273 1 98.38 301 ALA B C 1
ATOM 5359 O O . ALA B 1 301 ? 6.074 -35.781 -15.227 1 98.38 301 ALA B O 1
ATOM 5360 N N . ALA B 1 302 ? 8.125 -34.906 -15.195 1 98.56 302 ALA B N 1
ATOM 5361 C CA . ALA B 1 302 ? 8.766 -36.219 -14.977 1 98.56 302 ALA B CA 1
ATOM 5362 C C . ALA B 1 302 ? 8.336 -36.812 -13.641 1 98.56 302 ALA B C 1
ATOM 5364 O O . ALA B 1 302 ? 8.109 -38 -13.539 1 98.56 302 ALA B O 1
ATOM 5365 N N . PHE B 1 303 ? 8.281 -36.031 -12.633 1 98.56 303 PHE B N 1
ATOM 5366 C CA . PHE B 1 303 ? 7.844 -36.5 -11.32 1 98.56 303 PHE B CA 1
ATOM 5367 C C . PHE B 1 303 ? 6.426 -37.031 -11.375 1 98.56 303 PHE B C 1
ATOM 5369 O O . PHE B 1 303 ? 6.152 -38.125 -10.859 1 98.56 303 PHE B O 1
ATOM 5376 N N . VAL B 1 304 ? 5.477 -36.25 -11.969 1 98.5 304 VAL B N 1
ATOM 5377 C CA . VAL B 1 304 ? 4.078 -36.656 -12.031 1 98.5 304 VAL B CA 1
ATOM 5378 C C . VAL B 1 304 ? 3.955 -37.938 -12.828 1 98.5 304 VAL B C 1
ATOM 5380 O O . VAL B 1 304 ? 3.205 -38.844 -12.445 1 98.5 304 VAL B O 1
ATOM 5383 N N . GLU B 1 305 ? 4.719 -38 -13.898 1 98.06 305 GLU B N 1
ATOM 5384 C CA . GLU B 1 305 ? 4.707 -39.219 -14.711 1 98.06 305 GLU B CA 1
ATOM 5385 C C . GLU B 1 305 ? 5.195 -40.438 -13.914 1 98.06 305 GLU B C 1
ATOM 5387 O O . GLU B 1 305 ? 4.582 -41.5 -13.953 1 98.06 305 GLU B O 1
ATOM 5392 N N . ALA B 1 306 ? 6.215 -40.281 -13.203 1 97.62 306 ALA B N 1
ATOM 5393 C CA . ALA B 1 306 ? 6.82 -41.344 -12.438 1 97.62 306 ALA B CA 1
ATOM 5394 C C . ALA B 1 306 ? 5.906 -41.812 -11.297 1 97.62 306 ALA B C 1
ATOM 5396 O O . ALA B 1 306 ? 6.023 -42.938 -10.805 1 97.62 306 ALA B O 1
ATOM 5397 N N . HIS B 1 307 ? 5.035 -40.938 -10.922 1 97.5 307 HIS B N 1
ATOM 5398 C CA . HIS B 1 307 ? 4.164 -41.25 -9.797 1 97.5 307 HIS B CA 1
ATOM 5399 C C . HIS B 1 307 ? 2.695 -41.156 -10.203 1 97.5 307 HIS B C 1
ATOM 5401 O O . HIS B 1 307 ? 1.845 -40.781 -9.391 1 97.5 307 HIS B O 1
ATOM 5407 N N . SER B 1 308 ? 2.359 -41.438 -11.406 1 96.5 308 SER B N 1
ATOM 5408 C CA . SER B 1 308 ? 1.035 -41.25 -11.992 1 96.5 308 SER B CA 1
ATOM 5409 C C . SER B 1 308 ? 0.014 -42.188 -11.32 1 96.5 308 SER B C 1
ATOM 5411 O O . SER B 1 308 ? -1.193 -41.969 -11.453 1 96.5 308 SER B O 1
ATOM 5413 N N . SER B 1 309 ? 0.479 -43.156 -10.555 1 96.5 309 SER B N 1
ATOM 5414 C CA . SER B 1 309 ? -0.432 -44.062 -9.859 1 96.5 309 SER B CA 1
ATOM 5415 C C . SER B 1 309 ? -1.061 -43.406 -8.641 1 96.5 309 SER B C 1
ATOM 5417 O O . SER B 1 309 ? -2.094 -43.844 -8.141 1 96.5 309 SER B O 1
ATOM 5419 N N . VAL B 1 310 ? -0.456 -42.25 -8.188 1 97.31 310 VAL B N 1
ATOM 5420 C CA . VAL B 1 310 ? -0.973 -41.656 -6.957 1 97.31 310 VAL B CA 1
ATOM 5421 C C . VAL B 1 310 ? -1.1 -40.156 -7.121 1 97.31 310 VAL B C 1
ATOM 5423 O O . VAL B 1 310 ? -1.461 -39.438 -6.176 1 97.31 310 VAL B O 1
ATOM 5426 N N . CYS B 1 311 ? -0.683 -39.625 -8.25 1 97.06 311 CYS B N 1
ATOM 5427 C CA . CYS B 1 311 ? -0.916 -38.188 -8.453 1 97.06 311 CYS B CA 1
ATOM 5428 C C . CYS B 1 311 ? -1.226 -37.906 -9.914 1 97.06 311 CYS B C 1
ATOM 5430 O O . CYS B 1 311 ? -0.927 -38.688 -10.789 1 97.06 311 CYS B O 1
ATOM 5432 N N . SER B 1 312 ? -1.936 -36.875 -10.18 1 97.5 312 SER B N 1
ATOM 5433 C CA . SER B 1 312 ? -2.334 -36.375 -11.5 1 97.5 312 SER B CA 1
ATOM 5434 C C . SER B 1 312 ? -2.451 -34.875 -11.516 1 97.5 312 SER B C 1
ATOM 5436 O O . SER B 1 312 ? -2.48 -34.219 -10.461 1 97.5 312 SER B O 1
ATOM 5438 N N . TRP B 1 313 ? -2.428 -34.312 -12.672 1 97.94 313 TRP B N 1
ATOM 5439 C CA . TRP B 1 313 ? -2.555 -32.875 -12.805 1 97.94 313 TRP B CA 1
ATOM 5440 C C . TRP B 1 313 ? -3.037 -32.5 -14.203 1 97.94 313 TRP B C 1
ATOM 5442 O O . TRP B 1 313 ? -3.186 -33.375 -15.07 1 97.94 313 TRP B O 1
ATOM 5452 N N . VAL B 1 314 ? -3.57 -31.297 -14.398 1 97.88 314 VAL B N 1
ATOM 5453 C CA . VAL B 1 314 ? -3.549 -30.594 -15.672 1 97.88 314 VAL B CA 1
ATOM 5454 C C . VAL B 1 314 ? -2.25 -29.797 -15.805 1 97.88 314 VAL B C 1
ATOM 5456 O O . VAL B 1 314 ? -2.014 -28.859 -15.039 1 97.88 314 VAL B O 1
ATOM 5459 N N . ALA B 1 315 ? -1.439 -30.25 -16.734 1 97.06 315 ALA B N 1
ATOM 5460 C CA . ALA B 1 315 ? -0.098 -29.688 -16.828 1 97.06 315 ALA B CA 1
ATOM 5461 C C . ALA B 1 315 ? -0.157 -28.172 -17.031 1 97.06 315 ALA B C 1
ATOM 5463 O O . ALA B 1 315 ? -0.892 -27.688 -17.891 1 97.06 315 ALA B O 1
ATOM 5464 N N . PRO B 1 316 ? 0.59 -27.469 -16.172 1 96.69 316 PRO B N 1
ATOM 5465 C CA . PRO B 1 316 ? 0.673 -26.016 -16.406 1 96.69 316 PRO B CA 1
ATOM 5466 C C . PRO B 1 316 ? 1.431 -25.672 -17.688 1 96.69 316 PRO B C 1
ATOM 5468 O O . PRO B 1 316 ? 2.377 -26.359 -18.062 1 96.69 316 PRO B O 1
ATOM 5471 N N . SER B 1 317 ? 0.995 -24.625 -18.328 1 94.88 317 SER B N 1
ATOM 5472 C CA . SER B 1 317 ? 1.716 -24.172 -19.516 1 94.88 317 SER B CA 1
ATOM 5473 C C . SER B 1 317 ? 2.074 -22.688 -19.422 1 94.88 317 SER B C 1
ATOM 5475 O O . SER B 1 317 ? 2.588 -22.109 -20.375 1 94.88 317 SER B O 1
ATOM 5477 N N . ALA B 1 318 ? 1.782 -22.094 -18.297 1 96 318 ALA B N 1
ATOM 5478 C CA . ALA B 1 318 ? 2.102 -20.688 -18.031 1 96 318 ALA B CA 1
ATOM 5479 C C . ALA B 1 318 ? 2.24 -20.422 -16.531 1 96 318 ALA B C 1
ATOM 5481 O O . ALA B 1 318 ? 1.947 -21.297 -15.719 1 96 318 ALA B O 1
ATOM 5482 N N . GLY B 1 319 ? 2.768 -19.266 -16.203 1 96.88 319 GLY B N 1
ATOM 5483 C CA . GLY B 1 319 ? 2.906 -18.875 -14.812 1 96.88 319 GLY B CA 1
ATOM 5484 C C . GLY B 1 319 ? 3.973 -19.656 -14.078 1 96.88 319 GLY B C 1
ATOM 5485 O O . GLY B 1 319 ? 4.996 -20.031 -14.664 1 96.88 319 GLY B O 1
ATOM 5486 N N . THR B 1 320 ? 3.734 -19.797 -12.805 1 98.62 320 THR B N 1
ATOM 5487 C CA . THR B 1 320 ? 4.793 -20.344 -11.969 1 98.62 320 THR B CA 1
ATOM 5488 C C . THR B 1 320 ? 4.25 -21.438 -11.062 1 98.62 320 THR B C 1
ATOM 5490 O O . THR B 1 320 ? 4.973 -21.969 -10.211 1 98.62 320 THR B O 1
ATOM 5493 N N . THR B 1 321 ? 2.963 -21.812 -11.211 1 98.75 321 THR B N 1
ATOM 5494 C CA . THR B 1 321 ? 2.348 -22.75 -10.266 1 98.75 321 THR B CA 1
ATOM 5495 C C . THR B 1 321 ? 1.802 -23.969 -10.984 1 98.75 321 THR B C 1
ATOM 5497 O O . THR B 1 321 ? 1.536 -23.922 -12.188 1 98.75 321 THR B O 1
ATOM 5500 N N . ALA B 1 322 ? 1.692 -25.047 -10.305 1 98.69 322 ALA B N 1
ATOM 5501 C CA . ALA B 1 322 ? 1.026 -26.281 -10.719 1 98.69 322 ALA B CA 1
ATOM 5502 C C . ALA B 1 322 ? 0.101 -26.797 -9.617 1 98.69 322 ALA B C 1
ATOM 5504 O O . ALA B 1 322 ? 0.382 -26.625 -8.43 1 98.69 322 ALA B O 1
ATOM 5505 N N . PHE B 1 323 ? -0.963 -27.328 -10.016 1 98.81 323 PHE B N 1
ATOM 5506 C CA . PHE B 1 323 ? -1.975 -27.875 -9.117 1 98.81 323 PHE B CA 1
ATOM 5507 C C . PHE B 1 323 ? -2.088 -29.391 -9.289 1 98.81 323 PHE B C 1
ATOM 5509 O O . PHE B 1 323 ? -2.691 -29.859 -10.25 1 98.81 323 PHE B O 1
ATOM 5516 N N . ILE B 1 324 ? -1.506 -30.156 -8.312 1 98.75 324 ILE B N 1
ATOM 5517 C CA . ILE B 1 324 ? -1.363 -31.609 -8.445 1 98.75 324 ILE B CA 1
ATOM 5518 C C . ILE B 1 324 ? -2.307 -32.312 -7.465 1 98.75 324 ILE B C 1
ATOM 5520 O O . ILE B 1 324 ? -2.354 -31.969 -6.285 1 98.75 324 ILE B O 1
ATOM 5524 N N . ARG B 1 325 ? -3.029 -33.219 -7.922 1 98.5 325 ARG B N 1
ATOM 5525 C CA . ARG B 1 325 ? -3.926 -34 -7.082 1 98.5 325 ARG B CA 1
ATOM 5526 C C . ARG B 1 325 ? -3.26 -35.312 -6.625 1 98.5 325 ARG B C 1
ATOM 5528 O O . ARG B 1 325 ? -2.775 -36.094 -7.449 1 98.5 325 ARG B O 1
ATOM 5535 N N . PHE B 1 326 ? -3.234 -35.5 -5.352 1 98.5 326 PHE B N 1
ATOM 5536 C CA . PHE B 1 326 ? -2.732 -36.75 -4.785 1 98.5 326 PHE B CA 1
ATOM 5537 C C . PHE B 1 326 ? -3.877 -37.625 -4.262 1 98.5 326 PHE B C 1
ATOM 5539 O O . PHE B 1 326 ? -4.832 -37.094 -3.676 1 98.5 326 PHE B O 1
ATOM 5546 N N . HIS B 1 327 ? -3.832 -38.844 -4.477 1 97.12 327 HIS B N 1
ATOM 5547 C CA . HIS B 1 327 ? -4.816 -39.812 -4.016 1 97.12 327 HIS B CA 1
ATOM 5548 C C . HIS B 1 327 ? -4.145 -41.094 -3.535 1 97.12 327 HIS B C 1
ATOM 5550 O O . HIS B 1 327 ? -2.998 -41.375 -3.893 1 97.12 327 HIS B O 1
ATOM 5556 N N . ASP B 1 328 ? -4.848 -41.75 -2.74 1 93.81 328 ASP B N 1
ATOM 5557 C CA . ASP B 1 328 ? -4.32 -43.062 -2.309 1 93.81 328 ASP B CA 1
ATOM 5558 C C . ASP B 1 328 ? -4.5 -44.094 -3.395 1 93.81 328 ASP B C 1
ATOM 5560 O O . ASP B 1 328 ? -4.918 -43.781 -4.512 1 93.81 328 ASP B O 1
ATOM 5564 N N . THR B 1 329 ? -4.055 -45.344 -3.043 1 90 329 THR B N 1
ATOM 5565 C CA . THR B 1 329 ? -4.031 -46.406 -4.031 1 90 329 THR B CA 1
ATOM 5566 C C . THR B 1 329 ? -5.449 -46.781 -4.438 1 90 329 THR B C 1
ATOM 5568 O O . THR B 1 329 ? -5.656 -47.406 -5.496 1 90 329 THR B O 1
ATOM 5571 N N . ASP B 1 330 ? -6.492 -46.375 -3.666 1 92.38 330 ASP B N 1
ATOM 5572 C CA . ASP B 1 330 ? -7.891 -46.656 -3.982 1 92.38 330 ASP B CA 1
ATOM 5573 C C . ASP B 1 330 ? -8.523 -45.5 -4.77 1 92.38 330 ASP B C 1
ATOM 5575 O O . ASP B 1 330 ? -9.711 -45.562 -5.09 1 92.38 330 ASP B O 1
ATOM 5579 N N . GLY B 1 331 ? -7.699 -44.5 -4.996 1 93.19 331 GLY B N 1
ATOM 5580 C CA . GLY B 1 331 ? -8.172 -43.406 -5.797 1 93.19 331 GLY B CA 1
ATOM 5581 C C . GLY B 1 331 ? -8.789 -42.281 -4.969 1 93.19 331 GLY B C 1
ATOM 5582 O O . GLY B 1 331 ? -9.227 -41.281 -5.508 1 93.19 331 GLY B O 1
ATOM 5583 N N . GLN B 1 332 ? -8.844 -42.469 -3.719 1 96.25 332 GLN B N 1
ATOM 5584 C CA . GLN B 1 332 ? -9.422 -41.469 -2.838 1 96.25 332 GLN B CA 1
ATOM 5585 C C . GLN B 1 332 ? -8.438 -40.312 -2.588 1 96.25 332 GLN B C 1
ATOM 5587 O O . GLN B 1 332 ? -7.254 -40.562 -2.35 1 96.25 332 GLN B O 1
ATOM 5592 N N . PRO B 1 333 ? -8.914 -39.125 -2.707 1 97.75 333 PRO B N 1
ATOM 5593 C CA . PRO B 1 333 ? -8.016 -38 -2.428 1 97.75 333 PRO B CA 1
ATOM 5594 C C . PRO B 1 333 ? -7.402 -38.094 -1.029 1 97.75 333 PRO B C 1
ATOM 5596 O O . PRO B 1 333 ? -8.086 -38.469 -0.073 1 97.75 333 PRO B O 1
ATOM 5599 N N . VAL B 1 334 ? -6.203 -37.688 -0.945 1 97.75 334 VAL B N 1
ATOM 5600 C CA . VAL B 1 334 ? -5.586 -37.594 0.373 1 97.75 334 VAL B CA 1
ATOM 5601 C C . VAL B 1 334 ? -6.145 -36.406 1.121 1 97.75 334 VAL B C 1
ATOM 5603 O O . VAL B 1 334 ? -6.727 -35.5 0.513 1 97.75 334 VAL B O 1
ATOM 5606 N N . ASP B 1 335 ? -6.023 -36.406 2.439 1 97.94 335 ASP B N 1
ATOM 5607 C CA . ASP B 1 335 ? -6.168 -35.188 3.207 1 97.94 335 ASP B CA 1
ATOM 5608 C C . ASP B 1 335 ? -5.016 -34.219 2.926 1 97.94 335 ASP B C 1
ATOM 5610 O O . ASP B 1 335 ? -3.957 -34.312 3.553 1 97.94 335 ASP B O 1
ATOM 5614 N N . ASP B 1 336 ? -5.262 -33.312 2.029 1 98.12 336 ASP B N 1
ATOM 5615 C CA . ASP B 1 336 ? -4.168 -32.5 1.494 1 98.12 336 ASP B CA 1
ATOM 5616 C C . ASP B 1 336 ? -3.496 -31.688 2.596 1 98.12 336 ASP B C 1
ATOM 5618 O O . ASP B 1 336 ? -2.291 -31.438 2.543 1 98.12 336 ASP B O 1
ATOM 5622 N N . VAL B 1 337 ? -4.203 -31.266 3.621 1 98.5 337 VAL B N 1
ATOM 5623 C CA . VAL B 1 337 ? -3.609 -30.516 4.727 1 98.5 337 VAL B CA 1
ATOM 5624 C C . VAL B 1 337 ? -2.662 -31.422 5.508 1 98.5 337 VAL B C 1
ATOM 5626 O O . VAL B 1 337 ? -1.504 -31.078 5.742 1 98.5 337 VAL B O 1
ATOM 5629 N N . ALA B 1 338 ? -3.137 -32.562 5.922 1 98.38 338 ALA B N 1
ATOM 5630 C CA . ALA B 1 338 ? -2.311 -33.531 6.648 1 98.38 338 ALA B CA 1
ATOM 5631 C C . ALA B 1 338 ? -1.133 -34 5.801 1 98.38 338 ALA B C 1
ATOM 5633 O O . ALA B 1 338 ? -0.023 -34.156 6.309 1 98.38 338 ALA B O 1
ATOM 5634 N N . PHE B 1 339 ? -1.418 -34.25 4.574 1 98.44 339 PHE B N 1
ATOM 5635 C CA . PHE B 1 339 ? -0.387 -34.656 3.637 1 98.44 339 PHE B CA 1
ATOM 5636 C C . PHE B 1 339 ? 0.733 -33.625 3.557 1 98.44 339 PHE B C 1
ATOM 5638 O O . PHE B 1 339 ? 1.908 -33.969 3.709 1 98.44 339 PHE B O 1
ATOM 5645 N N . CYS B 1 340 ? 0.411 -32.344 3.348 1 98.62 340 CYS B N 1
ATOM 5646 C CA . CYS B 1 340 ? 1.402 -31.297 3.234 1 98.62 340 CYS B CA 1
ATOM 5647 C C . CYS B 1 340 ? 2.201 -31.156 4.523 1 98.62 340 CYS B C 1
ATOM 5649 O O . CYS B 1 340 ? 3.416 -30.953 4.488 1 98.62 340 CYS B O 1
ATOM 5651 N N . ARG B 1 341 ? 1.527 -31.25 5.648 1 98.5 341 ARG B N 1
ATOM 5652 C CA . ARG B 1 341 ? 2.211 -31.141 6.934 1 98.5 341 ARG B CA 1
ATOM 5653 C C . ARG B 1 341 ? 3.182 -32.281 7.137 1 98.5 341 ARG B C 1
ATOM 5655 O O . ARG B 1 341 ? 4.301 -32.094 7.609 1 98.5 341 ARG B O 1
ATOM 5662 N N . ASP B 1 342 ? 2.707 -33.5 6.824 1 98.56 342 ASP B N 1
ATOM 5663 C CA . ASP B 1 342 ? 3.551 -34.688 6.973 1 98.56 342 ASP B CA 1
ATOM 5664 C C . ASP B 1 342 ? 4.766 -34.625 6.051 1 98.56 342 ASP B C 1
ATOM 5666 O O . ASP B 1 342 ? 5.875 -34.969 6.449 1 98.56 342 ASP B O 1
ATOM 5670 N N . VAL B 1 343 ? 4.574 -34.188 4.805 1 98.62 343 VAL B N 1
ATOM 5671 C CA . VAL B 1 343 ? 5.664 -34 3.854 1 98.62 343 VAL B CA 1
ATOM 5672 C C . VAL B 1 343 ? 6.68 -33 4.418 1 98.62 343 VAL B C 1
ATOM 5674 O O . VAL B 1 343 ? 7.887 -33.281 4.391 1 98.62 343 VAL B O 1
ATOM 5677 N N . LEU B 1 344 ? 6.215 -31.859 4.918 1 98.69 344 LEU B N 1
ATOM 5678 C CA . LEU B 1 344 ? 7.094 -30.844 5.48 1 98.69 344 LEU B CA 1
ATOM 5679 C C . LEU B 1 344 ? 7.891 -31.406 6.652 1 98.69 344 LEU B C 1
ATOM 5681 O O . LEU B 1 344 ? 9.109 -31.203 6.738 1 98.69 344 LEU B O 1
ATOM 5685 N N . ASP B 1 345 ? 7.191 -32.094 7.535 1 98 345 ASP B N 1
ATOM 5686 C CA . ASP B 1 345 ? 7.812 -32.625 8.75 1 98 345 ASP B CA 1
ATOM 5687 C C . ASP B 1 345 ? 8.883 -33.656 8.414 1 98 345 ASP B C 1
ATOM 5689 O O . ASP B 1 345 ? 9.953 -33.688 9.031 1 98 345 ASP B O 1
ATOM 5693 N N . ARG B 1 346 ? 8.633 -34.438 7.414 1 98.06 346 ARG B N 1
ATOM 5694 C CA . ARG B 1 346 ? 9.484 -35.594 7.121 1 98.06 346 ARG B CA 1
ATOM 5695 C C . ARG B 1 346 ? 10.57 -35.219 6.117 1 98.06 346 ARG B C 1
ATOM 5697 O O . ARG B 1 346 ? 11.641 -35.844 6.105 1 98.06 346 ARG B O 1
ATOM 5704 N N . THR B 1 347 ? 10.289 -34.25 5.297 1 98.44 347 THR B N 1
ATOM 5705 C CA . THR B 1 347 ? 11.203 -34.062 4.18 1 98.44 347 THR B CA 1
ATOM 5706 C C . THR B 1 347 ? 11.664 -32.594 4.125 1 98.44 347 THR B C 1
ATOM 5708 O O . THR B 1 347 ? 12.625 -32.281 3.426 1 98.44 347 THR B O 1
ATOM 5711 N N . LYS B 1 348 ? 11.016 -31.656 4.754 1 98.44 348 LYS B N 1
ATOM 5712 C CA . LYS B 1 348 ? 11.266 -30.219 4.766 1 98.44 348 LYS B CA 1
ATOM 5713 C C . LYS B 1 348 ? 10.797 -29.578 3.469 1 98.44 348 LYS B C 1
ATOM 5715 O O . LYS B 1 348 ? 11.062 -28.391 3.229 1 98.44 348 LYS B O 1
ATOM 5720 N N . VAL B 1 349 ? 10.109 -30.375 2.625 1 98.81 349 VAL B N 1
ATOM 5721 C CA . VAL B 1 349 ? 9.531 -29.812 1.408 1 98.81 349 VAL B CA 1
ATOM 5722 C C . VAL B 1 349 ? 8.242 -29.078 1.741 1 98.81 349 VAL B C 1
ATOM 5724 O O . VAL B 1 349 ? 7.324 -29.641 2.338 1 98.81 349 VAL B O 1
ATOM 5727 N N . LEU B 1 350 ? 8.164 -27.797 1.379 1 98.81 350 LEU B N 1
ATOM 5728 C CA . LEU B 1 350 ? 6.969 -27 1.625 1 98.81 350 LEU B CA 1
ATOM 5729 C C . LEU B 1 350 ? 6.113 -26.906 0.368 1 98.81 350 LEU B C 1
ATOM 5731 O O . LEU B 1 350 ? 6.57 -26.406 -0.666 1 98.81 350 LEU B O 1
ATOM 5735 N N . ILE B 1 351 ? 4.961 -27.422 0.384 1 98.62 351 ILE B N 1
ATOM 5736 C CA . ILE B 1 351 ? 3.924 -27.297 -0.632 1 98.62 351 ILE B CA 1
ATOM 5737 C C . ILE B 1 351 ? 2.633 -26.781 0.008 1 98.62 351 ILE B C 1
ATOM 5739 O O . ILE B 1 351 ? 2.549 -26.656 1.231 1 98.62 351 ILE B O 1
ATOM 5743 N N . VAL B 1 352 ? 1.659 -26.438 -0.801 1 98.69 352 VAL B N 1
ATOM 5744 C CA . VAL B 1 352 ? 0.481 -25.734 -0.309 1 98.69 352 VAL B CA 1
ATOM 5745 C C . VAL B 1 352 ? -0.762 -26.594 -0.512 1 98.69 352 VAL B C 1
ATOM 5747 O O . VAL B 1 352 ? -1.057 -27.016 -1.634 1 98.69 352 VAL B O 1
ATOM 5750 N N . PRO B 1 353 ? -1.544 -26.859 0.556 1 98.81 353 PRO B N 1
ATOM 5751 C CA . PRO B 1 353 ? -2.756 -27.656 0.41 1 98.81 353 PRO B CA 1
ATOM 5752 C C . PRO B 1 353 ? -3.852 -26.953 -0.377 1 98.81 353 PRO B C 1
ATOM 5754 O O . PRO B 1 353 ? -4.164 -25.781 -0.094 1 98.81 353 PRO B O 1
ATOM 5757 N N . GLY B 1 354 ? -4.434 -27.625 -1.293 1 98.62 354 GLY B N 1
ATOM 5758 C CA . GLY B 1 354 ? -5.387 -27.047 -2.223 1 98.62 354 GLY B CA 1
ATOM 5759 C C . GLY B 1 354 ? -6.734 -26.75 -1.587 1 98.62 354 GLY B C 1
ATOM 5760 O O . GLY B 1 354 ? -7.262 -25.641 -1.726 1 98.62 354 GLY B O 1
ATOM 5761 N N . SER B 1 355 ? -7.297 -27.719 -0.85 1 98.06 355 SER B N 1
ATOM 5762 C CA . SER B 1 355 ? -8.617 -27.531 -0.261 1 98.06 355 SER B CA 1
ATOM 5763 C C . SER B 1 355 ? -8.625 -26.391 0.755 1 98.06 355 SER B C 1
ATOM 5765 O O . SER B 1 355 ? -9.555 -25.594 0.787 1 98.06 355 SER B O 1
ATOM 5767 N N . HIS B 1 356 ? -7.543 -26.297 1.461 1 97.69 356 HIS B N 1
ATOM 5768 C CA . HIS B 1 356 ? -7.426 -25.297 2.525 1 97.69 356 HIS B CA 1
ATOM 5769 C C . HIS B 1 356 ? -7.164 -23.906 1.956 1 97.69 356 HIS B C 1
ATOM 5771 O O . HIS B 1 356 ? -7.777 -22.938 2.391 1 97.69 356 HIS B O 1
ATOM 5777 N N . CYS B 1 357 ? -6.324 -23.812 0.996 1 98.19 357 CYS B N 1
ATOM 5778 C CA . CYS B 1 357 ? -5.816 -22.516 0.569 1 98.19 357 CYS B CA 1
ATOM 5779 C C . CYS B 1 357 ? -6.562 -22.016 -0.658 1 98.19 357 CYS B C 1
ATOM 5781 O O . CYS B 1 357 ? -6.531 -20.812 -0.963 1 98.19 357 CYS B O 1
ATOM 5783 N N . PHE B 1 358 ? -7.262 -22.891 -1.38 1 98.06 358 PHE B N 1
ATOM 5784 C CA . PHE B 1 358 ? -7.895 -22.484 -2.627 1 98.06 358 PHE B CA 1
ATOM 5785 C C . PHE B 1 358 ? -9.297 -23.062 -2.74 1 98.06 358 PHE B C 1
ATOM 5787 O O . PHE B 1 358 ? -9.992 -22.828 -3.73 1 98.06 358 PHE B O 1
ATOM 5794 N N . GLY B 1 359 ? -9.727 -23.875 -1.72 1 97.38 359 GLY B N 1
ATOM 5795 C CA . GLY B 1 359 ? -10.969 -24.625 -1.848 1 97.38 359 GLY B CA 1
ATOM 5796 C C . GLY B 1 359 ? -11.938 -24.359 -0.713 1 97.38 359 GLY B C 1
ATOM 5797 O O . GLY B 1 359 ? -12.906 -25.109 -0.541 1 97.38 359 GLY B O 1
ATOM 5798 N N . ARG B 1 360 ? -11.703 -23.422 0.112 1 94.88 360 ARG B N 1
ATOM 5799 C CA . ARG B 1 360 ? -12.539 -23.047 1.247 1 94.88 360 ARG B CA 1
ATOM 5800 C C . ARG B 1 360 ? -12.734 -24.219 2.191 1 94.88 360 ARG B C 1
ATOM 5802 O O . ARG B 1 360 ? -13.828 -24.406 2.736 1 94.88 360 ARG B O 1
ATOM 5809 N N . GLY B 1 361 ? -11.789 -25.031 2.186 1 94.75 361 GLY B N 1
ATOM 5810 C CA . GLY B 1 361 ? -11.766 -26.156 3.111 1 94.75 361 GLY B CA 1
ATOM 5811 C C . GLY B 1 361 ? -12.523 -27.359 2.6 1 94.75 361 GLY B C 1
ATOM 5812 O O . GLY B 1 361 ? -12.492 -28.438 3.213 1 94.75 361 GLY B O 1
ATOM 5813 N N . VAL B 1 362 ? -13.141 -27.266 1.477 1 95.12 362 VAL B N 1
ATOM 5814 C CA . VAL B 1 362 ? -14.031 -28.312 1 1 95.12 362 VAL B CA 1
ATOM 5815 C C . VAL B 1 362 ? -13.641 -28.719 -0.42 1 95.12 362 VAL B C 1
ATOM 5817 O O . VAL B 1 362 ? -13.438 -29.906 -0.704 1 95.12 362 VAL B O 1
ATOM 5820 N N . ASP B 1 363 ? -13.492 -27.75 -1.279 1 97.25 363 ASP B N 1
ATOM 5821 C CA . ASP B 1 363 ? -13.211 -28 -2.688 1 97.25 363 ASP B CA 1
ATOM 5822 C C . ASP B 1 363 ? -11.742 -28.359 -2.898 1 97.25 363 ASP B C 1
ATOM 5824 O O . ASP B 1 363 ? -10.891 -28.016 -2.082 1 97.25 363 ASP B O 1
ATOM 5828 N N . PHE B 1 364 ? -11.5 -29.219 -3.904 1 98 364 PHE B N 1
ATOM 5829 C CA . PHE B 1 364 ? -10.156 -29.547 -4.371 1 98 364 PHE B CA 1
ATOM 5830 C C . PHE B 1 364 ? -9.406 -30.375 -3.338 1 98 364 PHE B C 1
ATOM 5832 O O . PHE B 1 364 ? -8.219 -30.156 -3.096 1 98 364 PHE B O 1
ATOM 5839 N N . ALA B 1 365 ? -10.156 -31.25 -2.705 1 97.69 365 ALA B N 1
ATOM 5840 C CA . ALA B 1 365 ? -9.523 -32.25 -1.829 1 97.69 365 ALA B CA 1
ATOM 5841 C C . ALA B 1 365 ? -8.43 -33 -2.562 1 97.69 365 ALA B C 1
ATOM 5843 O O . ALA B 1 365 ? -8.602 -33.406 -3.721 1 97.69 365 ALA B O 1
ATOM 5844 N N . GLY B 1 366 ? -7.328 -33.125 -1.943 1 98.31 366 GLY B N 1
ATOM 5845 C CA . GLY B 1 366 ? -6.223 -33.906 -2.494 1 98.31 366 GLY B CA 1
ATOM 5846 C C . GLY B 1 366 ? -5.293 -33.062 -3.357 1 98.31 366 GLY B C 1
ATOM 5847 O O . GLY B 1 366 ? -4.18 -33.5 -3.668 1 98.31 366 GLY B O 1
ATOM 5848 N N . TYR B 1 367 ? -5.723 -31.859 -3.717 1 98.62 367 TYR B N 1
ATOM 5849 C CA . TYR B 1 367 ? -4.879 -31.016 -4.547 1 98.62 367 TYR B CA 1
ATOM 5850 C C . TYR B 1 367 ? -3.824 -30.312 -3.705 1 98.62 367 TYR B C 1
ATOM 5852 O O . TYR B 1 367 ? -4.07 -29.969 -2.545 1 98.62 367 TYR B O 1
ATOM 5860 N N . VAL B 1 368 ? -2.67 -30.141 -4.316 1 98.69 368 VAL B N 1
ATOM 5861 C CA . VAL B 1 368 ? -1.575 -29.375 -3.742 1 98.69 368 VAL B CA 1
ATOM 5862 C C . VAL B 1 368 ? -1.005 -28.422 -4.797 1 98.69 368 VAL B C 1
ATOM 5864 O O . VAL B 1 368 ? -0.846 -28.797 -5.957 1 98.69 368 VAL B O 1
ATOM 5867 N N . ARG B 1 369 ? -0.781 -27.188 -4.422 1 98.81 369 ARG B N 1
ATOM 5868 C CA . ARG B 1 369 ? -0.106 -26.25 -5.32 1 98.81 369 ARG B CA 1
ATOM 5869 C C . ARG B 1 369 ? 1.406 -26.297 -5.125 1 98.81 369 ARG B C 1
ATOM 5871 O O . ARG B 1 369 ? 1.892 -26.266 -3.992 1 98.81 369 ARG B O 1
ATOM 5878 N N . VAL B 1 370 ? 2.115 -26.375 -6.184 1 98.75 370 VAL B N 1
ATOM 5879 C CA . VAL B 1 370 ? 3.572 -26.312 -6.207 1 98.75 370 VAL B CA 1
ATOM 5880 C C . VAL B 1 370 ? 4.023 -25.062 -6.973 1 98.75 370 VAL B C 1
ATOM 5882 O O . VAL B 1 370 ? 3.527 -24.781 -8.062 1 98.75 370 VAL B O 1
ATOM 5885 N N . GLY B 1 371 ? 4.812 -24.188 -6.41 1 98.5 371 GLY B N 1
ATOM 5886 C CA . GLY B 1 371 ? 5.543 -23.156 -7.129 1 98.5 371 GLY B CA 1
ATOM 5887 C C . GLY B 1 371 ? 6.871 -23.641 -7.68 1 98.5 371 GLY B C 1
ATOM 5888 O O . GLY B 1 371 ? 7.781 -23.984 -6.918 1 98.5 371 GLY B O 1
ATOM 5889 N N . PHE B 1 372 ? 7.016 -23.656 -9 1 98.38 372 PHE B N 1
ATOM 5890 C CA . PHE B 1 372 ? 8.109 -24.484 -9.508 1 98.38 372 PHE B CA 1
ATOM 5891 C C . PHE B 1 372 ? 9.109 -23.641 -10.281 1 98.38 372 PHE B C 1
ATOM 5893 O O . PHE B 1 372 ? 10.117 -24.141 -10.766 1 98.38 372 PHE B O 1
ATOM 5900 N N . VAL B 1 373 ? 8.938 -22.328 -10.305 1 98.25 373 VAL B N 1
ATOM 5901 C CA . VAL B 1 373 ? 9.828 -21.531 -11.148 1 98.25 373 VAL B CA 1
ATOM 5902 C C . VAL B 1 373 ? 10.859 -20.812 -10.281 1 98.25 373 VAL B C 1
ATOM 5904 O O . VAL B 1 373 ? 11.297 -19.703 -10.617 1 98.25 373 VAL B O 1
ATOM 5907 N N . GLY B 1 374 ? 11.141 -21.312 -9.07 1 97.62 374 GLY B N 1
ATOM 5908 C CA . GLY B 1 374 ? 12.273 -20.891 -8.258 1 97.62 374 GLY B CA 1
ATOM 5909 C C . GLY B 1 374 ? 13.578 -21.562 -8.656 1 97.62 374 GLY B C 1
ATOM 5910 O O . GLY B 1 374 ? 13.805 -21.828 -9.836 1 97.62 374 GLY B O 1
ATOM 5911 N N . SER B 1 375 ? 14.398 -21.859 -7.734 1 97.44 375 SER B N 1
ATOM 5912 C CA . SER B 1 375 ? 15.68 -22.516 -7.969 1 97.44 375 SER B CA 1
ATOM 5913 C C . SER B 1 375 ? 15.484 -23.938 -8.5 1 97.44 375 SER B C 1
ATOM 5915 O O . SER B 1 375 ? 14.828 -24.766 -7.855 1 97.44 375 SER B O 1
ATOM 5917 N N . SER B 1 376 ? 16.125 -24.188 -9.617 1 98.38 376 SER B N 1
ATOM 5918 C CA . SER B 1 376 ? 16.047 -25.531 -10.18 1 98.38 376 SER B CA 1
ATOM 5919 C C . SER B 1 376 ? 16.656 -26.562 -9.227 1 98.38 376 SER B C 1
ATOM 5921 O O . SER B 1 376 ? 16.172 -27.688 -9.133 1 98.38 376 SER B O 1
ATOM 5923 N N . ALA B 1 377 ? 17.688 -26.141 -8.555 1 98.44 377 ALA B N 1
ATOM 5924 C CA . ALA B 1 377 ? 18.359 -27.031 -7.613 1 98.44 377 ALA B CA 1
ATOM 5925 C C . ALA B 1 377 ? 17.438 -27.375 -6.441 1 98.44 377 ALA B C 1
ATOM 5927 O O . ALA B 1 377 ? 17.375 -28.531 -6.023 1 98.44 377 ALA B O 1
ATOM 5928 N N . VAL B 1 378 ? 16.797 -26.391 -5.945 1 98.31 378 VAL B N 1
ATOM 5929 C CA . VAL B 1 378 ? 15.875 -26.609 -4.828 1 98.31 378 VAL B CA 1
ATOM 5930 C C . VAL B 1 378 ? 14.695 -27.469 -5.277 1 98.31 378 VAL B C 1
ATOM 5932 O O . VAL B 1 378 ? 14.281 -28.375 -4.566 1 98.31 378 VAL B O 1
ATOM 5935 N N . LEU B 1 379 ? 14.164 -27.188 -6.441 1 98.69 379 LEU B N 1
ATOM 5936 C CA . LEU B 1 379 ? 13.055 -27.969 -6.961 1 98.69 379 LEU B CA 1
ATOM 5937 C C . LEU B 1 379 ? 13.453 -29.422 -7.152 1 98.69 379 LEU B C 1
ATOM 5939 O O . LEU B 1 379 ? 12.703 -30.328 -6.789 1 98.69 379 LEU B O 1
ATOM 5943 N N . ASP B 1 380 ? 14.609 -29.625 -7.684 1 98.69 380 ASP B N 1
ATOM 5944 C CA . ASP B 1 380 ? 15.102 -30.984 -7.926 1 98.69 380 ASP B CA 1
ATOM 5945 C C . ASP B 1 380 ? 15.195 -31.766 -6.621 1 98.69 380 ASP B C 1
ATOM 5947 O O . ASP B 1 380 ? 14.703 -32.875 -6.531 1 98.69 380 ASP B O 1
ATOM 5951 N N . GLU B 1 381 ? 15.812 -31.172 -5.637 1 98.81 381 GLU B N 1
ATOM 5952 C CA . GLU B 1 381 ? 15.938 -31.812 -4.336 1 98.81 381 GLU B CA 1
ATOM 5953 C C . GLU B 1 381 ? 14.57 -32.062 -3.709 1 98.81 381 GLU B C 1
ATOM 5955 O O . GLU B 1 381 ? 14.328 -33.156 -3.148 1 98.81 381 GLU B O 1
ATOM 5960 N N . ALA B 1 382 ? 13.711 -31.125 -3.809 1 98.88 382 ALA B N 1
ATOM 5961 C CA . ALA B 1 382 ? 12.367 -31.25 -3.25 1 98.88 382 ALA B CA 1
ATOM 5962 C C . ALA B 1 382 ? 11.602 -32.406 -3.9 1 98.88 382 ALA B C 1
ATOM 5964 O O . ALA B 1 382 ? 10.938 -33.188 -3.215 1 98.88 382 ALA B O 1
ATOM 5965 N N . LEU B 1 383 ? 11.695 -32.5 -5.207 1 98.75 383 LEU B N 1
ATOM 5966 C CA . LEU B 1 383 ? 10.969 -33.531 -5.93 1 98.75 383 LEU B CA 1
ATOM 5967 C C . LEU B 1 383 ? 11.531 -34.906 -5.598 1 98.75 383 LEU B C 1
ATOM 5969 O O . LEU B 1 383 ? 10.781 -35.906 -5.535 1 98.75 383 LEU B O 1
ATOM 5973 N N . GLN B 1 384 ? 12.82 -35 -5.41 1 98.62 384 GLN B N 1
ATOM 5974 C CA . GLN B 1 384 ? 13.43 -36.281 -5.008 1 98.62 384 GLN B CA 1
ATOM 5975 C C . GLN B 1 384 ? 12.914 -36.719 -3.646 1 98.62 384 GLN B C 1
ATOM 5977 O O . GLN B 1 384 ? 12.5 -37.875 -3.482 1 98.62 384 GLN B O 1
ATOM 5982 N N . LYS B 1 385 ? 12.93 -35.844 -2.746 1 98.69 385 LYS B N 1
ATOM 5983 C CA . LYS B 1 385 ? 12.477 -36.156 -1.396 1 98.69 385 LYS B CA 1
ATOM 5984 C C . LYS B 1 385 ? 10.977 -36.469 -1.374 1 98.69 385 LYS B C 1
ATOM 5986 O O . LYS B 1 385 ? 10.531 -37.375 -0.676 1 98.69 385 LYS B O 1
ATOM 5991 N N . LEU B 1 386 ? 10.25 -35.688 -2.074 1 98.62 386 LEU B N 1
ATOM 5992 C CA . LEU B 1 386 ? 8.812 -35.906 -2.174 1 98.62 386 LEU B CA 1
ATOM 5993 C C . LEU B 1 386 ? 8.531 -37.281 -2.807 1 98.62 386 LEU B C 1
ATOM 5995 O O . LEU B 1 386 ? 7.617 -37.969 -2.383 1 98.62 386 LEU B O 1
ATOM 5999 N N . GLY B 1 387 ? 9.258 -37.594 -3.869 1 98.12 387 GLY B N 1
ATOM 6000 C CA . GLY B 1 387 ? 9.109 -38.906 -4.512 1 98.12 387 GLY B CA 1
ATOM 6001 C C . GLY B 1 387 ? 9.352 -40.062 -3.57 1 98.12 387 GLY B C 1
ATOM 6002 O O . GLY B 1 387 ? 8.586 -41.031 -3.553 1 98.12 387 GLY B O 1
ATOM 6003 N N . GLU B 1 388 ? 10.43 -39.969 -2.803 1 98.19 388 GLU B N 1
ATOM 6004 C CA . GLU B 1 388 ? 10.719 -41 -1.811 1 98.19 388 GLU B CA 1
ATOM 6005 C C . GLU B 1 388 ? 9.594 -41.094 -0.781 1 98.19 388 GLU B C 1
ATOM 6007 O O . GLU B 1 388 ? 9.195 -42.219 -0.41 1 98.19 388 GLU B O 1
ATOM 6012 N N . TYR B 1 389 ? 9.148 -40 -0.334 1 98.06 389 TYR B N 1
ATOM 6013 C CA . TYR B 1 389 ? 8.055 -39.969 0.631 1 98.06 389 TYR B CA 1
ATOM 6014 C C . TYR B 1 389 ? 6.809 -40.656 0.079 1 98.06 389 TYR B C 1
ATOM 6016 O O . TYR B 1 389 ? 6.176 -41.438 0.767 1 98.06 389 TYR B O 1
ATOM 6024 N N . VAL B 1 390 ? 6.457 -40.312 -1.111 1 97 390 VAL B N 1
ATOM 6025 C CA . VAL B 1 390 ? 5.242 -40.812 -1.74 1 97 390 VAL B CA 1
ATOM 6026 C C . VAL B 1 390 ? 5.348 -42.312 -1.93 1 97 390 VAL B C 1
ATOM 6028 O O . VAL B 1 390 ? 4.379 -43.031 -1.701 1 97 390 VAL B O 1
ATOM 6031 N N . ARG B 1 391 ? 6.496 -42.812 -2.295 1 95.88 391 ARG B N 1
ATOM 6032 C CA . ARG B 1 391 ? 6.703 -44.25 -2.471 1 95.88 391 ARG B CA 1
ATOM 6033 C C . ARG B 1 391 ? 6.555 -44.969 -1.146 1 95.88 391 ARG B C 1
ATOM 6035 O O . ARG B 1 391 ? 5.945 -46.062 -1.092 1 95.88 391 ARG B O 1
ATOM 6042 N N . GLN B 1 392 ? 7.082 -44.375 -0.147 1 95.75 392 GLN B N 1
ATOM 6043 C CA . GLN B 1 392 ? 6.98 -44.969 1.174 1 95.75 392 GLN B CA 1
ATOM 6044 C C . GLN B 1 392 ? 5.547 -44.938 1.695 1 95.75 392 GLN B C 1
ATOM 6046 O O . GLN B 1 392 ? 5.039 -45.938 2.229 1 95.75 392 GLN B O 1
ATOM 6051 N N . ARG B 1 393 ? 4.926 -43.812 1.57 1 94.25 393 ARG B N 1
ATOM 6052 C CA . ARG B 1 393 ? 3.596 -43.562 2.115 1 94.25 393 ARG B CA 1
ATOM 6053 C C . ARG B 1 393 ? 2.559 -44.438 1.451 1 94.25 393 ARG B C 1
ATOM 6055 O O . ARG B 1 393 ? 1.638 -44.938 2.111 1 94.25 393 ARG B O 1
ATOM 6062 N N . PHE B 1 394 ? 2.725 -44.656 0.197 1 93.25 394 PHE B N 1
ATOM 6063 C CA . PHE B 1 394 ? 1.665 -45.344 -0.539 1 93.25 394 PHE B CA 1
ATOM 6064 C C . PHE B 1 394 ? 2.104 -46.75 -0.94 1 93.25 394 PHE B C 1
ATOM 6066 O O . PHE B 1 394 ? 1.381 -47.438 -1.651 1 93.25 394 PHE B O 1
ATOM 6073 N N . GLY B 1 395 ? 3.238 -47.219 -0.504 1 88.5 395 GLY B N 1
ATOM 6074 C CA . GLY B 1 395 ? 3.721 -48.562 -0.742 1 88.5 395 GLY B CA 1
ATOM 6075 C C . GLY B 1 395 ? 4.012 -48.844 -2.205 1 88.5 395 GLY B C 1
ATOM 6076 O O . GLY B 1 395 ? 3.561 -49.844 -2.75 1 88.5 395 GLY B O 1
ATOM 6077 N N . LEU B 1 396 ? 4.707 -47.906 -2.826 1 84.19 396 LEU B N 1
ATOM 6078 C CA . LEU B 1 396 ? 5.062 -48.031 -4.234 1 84.19 396 LEU B CA 1
ATOM 6079 C C . LEU B 1 396 ? 6.484 -48.562 -4.387 1 84.19 396 LEU B C 1
ATOM 6081 O O . LEU B 1 396 ? 7.332 -48.344 -3.521 1 84.19 396 LEU B O 1
#

Sequence (792 aa):
MRFDCFEVERWMDLYECTPGILNVAETCAESVSIDQLIQLSEDKATNPLQTSTVLTYGAIRGSSTLRQRIASLYKGEHLSAESVLITQGAIAANFLVFYGLVGPGDHVICVYPTYQQLYSVPESLGAEVSLWRLQPENGFVPDVDELEALVKANTKMIVINNPNNPTGVPIPRDVVYEIVEFAKARGIMILSDEVYRPLFHDGIIEDNANMPPSVADLGYEKAIVTGSLSKAYSLAGIRVGWIASGDEAIIERLAEARHYTAISVSQLDDQVASYALSPAVRGPLLRRNVSLARRNAAMLAAFVEAHSSVCSWVAPSAGTTAFIRFHDTDGQPVDDVAFCRDVLDRTKVLIVPGSHCFGRGVDFAGYVRVGFVGSSAVLDEALQKLGEYVRQRFGLMRFDCFEVERWMDLYECTPGILNVAETCAESVSIDQLIQLSEDKATNPLQTSTVLTYGAIRGSSTLRQRIASLYKGEHLSAESVLITQGAIAANFLVFYGLVGPGDHVICVYPTYQQLYSVPESLGAEVSLWRLQPENGFVPDVDELEALVKANTKMIVINNPNNPTGVPIPRDVVYEIVEFAKARGIMILSDEVYRPLFHDGIIEDNANMPPSVADLGYEKAIVTGSLSKAYSLAGIRVGWIASGDEAIIERLAEARHYTAISVSQLDDQVASYALSPAVRGPLLRRNVSLARRNAAMLAAFVEAHSSVCSWVAPSAGTTAFIRFHDTDGQPVDDVAFCRDVLDRTKVLIVPGSHCFGRGVDFAGYVRVGFVGSSAVLDEALQKLGEYVRQRFGL

Nearest PDB structures (foldseek):
  3p6k-assembly1_B  TM=9.530E-01  e=2.026E-42  Streptococcus suis 89/1591
  1gd9-assembly1_B  TM=8.813E-01  e=1.060E-30  Pyrococcus horikoshii
  1xi9-assembly1_C  TM=8.500E-01  e=8.618E-28  Pyrococcus furiosus DSM 3638
  6l1n-assembly1_A  TM=8.538E-01  e=1.989E-26  Bacillus subtilis
  4ix8-assembly1_B  TM=7.969E-01  e=3.035E-26  Leishmania infantum

Solvent-accessible surface area (backbone atoms only — not comparable to full-atom values): 39222 Å² total; per-residue (Å²): 126,67,67,73,81,52,43,50,62,52,54,44,68,73,50,70,76,44,84,81,53,31,74,30,48,51,57,32,27,52,51,42,17,58,52,54,48,52,68,50,23,75,51,79,84,68,72,51,71,69,52,74,50,62,22,41,50,67,46,48,55,44,46,69,66,39,23,39,50,56,25,64,73,47,56,68,94,58,47,44,41,86,27,35,40,48,27,55,15,35,52,28,24,53,42,42,50,36,65,49,72,49,30,70,79,32,27,35,39,21,50,28,66,34,60,58,60,73,53,47,49,44,41,47,49,48,21,47,70,46,74,44,72,43,38,74,92,59,60,49,38,78,60,69,74,57,46,71,76,66,60,53,96,48,44,48,35,40,38,44,53,44,32,23,46,46,38,1,34,54,56,52,45,70,55,51,52,50,51,52,52,56,26,59,77,68,72,30,28,36,39,37,40,26,39,24,47,78,34,41,49,93,42,59,73,96,68,36,84,78,59,47,73,58,65,64,48,69,75,47,49,56,24,34,34,30,24,34,34,30,23,41,65,12,29,36,10,37,40,42,15,22,35,38,29,58,28,64,69,56,50,51,47,37,56,50,44,33,66,54,50,35,73,40,47,31,50,64,44,48,36,40,50,36,42,48,58,28,79,47,21,32,56,49,50,43,54,52,42,36,52,45,31,41,55,29,48,50,53,51,51,51,50,42,63,75,38,51,79,39,30,48,64,58,79,46,53,20,43,28,30,29,37,36,34,33,27,40,89,86,65,45,55,38,60,24,61,60,49,34,52,51,42,27,74,75,63,26,32,38,51,37,30,22,13,60,41,48,22,84,65,63,39,53,60,9,18,30,32,34,12,52,19,40,55,62,68,51,48,50,53,34,51,52,48,47,49,54,48,49,28,62,75,66,72,101,126,65,68,76,80,51,45,50,62,51,54,44,67,75,48,71,76,44,84,80,52,29,75,29,48,51,57,33,26,52,51,41,18,57,52,54,49,52,68,48,26,74,52,80,83,66,72,50,72,69,52,74,51,62,22,41,51,67,46,47,55,43,46,69,67,39,23,38,50,56,26,64,74,47,56,67,92,59,47,44,41,85,26,34,41,49,27,54,14,36,52,29,25,53,41,42,52,36,65,50,73,49,30,68,78,32,28,34,39,21,50,27,68,36,62,59,59,73,52,48,49,44,42,47,50,48,20,46,71,46,74,44,72,41,39,75,92,58,60,48,38,77,59,69,75,58,48,71,75,66,60,54,96,48,43,49,33,39,37,44,51,44,31,24,45,46,39,1,34,54,56,52,46,70,54,52,51,49,52,51,50,58,25,59,76,68,72,30,28,35,40,36,40,25,37,24,47,77,34,42,48,92,40,58,72,94,69,36,85,79,60,48,73,59,67,65,48,69,74,47,49,57,23,34,34,28,24,34,34,28,24,41,64,12,30,35,9,37,40,44,15,22,34,36,29,57,27,64,69,57,50,52,47,38,55,49,45,33,66,54,51,37,74,40,46,33,49,64,45,50,36,40,51,36,43,47,59,29,79,46,21,32,57,48,49,43,53,51,41,34,51,45,32,39,54,31,48,49,55,50,50,51,51,42,62,76,38,51,79,38,29,48,66,58,79,48,53,19,42,28,28,30,37,36,35,32,27,41,90,87,64,46,56,37,60,24,60,62,48,35,51,51,42,28,74,74,61,27,30,38,50,37,30,22,13,60,41,47,22,83,65,62,39,54,60,10,18,31,31,34,12,52,18,40,55,61,68,52,48,50,54,33,51,52,47,49,51,54,48,50,28,64,74,66,71,101

Secondary structure (DSSP, 8-state):
--S---HHHHHHHHHTT-TT-EE----SS----HHHHHHH-S-TT--S--TTS--S---TT--HHHHHHHHTTS-SSS--GGGEEEESSHHHHHHHHHHHH--TT-EEEEEESS-THHHHHHHHTT-EEEEEE--GGGTT---THHHHHH--TTEEEEEEESS-TTT-PPPPHHHHHHHHHHHHHHT-EEEEE-TTTT-BTTS-GGG-TTSPPPGGGGT-TTEEEEEESSSTTS-TTS--EEEEES-HHHHHHHHHHHTTT-S---HHHHHHHHHHTSHHHHHHHHHHHHHHHHHHHHHHHHHHHHTTTTEEE----BSSEEEEEEB-TTSPBP-HHHHHHHHHHHH-EE-EEHHHHHSTTTSSTTEEEEE-SS-HHHHHHHHHHHHHHHHHHHT-/--S---HHHHHHHHHTT-TT-EE----SS----HHHHHHH-S-TT--S--TTS--S---TT--HHHHHHHHTTS-SSS--GGGEEEESSHHHHHHHHHHHH--TT-EEEEEESS-THHHHHHHHTT-EEEEEE--GGGTT---THHHHHH--TTEEEEEEESS-TTT-PPPPHHHHHHHHHHHHHHT-EEEEE-TTTT-BTTS-GGG-TTSPPPGGGGT-TTEEEEEESSSTTS-TTS--EEEEES-HHHHHHHHHHHTTT-S---HHHHHHHHHHTSHHHHHHHHHHHHHHHHHHHHHHHHHHHHTTTTEEE----BSSEEEEEEB-TTSPBP-HHHHHHHHHHHH-EE-EEHHHHHSTTTSSTTEEEEE-SS-HHHHHHHHHHHHHHHHHHHT-

Radius of gyration: 27.18 Å; Cα contacts (8 Å, |Δi|>4): 1804; chains: 2; bounding box: 60×97×63 Å